Protein AF-0000000076994693 (afdb_homodimer)

Solvent-accessible surface area (backbone atoms only — not comparable to full-atom values): 66244 Å² total; per-residue (Å²): 130,82,76,70,82,68,66,80,46,64,36,63,58,73,60,20,46,41,48,53,51,38,57,53,40,54,62,46,58,43,78,46,86,85,58,55,73,66,54,47,31,55,47,48,44,49,48,51,53,45,39,46,48,51,46,48,34,46,74,50,15,28,47,76,45,30,27,63,57,38,51,65,29,58,73,37,26,69,62,52,54,52,50,48,46,52,52,41,52,53,49,33,48,56,67,62,33,58,67,52,31,35,74,63,22,26,44,37,67,54,76,78,79,82,76,76,84,76,74,81,74,81,73,81,73,88,86,79,80,69,71,68,66,64,66,58,48,55,55,53,66,75,48,53,46,38,38,82,66,29,67,68,30,36,49,51,46,52,52,50,52,48,50,50,49,51,56,55,55,41,71,42,39,58,75,49,44,65,58,51,52,50,46,31,46,38,51,53,42,55,73,37,61,90,41,61,68,52,33,52,43,48,26,68,45,21,52,86,82,35,54,66,52,18,42,49,30,49,53,28,47,50,49,52,54,60,67,64,52,51,75,88,72,60,67,87,76,61,81,43,57,40,61,55,87,48,45,48,48,54,83,54,58,73,66,62,52,73,79,68,82,70,76,75,73,79,73,69,84,70,84,77,83,84,76,78,69,73,80,66,77,68,73,70,71,70,68,70,67,72,72,76,53,72,58,58,46,55,29,35,32,82,85,75,38,38,21,37,31,41,57,45,75,51,58,82,90,35,67,66,58,44,51,52,50,51,52,50,47,53,52,45,25,62,62,29,42,55,31,28,80,59,39,59,59,46,30,42,54,31,26,72,16,33,31,67,40,70,94,76,32,28,36,26,42,32,25,45,46,65,74,49,82,61,87,53,91,40,72,69,55,40,52,52,41,34,55,34,15,37,66,34,60,31,31,48,40,54,58,43,63,36,87,78,40,49,77,51,36,34,42,56,44,45,50,37,47,31,51,52,44,43,16,52,47,47,31,50,52,43,54,40,46,48,78,45,54,38,42,76,26,26,35,28,63,35,13,55,69,59,47,31,71,70,44,93,43,75,77,57,32,30,38,59,81,62,87,64,62,28,50,52,53,56,85,59,38,47,58,65,78,57,79,63,76,75,69,72,67,85,74,46,70,78,56,51,72,32,45,37,54,70,65,64,44,69,77,93,65,44,54,79,66,52,69,38,43,44,38,24,10,47,16,50,40,44,46,24,56,59,70,53,42,56,65,73,80,75,59,57,89,87,49,51,65,57,53,39,41,68,62,40,42,58,68,48,52,45,62,56,31,17,39,42,52,2,53,54,56,30,50,44,32,50,51,25,62,63,48,57,85,83,56,49,72,65,54,50,49,51,50,44,49,51,44,34,52,53,44,67,60,49,35,61,129,83,74,68,83,68,69,81,47,64,36,63,57,72,59,21,47,42,46,51,51,39,56,54,44,56,59,46,56,60,72,50,83,86,60,53,74,66,54,48,32,53,46,47,43,49,49,52,52,45,40,46,47,52,46,51,34,46,75,50,18,28,48,75,44,31,26,63,56,37,51,63,29,59,73,37,27,68,62,54,52,51,50,48,46,52,51,42,50,52,49,33,47,56,67,61,32,57,68,52,32,35,73,61,22,25,43,38,67,58,75,78,79,84,79,74,81,76,73,81,72,81,75,82,74,88,81,81,82,71,70,69,66,64,65,56,47,55,56,55,67,75,48,58,44,39,40,80,66,28,68,68,29,35,49,51,47,53,50,49,52,49,50,50,50,52,54,55,55,41,72,40,39,58,75,50,45,64,57,52,52,50,47,30,45,37,51,53,43,56,73,36,60,90,40,60,67,53,31,51,43,48,25,69,45,21,52,85,83,36,54,64,51,18,41,48,30,48,53,27,46,50,49,51,54,61,65,66,52,51,74,88,72,61,67,86,77,62,81,42,56,40,60,57,86,47,43,47,50,51,82,54,62,72,68,61,52,74,79,70,83,71,75,75,73,81,62,73,80,71,86,78,82,86,77,81,71,75,78,67,78,68,76,70,70,69,67,69,68,71,72,75,54,73,59,59,46,56,29,35,32,82,84,75,37,38,21,37,31,41,56,46,75,51,59,82,89,35,64,67,57,44,50,52,50,51,52,50,46,53,54,47,25,62,62,30,40,56,31,28,82,59,39,60,58,46,29,42,54,32,25,72,15,31,32,68,41,68,94,76,32,26,36,27,42,32,25,44,47,64,74,48,82,58,89,50,91,40,73,68,56,38,52,53,40,33,56,35,14,38,66,33,60,31,30,47,42,54,59,44,64,35,87,77,40,48,76,51,35,35,42,55,45,46,50,38,48,31,51,52,45,42,17,52,46,47,31,49,52,43,55,41,46,48,79,46,54,39,42,76,25,26,36,28,64,34,13,56,70,59,48,31,72,70,43,92,43,76,78,58,31,30,38,58,81,62,86,63,63,28,50,50,52,55,84,60,37,47,61,65,79,57,80,64,77,76,69,73,68,86,74,44,70,76,56,50,72,32,44,38,53,71,65,65,44,68,76,96,66,44,53,79,67,52,69,38,42,45,39,24,9,47,18,52,41,43,47,24,55,59,70,52,43,55,65,72,81,76,60,56,88,87,48,50,63,58,53,38,42,68,62,41,41,60,68,48,52,46,62,55,31,16,39,41,52,1,52,53,56,31,48,45,32,50,53,25,62,63,47,56,86,82,57,50,73,67,54,50,49,51,50,45,49,50,45,34,52,54,45,66,61,48,34,60

Secondary structure (DSSP, 8-state):
------------SHHHHHHHHHHHHHHHT---TT--HHHHHHHHHHHHHHHHHHHHHHHTTTTTT-HHHHHHSTT--HHHHHHHHHHHHHHHHHHH-HHHHHHHH-EEE-SS-------------SS-----HHHHHHHHHS---EEE--HHHHHHHHHHHHHHHHHHHTTS-GGGHHHHHHHHHHHHHHHHTT-HHHHHHHHHHHTTT-HHHHHHHHHHHHHHHHHHS-GGG-----TTB--GGGEE-HHHHHTT--------------------------------------SEEEEEETTTEEEEEEEEE--TT-HHHHHHHHHHHHHHHHHHTTHHHH-GGG-BPPEEEEEEEGGGTEEEEEEEPPPP-S--SSHHHHHHHHHHHHH--EEHHHHHH-TTSPPPPHHHHHHHHHHHHHHHHHHHHTTB--S--SGGGEEESS-HHHHHHH-SSHHHHTS---SS-EE--GGG--BTT--S-----S-HHHHHHTS-GGGS--GGG-PPP-HHHHHHHHHHHHHHHHHTS-GGGT--TTS-HHHHIIIIIIIIIHHHHHHHH-HHHHHHHHHHHT--TT--HHHHHHHHHHHHHHHHH-B-/------------SHHHHHHHHHHHHHHHHS--SS--HHHHHHHHHHHHHHHHHHHHHHHTTTTTT-HHHHHHSTT--HHHHHHHHHHHHHHHHHHH-HHHHHHHH-EEE-SS-------------SS-----HHHHHHHHHS---EEE--HHHHHHHHHHHHHHHHHHHTTS-GGGHHHHHHHHHHHHHHHHTT-HHHHHHHHHHHTTT-HHHHHHHHHHHHHHHHHHS-GGG-----TTB--GGGEEE-HHHHTT--------------------------------------SEEEEEETTTEEEEEEEEE--TT-HHHHHHHHHHHHHHHHHHTTHHHH-GGG-BPPEEEEEEEGGGTEEEEEEEPPPP----SSHHHHHHHHHHHHH--EEHHHHHH-TTSPPPPHHHHHHHHHHHHHHHHHHHHTTB--S--SGGGEEESS-HHHHHHH-SSHHHHTS---SS-EE--GGG--BTT--S-----S-HHHHHHTS-GGGS--GGG-PPP-HHHHHHHHHHHHHHHHHTS-GGGT--TTS-HHHHIIIIIIIIIHHHHHHHH-HHHHHHHHHHHT--TT--HHHHHHHHHHHHHHHHH-B-

Structure (mmCIF, N/CA/C/O backbone):
data_AF-0000000076994693-model_v1
#
loop_
_entity.id
_entity.type
_entity.pdbx_description
1 polymer 'Uncharacterized protein'
#
loop_
_atom_site.group_PDB
_atom_site.id
_atom_site.type_symbol
_atom_site.label_atom_id
_atom_site.label_alt_id
_atom_site.label_comp_id
_atom_site.label_asym_id
_atom_site.label_entity_id
_atom_site.label_seq_id
_atom_site.pdbx_PDB_ins_code
_atom_site.Cartn_x
_atom_site.Cartn_y
_atom_site.Cartn_z
_atom_site.occupancy
_atom_site.B_iso_or_equiv
_atom_site.auth_seq_id
_atom_site.auth_comp_id
_atom_site.auth_asym_id
_atom_site.auth_atom_id
_atom_site.pdbx_PDB_model_num
ATOM 1 N N . MET A 1 1 ? 24.25 24.531 28.203 1 19.19 1 MET A N 1
ATOM 2 C CA . MET A 1 1 ? 25.156 23.547 27.609 1 19.19 1 MET A CA 1
ATOM 3 C C . MET A 1 1 ? 24.391 22.344 27.062 1 19.19 1 MET A C 1
ATOM 5 O O . MET A 1 1 ? 23.734 21.625 27.828 1 19.19 1 MET A O 1
ATOM 9 N N . ALA A 1 2 ? 23.812 22.516 25.984 1 26.78 2 ALA A N 1
ATOM 10 C CA . ALA A 1 2 ? 22.797 21.672 25.375 1 26.78 2 ALA A CA 1
ATOM 11 C C . ALA A 1 2 ? 23.281 20.234 25.234 1 26.78 2 ALA A C 1
ATOM 13 O O . ALA A 1 2 ? 24.375 20 24.688 1 26.78 2 ALA A O 1
ATOM 14 N N . GLU A 1 3 ? 23.047 19.375 26.266 1 27.83 3 GLU A N 1
ATOM 15 C CA . GLU A 1 3 ? 23.312 17.938 26.359 1 27.83 3 GLU A CA 1
ATOM 16 C C . GLU A 1 3 ? 23.062 17.234 25.031 1 27.83 3 GLU A C 1
ATOM 18 O O . GLU A 1 3 ? 21.984 17.375 24.438 1 27.83 3 GLU A O 1
ATOM 23 N N . VAL A 1 4 ? 24.094 17.203 24.281 1 32.19 4 VAL A N 1
ATOM 24 C CA . VAL A 1 4 ? 24.25 16.312 23.141 1 32.19 4 VAL A CA 1
ATOM 25 C C . VAL A 1 4 ? 23.578 14.977 23.422 1 32.19 4 VAL A C 1
ATOM 27 O O . VAL A 1 4 ? 23.891 14.32 24.422 1 32.19 4 VAL A O 1
ATOM 30 N N . VAL A 1 5 ? 22.344 14.914 23.406 1 33.12 5 VAL A N 1
ATOM 31 C CA . VAL A 1 5 ? 21.641 13.633 23.469 1 33.12 5 VAL A CA 1
ATOM 32 C C . VAL A 1 5 ? 22.5 12.539 22.828 1 33.12 5 VAL A C 1
ATOM 34 O O . VAL A 1 5 ? 22.578 12.445 21.609 1 33.12 5 VAL A O 1
ATOM 37 N N . GLY A 1 6 ? 23.797 12.391 23.25 1 33.31 6 GLY A N 1
ATOM 38 C CA . GLY A 1 6 ? 24.672 11.258 23 1 33.31 6 GLY A CA 1
ATOM 39 C C . GLY A 1 6 ? 23.984 9.922 23.188 1 33.31 6 GLY A C 1
ATOM 40 O O . GLY A 1 6 ? 24.047 9.328 24.266 1 33.31 6 GLY A O 1
ATOM 41 N N . THR A 1 7 ? 22.797 9.711 22.906 1 34 7 THR A N 1
ATOM 42 C CA . THR A 1 7 ? 22.344 8.328 23 1 34 7 THR A CA 1
ATOM 43 C C . THR A 1 7 ? 23.359 7.387 22.344 1 34 7 THR A C 1
ATOM 45 O O . THR A 1 7 ? 23.859 7.676 21.25 1 34 7 THR A O 1
ATOM 48 N N . VAL A 1 8 ? 24.141 6.723 23.172 1 36.91 8 VAL A N 1
ATOM 49 C CA . VAL A 1 8 ? 24.922 5.547 22.797 1 36.91 8 VAL A CA 1
ATOM 50 C C . VAL A 1 8 ? 24.156 4.738 21.75 1 36.91 8 VAL A C 1
ATOM 52 O O . VAL A 1 8 ? 23.094 4.184 22.047 1 36.91 8 VAL A O 1
ATOM 55 N N . ILE A 1 9 ? 24.062 5.176 20.609 1 42 9 ILE A N 1
ATOM 56 C CA . ILE A 1 9 ? 23.547 4.422 19.469 1 42 9 ILE A CA 1
ATOM 57 C C . ILE A 1 9 ? 24.219 3.053 19.406 1 42 9 ILE A C 1
ATOM 59 O O . ILE A 1 9 ? 25.438 2.955 19.25 1 42 9 ILE A O 1
ATOM 63 N N . GLY A 1 10 ? 23.859 2.186 20.219 1 42.59 10 GLY A N 1
ATOM 64 C CA . GLY A 1 10 ? 24.281 0.808 20.016 1 42.59 10 GLY A CA 1
ATOM 65 C C . GLY A 1 10 ? 24.375 0.412 18.562 1 42.59 10 GLY A C 1
ATOM 66 O O . GLY A 1 10 ? 23.484 -0.276 18.031 1 42.59 10 GLY A O 1
ATOM 67 N N . VAL A 1 11 ? 25.078 1.252 17.812 1 47.97 11 VAL A N 1
ATOM 68 C CA . VAL A 1 11 ? 25.25 1.061 16.375 1 47.97 11 VAL A CA 1
ATOM 69 C C . VAL A 1 11 ? 25.953 -0.269 16.094 1 47.97 11 VAL A C 1
ATOM 71 O O . VAL A 1 11 ? 27.062 -0.499 16.578 1 47.97 11 VAL A O 1
ATOM 74 N N . VAL A 1 12 ? 25.203 -1.274 15.867 1 50.44 12 VAL A N 1
ATOM 75 C CA . VAL A 1 12 ? 25.734 -2.566 15.438 1 50.44 12 VAL A CA 1
ATOM 76 C C . VAL A 1 12 ? 25.906 -2.58 13.922 1 50.44 12 VAL A C 1
ATOM 78 O O . VAL A 1 12 ? 25.016 -2.129 13.188 1 50.44 12 VAL A O 1
ATOM 8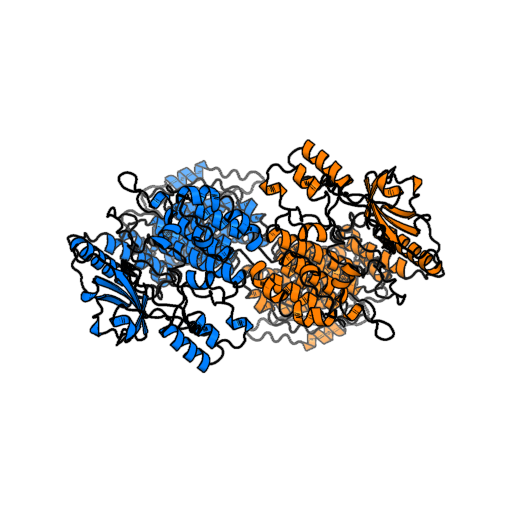1 N N . GLY A 1 13 ? 27.172 -2.891 13.438 1 58.69 13 GLY A N 1
ATOM 82 C CA . GLY A 1 13 ? 27.562 -3.125 12.055 1 58.69 13 GLY A CA 1
ATOM 83 C C . GLY A 1 13 ? 28.438 -2.018 11.484 1 58.69 13 GLY A C 1
ATOM 84 O O . GLY A 1 13 ? 28.578 -0.958 12.102 1 58.69 13 GLY A O 1
ATOM 85 N N . PHE A 1 14 ? 29.109 -2.268 10.484 1 60.31 14 PHE A N 1
ATOM 86 C CA . PHE A 1 14 ? 30.078 -1.367 9.867 1 60.31 14 PHE A CA 1
ATOM 87 C C . PHE A 1 14 ? 29.422 -0.035 9.516 1 60.31 14 PHE A C 1
ATOM 89 O O . PHE A 1 14 ? 29.984 1.027 9.789 1 60.31 14 PHE A O 1
ATOM 96 N N . LEU A 1 15 ? 28.266 -0.031 9.07 1 62.44 15 LEU A N 1
ATOM 97 C CA . LEU A 1 15 ? 27.578 1.189 8.68 1 62.44 15 LEU A CA 1
ATOM 98 C C . LEU A 1 15 ? 27.188 2.008 9.906 1 62.44 15 LEU A C 1
ATOM 100 O O . LEU A 1 15 ? 27.234 3.24 9.875 1 62.44 15 LEU A O 1
ATOM 104 N N . GLY A 1 16 ? 26.797 1.325 10.859 1 64.88 16 GLY A N 1
ATOM 105 C CA . GLY A 1 16 ? 26.484 2.01 12.102 1 64.88 16 GLY A CA 1
ATOM 106 C C . GLY A 1 16 ? 27.672 2.729 12.711 1 64.88 16 GLY A C 1
ATOM 107 O O . GLY A 1 16 ? 27.547 3.852 13.203 1 64.88 16 GLY A O 1
ATOM 108 N N . GLN A 1 17 ? 28.797 2.107 12.641 1 65.94 17 GLN A N 1
ATOM 109 C CA . GLN A 1 17 ? 30.016 2.713 13.164 1 65.94 17 GLN A CA 1
ATOM 110 C C . GLN A 1 17 ? 30.422 3.945 12.359 1 65.94 17 GLN A C 1
ATOM 112 O O . GLN A 1 17 ? 30.844 4.957 12.922 1 65.94 17 GLN A O 1
ATOM 117 N N . LEU A 1 18 ? 30.297 3.742 11.102 1 67.38 18 LEU A N 1
ATOM 118 C CA . LEU A 1 18 ? 30.594 4.879 10.234 1 67.38 18 LEU A CA 1
ATOM 119 C C . LEU A 1 18 ? 29.656 6.047 10.539 1 67.38 18 LEU A C 1
ATOM 121 O O . LEU A 1 18 ? 30.094 7.195 10.602 1 67.38 18 LEU A O 1
ATOM 125 N N . PHE A 1 19 ? 28.5 5.707 10.711 1 70.44 19 PHE A N 1
ATOM 126 C CA . PHE A 1 19 ? 27.5 6.719 11.016 1 70.44 19 PHE A CA 1
ATOM 127 C C . PHE A 1 19 ? 27.797 7.406 12.344 1 70.44 19 PHE A C 1
ATOM 129 O O . PHE A 1 19 ? 27.812 8.633 12.422 1 70.44 19 PHE A O 1
ATOM 136 N N . ASP A 1 20 ? 28.031 6.629 13.336 1 68.69 20 ASP A N 1
ATOM 137 C CA . ASP A 1 20 ? 28.359 7.18 14.648 1 68.69 20 ASP A CA 1
ATOM 138 C C . ASP A 1 20 ? 29.594 8.078 14.57 1 68.69 20 ASP A C 1
ATOM 140 O O . ASP A 1 20 ? 29.625 9.141 15.188 1 68.69 20 ASP A O 1
ATOM 144 N N . GLY A 1 21 ? 30.516 7.633 13.836 1 67.44 21 GLY A N 1
ATOM 145 C CA . GLY A 1 21 ? 31.719 8.422 13.641 1 67.44 21 GLY A CA 1
ATOM 146 C C . GLY A 1 21 ? 31.453 9.758 12.969 1 67.44 21 GLY A C 1
ATOM 147 O O . GLY A 1 21 ? 32.031 10.781 13.352 1 67.44 21 GLY A O 1
ATOM 148 N N . CYS A 1 22 ? 30.594 9.75 12.031 1 68.56 22 CYS A N 1
ATOM 149 C CA . CYS A 1 22 ? 30.266 10.984 11.32 1 68.56 22 CYS A CA 1
ATOM 150 C C . CYS A 1 22 ? 29.547 11.961 12.242 1 68.56 22 CYS A C 1
ATOM 152 O O . CYS A 1 22 ? 29.859 13.148 12.266 1 68.56 22 CYS A O 1
ATOM 154 N N . VAL A 1 23 ? 28.625 11.461 12.969 1 69.44 23 VAL A N 1
ATOM 155 C CA . VAL A 1 23 ? 27.828 12.312 13.852 1 69.44 23 VAL A CA 1
ATOM 156 C C . VAL A 1 23 ? 28.719 12.914 14.93 1 69.44 23 VAL A C 1
ATOM 158 O O . VAL A 1 23 ? 28.609 14.102 15.25 1 69.44 23 VAL A O 1
ATOM 161 N N . LYS A 1 24 ? 29.578 12.125 15.406 1 68.62 24 LYS A N 1
ATOM 162 C CA . LYS A 1 24 ? 30.516 12.617 16.406 1 68.62 24 LYS A CA 1
ATOM 163 C C . LYS A 1 24 ? 31.438 13.672 15.828 1 68.62 24 LYS A C 1
ATOM 165 O O . LYS A 1 24 ? 31.75 14.672 16.484 1 68.62 24 LYS A O 1
ATOM 170 N N . ALA A 1 25 ? 31.844 13.477 14.617 1 66.12 25 ALA A N 1
ATOM 171 C CA . ALA A 1 25 ? 32.75 14.422 13.961 1 66.12 25 ALA A CA 1
ATOM 172 C C . ALA A 1 25 ? 32.062 15.781 13.773 1 66.12 25 ALA A C 1
ATOM 174 O O . ALA A 1 25 ? 32.719 16.828 13.906 1 66.12 25 ALA A O 1
ATOM 175 N N . TYR A 1 26 ? 30.812 15.734 13.453 1 68.62 26 TYR A N 1
ATOM 176 C CA . TYR A 1 26 ? 30.062 16.984 13.328 1 68.62 26 TYR A CA 1
ATOM 177 C C . TYR A 1 26 ? 30.078 17.766 14.641 1 68.62 26 TYR A C 1
ATOM 179 O O . TYR A 1 26 ? 30.125 19 14.641 1 68.62 26 TYR A O 1
ATOM 187 N N . GLY A 1 27 ? 29.969 17.016 15.711 1 63.19 27 GLY A N 1
ATOM 188 C CA . GLY A 1 27 ? 29.953 17.625 17.031 1 63.19 27 GLY A CA 1
ATOM 189 C C . GLY A 1 27 ? 31.219 18.406 17.344 1 63.19 27 GLY A C 1
ATOM 190 O O . GLY A 1 27 ? 31.219 19.297 18.188 1 63.19 27 GLY A O 1
ATOM 191 N N . TYR A 1 28 ? 32.25 18.078 16.609 1 60.69 28 TYR A N 1
ATOM 192 C CA . TYR A 1 28 ? 33.531 18.719 16.859 1 60.69 28 TYR A CA 1
ATOM 193 C C . TYR A 1 28 ? 33.562 20.109 16.234 1 60.69 28 TYR A C 1
ATOM 195 O O . TYR A 1 28 ? 34.406 20.938 16.609 1 60.69 28 TYR A O 1
ATOM 203 N N . PHE A 1 29 ? 32.781 20.312 15.172 1 58.09 29 PHE A N 1
ATOM 204 C CA . PHE A 1 29 ? 32.781 21.656 14.586 1 58.09 29 PHE A CA 1
ATOM 205 C C . PHE A 1 29 ? 32.156 22.656 15.555 1 58.09 29 PHE A C 1
ATOM 207 O O . PHE A 1 29 ? 32.219 23.859 15.312 1 58.09 29 PHE A O 1
ATOM 214 N N . SER A 1 30 ? 32 22.516 16.797 1 50.5 30 SER A N 1
ATOM 215 C CA . SER A 1 30 ? 31.281 23.375 17.734 1 50.5 30 SER A CA 1
ATOM 216 C C . SER A 1 30 ? 32.031 24.688 17.969 1 50.5 30 SER A C 1
ATOM 218 O O . SER A 1 30 ? 33.156 24.844 17.531 1 50.5 30 SER A O 1
ATOM 220 N N . ALA A 1 31 ? 31.641 25.422 19.219 1 45.06 31 ALA A N 1
ATOM 221 C CA . ALA A 1 31 ? 31.594 26.75 19.797 1 45.06 31 ALA A CA 1
ATOM 222 C C . ALA A 1 31 ? 33 27.344 19.938 1 45.06 31 ALA A C 1
ATOM 224 O O . ALA A 1 31 ? 33.781 26.891 20.781 1 45.06 31 ALA A O 1
ATOM 225 N N . ALA A 1 32 ? 33.656 27.531 18.938 1 42.03 32 ALA A N 1
ATOM 226 C CA . ALA A 1 32 ? 34.656 28.484 19.359 1 42.03 32 ALA A CA 1
ATOM 227 C C . ALA A 1 32 ? 34.062 29.609 20.188 1 42.03 32 ALA A C 1
ATOM 229 O O . ALA A 1 32 ? 32.969 30.078 19.906 1 42.03 32 ALA A O 1
ATOM 230 N N . ALA A 1 33 ? 34.344 29.719 21.312 1 45.25 33 ALA A N 1
ATOM 231 C CA . ALA A 1 33 ? 33.875 30.641 22.359 1 45.25 33 ALA A CA 1
ATOM 232 C C . ALA A 1 33 ? 33.406 31.969 21.75 1 45.25 33 ALA A C 1
ATOM 234 O O . ALA A 1 33 ? 32.406 32.531 22.188 1 45.25 33 ALA A O 1
ATOM 235 N N . ASN A 1 34 ? 34.281 32.688 21.094 1 49.59 34 ASN A N 1
ATOM 236 C CA . ASN A 1 34 ? 34.031 34.062 20.688 1 49.59 34 ASN A CA 1
ATOM 237 C C . ASN A 1 34 ? 33.656 34.156 19.203 1 49.59 34 ASN A C 1
ATOM 239 O O . ASN A 1 34 ? 34.469 34.656 18.391 1 49.59 34 ASN A O 1
ATOM 243 N N . LEU A 1 35 ? 32.562 33.438 18.828 1 57.44 35 LEU A N 1
ATOM 244 C CA . LEU A 1 35 ? 32.312 33.344 17.406 1 57.44 35 LEU A CA 1
ATOM 245 C C . LEU A 1 35 ? 31.609 34.594 16.906 1 57.44 35 LEU A C 1
ATOM 247 O O . LEU A 1 35 ? 30.656 35.094 17.531 1 57.44 35 LEU A O 1
ATOM 251 N N . ASP A 1 36 ? 32.188 35.344 15.945 1 69.25 36 ASP A N 1
ATOM 252 C CA . ASP A 1 36 ? 31.5 36.406 15.227 1 69.25 36 ASP A CA 1
ATOM 253 C C . ASP A 1 36 ? 30.219 35.875 14.578 1 69.25 36 ASP A C 1
ATOM 255 O O . ASP A 1 36 ? 29.969 34.656 14.562 1 69.25 36 ASP A O 1
ATOM 259 N N . ALA A 1 37 ? 29.297 36.625 14.32 1 77.31 37 ALA A N 1
ATOM 260 C CA . ALA A 1 37 ? 27.969 36.344 13.773 1 77.31 37 ALA A CA 1
ATOM 261 C C . ALA A 1 37 ? 28.078 35.438 12.547 1 77.31 37 ALA A C 1
ATOM 263 O O . ALA A 1 37 ? 27.281 34.531 12.359 1 77.31 37 ALA A O 1
ATOM 264 N N . ASP A 1 38 ? 29.109 35.625 11.781 1 79.06 38 ASP A N 1
ATOM 265 C CA . ASP A 1 38 ? 29.281 34.875 10.547 1 79.06 38 ASP A CA 1
ATOM 266 C C . ASP A 1 38 ? 29.703 33.438 10.852 1 79.06 38 ASP A C 1
ATOM 268 O O . ASP A 1 38 ? 29.25 32.5 10.195 1 79.06 38 ASP A O 1
ATOM 272 N N . SER A 1 39 ? 30.531 33.312 11.805 1 77.5 39 SER A N 1
ATOM 273 C CA . SER A 1 39 ? 30.969 31.984 12.195 1 77.5 39 SER A CA 1
ATOM 274 C C . SER A 1 39 ? 29.828 31.172 12.805 1 77.5 39 SER A C 1
ATOM 276 O O . SER A 1 39 ? 29.75 29.969 12.617 1 77.5 39 SER A O 1
ATOM 278 N N . ALA A 1 40 ? 28.984 31.906 13.492 1 82.25 40 ALA A N 1
ATOM 279 C CA . ALA A 1 40 ? 27.828 31.234 14.086 1 82.25 40 ALA A CA 1
ATOM 280 C C . ALA A 1 40 ? 26.891 30.703 13.016 1 82.25 40 ALA A C 1
ATOM 282 O O . ALA A 1 40 ? 26.328 29.609 13.156 1 82.25 40 ALA A O 1
ATOM 283 N N . ARG A 1 41 ? 26.75 31.453 11.992 1 85.88 41 ARG A N 1
ATOM 284 C CA . ARG A 1 41 ? 25.906 31.047 10.883 1 85.88 41 ARG A CA 1
ATOM 285 C C . ARG A 1 41 ? 26.469 29.812 10.195 1 85.88 41 ARG A C 1
ATOM 287 O O . ARG A 1 41 ? 25.719 28.906 9.812 1 85.88 41 ARG A O 1
ATOM 294 N N . LEU A 1 42 ? 27.766 29.828 10.008 1 82.19 42 LEU A N 1
ATOM 295 C CA . LEU A 1 42 ? 28.422 28.688 9.352 1 82.19 42 LEU A CA 1
ATOM 296 C C . LEU A 1 42 ? 28.297 27.422 10.203 1 82.19 42 LEU A C 1
ATOM 298 O O . LEU A 1 42 ? 28.047 26.344 9.672 1 82.19 42 LEU A O 1
ATOM 302 N N . LEU A 1 43 ? 28.422 27.578 11.445 1 82.44 43 LEU A N 1
ATOM 303 C CA . LEU A 1 43 ? 28.266 26.422 12.336 1 82.44 43 LEU A CA 1
ATOM 304 C C . LEU A 1 43 ? 26.828 25.922 12.344 1 82.44 43 LEU A C 1
ATOM 306 O O . LEU A 1 43 ? 26.594 24.719 12.469 1 82.44 43 LEU A O 1
ATOM 310 N N . CYS A 1 44 ? 25.922 26.844 12.219 1 87.31 44 CYS A N 1
ATOM 311 C CA . CYS A 1 44 ? 24.516 26.453 12.164 1 87.31 44 CYS A CA 1
ATOM 312 C C . CYS A 1 44 ? 24.234 25.625 10.906 1 87.31 44 CYS A C 1
ATOM 314 O O . CYS A 1 44 ? 23.453 24.672 10.945 1 87.31 44 CYS A O 1
ATOM 316 N N . LYS A 1 45 ? 24.875 26.031 9.867 1 89 45 LYS A N 1
ATOM 317 C CA . LYS A 1 45 ? 24.734 25.281 8.625 1 89 45 LYS A CA 1
ATOM 318 C C . LYS A 1 45 ? 25.25 23.859 8.789 1 89 45 LYS A C 1
ATOM 320 O O . LYS A 1 45 ? 24.688 22.906 8.227 1 89 45 LYS A O 1
ATOM 325 N N . VAL A 1 46 ? 26.281 23.703 9.508 1 84.5 46 VAL A N 1
ATOM 326 C CA . VAL A 1 46 ? 26.828 22.375 9.789 1 84.5 46 VAL A CA 1
ATOM 327 C C . VAL A 1 46 ? 25.828 21.578 10.625 1 84.5 46 VAL A C 1
ATOM 329 O O . VAL A 1 46 ? 25.641 20.375 10.406 1 84.5 46 VAL A O 1
ATOM 332 N N . ARG A 1 47 ? 25.219 22.266 11.555 1 86.94 47 ARG A N 1
ATOM 333 C CA . ARG A 1 47 ? 24.234 21.609 12.406 1 86.94 47 ARG A CA 1
ATOM 334 C C . ARG A 1 47 ? 23.047 21.125 11.594 1 86.94 47 ARG A C 1
ATOM 336 O O . ARG A 1 47 ? 22.484 20.062 11.883 1 86.94 47 ARG A O 1
ATOM 343 N N . ILE A 1 48 ? 22.672 21.906 10.664 1 91.5 48 ILE A N 1
ATOM 344 C CA . ILE A 1 48 ? 21.594 21.5 9.789 1 91.5 48 ILE A CA 1
ATOM 345 C C . ILE A 1 48 ? 21.953 20.203 9.062 1 91.5 48 ILE A C 1
ATOM 347 O O . ILE A 1 48 ? 21.172 19.25 9.023 1 91.5 48 ILE A O 1
ATOM 351 N N . GLU A 1 49 ? 23.203 20.172 8.539 1 90.06 49 GLU A N 1
ATOM 352 C CA . GLU A 1 49 ? 23.656 18.969 7.828 1 90.06 49 GLU A CA 1
ATOM 353 C C . GLU A 1 49 ? 23.797 17.781 8.773 1 90.06 49 GLU A C 1
ATOM 355 O O . GLU A 1 49 ? 23.531 16.641 8.398 1 90.06 49 GLU A O 1
ATOM 360 N N . GLU A 1 50 ? 24.219 18.078 9.914 1 86.19 50 GLU A N 1
ATOM 361 C CA . GLU A 1 50 ? 24.297 17.031 10.93 1 86.19 50 GLU A CA 1
ATOM 362 C C . GLU A 1 50 ? 22.938 16.422 11.203 1 86.19 50 GLU A C 1
ATOM 364 O O . GLU A 1 50 ? 22.797 15.195 11.258 1 86.19 50 GLU A O 1
ATOM 369 N N . MET A 1 51 ? 21.953 17.281 11.406 1 89.75 51 MET A N 1
ATOM 370 C CA . MET A 1 51 ? 20.609 16.797 11.719 1 89.75 51 MET A CA 1
ATOM 371 C C . MET A 1 51 ? 20.031 15.992 10.555 1 89.75 51 MET A C 1
ATOM 373 O O . MET A 1 51 ? 19.344 14.992 10.766 1 89.75 51 MET A O 1
ATOM 377 N N . ARG A 1 52 ? 20.312 16.406 9.359 1 91.94 52 ARG A N 1
ATOM 378 C CA . ARG A 1 52 ? 19.906 15.656 8.18 1 91.94 52 ARG A CA 1
ATOM 379 C C . ARG A 1 52 ? 20.469 14.234 8.211 1 91.94 52 ARG A C 1
ATOM 381 O O . ARG A 1 52 ? 19.75 13.273 7.918 1 91.94 52 ARG A O 1
ATOM 388 N N . LEU A 1 53 ? 21.688 14.148 8.555 1 87.62 53 LEU A N 1
ATOM 389 C CA . LEU A 1 53 ? 22.344 12.844 8.633 1 87.62 53 LEU A CA 1
ATOM 390 C C . LEU A 1 53 ? 21.75 12 9.75 1 87.62 53 LEU A C 1
ATOM 392 O O . LEU A 1 53 ? 21.516 10.805 9.578 1 87.62 53 LEU A O 1
ATOM 396 N N . VAL A 1 54 ? 21.484 12.617 10.859 1 85.56 54 VAL A N 1
ATOM 397 C CA . VAL A 1 54 ? 20.938 11.914 12.016 1 85.56 54 VAL A CA 1
ATOM 398 C C . VAL A 1 54 ? 19.578 11.336 11.68 1 85.56 54 VAL A C 1
ATOM 400 O O . VAL A 1 54 ? 19.281 10.172 11.977 1 85.56 54 VAL A O 1
ATOM 403 N N . VAL A 1 55 ? 18.797 12.156 11.07 1 87.88 55 VAL A N 1
ATOM 404 C CA . VAL A 1 55 ? 17.453 11.703 10.727 1 87.88 55 VAL A CA 1
ATOM 405 C C . VAL A 1 55 ? 17.531 10.602 9.672 1 87.88 55 VAL A C 1
ATOM 407 O O . VAL A 1 55 ? 16.766 9.633 9.727 1 87.88 55 VAL A O 1
ATOM 410 N N . TRP A 1 56 ? 18.422 10.75 8.734 1 86.94 56 TRP A N 1
ATOM 411 C CA . TRP A 1 56 ? 18.641 9.688 7.762 1 86.94 56 TRP A CA 1
ATOM 412 C C . TRP A 1 56 ? 18.984 8.375 8.453 1 86.94 56 TRP A C 1
ATOM 414 O O . TRP A 1 56 ? 18.438 7.32 8.117 1 86.94 56 TRP A O 1
ATOM 424 N N . GLY A 1 57 ? 19.906 8.43 9.383 1 83.12 57 GLY A N 1
ATOM 425 C CA . GLY A 1 57 ? 20.328 7.246 10.117 1 83.12 57 GLY A CA 1
ATOM 426 C C . GLY A 1 57 ? 19.188 6.598 10.898 1 83.12 57 GLY A C 1
ATOM 427 O O . GLY A 1 57 ? 19.109 5.367 10.961 1 83.12 57 GLY A O 1
ATOM 428 N N . ARG A 1 58 ? 18.359 7.406 11.445 1 80.81 58 ARG A N 1
ATOM 429 C CA . ARG A 1 58 ? 17.203 6.895 12.188 1 80.81 58 ARG A CA 1
ATOM 430 C C . ARG A 1 58 ? 16.25 6.16 11.266 1 80.81 58 ARG A C 1
ATOM 432 O O . ARG A 1 58 ? 15.766 5.074 11.594 1 80.81 58 ARG A O 1
ATOM 439 N N . GLU A 1 59 ? 16.031 6.715 10.125 1 80.81 59 GLU A N 1
ATOM 440 C CA . GLU A 1 59 ? 15.062 6.137 9.195 1 80.81 59 GLU A CA 1
ATOM 441 C C . GLU A 1 59 ? 15.609 4.875 8.539 1 80.81 59 GLU A C 1
ATOM 443 O O . GLU A 1 59 ? 14.844 3.984 8.164 1 80.81 59 GLU A O 1
ATOM 448 N N . TRP A 1 60 ? 16.875 4.875 8.445 1 76.62 60 TRP A N 1
ATOM 449 C CA . TRP A 1 60 ? 17.516 3.68 7.898 1 76.62 60 TRP A CA 1
ATOM 450 C C . TRP A 1 60 ? 17.75 2.645 8.992 1 76.62 60 TRP A C 1
ATOM 452 O O . TRP A 1 60 ? 18.219 1.535 8.711 1 76.62 60 TRP A O 1
ATOM 462 N N . GLY A 1 61 ? 17.344 2.963 10.273 1 70.56 61 GLY A N 1
ATOM 463 C CA . GLY A 1 61 ? 17.422 2.033 11.391 1 70.56 61 GLY A CA 1
ATOM 464 C C . GLY A 1 61 ? 18.797 1.947 12.008 1 70.56 61 GLY A C 1
ATOM 465 O O . GLY A 1 61 ? 19.109 0.994 12.727 1 70.56 61 GLY A O 1
ATOM 466 N N . VAL A 1 62 ? 19.688 2.795 11.719 1 62.81 62 VAL A N 1
ATOM 467 C CA . VAL A 1 62 ? 21.047 2.775 12.211 1 62.81 62 VAL A CA 1
ATOM 468 C C . VAL A 1 62 ? 21.078 3.129 13.695 1 62.81 62 VAL A C 1
ATOM 470 O O . VAL A 1 62 ? 21.828 2.527 14.469 1 62.81 62 VAL A O 1
ATOM 473 N N . VAL A 1 63 ? 20.203 4.066 14.055 1 58.81 63 VAL A N 1
ATOM 474 C CA . VAL A 1 63 ? 20.25 4.59 15.414 1 58.81 63 VAL A CA 1
ATOM 475 C C . VAL A 1 63 ? 19.625 3.58 16.375 1 58.81 63 VAL A C 1
ATOM 477 O O . VAL A 1 63 ? 20.125 3.377 17.484 1 58.81 63 VAL A O 1
ATOM 480 N N . GLU A 1 64 ? 18.594 2.891 15.891 1 58.53 64 GLU A N 1
ATOM 481 C CA . GLU A 1 64 ? 17.906 1.973 16.781 1 58.53 64 GLU A CA 1
ATOM 482 C C . GLU A 1 64 ? 18.5 0.566 16.703 1 58.53 64 GLU A C 1
ATOM 484 O O . GLU A 1 64 ? 17.984 -0.364 17.328 1 58.53 64 GLU A O 1
ATOM 489 N N . GLY A 1 65 ? 19.656 0.556 16.094 1 54.41 65 GLY A N 1
ATOM 490 C CA . GLY A 1 65 ? 20.281 -0.754 15.961 1 54.41 65 GLY A CA 1
ATOM 491 C C . GLY A 1 65 ? 19.484 -1.708 15.094 1 54.41 65 GLY A C 1
ATOM 492 O O . GLY A 1 65 ? 19.531 -2.926 15.281 1 54.41 65 GLY A O 1
ATOM 493 N N . ARG A 1 66 ? 18.609 -1.089 14.406 1 59.5 66 ARG A N 1
ATOM 494 C CA . ARG A 1 66 ? 17.75 -1.951 13.594 1 59.5 66 ARG A CA 1
ATOM 495 C C . ARG A 1 66 ? 18.172 -1.919 12.133 1 59.5 66 ARG A C 1
ATOM 497 O O . ARG A 1 66 ? 17.344 -2.125 11.234 1 59.5 66 ARG A O 1
ATOM 504 N N . LEU A 1 67 ? 19.375 -1.498 11.984 1 61.56 67 LEU A N 1
ATOM 505 C CA . LEU A 1 67 ? 19.844 -1.353 10.609 1 61.56 67 LEU A CA 1
ATOM 506 C C . LEU A 1 67 ? 19.688 -2.664 9.844 1 61.56 67 LEU A C 1
ATOM 508 O O . LEU A 1 67 ? 19.219 -2.672 8.703 1 61.56 67 LEU A O 1
ATOM 512 N N . GLU A 1 68 ? 20.047 -3.656 10.539 1 58.16 68 GLU A N 1
ATOM 513 C CA . GLU A 1 68 ? 19.969 -4.961 9.883 1 58.16 68 GLU A CA 1
ATOM 514 C C . GLU A 1 68 ? 18.516 -5.316 9.539 1 58.16 68 GLU A C 1
ATOM 516 O O . GLU A 1 68 ? 18.25 -5.863 8.469 1 58.16 68 GLU A O 1
ATOM 521 N N . ALA A 1 69 ? 17.781 -4.953 10.523 1 59.22 69 ALA A N 1
ATOM 522 C CA . ALA A 1 69 ? 16.375 -5.238 10.289 1 59.22 69 ALA A CA 1
ATOM 523 C C . ALA A 1 69 ? 15.836 -4.426 9.117 1 59.22 69 ALA A C 1
ATOM 525 O O . ALA A 1 69 ? 15.039 -4.922 8.32 1 59.22 69 ALA A O 1
ATOM 526 N N . HIS A 1 70 ? 16.375 -3.246 9.078 1 63.16 70 HIS A N 1
ATOM 527 C CA . HIS A 1 70 ? 15.977 -2.393 7.961 1 63.16 70 HIS A CA 1
ATOM 528 C C . HIS A 1 70 ? 16.469 -2.959 6.633 1 63.16 70 HIS A C 1
ATOM 530 O O . HIS A 1 70 ? 15.711 -2.994 5.656 1 63.16 70 HIS A O 1
ATOM 536 N N . LEU A 1 71 ? 17.656 -3.348 6.746 1 60.22 71 LEU A N 1
ATOM 537 C CA . LEU A 1 71 ? 18.25 -3.867 5.527 1 60.22 71 LEU A CA 1
ATOM 538 C C . LEU A 1 71 ? 17.562 -5.152 5.082 1 60.22 71 LEU A C 1
ATOM 540 O O . LEU A 1 71 ? 17.531 -5.461 3.889 1 60.22 71 LEU A O 1
ATOM 544 N N . ARG A 1 72 ? 17.094 -5.75 6.105 1 57.22 72 ARG A N 1
ATOM 545 C CA . ARG A 1 72 ? 16.406 -6.992 5.781 1 57.22 72 ARG A CA 1
ATOM 546 C C . ARG A 1 72 ? 14.945 -6.727 5.406 1 57.22 72 ARG A C 1
ATOM 548 O O . ARG A 1 72 ? 14.266 -7.609 4.879 1 57.22 72 ARG A O 1
ATOM 555 N N . SER A 1 73 ? 14.664 -5.52 5.723 1 58.28 73 SER A N 1
ATOM 556 C CA . SER A 1 73 ? 13.258 -5.238 5.457 1 58.28 73 SER A CA 1
ATOM 557 C C . SER A 1 73 ? 12.961 -5.258 3.961 1 58.28 73 SER A C 1
ATOM 559 O O . SER A 1 73 ? 13.875 -5.133 3.141 1 58.28 73 SER A O 1
ATOM 561 N N . ARG A 1 74 ? 11.773 -5.656 3.691 1 55.59 74 ARG A N 1
ATOM 562 C CA . ARG A 1 74 ? 11.211 -5.906 2.369 1 55.59 74 ARG A CA 1
ATOM 563 C C . ARG A 1 74 ? 11.539 -4.766 1.411 1 55.59 74 ARG A C 1
ATOM 565 O O . ARG A 1 74 ? 11.547 -4.953 0.193 1 55.59 74 ARG A O 1
ATOM 572 N N . GLU A 1 75 ? 12.023 -3.602 2.053 1 59.53 75 GLU A N 1
ATOM 573 C CA . GLU A 1 75 ? 12.094 -2.463 1.141 1 59.53 75 GLU A CA 1
ATOM 574 C C . GLU A 1 75 ? 13.539 -2.111 0.809 1 59.53 75 GLU A C 1
ATOM 576 O O . GLU A 1 75 ? 13.797 -1.311 -0.091 1 59.53 75 GLU A O 1
ATOM 581 N N . CYS A 1 76 ? 14.57 -2.877 1.508 1 62.09 76 CYS A N 1
ATOM 582 C CA . CYS A 1 76 ? 15.93 -2.4 1.265 1 62.09 76 CYS A CA 1
ATOM 583 C C . CYS A 1 76 ? 16.672 -3.334 0.319 1 62.09 76 CYS A C 1
ATOM 585 O O . CYS A 1 76 ? 16.656 -4.555 0.497 1 62.09 76 CYS A O 1
ATOM 587 N N . ASN A 1 77 ? 17.203 -2.793 -0.779 1 70.94 77 ASN A N 1
ATOM 588 C CA . ASN A 1 77 ? 18.016 -3.449 -1.797 1 70.94 77 ASN A CA 1
ATOM 589 C C . ASN A 1 77 ? 19.469 -3.541 -1.373 1 70.94 77 ASN A C 1
ATOM 591 O O . ASN A 1 77 ? 20.031 -2.588 -0.817 1 70.94 77 ASN A O 1
ATOM 595 N N . PRO A 1 78 ? 20.016 -4.75 -1.344 1 72.06 78 PRO A N 1
ATOM 596 C CA . PRO A 1 78 ? 21.438 -4.895 -0.977 1 72.06 78 PRO A CA 1
ATOM 597 C C . PRO A 1 78 ? 22.344 -3.916 -1.721 1 72.06 78 PRO A C 1
ATOM 599 O O . PRO A 1 78 ? 23.328 -3.443 -1.163 1 72.06 78 PRO A O 1
ATOM 602 N N . GLN A 1 79 ? 22.047 -3.604 -2.873 1 74.62 79 GLN A N 1
ATOM 603 C CA . GLN A 1 79 ? 22.859 -2.66 -3.635 1 74.62 79 GLN A CA 1
ATOM 604 C C . GLN A 1 79 ? 22.766 -1.254 -3.049 1 74.62 79 GLN A C 1
ATOM 606 O O . GLN A 1 79 ? 23.734 -0.505 -3.061 1 74.62 79 GLN A O 1
ATOM 611 N N . LEU A 1 80 ? 21.625 -0.966 -2.535 1 78.25 80 LEU A N 1
ATOM 612 C CA . LEU A 1 80 ? 21.453 0.335 -1.9 1 78.25 80 LEU A CA 1
ATOM 613 C C . LEU A 1 80 ? 22.25 0.423 -0.607 1 78.25 80 LEU A C 1
ATOM 615 O O . LEU A 1 80 ? 22.812 1.475 -0.29 1 78.25 80 LEU A O 1
ATOM 619 N N . ALA A 1 81 ? 22.25 -0.674 0.048 1 77.75 81 ALA A N 1
ATOM 620 C CA . ALA A 1 81 ? 23.047 -0.719 1.272 1 77.75 81 ALA A CA 1
ATOM 621 C C . ALA A 1 81 ? 24.531 -0.504 0.973 1 77.75 81 ALA A C 1
ATOM 623 O O . ALA A 1 81 ? 25.219 0.189 1.719 1 77.75 81 ALA A O 1
ATOM 624 N N . ALA A 1 82 ? 24.953 -1.096 -0.11 1 79.81 82 ALA A N 1
ATOM 625 C CA . ALA A 1 82 ? 26.359 -0.937 -0.503 1 79.81 82 ALA A CA 1
ATOM 626 C C . ALA A 1 82 ? 26.656 0.506 -0.902 1 79.81 82 ALA A C 1
ATOM 628 O O . ALA A 1 82 ? 27.719 1.037 -0.583 1 79.81 82 ALA A O 1
ATOM 629 N N . LEU A 1 83 ? 25.766 1.11 -1.579 1 80.75 83 LEU A N 1
ATOM 630 C CA . LEU A 1 83 ? 25.922 2.506 -1.971 1 80.75 83 LEU A CA 1
ATOM 631 C C . LEU A 1 83 ? 25.969 3.414 -0.746 1 80.75 83 LEU A C 1
ATOM 633 O O . LEU A 1 83 ? 26.766 4.348 -0.683 1 80.75 83 LEU A O 1
ATOM 637 N N . ALA A 1 84 ? 25.031 3.135 0.158 1 84 84 ALA A N 1
ATOM 638 C CA . ALA A 1 84 ? 25 3.912 1.394 1 84 84 ALA A CA 1
ATOM 639 C C . ALA A 1 84 ? 26.328 3.799 2.141 1 84 84 ALA A C 1
ATOM 641 O O . ALA A 1 84 ? 26.844 4.793 2.654 1 84 84 ALA A O 1
ATOM 642 N N . GLU A 1 85 ? 26.844 2.604 2.168 1 82.5 85 GLU A N 1
ATOM 643 C CA . GLU A 1 85 ? 28.125 2.371 2.824 1 82.5 85 GLU A CA 1
ATOM 644 C C . GLU A 1 85 ? 29.25 3.146 2.137 1 82.5 85 GLU A C 1
ATOM 646 O O . GLU A 1 85 ? 30.125 3.707 2.803 1 82.5 85 GLU A O 1
ATOM 651 N N . GLY A 1 86 ? 29.219 3.152 0.821 1 83.31 86 GLY A N 1
ATOM 652 C CA . GLY A 1 86 ? 30.219 3.898 0.073 1 83.31 86 GLY A CA 1
ATOM 653 C C . GLY A 1 86 ? 30.172 5.391 0.344 1 83.31 86 GLY A C 1
ATOM 654 O O . GLY A 1 86 ? 31.219 6.02 0.561 1 83.31 86 GLY A O 1
ATOM 655 N N . ILE A 1 87 ? 29 5.953 0.351 1 85.38 87 ILE A N 1
ATOM 656 C CA . ILE A 1 87 ? 28.828 7.379 0.595 1 85.38 87 ILE A CA 1
ATOM 657 C C . ILE A 1 87 ? 29.25 7.715 2.021 1 85.38 87 ILE A C 1
ATOM 659 O O . ILE A 1 87 ? 29.938 8.719 2.254 1 85.38 87 ILE A O 1
ATOM 663 N N . MET A 1 88 ? 28.891 6.879 2.959 1 83.81 88 MET A N 1
ATOM 664 C CA . MET A 1 88 ? 29.203 7.113 4.367 1 83.81 88 MET A CA 1
ATOM 665 C C . MET A 1 88 ? 30.703 7.039 4.605 1 83.81 88 MET A C 1
ATOM 667 O O . MET A 1 88 ? 31.234 7.766 5.445 1 83.81 88 MET A O 1
ATOM 671 N N . LYS A 1 89 ? 31.344 6.156 3.889 1 82.38 89 LYS A N 1
ATOM 672 C CA . LYS A 1 89 ? 32.812 6.066 3.988 1 82.38 89 LYS A CA 1
ATOM 673 C C . LYS A 1 89 ? 33.469 7.355 3.51 1 82.38 89 LYS A C 1
ATOM 675 O O . LYS A 1 89 ? 34.406 7.848 4.145 1 82.38 89 LYS A O 1
ATOM 680 N N . GLU A 1 90 ? 33 7.836 2.418 1 83.31 90 GLU A N 1
ATOM 681 C CA . GLU A 1 90 ? 33.531 9.086 1.886 1 83.31 90 GLU A CA 1
ATOM 682 C C . GLU A 1 90 ? 33.25 10.258 2.82 1 83.31 90 GLU A C 1
ATOM 684 O O . GLU A 1 90 ? 34.094 11.125 3.02 1 83.31 90 GLU A O 1
ATOM 689 N N . LEU A 1 91 ? 32.062 10.297 3.354 1 84.44 91 LEU A N 1
ATOM 690 C CA . LEU A 1 91 ? 31.688 11.328 4.312 1 84.44 91 LEU A CA 1
ATOM 691 C C . LEU A 1 91 ? 32.562 11.258 5.559 1 84.44 91 LEU A C 1
ATOM 693 O O . LEU A 1 91 ? 33.062 12.273 6.027 1 84.44 91 LEU A O 1
ATOM 697 N N . HIS A 1 92 ? 32.719 10.07 6.047 1 80.88 92 HIS A N 1
ATOM 698 C CA . HIS A 1 92 ? 33.531 9.859 7.234 1 80.88 92 HIS A CA 1
ATOM 699 C C . HIS A 1 92 ? 34.969 10.32 7 1 80.88 92 HIS A C 1
ATOM 701 O O . HIS A 1 92 ? 35.562 10.984 7.855 1 80.88 92 HIS A O 1
ATOM 707 N N . ALA A 1 93 ? 35.438 10 5.844 1 78.81 93 ALA A N 1
ATOM 708 C CA . ALA A 1 93 ? 36.781 10.391 5.492 1 78.81 93 ALA A CA 1
ATOM 709 C C . ALA A 1 93 ? 36.906 11.914 5.391 1 78.81 93 ALA A C 1
ATOM 711 O O . ALA A 1 93 ? 37.938 12.484 5.781 1 78.81 93 ALA A O 1
ATOM 712 N N . THR A 1 94 ? 35.906 12.531 4.895 1 79 94 THR A N 1
ATOM 713 C CA . THR A 1 94 ? 35.906 13.977 4.703 1 79 94 THR A CA 1
ATOM 714 C C . THR A 1 94 ? 35.844 14.703 6.043 1 79 94 THR A C 1
ATOM 716 O O . THR A 1 94 ? 36.531 15.711 6.238 1 79 94 THR A O 1
ATOM 719 N N . VAL A 1 95 ? 35.094 14.188 6.961 1 76.5 95 VAL A N 1
ATOM 720 C CA . VAL A 1 95 ? 34.875 14.906 8.211 1 76.5 95 VAL A CA 1
ATOM 721 C C . VAL A 1 95 ? 35.969 14.555 9.219 1 76.5 95 VAL A C 1
ATOM 723 O O . VAL A 1 95 ? 36.219 15.312 10.156 1 76.5 95 VAL A O 1
ATOM 726 N N . THR A 1 96 ? 36.594 13.445 9.016 1 71.56 96 THR A N 1
ATOM 727 C CA . THR A 1 96 ? 37.562 13.023 10.016 1 71.56 96 THR A CA 1
ATOM 728 C C . THR A 1 96 ? 39 13.25 9.523 1 71.56 96 THR A C 1
ATOM 730 O O . THR A 1 96 ? 39.938 13.273 10.32 1 71.56 96 THR A O 1
ATOM 733 N N . ASP A 1 97 ? 39.156 13.328 8.227 1 65.25 97 ASP A N 1
ATOM 734 C CA . ASP A 1 97 ? 40.5 13.523 7.695 1 65.25 97 ASP A CA 1
ATOM 735 C C . ASP A 1 97 ? 40.969 14.961 7.93 1 65.25 97 ASP A C 1
ATOM 737 O O . ASP A 1 97 ? 40.625 15.867 7.172 1 65.25 97 ASP A O 1
ATOM 741 N N . PHE A 1 98 ? 41.781 15.117 8.953 1 64.06 98 PHE A N 1
ATOM 742 C CA . PHE A 1 98 ? 42.219 16.422 9.414 1 64.06 98 PHE A CA 1
ATOM 743 C C . PHE A 1 98 ? 43.094 17.109 8.359 1 64.06 98 PHE A C 1
ATOM 745 O O . PHE A 1 98 ? 43.031 18.328 8.188 1 64.06 98 PHE A O 1
ATOM 752 N N . ALA A 1 99 ? 43.844 16.281 7.777 1 62.38 99 ALA A N 1
ATOM 753 C CA . ALA A 1 99 ? 44.688 16.844 6.723 1 62.38 99 ALA A CA 1
AT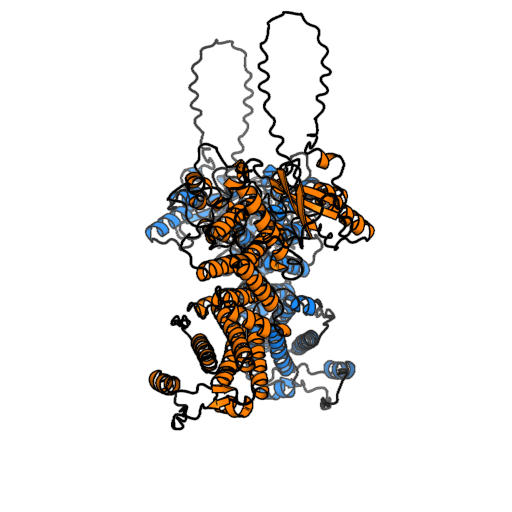OM 754 C C . ALA A 1 99 ? 43.844 17.438 5.609 1 62.38 99 ALA A C 1
ATOM 756 O O . ALA A 1 99 ? 44.125 18.547 5.137 1 62.38 99 ALA A O 1
ATOM 757 N N . ARG A 1 100 ? 42.844 16.812 5.34 1 67.88 100 ARG A N 1
ATOM 758 C CA . ARG A 1 100 ? 41.906 17.297 4.305 1 67.88 100 ARG A CA 1
ATOM 759 C C . ARG A 1 100 ? 41.156 18.531 4.781 1 67.88 100 ARG A C 1
ATOM 761 O O . ARG A 1 100 ? 40.906 19.453 4.008 1 67.88 100 ARG A O 1
ATOM 768 N N . LEU A 1 101 ? 40.812 18.469 6.027 1 66.44 101 LEU A N 1
ATOM 769 C CA . LEU A 1 101 ? 40.062 19.562 6.602 1 66.44 101 LEU A CA 1
ATOM 770 C C . LEU A 1 101 ? 40.906 20.844 6.645 1 66.44 101 LEU A C 1
ATOM 772 O O . LEU A 1 101 ? 40.406 21.938 6.383 1 66.44 101 LEU A O 1
ATOM 776 N N . ARG A 1 102 ? 42.156 20.656 6.922 1 65.69 102 ARG A N 1
ATOM 777 C CA . ARG A 1 102 ? 43.062 21.812 6.996 1 65.69 102 ARG A CA 1
ATOM 778 C C . ARG A 1 102 ? 43.406 22.328 5.602 1 65.69 102 ARG A C 1
ATOM 780 O O . ARG A 1 102 ? 43.312 23.516 5.336 1 65.69 102 ARG A O 1
ATOM 787 N N . GLU A 1 103 ? 43.781 21.438 4.809 1 65 103 GLU A N 1
ATOM 788 C CA . GLU A 1 103 ? 44.281 21.812 3.496 1 65 103 GLU A CA 1
ATOM 789 C C . GLU A 1 103 ? 43.156 22.266 2.57 1 65 103 GLU A C 1
ATOM 791 O O . GLU A 1 103 ? 43.25 23.297 1.912 1 65 103 GLU A O 1
ATOM 796 N N . ARG A 1 104 ? 42.094 21.578 2.723 1 64.44 104 ARG A N 1
ATOM 797 C CA . ARG A 1 104 ? 41.062 21.812 1.716 1 64.44 104 ARG A CA 1
ATOM 798 C C . ARG A 1 104 ? 39.969 22.734 2.252 1 64.44 104 ARG A C 1
ATOM 800 O O . ARG A 1 104 ? 39.375 23.5 1.492 1 64.44 104 ARG A O 1
ATOM 807 N N . TYR A 1 105 ? 39.875 22.719 3.625 1 60.59 105 TYR A N 1
ATOM 808 C CA . TYR A 1 105 ? 38.688 23.391 4.113 1 60.59 105 TYR A CA 1
ATOM 809 C C . TYR A 1 105 ? 39.031 24.484 5.105 1 60.59 105 TYR A C 1
ATOM 811 O O . TYR A 1 105 ? 38.125 25.141 5.66 1 60.59 105 TYR A O 1
ATOM 819 N N . GLY A 1 106 ? 40.25 24.781 5.254 1 56.91 106 GLY A N 1
ATOM 820 C CA . GLY A 1 106 ? 40.75 25.969 5.949 1 56.91 106 GLY A CA 1
ATOM 821 C C . GLY A 1 106 ? 40.562 25.891 7.453 1 56.91 106 GLY A C 1
ATOM 822 O O . GLY A 1 106 ? 40.281 26.906 8.102 1 56.91 106 GLY A O 1
ATOM 823 N N . PHE A 1 107 ? 40.562 24.672 8.062 1 60.84 107 PHE A N 1
ATOM 824 C CA . PHE A 1 107 ? 40.469 24.562 9.516 1 60.84 107 PHE A CA 1
ATOM 825 C C . PHE A 1 107 ? 41.844 24.797 10.156 1 60.84 107 PHE A C 1
ATOM 827 O O . PHE A 1 107 ? 42.875 24.5 9.555 1 60.84 107 PHE A O 1
ATOM 834 N N . ALA A 1 108 ? 41.906 25.797 11.078 1 58.38 108 ALA A N 1
ATOM 835 C CA . ALA A 1 108 ? 43.125 26.016 11.852 1 58.38 108 ALA A CA 1
ATOM 836 C C . ALA A 1 108 ? 42.969 25.531 13.289 1 58.38 108 ALA A C 1
ATOM 838 O O . ALA A 1 108 ? 41.844 25.5 13.812 1 58.38 108 ALA A O 1
ATOM 839 N N . GLU A 1 109 ? 43.844 24.656 13.781 1 54.72 109 GLU A N 1
ATOM 840 C CA . GLU A 1 109 ? 43.844 24.203 15.172 1 54.72 109 GLU A CA 1
ATOM 841 C C . GLU A 1 109 ? 43.906 25.391 16.125 1 54.72 109 GLU A C 1
ATOM 843 O O . GLU A 1 109 ? 44.562 26.391 15.859 1 54.72 109 GLU A O 1
ATOM 848 N N . ASP A 1 110 ? 42.969 25.656 16.953 1 53.25 110 ASP A N 1
ATOM 849 C CA . ASP A 1 110 ? 43.156 26.641 18 1 53.25 110 ASP A CA 1
ATOM 850 C C . ASP A 1 110 ? 44.469 26.438 18.719 1 53.25 110 ASP A C 1
ATOM 852 O O . ASP A 1 110 ? 44.906 25.312 18.953 1 53.25 110 ASP A O 1
ATOM 856 N N . GLY A 1 111 ? 45.562 27.25 18.5 1 42.16 111 GLY A N 1
ATOM 857 C CA . GLY A 1 111 ? 46.938 27.266 19 1 42.16 111 GLY A CA 1
ATOM 858 C C . GLY A 1 111 ? 47.062 26.734 20.422 1 42.16 111 GLY A C 1
ATOM 859 O O . GLY A 1 111 ? 48.125 26.859 21.047 1 42.16 111 GLY A O 1
ATOM 860 N N . ALA A 1 112 ? 46.219 26.672 21.406 1 37.62 112 ALA A N 1
ATOM 861 C CA . ALA A 1 112 ? 46.906 26.438 22.672 1 37.62 112 ALA A CA 1
ATOM 862 C C . ALA A 1 112 ? 47.688 25.109 22.625 1 37.62 112 ALA A C 1
ATOM 864 O O . ALA A 1 112 ? 48.812 25.031 23.094 1 37.62 112 ALA A O 1
ATOM 865 N N . GLY A 1 113 ? 47.188 23.797 22.812 1 35.72 113 GLY A N 1
ATOM 866 C CA . GLY A 1 113 ? 48.031 22.703 23.219 1 35.72 113 GLY A CA 1
ATOM 867 C C . GLY A 1 113 ? 48.781 22.062 22.062 1 35.72 113 GLY A C 1
ATOM 868 O O . GLY A 1 113 ? 48.344 22.172 20.906 1 35.72 113 GLY A O 1
ATOM 869 N N . GLY A 1 114 ? 50.156 21.859 22.062 1 34.97 114 GLY A N 1
ATOM 870 C CA . GLY A 1 114 ? 51.25 21.141 21.391 1 34.97 114 GLY A CA 1
ATOM 871 C C . GLY A 1 114 ? 50.844 19.75 20.953 1 34.97 114 GLY A C 1
ATOM 872 O O . GLY A 1 114 ? 51.531 18.766 21.266 1 34.97 114 GLY A O 1
ATOM 873 N N . GLY A 1 115 ? 49.625 19.359 20.891 1 32.5 115 GLY A N 1
ATOM 874 C CA . GLY A 1 115 ? 49.531 17.906 20.781 1 32.5 115 GLY A CA 1
ATOM 875 C C . GLY A 1 115 ? 50.125 17.359 19.5 1 32.5 115 GLY A C 1
ATOM 876 O O . GLY A 1 115 ? 50.25 18.078 18.516 1 32.5 115 GLY A O 1
ATOM 877 N N . GLU A 1 116 ? 51.062 16.359 19.578 1 30.41 116 GLU A N 1
ATOM 878 C CA . GLU A 1 116 ? 51.781 15.398 18.734 1 30.41 116 GLU A CA 1
ATOM 879 C C . GLU A 1 116 ? 50.875 14.773 17.703 1 30.41 116 GLU A C 1
ATOM 881 O O . GLU A 1 116 ? 49.656 14.578 17.953 1 30.41 116 GLU A O 1
ATOM 886 N N . LYS A 1 117 ? 51.406 14.695 16.5 1 34.31 117 LYS A N 1
ATOM 887 C CA . LYS A 1 117 ? 50.969 14 15.289 1 34.31 117 LYS A CA 1
ATOM 888 C C . LYS A 1 117 ? 50.5 12.578 15.602 1 34.31 117 LYS A C 1
ATOM 890 O O . LYS A 1 117 ? 51.312 11.742 16.031 1 34.31 117 LYS A O 1
ATOM 895 N N . VAL A 1 118 ? 49.531 12.203 16.281 1 29.73 118 VAL A N 1
ATOM 896 C CA . VAL A 1 118 ? 49.219 10.781 16.281 1 29.73 118 VAL A CA 1
ATOM 897 C C . VAL A 1 118 ? 48.938 10.32 14.859 1 29.73 118 VAL A C 1
ATOM 899 O O . VAL A 1 118 ? 47.969 10.797 14.227 1 29.73 118 VAL A O 1
ATOM 902 N N . GLY A 1 119 ? 49.906 10 14.008 1 27.69 119 GLY A N 1
ATOM 903 C CA . GLY A 1 119 ? 49.812 9.242 12.773 1 27.69 119 GLY A CA 1
ATOM 904 C C . GLY A 1 119 ? 49 7.965 12.922 1 27.69 119 GLY A C 1
ATOM 905 O O . GLY A 1 119 ? 49.312 7.113 13.75 1 27.69 119 GLY A O 1
ATOM 906 N N . LEU A 1 120 ? 47.719 7.992 12.742 1 28.89 120 LEU A N 1
ATOM 907 C CA . LEU A 1 120 ? 46.969 6.762 12.57 1 28.89 120 LEU A CA 1
ATOM 908 C C . LEU A 1 120 ? 47.594 5.887 11.492 1 28.89 120 LEU A C 1
ATOM 910 O O . LEU A 1 120 ? 47.562 6.25 10.312 1 28.89 120 LEU A O 1
ATOM 914 N N . ARG A 1 121 ? 48.656 5.191 11.703 1 27.55 121 ARG A N 1
ATOM 915 C CA . ARG A 1 121 ? 49.094 4.098 10.836 1 27.55 121 ARG A CA 1
ATOM 916 C C . ARG A 1 121 ? 48.062 2.959 10.852 1 27.55 121 ARG A C 1
ATOM 918 O O . ARG A 1 121 ? 47.844 2.355 11.898 1 27.55 121 ARG A O 1
ATOM 925 N N . LEU A 1 122 ? 47.094 3.012 9.992 1 27.95 122 LEU A N 1
ATOM 926 C CA . LEU A 1 122 ? 46.312 1.836 9.648 1 27.95 122 LEU A CA 1
ATOM 927 C C . LEU A 1 122 ? 47.219 0.686 9.203 1 27.95 122 LEU A C 1
ATOM 929 O O . LEU A 1 122 ? 47.875 0.77 8.164 1 27.95 122 LEU A O 1
ATOM 933 N N . ARG A 1 123 ? 47.875 -0.014 10.141 1 28.73 123 ARG A N 1
ATOM 934 C CA . ARG A 1 123 ? 48.469 -1.279 9.75 1 28.73 123 ARG A CA 1
ATOM 935 C C . ARG A 1 123 ? 47.438 -2.258 9.227 1 28.73 123 ARG A C 1
ATOM 937 O O . ARG A 1 123 ? 46.375 -2.436 9.844 1 28.73 123 ARG A O 1
ATOM 944 N N . GLY A 1 124 ? 47.5 -2.689 7.934 1 28.7 124 GLY A N 1
ATOM 945 C CA . GLY A 1 124 ? 46.812 -3.602 7.055 1 28.7 124 GLY A CA 1
ATOM 946 C C . GLY A 1 124 ? 46.719 -5.02 7.59 1 28.7 124 GLY A C 1
ATOM 947 O O . GLY A 1 124 ? 46.531 -5.969 6.828 1 28.7 124 GLY A O 1
ATOM 948 N N . ASP A 1 125 ? 47.281 -5.332 8.781 1 29.45 125 ASP A N 1
ATOM 949 C CA . ASP A 1 125 ? 47.188 -6.781 8.922 1 29.45 125 ASP A CA 1
ATOM 950 C C . ASP A 1 125 ? 45.719 -7.215 8.93 1 29.45 125 ASP A C 1
ATOM 952 O O . ASP A 1 125 ? 44.812 -6.406 9.203 1 29.45 125 ASP A O 1
ATOM 956 N N . GLU A 1 126 ? 45.469 -8.641 9.086 1 29.78 126 GLU A N 1
ATOM 957 C CA . GLU A 1 126 ? 44.312 -9.453 8.812 1 29.78 126 GLU A CA 1
ATOM 958 C C . GLU A 1 126 ? 43.062 -8.883 9.5 1 29.78 126 GLU A C 1
ATOM 960 O O . GLU A 1 126 ? 42.031 -8.641 8.844 1 29.78 126 GLU A O 1
ATOM 965 N N . GLY A 1 127 ? 42.625 -9.68 10.664 1 30.06 127 GLY A N 1
ATOM 966 C CA . GLY A 1 127 ? 41.281 -9.984 11.164 1 30.06 127 GLY A CA 1
ATOM 967 C C . GLY A 1 127 ? 40.594 -8.789 11.805 1 30.06 127 GLY A C 1
ATOM 968 O O . GLY A 1 127 ? 39.469 -8.43 11.43 1 30.06 127 GLY A O 1
ATOM 969 N N . ARG A 1 128 ? 40.719 -8.742 13.211 1 30.98 128 ARG A N 1
ATOM 970 C CA . ARG A 1 128 ? 39.938 -8.031 14.211 1 30.98 128 ARG A CA 1
ATOM 971 C C . ARG A 1 128 ? 40.281 -6.551 14.25 1 30.98 128 ARG A C 1
ATOM 973 O O . ARG A 1 128 ? 41.406 -6.188 14.586 1 30.98 128 ARG A O 1
ATOM 980 N N . VAL A 1 129 ? 39.844 -5.789 13.406 1 29.77 129 VAL A N 1
ATOM 981 C CA . VAL A 1 129 ? 39.938 -4.332 13.398 1 29.77 129 VAL A CA 1
ATOM 982 C C . VAL A 1 129 ? 39.469 -3.777 14.742 1 29.77 129 VAL A C 1
ATOM 984 O O . VAL A 1 129 ? 38.281 -3.689 15.016 1 29.77 129 VAL A O 1
ATOM 987 N N . ALA A 1 130 ? 40.031 -4.332 15.93 1 29.56 130 ALA A N 1
ATOM 988 C CA . ALA A 1 130 ? 39.75 -3.664 17.203 1 29.56 130 ALA A CA 1
ATOM 989 C C . ALA A 1 130 ? 40.156 -2.195 17.156 1 29.56 130 ALA A C 1
ATOM 991 O O . ALA A 1 130 ? 41.375 -1.882 17.109 1 29.56 130 ALA A O 1
ATOM 992 N N . LEU A 1 131 ? 39.469 -1.403 16.484 1 31.45 131 LEU A N 1
ATOM 993 C CA . LEU A 1 131 ? 39.625 0.041 16.625 1 31.45 131 LEU A CA 1
ATOM 994 C C . LEU A 1 131 ? 39.875 0.425 18.078 1 31.45 131 LEU A C 1
ATOM 996 O O . LEU A 1 131 ? 39.094 0.077 18.969 1 31.45 131 LEU A O 1
ATOM 1000 N N . GLU A 1 132 ? 41.094 0.33 18.547 1 33 132 GLU A N 1
ATOM 1001 C CA . GLU A 1 132 ? 41.438 0.859 19.859 1 33 132 GLU A CA 1
ATOM 1002 C C . GLU A 1 132 ? 40.688 2.16 20.156 1 33 132 GLU A C 1
ATOM 1004 O O . GLU A 1 132 ? 40.938 3.172 19.484 1 33 132 GLU A O 1
ATOM 1009 N N . GLU A 1 133 ? 39.531 2.109 20.688 1 37.12 133 GLU A N 1
ATOM 1010 C CA . GLU A 1 133 ? 38.562 3.068 21.219 1 37.12 133 GLU A CA 1
ATOM 1011 C C . GLU A 1 133 ? 39.25 4.184 22 1 37.12 133 GLU A C 1
ATOM 1013 O O . GLU A 1 133 ? 38.844 5.348 21.906 1 37.12 133 GLU A O 1
ATOM 1018 N N . LYS A 1 134 ? 40.406 3.85 22.859 1 38.59 134 LYS A N 1
ATOM 1019 C CA . LYS A 1 134 ? 40.969 4.723 23.891 1 38.59 134 LYS A CA 1
ATOM 1020 C C . LYS A 1 134 ? 41.75 5.863 23.25 1 38.59 134 LYS A C 1
ATOM 1022 O O . LYS A 1 134 ? 41.719 6.996 23.75 1 38.59 134 LYS A O 1
ATOM 1027 N N . SER A 1 135 ? 42.625 5.504 22.328 1 38.31 135 SER A N 1
ATOM 1028 C CA . SER A 1 135 ? 43.562 6.512 21.828 1 38.31 135 SER A CA 1
ATOM 1029 C C . SER A 1 135 ? 42.844 7.574 21.016 1 38.31 135 SER A C 1
ATOM 1031 O O . SER A 1 135 ? 43.188 8.766 21.109 1 38.31 135 SER A O 1
ATOM 1033 N N . TRP A 1 136 ? 41.75 7.133 20.406 1 35.59 136 TRP A N 1
ATOM 1034 C CA . TRP A 1 136 ? 41 8.086 19.594 1 35.59 136 TRP A CA 1
ATOM 1035 C C . TRP A 1 136 ? 40.188 9.039 20.469 1 35.59 136 TRP A C 1
ATOM 1037 O O . TRP A 1 136 ? 40.062 10.227 20.156 1 35.59 136 TRP A O 1
ATOM 1047 N N . ARG A 1 137 ? 39.719 8.602 21.719 1 37.47 137 ARG A N 1
ATOM 1048 C CA . ARG A 1 137 ? 39 9.445 22.672 1 37.47 137 ARG A CA 1
ATOM 1049 C C . ARG A 1 137 ? 39.938 10.523 23.234 1 37.47 137 ARG A C 1
ATOM 1051 O O . ARG A 1 137 ? 39.5 11.664 23.422 1 37.47 137 ARG A O 1
ATOM 1058 N N . ARG A 1 138 ? 41.125 10.141 23.766 1 40.47 138 ARG A N 1
ATOM 1059 C CA . ARG A 1 138 ? 42.094 11.055 24.391 1 40.47 138 ARG A CA 1
ATOM 1060 C C . ARG A 1 138 ? 42.531 12.133 23.406 1 40.47 138 ARG A C 1
ATOM 1062 O O . ARG A 1 138 ? 42.688 13.297 23.781 1 40.47 138 ARG A O 1
ATOM 1069 N N . GLU A 1 139 ? 42.906 11.688 22.219 1 36.09 139 GLU A N 1
ATOM 1070 C CA . GLU A 1 139 ? 43.312 12.703 21.25 1 36.09 139 GLU A CA 1
ATOM 1071 C C . GLU A 1 139 ? 42.156 13.57 20.812 1 36.09 139 GLU A C 1
ATOM 1073 O O . GLU A 1 139 ? 42.312 14.773 20.625 1 36.09 139 GLU A O 1
ATOM 1078 N N . LEU A 1 140 ? 40.969 12.992 20.734 1 38.69 140 LEU A N 1
ATOM 1079 C CA . LEU A 1 140 ? 39.781 13.766 20.391 1 38.69 140 LEU A CA 1
ATOM 1080 C C . LEU A 1 140 ? 39.375 14.656 21.562 1 38.69 140 LEU A C 1
ATOM 1082 O O . LEU A 1 140 ? 38.844 15.75 21.359 1 38.69 140 LEU A O 1
ATOM 1086 N N . SER A 1 141 ? 39.438 14.211 22.859 1 37.44 141 SER A N 1
ATOM 1087 C CA . SER A 1 141 ? 39.188 15.047 24.047 1 37.44 141 SER A CA 1
ATOM 1088 C C . SER A 1 141 ? 40.156 16.234 24.078 1 37.44 141 SER A C 1
ATOM 1090 O O . SER A 1 141 ? 39.844 17.25 24.703 1 37.44 141 SER A O 1
ATOM 1092 N N . ARG A 1 142 ? 41.438 15.984 24.016 1 38.97 142 ARG A N 1
ATOM 1093 C CA . ARG A 1 142 ? 42.312 17.156 23.969 1 38.97 142 ARG A CA 1
ATOM 1094 C C . ARG A 1 142 ? 42 18.031 22.781 1 38.97 142 ARG A C 1
ATOM 1096 O O . ARG A 1 142 ? 42.75 18.969 22.469 1 38.97 142 ARG A O 1
ATOM 1103 N N . ARG A 1 143 ? 41.344 17.562 21.766 1 41.41 143 ARG A N 1
ATOM 1104 C CA . ARG A 1 143 ? 41.094 18 20.406 1 41.41 143 ARG A CA 1
ATOM 1105 C C . ARG A 1 143 ? 40.438 19.391 20.391 1 41.41 143 ARG A C 1
ATOM 1107 O O . ARG A 1 143 ? 39.688 19.734 21.312 1 41.41 143 ARG A O 1
ATOM 1114 N N . ALA A 1 144 ? 40.812 20.234 19.188 1 40.34 144 ALA A N 1
ATOM 1115 C CA . ALA A 1 144 ? 40.906 21.531 18.531 1 40.34 144 ALA A CA 1
ATOM 1116 C C . ALA A 1 144 ? 39.531 22.078 18.188 1 40.34 144 ALA A C 1
ATOM 1118 O O . ALA A 1 144 ? 38.688 21.375 17.578 1 40.34 144 ALA A O 1
ATOM 1119 N N . LYS A 1 145 ? 38.844 22.641 19.062 1 48.56 145 LYS A N 1
ATOM 1120 C CA . LYS A 1 145 ? 37.906 23.688 18.641 1 48.56 145 LYS A CA 1
ATOM 1121 C C . LYS A 1 145 ? 38.312 24.281 17.297 1 48.56 145 LYS A C 1
ATOM 1123 O O . LYS A 1 145 ? 39.375 24.906 17.188 1 48.56 145 LYS A O 1
ATOM 1128 N N . TRP A 1 146 ? 38.125 23.547 16.266 1 53.09 146 TRP A N 1
ATOM 1129 C CA . TRP A 1 146 ? 38.438 24.031 14.922 1 53.09 146 TRP A CA 1
ATOM 1130 C C . TRP A 1 146 ? 37.75 25.375 14.656 1 53.09 146 TRP A C 1
ATOM 1132 O O . TRP A 1 146 ? 36.562 25.531 14.922 1 53.09 146 TRP A O 1
ATOM 1142 N N . VAL A 1 147 ? 38.531 26.281 14.75 1 59.78 147 VAL A N 1
ATOM 1143 C CA . VAL A 1 147 ? 38.062 27.609 14.391 1 59.78 147 VAL A CA 1
ATOM 1144 C C . VAL A 1 147 ? 38.094 27.766 12.867 1 59.78 147 VAL A C 1
ATOM 1146 O O . VAL A 1 147 ? 39 27.266 12.211 1 59.78 147 VAL A O 1
ATOM 1149 N N . ILE A 1 148 ? 37.031 28.188 12.281 1 62.31 148 ILE A N 1
ATOM 1150 C CA . ILE A 1 148 ? 36.906 28.484 10.859 1 62.31 148 ILE A CA 1
ATOM 1151 C C . ILE A 1 148 ? 37.906 29.578 10.492 1 62.31 148 ILE A C 1
ATOM 1153 O O . ILE A 1 148 ? 37.781 30.719 10.922 1 62.31 148 ILE A O 1
ATOM 1157 N N . ALA A 1 149 ? 39.062 29.172 9.953 1 63.91 149 ALA A N 1
ATOM 1158 C CA . ALA A 1 149 ? 40.062 30.141 9.562 1 63.91 149 ALA A CA 1
ATOM 1159 C C . ALA A 1 149 ? 39.75 30.766 8.203 1 63.91 149 ALA A C 1
ATOM 1161 O O . ALA A 1 149 ? 39.906 31.969 8.008 1 63.91 149 ALA A O 1
ATOM 1162 N N . ASP A 1 150 ? 39.312 30.031 7.344 1 69.81 150 ASP A N 1
ATOM 1163 C CA . ASP A 1 150 ? 38.938 30.453 5.992 1 69.81 150 ASP A CA 1
ATOM 1164 C C . ASP A 1 150 ? 37.5 30.141 5.68 1 69.81 150 ASP A C 1
ATOM 1166 O O . ASP A 1 150 ? 37.156 28.984 5.434 1 69.81 150 ASP A O 1
ATOM 1170 N N . LYS A 1 151 ? 36.812 31.188 5.637 1 73.06 151 LYS A N 1
ATOM 1171 C CA . LYS A 1 151 ? 35.344 31.031 5.469 1 73.06 151 LYS A CA 1
ATOM 1172 C C . LYS A 1 151 ? 35.031 30.5 4.078 1 73.06 151 LYS A C 1
ATOM 1174 O O . LYS A 1 151 ? 34.062 29.75 3.906 1 73.06 151 LYS A O 1
ATOM 1179 N N . GLU A 1 152 ? 35.812 30.828 3.148 1 74.69 152 GLU A N 1
ATOM 1180 C CA . GLU A 1 152 ? 35.562 30.375 1.783 1 74.69 152 GLU A CA 1
ATOM 1181 C C . GLU A 1 152 ? 35.781 28.875 1.645 1 74.69 152 GLU A C 1
ATOM 1183 O O . GLU A 1 152 ? 34.969 28.172 1.037 1 74.69 152 GLU A O 1
ATOM 1188 N N . LYS A 1 153 ? 36.844 28.5 2.195 1 76.5 153 LYS A N 1
ATOM 1189 C CA . LYS A 1 153 ? 37.125 27.062 2.148 1 76.5 153 LYS A CA 1
ATOM 1190 C C . LYS A 1 153 ? 36.125 26.266 2.943 1 76.5 153 LYS A C 1
ATOM 1192 O O . LYS A 1 153 ? 35.75 25.141 2.566 1 76.5 153 LYS A O 1
ATOM 1197 N N . PHE A 1 154 ? 35.688 26.953 3.92 1 78.88 154 PHE A N 1
ATOM 1198 C CA . PHE A 1 154 ? 34.688 26.266 4.754 1 78.88 154 PHE A CA 1
ATOM 1199 C C . PHE A 1 154 ? 33.375 26.078 3.996 1 78.88 154 PHE A C 1
ATOM 1201 O O . PHE A 1 154 ? 32.688 25.094 4.203 1 78.88 154 PHE A O 1
ATOM 1208 N N . THR A 1 155 ? 33.125 27.016 3.154 1 81.62 155 THR A N 1
ATOM 1209 C CA . THR A 1 155 ? 31.906 26.906 2.342 1 81.62 155 THR A CA 1
ATOM 1210 C C . THR A 1 155 ? 31.984 25.719 1.4 1 81.62 155 THR A C 1
ATOM 1212 O O . THR A 1 155 ? 30.969 25.094 1.093 1 81.62 155 THR A O 1
ATOM 1215 N N . ALA A 1 156 ? 33.219 25.406 1.065 1 82.19 156 ALA A N 1
ATOM 1216 C CA . ALA A 1 156 ? 33.406 24.219 0.232 1 82.19 156 ALA A CA 1
ATOM 1217 C C . ALA A 1 156 ? 33.062 22.953 1.007 1 82.19 156 ALA A C 1
ATOM 1219 O O . ALA A 1 156 ? 32.531 22 0.448 1 82.19 156 ALA A O 1
ATOM 1220 N N . LEU A 1 157 ? 33.469 22.969 2.24 1 82.25 157 LEU A N 1
ATOM 1221 C CA . LEU A 1 157 ? 33.125 21.828 3.088 1 82.25 157 LEU A CA 1
ATOM 1222 C C . LEU A 1 157 ? 31.625 21.672 3.225 1 82.25 157 LEU A C 1
ATOM 1224 O O . LEU A 1 157 ? 31.094 20.562 3.129 1 82.25 157 LEU A O 1
ATOM 1228 N N . LEU A 1 158 ? 31 22.766 3.406 1 85.5 158 LEU A N 1
ATOM 1229 C CA . LEU A 1 158 ? 29.547 22.75 3.537 1 85.5 158 LEU A CA 1
ATOM 1230 C C . LEU A 1 158 ? 28.891 22.203 2.27 1 85.5 158 LEU A C 1
ATOM 1232 O O . LEU A 1 158 ? 27.906 21.453 2.338 1 85.5 158 LEU A O 1
ATOM 1236 N N . GLY A 1 159 ? 29.469 22.578 1.214 1 87.44 159 GLY A N 1
ATOM 1237 C CA . GLY A 1 159 ? 28.984 22.062 -0.052 1 87.44 159 GLY A CA 1
ATOM 1238 C C . GLY A 1 159 ? 29.141 20.547 -0.177 1 87.44 159 GLY A C 1
ATOM 1239 O O . GLY A 1 159 ? 28.25 19.859 -0.672 1 87.44 159 GLY A O 1
ATOM 1240 N N . ASP A 1 160 ? 30.25 20.062 0.265 1 86.81 160 ASP A N 1
ATOM 1241 C CA . ASP A 1 160 ? 30.5 18.625 0.228 1 86.81 160 ASP A CA 1
ATOM 1242 C C . ASP A 1 160 ? 29.562 17.891 1.174 1 86.81 160 ASP A C 1
ATOM 1244 O O . ASP A 1 160 ? 29.031 16.828 0.825 1 86.81 160 ASP A O 1
ATOM 1248 N N . LEU A 1 161 ? 29.406 18.453 2.379 1 86.31 161 LEU A N 1
ATOM 1249 C CA . LEU A 1 161 ? 28.5 17.812 3.336 1 86.31 161 LEU A CA 1
ATOM 1250 C C . LEU A 1 161 ? 27.094 17.734 2.779 1 86.31 161 LEU A C 1
ATOM 1252 O O . LEU A 1 161 ? 26.422 16.703 2.914 1 86.31 161 LEU A O 1
ATOM 1256 N N . LYS A 1 162 ? 26.672 18.797 2.176 1 91.12 162 LYS A N 1
ATOM 1257 C CA . LYS A 1 162 ? 25.344 18.812 1.555 1 91.12 162 LYS A CA 1
ATOM 1258 C C . LYS A 1 162 ? 25.25 17.781 0.434 1 91.12 162 LYS A C 1
ATOM 1260 O O . LYS A 1 162 ? 24.219 17.125 0.286 1 91.12 162 LYS A O 1
ATOM 1265 N N . TYR A 1 163 ? 26.344 17.734 -0.314 1 90.62 163 TYR A N 1
ATOM 1266 C CA . TYR A 1 163 ? 26.375 16.781 -1.412 1 90.62 163 TYR A CA 1
ATOM 1267 C C . TYR A 1 163 ? 26.219 15.352 -0.898 1 90.62 163 TYR A C 1
ATOM 1269 O O . TYR A 1 163 ? 25.438 14.57 -1.457 1 90.62 163 TYR A O 1
ATOM 1277 N N . PHE A 1 164 ? 26.906 14.969 0.115 1 87.38 164 PHE A N 1
ATOM 1278 C CA . PHE A 1 164 ? 26.812 13.625 0.672 1 87.38 164 PHE A CA 1
ATOM 1279 C C . PHE A 1 164 ? 25.438 13.359 1.242 1 87.38 164 PHE A C 1
ATOM 1281 O O . PHE A 1 164 ? 24.844 12.305 0.994 1 87.38 164 PHE A O 1
ATOM 1288 N N . ASN A 1 165 ? 24.891 14.305 1.991 1 90.75 165 ASN A N 1
ATOM 1289 C CA . ASN A 1 165 ? 23.562 14.133 2.576 1 90.75 165 ASN A CA 1
ATOM 1290 C C . ASN A 1 165 ? 22.484 14.023 1.5 1 90.75 165 ASN A C 1
ATOM 1292 O O . ASN A 1 165 ? 21.562 13.227 1.626 1 90.75 165 ASN A O 1
ATOM 1296 N N . ASP A 1 166 ? 22.641 14.828 0.466 1 92.12 166 ASP A N 1
ATOM 1297 C CA . ASP A 1 166 ? 21.719 14.727 -0.659 1 92.12 166 ASP A CA 1
ATOM 1298 C C . ASP A 1 166 ? 21.781 13.336 -1.29 1 92.12 166 ASP A C 1
ATOM 1300 O O . ASP A 1 166 ? 20.75 12.758 -1.626 1 92.12 166 ASP A O 1
ATOM 1304 N N . SER A 1 167 ? 22.953 12.859 -1.442 1 87.88 167 SER A N 1
ATOM 1305 C CA . SER A 1 167 ? 23.141 11.539 -2.041 1 87.88 167 SER A CA 1
ATOM 1306 C C . SER A 1 167 ? 22.547 10.445 -1.166 1 87.88 167 SER A C 1
ATOM 1308 O O . SER A 1 167 ? 21.953 9.484 -1.675 1 87.88 167 SER A O 1
ATOM 1310 N N . LEU A 1 168 ? 22.688 10.531 0.082 1 86.56 168 LEU A N 1
ATOM 1311 C CA . LEU A 1 168 ? 22.125 9.555 1.002 1 86.56 168 LEU A CA 1
ATOM 1312 C C . LEU A 1 168 ? 20.609 9.602 0.979 1 86.56 168 LEU A C 1
ATOM 1314 O O . LEU A 1 168 ? 19.938 8.562 0.961 1 86.56 168 LEU A O 1
ATOM 1318 N N . GLU A 1 169 ? 20.031 10.82 0.962 1 89.44 169 GLU A N 1
ATOM 1319 C CA . GLU A 1 169 ? 18.578 10.984 0.954 1 89.44 169 GLU A CA 1
ATOM 1320 C C . GLU A 1 169 ? 17.969 10.43 -0.329 1 89.44 169 GLU A C 1
ATOM 1322 O O . GLU A 1 169 ? 16.844 9.922 -0.317 1 89.44 169 GLU A O 1
ATOM 1327 N N . GLN A 1 170 ? 18.734 10.445 -1.364 1 85.81 170 GLN A N 1
ATOM 1328 C CA . GLN A 1 170 ? 18.234 9.992 -2.66 1 85.81 170 GLN A CA 1
ATOM 1329 C C . GLN A 1 170 ? 18.156 8.469 -2.715 1 85.81 170 GLN A C 1
ATOM 1331 O O . GLN A 1 170 ? 17.594 7.91 -3.66 1 85.81 170 GLN A O 1
ATOM 1336 N N . LEU A 1 171 ? 18.719 7.848 -1.703 1 82.19 171 LEU A N 1
ATOM 1337 C CA . LEU A 1 171 ? 18.609 6.395 -1.639 1 82.19 171 LEU A CA 1
ATOM 1338 C C . LEU A 1 171 ? 17.219 5.965 -1.199 1 82.19 171 LEU A C 1
ATOM 1340 O O . LEU A 1 171 ? 16.859 4.793 -1.338 1 82.19 171 LEU A O 1
ATOM 1344 N N . PHE A 1 172 ? 16.406 6.91 -0.702 1 81.69 172 PHE A N 1
ATOM 1345 C CA . PHE A 1 172 ? 15.016 6.633 -0.391 1 81.69 172 PHE A CA 1
ATOM 1346 C C . PHE A 1 172 ? 14.148 6.77 -1.635 1 81.69 172 PHE A C 1
ATOM 1348 O O . PHE A 1 172 ? 14.508 7.484 -2.574 1 81.69 172 PHE A O 1
ATOM 1355 N N . PRO A 1 173 ? 13.039 6.043 -1.626 1 77.44 173 PRO A N 1
ATOM 1356 C CA . PRO A 1 173 ? 12.086 6.32 -2.703 1 77.44 173 PRO A CA 1
ATOM 1357 C C . PRO A 1 173 ? 11.602 7.77 -2.701 1 77.44 173 PRO A C 1
ATOM 1359 O O . PRO A 1 173 ? 11.438 8.367 -1.634 1 77.44 173 PRO A O 1
ATOM 1362 N N . PRO A 1 174 ? 11.422 8.344 -3.836 1 79.31 174 PRO A N 1
ATOM 1363 C CA . PRO A 1 174 ? 11.031 9.75 -3.932 1 79.31 174 PRO A CA 1
ATOM 1364 C C . PRO A 1 174 ? 9.773 10.062 -3.117 1 79.31 174 PRO A C 1
ATOM 1366 O O . PRO A 1 174 ? 9.633 11.18 -2.607 1 79.31 174 PRO A O 1
ATOM 1369 N N . SER A 1 175 ? 8.938 9.148 -2.922 1 78.56 175 SER A N 1
ATOM 1370 C CA . SER A 1 175 ? 7.695 9.375 -2.191 1 78.56 175 SER A CA 1
ATOM 1371 C C . SER A 1 175 ? 7.957 9.586 -0.704 1 78.56 175 SER A C 1
ATOM 1373 O O . SER A 1 175 ? 7.121 10.148 0.008 1 78.56 175 SER A O 1
ATOM 1375 N N . ARG A 1 176 ? 9.141 9.266 -0.239 1 85 176 ARG A N 1
ATOM 1376 C CA . ARG A 1 176 ? 9.453 9.344 1.186 1 85 176 ARG A CA 1
ATOM 1377 C C . ARG A 1 176 ? 10.266 10.594 1.503 1 85 176 ARG A C 1
ATOM 1379 O O . ARG A 1 176 ? 10.438 10.945 2.67 1 85 176 ARG A O 1
ATOM 1386 N N . LEU A 1 177 ? 10.711 11.258 0.506 1 88.75 177 LEU A N 1
ATOM 1387 C CA . LEU A 1 177 ? 11.641 12.367 0.691 1 88.75 177 LEU A CA 1
ATOM 1388 C C . LEU A 1 177 ? 10.977 13.523 1.418 1 88.75 177 LEU A C 1
ATOM 1390 O O . LEU A 1 177 ? 11.555 14.102 2.342 1 88.75 177 LEU A O 1
ATOM 1394 N N . PRO A 1 178 ? 9.727 13.828 1.089 1 89.88 178 PRO A N 1
ATOM 1395 C CA . PRO A 1 178 ? 9.102 14.938 1.807 1 89.88 178 PRO A CA 1
ATOM 1396 C C . PRO A 1 178 ? 9 14.695 3.311 1 89.88 178 PRO A C 1
ATOM 1398 O O . PRO A 1 178 ? 9.25 15.602 4.105 1 89.88 178 PRO A O 1
ATOM 1401 N N . SER A 1 179 ? 8.688 13.492 3.67 1 91.56 179 SER A N 1
ATOM 1402 C CA . SER A 1 179 ? 8.578 13.172 5.086 1 91.56 179 SER A CA 1
ATOM 1403 C C . SER A 1 179 ? 9.938 13.227 5.777 1 91.56 179 SER A C 1
ATOM 1405 O O . SER A 1 179 ? 10.031 13.617 6.941 1 91.56 179 SER A O 1
ATOM 1407 N N . LEU A 1 180 ? 10.938 12.852 5.062 1 91.75 180 LEU A N 1
ATOM 1408 C CA . LEU A 1 180 ? 12.297 12.945 5.602 1 91.75 180 LEU A CA 1
ATOM 1409 C C . LEU A 1 180 ? 12.68 14.391 5.863 1 91.75 180 LEU A C 1
ATOM 1411 O O . LEU A 1 180 ? 13.25 14.711 6.906 1 91.75 180 LEU A O 1
ATOM 1415 N N . HIS A 1 181 ? 12.344 15.195 4.941 1 94 181 HIS A N 1
ATOM 1416 C CA . HIS A 1 181 ? 12.641 16.625 5.082 1 94 181 HIS A CA 1
ATOM 1417 C C . HIS A 1 181 ? 11.867 17.234 6.246 1 94 181 HIS A C 1
ATOM 1419 O O . HIS A 1 181 ? 12.422 18 7.027 1 94 181 HIS A O 1
ATOM 1425 N N . ARG A 1 182 ? 10.664 16.844 6.363 1 94.25 182 ARG A N 1
ATOM 1426 C CA . ARG A 1 182 ? 9.867 17.312 7.484 1 94.25 182 ARG A CA 1
ATOM 1427 C C . ARG A 1 182 ? 10.461 16.875 8.812 1 94.25 182 ARG A C 1
ATOM 1429 O O . ARG A 1 182 ? 10.453 17.625 9.789 1 94.25 182 ARG A O 1
ATOM 1436 N N . ALA A 1 183 ? 10.984 15.695 8.812 1 93.75 183 ALA A N 1
ATOM 1437 C CA . ALA A 1 183 ? 11.516 15.109 10.039 1 93.75 183 ALA A CA 1
ATOM 1438 C C . ALA A 1 183 ? 12.727 15.883 10.539 1 93.75 183 ALA A C 1
ATOM 1440 O O . ALA A 1 183 ? 12.805 16.234 11.719 1 93.75 183 ALA A O 1
ATOM 1441 N N . TRP A 1 184 ? 13.664 16.141 9.688 1 93.81 184 TRP A N 1
ATOM 1442 C CA . TRP A 1 184 ? 14.844 16.828 10.195 1 93.81 184 TRP A CA 1
ATOM 1443 C C . TRP A 1 184 ? 14.539 18.312 10.445 1 93.81 184 TRP A C 1
ATOM 1445 O O . TRP A 1 184 ? 15.125 18.922 11.336 1 93.81 184 TRP A O 1
ATOM 1455 N N . ARG A 1 185 ? 13.586 18.938 9.695 1 94.81 185 ARG A N 1
ATOM 1456 C CA . ARG A 1 185 ? 13.164 20.297 10.016 1 94.81 185 ARG A CA 1
ATOM 1457 C C . ARG A 1 185 ? 12.531 20.359 11.406 1 94.81 185 ARG A C 1
ATOM 1459 O O . ARG A 1 185 ? 12.844 21.25 12.195 1 94.81 185 ARG A O 1
ATOM 1466 N N . HIS A 1 186 ? 11.695 19.422 11.641 1 94.12 186 HIS A N 1
ATOM 1467 C CA . HIS A 1 186 ? 11.055 19.359 12.953 1 94.12 186 HIS A CA 1
ATOM 1468 C C . HIS A 1 186 ? 12.086 19.188 14.062 1 94.12 186 HIS A C 1
ATOM 1470 O O . HIS A 1 186 ? 11.992 19.844 15.102 1 94.12 186 HIS A O 1
ATOM 1476 N N . SER A 1 187 ? 13.047 18.328 13.836 1 92.62 187 SER A N 1
ATOM 1477 C CA . SER A 1 187 ? 14.062 18.047 14.844 1 92.62 187 SER A CA 1
ATOM 1478 C C . SER A 1 187 ? 14.906 19.297 15.125 1 92.62 187 SER A C 1
ATOM 1480 O O . SER A 1 187 ? 15.266 19.562 16.281 1 92.62 187 SER A O 1
ATOM 1482 N N . LEU A 1 188 ? 15.203 20.031 14.141 1 93.94 188 LEU A N 1
ATOM 1483 C CA . LEU A 1 188 ? 15.977 21.25 14.297 1 93.94 188 LEU A CA 1
ATOM 1484 C C . LEU A 1 188 ? 15.18 22.297 15.078 1 93.94 188 LEU A C 1
ATOM 1486 O O . LEU A 1 188 ? 15.719 22.938 15.984 1 93.94 188 LEU A O 1
ATOM 1490 N N . LEU A 1 189 ? 13.945 22.391 14.734 1 94.62 189 LEU A N 1
ATOM 1491 C CA . LEU A 1 189 ? 13.102 23.359 15.422 1 94.62 189 LEU A CA 1
ATOM 1492 C C . LEU A 1 189 ? 12.867 22.969 16.875 1 94.62 189 LEU A C 1
ATOM 1494 O O . LEU A 1 189 ? 12.82 23.812 17.75 1 94.62 189 LEU A O 1
ATOM 1498 N N . ASP A 1 190 ? 12.695 21.719 17.062 1 92 190 ASP A N 1
ATOM 1499 C CA . ASP A 1 190 ? 12.508 21.219 18.406 1 92 190 ASP A CA 1
ATOM 1500 C C . ASP A 1 190 ? 13.758 21.438 19.266 1 92 190 ASP A C 1
ATOM 1502 O O . ASP A 1 190 ? 13.664 21.75 20.438 1 92 190 ASP A O 1
ATOM 1506 N N . SER A 1 191 ? 14.914 21.266 18.672 1 89.5 191 SER A N 1
ATOM 1507 C CA . SER A 1 191 ? 16.172 21.438 19.391 1 89.5 191 SER A CA 1
ATOM 1508 C C . SER A 1 191 ? 16.375 22.891 19.797 1 89.5 191 SER A C 1
ATOM 1510 O O . SER A 1 191 ? 17.031 23.172 20.812 1 89.5 191 SER A O 1
ATOM 1512 N N . ALA A 1 192 ? 15.805 23.75 19 1 91.5 192 ALA A N 1
ATOM 1513 C CA . ALA A 1 192 ? 15.906 25.172 19.328 1 91.5 192 ALA A CA 1
ATOM 1514 C C . ALA A 1 192 ? 14.984 25.547 20.484 1 91.5 192 ALA A C 1
ATOM 1516 O O . ALA A 1 192 ? 15.125 26.609 21.078 1 91.5 192 ALA A O 1
ATOM 1517 N N . GLN A 1 193 ? 14.039 24.688 20.766 1 87.81 193 GLN A N 1
ATOM 1518 C CA . GLN A 1 193 ? 13.078 24.938 21.844 1 87.81 193 GLN A CA 1
ATOM 1519 C C . GLN A 1 193 ? 12.461 26.328 21.719 1 87.81 193 GLN A C 1
ATOM 1521 O O . GLN A 1 193 ? 11.969 26.703 20.656 1 87.81 193 GLN A O 1
ATOM 1526 N N . ARG A 1 194 ? 12.453 27.141 22.75 1 88.44 194 ARG A N 1
ATOM 1527 C CA . ARG A 1 194 ? 11.844 28.469 22.734 1 88.44 194 ARG A CA 1
ATOM 1528 C C . ARG A 1 194 ? 12.906 29.562 22.766 1 88.44 194 ARG A C 1
ATOM 1530 O O . ARG A 1 194 ? 12.648 30.672 23.234 1 88.44 194 ARG A O 1
ATOM 1537 N N . ASP A 1 195 ? 14.117 29.203 22.188 1 92 195 ASP A N 1
ATOM 1538 C CA . ASP A 1 195 ? 15.211 30.172 22.141 1 92 195 ASP A CA 1
ATOM 1539 C C . ASP A 1 195 ? 15.148 31 20.859 1 92 195 ASP A C 1
ATOM 1541 O O . ASP A 1 195 ? 15.508 30.531 19.781 1 92 195 ASP A O 1
ATOM 1545 N N . ILE A 1 196 ? 14.836 32.25 21 1 92.75 196 ILE A N 1
ATOM 1546 C CA . ILE A 1 196 ? 14.641 33.156 19.859 1 92.75 196 ILE A CA 1
ATOM 1547 C C . ILE A 1 196 ? 15.969 33.344 19.125 1 92.75 196 ILE A C 1
ATOM 1549 O O . ILE A 1 196 ? 16 33.469 17.906 1 92.75 196 ILE A O 1
ATOM 1553 N N . SER A 1 197 ? 17.031 33.375 19.859 1 91.44 197 SER A N 1
ATOM 1554 C CA . SER A 1 197 ? 18.344 33.562 19.25 1 91.44 197 SER A CA 1
ATOM 1555 C C . SER A 1 197 ? 18.703 32.406 18.328 1 91.44 197 SER A C 1
ATOM 1557 O O . SER A 1 197 ? 19.203 32.594 17.234 1 91.44 197 SER A O 1
ATOM 1559 N N . GLN A 1 198 ? 18.438 31.25 18.812 1 92.81 198 GLN A N 1
ATOM 1560 C CA . GLN A 1 198 ? 18.719 30.062 18 1 92.81 198 GLN A CA 1
ATOM 1561 C C . GLN A 1 198 ? 17.828 30.016 16.766 1 92.81 198 GLN A C 1
ATOM 1563 O O . GLN A 1 198 ? 18.266 29.625 15.688 1 92.81 198 GLN A O 1
ATOM 1568 N N . LEU A 1 199 ? 16.609 30.406 16.922 1 94.62 199 LEU A N 1
ATOM 1569 C CA . LEU A 1 199 ? 15.672 30.422 15.797 1 94.62 199 LEU A CA 1
ATOM 1570 C C . LEU A 1 199 ? 16.062 31.469 14.766 1 94.62 199 LEU A C 1
ATOM 1572 O O . LEU A 1 199 ? 15.93 31.234 13.562 1 94.62 199 LEU A O 1
ATOM 1576 N N . THR A 1 200 ? 16.562 32.594 15.281 1 94.06 200 THR A N 1
ATOM 1577 C CA . THR A 1 200 ? 17.031 33.625 14.375 1 94.06 200 THR A CA 1
ATOM 1578 C C . THR A 1 200 ? 18.25 33.125 13.578 1 94.06 200 THR A C 1
ATOM 1580 O O . THR A 1 200 ? 18.375 33.438 12.391 1 94.06 200 THR A O 1
ATOM 1583 N N . LEU A 1 201 ? 19.047 32.438 14.266 1 92.06 201 LEU A N 1
ATOM 1584 C CA . LEU A 1 201 ? 20.219 31.859 13.609 1 92.06 201 LEU A CA 1
ATOM 1585 C C . LEU A 1 201 ? 19.812 30.828 12.562 1 92.06 201 LEU A C 1
ATOM 1587 O O . LEU A 1 201 ? 20.375 30.797 11.469 1 92.06 201 LEU A O 1
ATOM 1591 N N . LEU A 1 202 ? 18.891 29.984 12.875 1 93.62 202 LEU A N 1
ATOM 1592 C CA . LEU A 1 202 ? 18.375 28.984 11.938 1 93.62 202 LEU A CA 1
ATOM 1593 C C . LEU A 1 202 ? 17.766 29.641 10.719 1 93.62 202 LEU A C 1
ATOM 1595 O O . LEU A 1 202 ? 17.969 29.203 9.586 1 93.62 202 LEU A O 1
ATOM 1599 N N . GLU A 1 203 ? 17 30.672 10.906 1 93.81 203 GLU A N 1
ATOM 1600 C CA . GLU A 1 203 ? 16.344 31.406 9.844 1 93.81 203 GLU A CA 1
ATOM 1601 C C . GLU A 1 203 ? 17.359 32 8.875 1 93.81 203 GLU A C 1
ATOM 1603 O O . GLU A 1 203 ? 17.234 31.859 7.66 1 93.81 203 GLU A O 1
ATOM 1608 N N . SER A 1 204 ? 18.406 32.594 9.422 1 92.12 204 SER A N 1
ATOM 1609 C CA . SER A 1 204 ? 19.406 33.281 8.602 1 92.12 204 SER A CA 1
ATOM 1610 C C . SER A 1 204 ? 20.297 32.281 7.887 1 92.12 204 SER A C 1
ATOM 1612 O O . SER A 1 204 ? 20.75 32.531 6.762 1 92.12 204 SER A O 1
ATOM 1614 N N . SER A 1 205 ? 20.531 31.156 8.516 1 91.31 205 SER A N 1
ATOM 1615 C CA . SER A 1 205 ? 21.453 30.172 7.973 1 91.31 205 SER A CA 1
ATOM 1616 C C . SER A 1 205 ? 20.781 29.328 6.895 1 91.31 205 SER A C 1
ATOM 1618 O O . SER A 1 205 ? 21.469 28.75 6.031 1 91.31 205 SER A O 1
ATOM 1620 N N . SER A 1 206 ? 19.453 29.25 6.922 1 92.69 206 SER A N 1
ATOM 1621 C CA . SER A 1 206 ? 18.75 28.359 6.004 1 92.69 206 SER A CA 1
ATOM 1622 C C . SER A 1 206 ? 18.172 29.125 4.82 1 92.69 206 SER A C 1
ATOM 1624 O O . SER A 1 206 ? 17.703 28.531 3.855 1 92.69 206 SER A O 1
ATOM 1626 N N . ALA A 1 207 ? 18.172 30.344 4.707 1 87.88 207 ALA A N 1
ATOM 1627 C CA . ALA A 1 207 ? 17.453 31.203 3.779 1 87.88 207 ALA A CA 1
ATOM 1628 C C . ALA A 1 207 ? 17.766 30.844 2.332 1 87.88 207 ALA A C 1
ATOM 1630 O O . ALA A 1 207 ? 16.875 30.766 1.492 1 87.88 207 ALA A O 1
ATOM 1631 N N . GLU A 1 208 ? 18.906 30.469 2.006 1 85.25 208 GLU A N 1
ATOM 1632 C CA . GLU A 1 208 ? 19.281 30.234 0.617 1 85.25 208 GLU A CA 1
ATOM 1633 C C . GLU A 1 208 ? 19.172 28.75 0.252 1 85.25 208 GLU A C 1
ATOM 1635 O O . GLU A 1 208 ? 18.719 28.406 -0.844 1 85.25 208 GLU A O 1
ATOM 1640 N N . THR A 1 209 ? 19.391 27.922 1.146 1 90.5 209 THR A N 1
ATOM 1641 C CA . THR A 1 209 ? 19.531 26.5 0.833 1 90.5 209 THR A CA 1
ATOM 1642 C C . THR A 1 209 ? 18.25 25.734 1.165 1 90.5 209 THR A C 1
ATOM 1644 O O . THR A 1 209 ? 17.859 24.828 0.443 1 90.5 209 THR A O 1
ATOM 1647 N N . TYR A 1 210 ? 17.594 26.109 2.266 1 93.31 210 TYR A N 1
ATOM 1648 C CA . TYR A 1 210 ? 16.422 25.375 2.73 1 93.31 210 TYR A CA 1
ATOM 1649 C C . TYR A 1 210 ? 15.273 26.328 3.047 1 93.31 210 TYR A C 1
ATOM 1651 O O . TYR A 1 210 ? 14.945 26.562 4.215 1 93.31 210 TYR A O 1
ATOM 1659 N N . PRO A 1 211 ? 14.555 26.75 2.1 1 91.75 211 PRO A N 1
ATOM 1660 C CA . PRO A 1 211 ? 13.523 27.781 2.271 1 91.75 211 PRO A CA 1
ATOM 1661 C C . PRO A 1 211 ? 12.391 27.344 3.189 1 91.75 211 PRO A C 1
ATOM 1663 O O . PRO A 1 211 ? 11.828 28.156 3.924 1 91.75 211 PRO A O 1
ATOM 1666 N N . GLN A 1 212 ? 12.047 26.125 3.205 1 92.38 212 GLN A N 1
ATOM 1667 C CA . GLN A 1 212 ? 10.961 25.656 4.055 1 92.38 212 GLN A CA 1
ATOM 1668 C C . GLN A 1 212 ? 11.352 25.703 5.527 1 92.38 212 GLN A C 1
ATOM 1670 O O . GLN A 1 212 ? 10.508 25.953 6.391 1 92.38 212 GLN A O 1
ATOM 1675 N N . LEU A 1 213 ? 12.641 25.438 5.801 1 94.25 213 LEU A N 1
ATOM 1676 C CA . LEU A 1 213 ? 13.125 25.578 7.172 1 94.25 213 LEU A CA 1
ATOM 1677 C C . LEU A 1 213 ? 13.094 27.031 7.621 1 94.25 213 LEU A C 1
ATOM 1679 O O . LEU A 1 213 ? 12.75 27.328 8.766 1 94.25 213 LEU A O 1
ATOM 1683 N N . THR A 1 214 ? 13.43 27.922 6.719 1 93.56 214 THR A N 1
ATOM 1684 C CA . THR A 1 214 ? 13.383 29.344 7.008 1 93.56 214 THR A CA 1
ATOM 1685 C C . THR A 1 214 ? 11.961 29.781 7.34 1 93.56 214 THR A C 1
ATOM 1687 O O . THR A 1 214 ? 11.742 30.5 8.312 1 93.56 214 THR A O 1
ATOM 1690 N N . ALA A 1 215 ? 11.062 29.281 6.527 1 91.75 215 ALA A N 1
ATOM 1691 C CA . ALA A 1 215 ? 9.664 29.625 6.742 1 91.75 215 ALA A CA 1
ATOM 1692 C C . ALA A 1 215 ? 9.172 29.125 8.094 1 91.75 215 ALA A C 1
ATOM 1694 O O . ALA A 1 215 ? 8.484 29.844 8.82 1 91.75 215 ALA A O 1
ATOM 1695 N N . SER A 1 216 ? 9.555 28 8.484 1 93.88 216 SER A N 1
ATOM 1696 C CA . SER A 1 216 ? 9.133 27.422 9.758 1 93.88 216 SER A CA 1
ATOM 1697 C C . SER A 1 216 ? 9.766 28.141 10.938 1 93.88 216 SER A C 1
ATOM 1699 O O . SER A 1 216 ? 9.102 28.406 11.945 1 93.88 216 SER A O 1
ATOM 1701 N N . ALA A 1 217 ? 11.023 28.438 10.805 1 94 217 ALA A N 1
ATOM 1702 C CA . ALA A 1 217 ? 11.719 29.172 11.867 1 94 217 ALA A CA 1
ATOM 1703 C C . ALA A 1 217 ? 11.125 30.562 12.062 1 94 217 ALA A C 1
ATOM 1705 O O . ALA A 1 217 ? 10.977 31.031 13.195 1 94 217 ALA A O 1
ATOM 1706 N N . THR A 1 218 ? 10.789 31.188 10.961 1 92.69 218 THR A N 1
ATOM 1707 C CA . THR A 1 218 ? 10.188 32.5 11.008 1 92.69 218 THR A CA 1
ATOM 1708 C C . THR A 1 218 ? 8.836 32.469 11.719 1 92.69 218 THR A C 1
ATOM 1710 O O . THR A 1 218 ? 8.547 33.312 12.578 1 92.69 218 THR A O 1
ATOM 1713 N N . LEU A 1 219 ? 8.039 31.531 11.359 1 91.88 219 LEU A N 1
ATOM 1714 C CA . LEU A 1 219 ? 6.703 31.422 11.945 1 91.88 219 LEU A CA 1
ATOM 1715 C C . LEU A 1 219 ? 6.789 31.031 13.422 1 91.88 219 LEU A C 1
ATOM 1717 O O . LEU A 1 219 ? 6.012 31.531 14.242 1 91.88 219 LEU A O 1
ATOM 1721 N N . LYS A 1 220 ? 7.711 30.203 13.734 1 92.62 220 LYS A N 1
ATOM 1722 C CA . LYS A 1 220 ? 7.883 29.828 15.133 1 92.62 220 LYS A CA 1
ATOM 1723 C C . LYS A 1 220 ? 8.344 31.016 15.977 1 92.62 220 LYS A C 1
ATOM 1725 O O . LYS A 1 220 ? 7.871 31.203 17.094 1 92.62 220 LYS A O 1
ATOM 1730 N N . LYS A 1 221 ? 9.266 31.766 15.453 1 91.56 221 LYS A N 1
ATOM 1731 C CA . LYS A 1 221 ? 9.719 32.969 16.125 1 91.56 221 LYS A CA 1
ATOM 1732 C C . LYS A 1 221 ? 8.562 33.938 16.344 1 91.56 221 LYS A C 1
ATOM 1734 O O . LYS A 1 221 ? 8.43 34.531 17.438 1 91.56 221 LYS A O 1
ATOM 1739 N N . LEU A 1 222 ? 7.781 34.094 15.328 1 89.12 222 LEU A N 1
ATOM 1740 C CA . LEU A 1 222 ? 6.621 34.969 15.438 1 89.12 222 LEU A CA 1
ATOM 1741 C C . LEU A 1 222 ? 5.688 34.5 16.547 1 89.12 222 LEU A C 1
ATOM 1743 O O . LEU A 1 222 ? 5.23 35.312 17.359 1 89.12 222 LEU A O 1
ATOM 1747 N N . ARG A 1 223 ? 5.457 33.312 16.609 1 88 223 ARG A N 1
ATOM 1748 C CA . ARG A 1 223 ? 4.566 32.75 17.609 1 88 223 ARG A CA 1
ATOM 1749 C C . ARG A 1 223 ? 5.113 33 19.016 1 88 223 ARG A C 1
ATOM 1751 O O . ARG A 1 223 ? 4.371 33.375 19.922 1 88 223 ARG A O 1
ATOM 1758 N N . LEU A 1 224 ? 6.348 32.781 19.172 1 88.25 224 LEU A N 1
ATOM 1759 C CA . LEU A 1 224 ? 6.977 32.938 20.484 1 88.25 224 LEU A CA 1
ATOM 1760 C C . LEU A 1 224 ? 6.961 34.406 20.906 1 88.25 224 LEU A C 1
ATOM 1762 O O . LEU A 1 224 ? 6.758 34.719 22.078 1 88.25 224 LEU A O 1
ATOM 1766 N N . ASN A 1 225 ? 7.121 35.219 19.953 1 85.88 225 ASN A N 1
ATOM 1767 C CA . ASN A 1 225 ? 7.094 36.656 20.234 1 85.88 225 ASN A CA 1
ATOM 1768 C C . ASN A 1 225 ? 5.699 37.094 20.656 1 85.88 225 ASN A C 1
ATOM 1770 O O . ASN A 1 225 ? 5.555 37.969 21.516 1 85.88 225 ASN A O 1
ATOM 1774 N N . LEU A 1 226 ? 4.75 36.562 20.031 1 82.69 226 LEU A N 1
ATOM 1775 C CA . LEU A 1 226 ? 3.369 36.875 20.359 1 82.69 226 LEU A CA 1
ATOM 1776 C C . LEU A 1 226 ? 2.994 36.344 21.75 1 82.69 226 LEU A C 1
ATOM 1778 O O . LEU A 1 226 ? 2.271 37 22.5 1 82.69 226 LEU A O 1
ATOM 1782 N N . ASP A 1 227 ? 3.553 35.281 22.125 1 78.06 227 ASP A N 1
ATOM 1783 C CA . ASP A 1 227 ? 3.299 34.656 23.438 1 78.06 227 ASP A CA 1
ATOM 1784 C C . ASP A 1 227 ? 3.969 35.469 24.547 1 78.06 227 ASP A C 1
ATOM 1786 O O . ASP A 1 227 ? 3.469 35.5 25.672 1 78.06 227 ASP A O 1
ATOM 1790 N N . ALA A 1 228 ? 5.121 35.938 24.25 1 75 228 ALA A N 1
ATOM 1791 C CA . ALA A 1 228 ? 5.926 36.625 25.266 1 75 228 ALA A CA 1
ATOM 1792 C C . ALA A 1 228 ? 5.336 37.969 25.609 1 75 228 ALA A C 1
ATOM 1794 O O . ALA A 1 228 ? 5.578 38.5 26.688 1 75 228 ALA A O 1
ATOM 1795 N N . ALA A 1 229 ? 4.523 38.5 24.75 1 69.75 229 ALA A N 1
ATOM 1796 C CA . ALA A 1 229 ? 3.945 39.781 25.047 1 69.75 229 ALA A CA 1
ATOM 1797 C C . ALA A 1 229 ? 2.895 39.688 26.156 1 69.75 229 ALA A C 1
ATOM 1799 O O . ALA A 1 229 ? 1.925 38.938 26.031 1 69.75 229 ALA A O 1
ATOM 1800 N N . PRO A 1 230 ? 3.213 40.25 27.312 1 63.62 230 PRO A N 1
ATOM 1801 C CA . PRO A 1 230 ? 2.266 40.188 28.438 1 63.62 230 PRO A CA 1
ATOM 1802 C C . PRO A 1 230 ? 0.903 40.781 28.094 1 63.62 230 PRO A C 1
ATOM 1804 O O . PRO A 1 230 ? 0.817 41.719 27.281 1 63.62 230 PRO A O 1
ATOM 1807 N N . GLN A 1 231 ? -0.147 40.188 28.562 1 61.62 231 GLN A N 1
ATOM 1808 C CA . GLN A 1 231 ? -1.529 40.594 28.344 1 61.62 231 GLN A CA 1
ATOM 1809 C C . GLN A 1 231 ? -1.73 42.062 28.734 1 61.62 231 GLN A C 1
ATOM 1811 O O . GLN A 1 231 ? -2.439 42.812 28.047 1 61.62 231 GLN A O 1
ATOM 1816 N N . ALA A 1 232 ? -1.079 42.375 29.844 1 57.31 232 ALA A N 1
ATOM 1817 C CA . ALA A 1 232 ? -1.282 43.688 30.406 1 57.31 232 ALA A CA 1
ATOM 1818 C C . ALA A 1 232 ? -0.747 44.781 29.469 1 57.31 232 ALA A C 1
ATOM 1820 O O . ALA A 1 232 ? -1.244 45.906 29.453 1 57.31 232 ALA A O 1
ATOM 1821 N N . SER A 1 233 ? 0.212 44.375 28.703 1 61.09 233 SER A N 1
ATOM 1822 C CA . SER A 1 233 ? 0.867 45.375 27.859 1 61.09 233 SER A CA 1
ATOM 1823 C C . SER A 1 233 ? 0.355 45.312 26.422 1 61.09 233 SER A C 1
ATOM 1825 O O . SER A 1 233 ? 0.833 46.031 25.547 1 61.09 233 SER A O 1
ATOM 1827 N N . PHE A 1 234 ? -0.726 44.469 26.359 1 64.31 234 PHE A N 1
ATOM 1828 C CA . PHE A 1 234 ? -1.206 44.281 24.984 1 64.31 234 PHE A CA 1
ATOM 1829 C C . PHE A 1 234 ? -2.01 45.5 24.531 1 64.31 234 PHE A C 1
ATOM 1831 O O . PHE A 1 234 ? -2.971 45.906 25.188 1 64.31 234 PHE A O 1
ATOM 1838 N N . LYS A 1 235 ? -1.416 46.25 23.609 1 65.25 235 LYS A N 1
ATOM 1839 C CA . LYS A 1 235 ? -2.174 47.25 22.875 1 65.25 235 LYS A CA 1
ATOM 1840 C C . LYS A 1 235 ? -2.523 46.781 21.469 1 65.25 235 LYS A C 1
ATOM 1842 O O . LYS A 1 235 ? -1.633 46.469 20.672 1 65.25 235 LYS A O 1
ATOM 1847 N N . PRO A 1 236 ? -3.883 46.531 21.312 1 65.62 236 PRO A N 1
ATOM 1848 C CA . PRO A 1 236 ? -4.238 46.031 19.984 1 65.62 236 PRO A CA 1
ATOM 1849 C C . PRO A 1 236 ? -3.773 46.969 18.875 1 65.62 236 PRO A C 1
ATOM 1851 O O . PRO A 1 236 ? -3.969 48.188 18.953 1 65.62 236 PRO A O 1
ATOM 1854 N N . THR A 1 237 ? -2.828 46.594 18.047 1 67.56 237 THR A N 1
ATOM 1855 C CA . THR A 1 237 ? -2.371 47.406 16.922 1 67.56 237 THR A CA 1
ATOM 1856 C C . THR A 1 237 ? -3.469 47.531 15.867 1 67.56 237 THR A C 1
ATOM 1858 O O . THR A 1 237 ? -3.426 48.438 15.023 1 67.56 237 THR A O 1
ATOM 1861 N N . PHE A 1 238 ? -4.523 46.844 15.945 1 76.19 238 PHE A N 1
ATOM 1862 C CA . PHE A 1 238 ? -5.656 46.812 15.031 1 76.19 238 PHE A CA 1
ATOM 1863 C C . PHE A 1 238 ? -5.188 46.75 13.578 1 76.19 238 PHE A C 1
ATOM 1865 O O . PHE A 1 238 ? -5.906 47.188 12.672 1 76.19 238 PHE A O 1
ATOM 1872 N N . ALA A 1 239 ? -3.943 46.281 13.383 1 81.12 239 ALA A N 1
ATOM 1873 C CA . ALA A 1 239 ? -3.381 46.219 12.039 1 81.12 239 ALA A CA 1
ATOM 1874 C C . ALA A 1 239 ? -4.184 45.312 11.133 1 81.12 239 ALA A C 1
ATOM 1876 O O . ALA A 1 239 ? -4.273 45.531 9.922 1 81.12 239 ALA A O 1
ATOM 1877 N N . PHE A 1 240 ? -4.836 44.344 11.75 1 89.81 240 PHE A N 1
ATOM 1878 C CA . PHE A 1 240 ? -5.547 43.344 10.953 1 89.81 240 PHE A CA 1
ATOM 1879 C C . PHE A 1 240 ? -7.047 43.438 11.211 1 89.81 240 PHE A C 1
ATOM 1881 O O . PHE A 1 240 ? -7.781 42.469 10.93 1 89.81 240 PHE A O 1
ATOM 1888 N N . LYS A 1 241 ? -7.441 44.469 11.758 1 92.44 241 LYS A N 1
ATOM 1889 C CA . LYS A 1 241 ? -8.875 44.688 11.953 1 92.44 241 LYS A CA 1
ATOM 1890 C C . LYS A 1 241 ? -9.57 45 10.633 1 92.44 241 LYS A C 1
ATOM 1892 O O . LYS A 1 241 ? -9.125 45.875 9.898 1 92.44 241 LYS A O 1
ATOM 1897 N N . VAL A 1 242 ? -10.578 44.281 10.352 1 94.62 242 VAL A N 1
ATOM 1898 C CA . VAL A 1 242 ? -11.406 44.5 9.164 1 94.62 242 VAL A CA 1
ATOM 1899 C C . VAL A 1 242 ? -12.742 45.125 9.562 1 94.62 242 VAL A C 1
ATOM 1901 O O . VAL A 1 242 ? -13.555 44.469 10.234 1 94.62 242 VAL A O 1
ATOM 1904 N N . PRO A 1 243 ? -12.945 46.344 9.156 1 93 243 PRO A N 1
ATOM 1905 C CA . PRO A 1 243 ? -14.242 46.938 9.469 1 93 243 PRO A CA 1
ATOM 1906 C C . PRO A 1 243 ? -15.406 46.125 8.875 1 93 243 PRO A C 1
ATOM 1908 O O . PRO A 1 243 ? -15.32 45.656 7.75 1 93 243 PRO A O 1
ATOM 1911 N N . LEU A 1 244 ? -16.391 46.031 9.617 1 91.62 244 LEU A N 1
ATOM 1912 C CA . LEU A 1 244 ? -17.562 45.281 9.18 1 91.62 244 LEU A CA 1
ATOM 1913 C C . LEU A 1 244 ? -18.125 45.875 7.895 1 91.62 244 LEU A C 1
ATOM 1915 O O . LEU A 1 244 ? -18.688 45.156 7.066 1 91.62 244 LEU A O 1
ATOM 1919 N N . ALA A 1 245 ? -17.953 47.188 7.723 1 90.62 245 ALA A N 1
ATOM 1920 C CA . ALA A 1 245 ? -18.453 47.906 6.555 1 90.62 245 ALA A CA 1
ATOM 1921 C C . ALA A 1 245 ? -17.766 47.438 5.277 1 90.62 245 ALA A C 1
ATOM 1923 O O . ALA A 1 245 ? -18.312 47.594 4.18 1 90.62 245 ALA A O 1
ATOM 1924 N N . ASP A 1 246 ? -16.641 46.875 5.445 1 93.5 246 ASP A N 1
ATOM 1925 C CA . ASP A 1 246 ? -15.883 46.375 4.289 1 93.5 246 ASP A CA 1
ATOM 1926 C C . ASP A 1 246 ? -16.312 44.969 3.885 1 93.5 246 ASP A C 1
ATOM 1928 O O . ASP A 1 246 ? -15.852 44.438 2.877 1 93.5 246 ASP A O 1
ATOM 1932 N N . LEU A 1 247 ? -17.203 44.406 4.652 1 94.19 247 LEU A N 1
ATOM 1933 C CA . LEU A 1 247 ? -17.672 43.031 4.395 1 94.19 247 LEU A CA 1
ATOM 1934 C C . LEU A 1 247 ? -19.141 43.062 3.965 1 94.19 247 LEU A C 1
ATOM 1936 O O . LEU A 1 247 ? -19.969 43.688 4.602 1 94.19 247 LEU A O 1
ATOM 1940 N N . ASP A 1 248 ? -19.438 42.438 2.832 1 92.25 248 ASP A N 1
ATOM 1941 C CA . ASP A 1 248 ? -20.812 42.25 2.383 1 92.25 248 ASP A CA 1
ATOM 1942 C C . ASP A 1 248 ? -21.328 40.875 2.771 1 92.25 248 ASP A C 1
ATOM 1944 O O . ASP A 1 248 ? -21.016 39.875 2.107 1 92.25 248 ASP A O 1
ATOM 1948 N N . LEU A 1 249 ? -22.109 40.719 3.898 1 86.88 249 LEU A N 1
ATOM 1949 C CA . LEU A 1 249 ? -22.609 39.469 4.43 1 86.88 249 LEU A CA 1
ATOM 1950 C C . LEU A 1 249 ? -23.922 39.062 3.758 1 86.88 249 LEU A C 1
ATOM 1952 O O . LEU A 1 249 ? -24.234 37.875 3.67 1 86.88 249 LEU A O 1
ATOM 1956 N N . GLY A 1 250 ? -24.156 39.031 2.566 1 68.12 250 GLY A N 1
ATOM 1957 C CA . GLY A 1 250 ? -25.438 38.75 1.931 1 68.12 250 GLY A CA 1
ATOM 1958 C C . GLY A 1 250 ? -26.625 38.906 2.863 1 68.12 250 GLY A C 1
ATOM 1959 O O . GLY A 1 250 ? -26.453 39 4.082 1 68.12 250 GLY A O 1
ATOM 1960 N N . ALA A 1 251 ? -27.781 39.156 2.406 1 54.84 251 ALA A N 1
ATOM 1961 C CA . ALA A 1 251 ? -29 39.531 3.104 1 54.84 251 ALA A CA 1
ATOM 1962 C C . ALA A 1 251 ? -29.281 38.625 4.281 1 54.84 251 ALA A C 1
ATOM 1964 O O . ALA A 1 251 ? -29.734 39.062 5.34 1 54.84 251 ALA A O 1
ATOM 1965 N N . ASP A 1 252 ? -29 37.344 4.133 1 50.94 252 ASP A N 1
ATOM 1966 C CA . ASP A 1 252 ? -29.438 36.375 5.16 1 50.94 252 ASP A CA 1
ATOM 1967 C C . ASP A 1 252 ? -28.5 36.406 6.355 1 50.94 252 ASP A C 1
ATOM 1969 O O . ASP A 1 252 ? -28.891 36.094 7.48 1 50.94 252 ASP A O 1
ATOM 1973 N N . ALA A 1 253 ? -27.266 36.656 6.215 1 53.41 253 ALA A N 1
ATOM 1974 C CA . ALA A 1 253 ? -26.234 36.531 7.246 1 53.41 253 ALA A CA 1
ATOM 1975 C C . ALA A 1 253 ? -26.281 37.719 8.211 1 53.41 253 ALA A C 1
ATOM 1977 O O . ALA A 1 253 ? -25.781 37.625 9.336 1 53.41 253 ALA A O 1
ATOM 1978 N N . ARG A 1 254 ? -26.766 38.938 7.734 1 47.59 254 ARG A N 1
ATOM 1979 C CA . ARG A 1 254 ? -26.828 40.094 8.609 1 47.59 254 ARG A CA 1
ATOM 1980 C C . ARG A 1 254 ? -27.781 39.875 9.766 1 47.59 254 ARG A C 1
ATOM 1982 O O . ARG A 1 254 ? -27.609 40.438 10.852 1 47.59 254 ARG A O 1
ATOM 1989 N N . THR A 1 255 ? -28.906 39.156 9.375 1 45.06 255 THR A N 1
ATOM 1990 C CA . THR A 1 255 ? -29.906 39.062 10.445 1 45.06 255 THR A CA 1
ATOM 1991 C C . THR A 1 255 ? -29.672 37.812 11.289 1 45.06 255 THR A C 1
ATOM 1993 O O . THR A 1 255 ? -30.359 37.594 12.289 1 45.06 255 THR A O 1
ATOM 1996 N N . GLY A 1 256 ? -28.422 37.344 11.477 1 44.19 256 GLY A N 1
ATOM 1997 C CA . GLY A 1 256 ? -28.125 36.188 12.297 1 44.19 256 GLY A CA 1
ATOM 1998 C C . GLY A 1 256 ? -29.062 35.031 12.023 1 44.19 256 GLY A C 1
ATOM 1999 O O . GLY A 1 256 ? -29.047 34.031 12.75 1 44.19 256 GLY A O 1
ATOM 2000 N N . HIS A 1 257 ? -30.328 35.062 11.258 1 35.47 257 HIS A N 1
ATOM 2001 C CA . HIS A 1 257 ? -31.438 34.125 11.125 1 35.47 257 HIS A CA 1
ATOM 2002 C C . HIS A 1 257 ? -31.234 33.188 9.922 1 35.47 257 HIS A C 1
ATOM 2004 O O . HIS A 1 257 ? -31.219 33.656 8.781 1 35.47 257 HIS A O 1
ATOM 2010 N N . THR A 1 258 ? -30.312 32.312 9.844 1 35.94 258 THR A N 1
ATOM 2011 C CA . THR A 1 258 ? -30.422 31.375 8.734 1 35.94 258 THR A CA 1
ATOM 2012 C C . THR A 1 258 ? -31.812 30.75 8.695 1 35.94 258 THR A C 1
ATOM 2014 O O . THR A 1 258 ? -32.312 30.234 9.703 1 35.94 258 THR A O 1
ATOM 2017 N N . SER A 1 259 ? -32.75 31.125 7.809 1 30.25 259 SER A N 1
ATOM 2018 C CA . SER A 1 259 ? -34 30.438 7.531 1 30.25 259 SER A CA 1
ATOM 2019 C C . SER A 1 259 ? -33.781 28.953 7.316 1 30.25 259 SER A C 1
ATOM 2021 O O . SER A 1 259 ? -32.969 28.547 6.488 1 30.25 259 SER A O 1
ATOM 2023 N N . GLY A 1 260 ? -33.781 28.141 8.352 1 29 260 GLY A N 1
ATOM 2024 C CA . GLY A 1 260 ? -33.969 26.703 8.172 1 29 260 GLY A CA 1
ATOM 2025 C C . GLY A 1 260 ? -34.906 26.344 7.059 1 29 260 GLY A C 1
ATOM 2026 O O . GLY A 1 260 ? -35.906 27.062 6.816 1 29 260 GLY A O 1
ATOM 2027 N N . ASN A 1 261 ? -34.406 25.875 5.898 1 27.5 261 ASN A N 1
ATOM 2028 C CA . ASN A 1 261 ? -35.25 25.281 4.891 1 27.5 261 ASN A CA 1
ATOM 2029 C C . ASN A 1 261 ? -36.469 24.578 5.523 1 27.5 261 ASN A C 1
ATOM 2031 O O . ASN A 1 261 ? -36.281 23.594 6.246 1 27.5 261 ASN A O 1
ATOM 2035 N N . SER A 1 262 ? -37.469 25.328 5.902 1 25.08 262 SER A N 1
ATOM 2036 C CA . SER A 1 262 ? -38.812 24.797 6.215 1 25.08 262 SER A CA 1
ATOM 2037 C C . SER A 1 262 ? -39.281 23.812 5.148 1 25.08 262 SER A C 1
ATOM 2039 O O . SER A 1 262 ? -39.344 24.156 3.967 1 25.08 262 SER A O 1
ATOM 2041 N N . CYS A 1 263 ? -38.781 22.594 5.203 1 24.97 263 CYS A N 1
ATOM 2042 C CA . CYS A 1 263 ? -39.562 21.594 4.496 1 24.97 263 CYS A CA 1
ATOM 2043 C C . CYS A 1 263 ? -41.062 21.812 4.727 1 24.97 263 CYS A C 1
ATOM 2045 O O . CYS A 1 263 ? -41.5 21.859 5.871 1 24.97 263 CYS A O 1
ATOM 2047 N N . SER A 1 264 ? -41.656 22.609 3.883 1 23.44 264 SER A N 1
ATOM 2048 C CA . SER A 1 264 ? -43.094 22.734 3.729 1 23.44 264 SER A CA 1
ATOM 2049 C C . SER A 1 264 ? -43.781 21.375 3.797 1 23.44 264 SER A C 1
ATOM 2051 O O . SER A 1 264 ? -43.469 20.484 3.008 1 23.44 264 SER A O 1
ATOM 2053 N N . ARG A 1 265 ? -44.031 20.891 5.039 1 21.28 265 ARG A N 1
ATOM 2054 C CA . ARG A 1 265 ? -45.031 19.812 5.191 1 21.28 265 ARG A CA 1
ATOM 2055 C C . ARG A 1 265 ? -46.312 20.141 4.438 1 21.28 265 ARG A C 1
ATOM 2057 O O . ARG A 1 265 ? -46.938 21.156 4.695 1 21.28 265 ARG A O 1
ATOM 2064 N N . SER A 1 266 ? -46.375 19.828 3.135 1 21.86 266 SER A N 1
ATOM 2065 C CA . SER A 1 266 ? -47.656 19.797 2.467 1 21.86 266 SER A CA 1
ATOM 2066 C C . SER A 1 266 ? -48.688 18.984 3.262 1 21.86 266 SER A C 1
ATOM 2068 O O . SER A 1 266 ? -48.5 17.781 3.43 1 21.86 266 SER A O 1
ATOM 2070 N N . SER A 1 267 ? -49.062 19.531 4.449 1 21.72 267 SER A N 1
ATOM 2071 C CA . SER A 1 267 ? -50.219 18.969 5.168 1 21.72 267 SER A CA 1
ATOM 2072 C C . SER A 1 267 ? -51.469 18.953 4.297 1 21.72 267 SER A C 1
ATOM 2074 O O . SER A 1 267 ? -52.031 20 3.979 1 21.72 267 SER A O 1
ATOM 2076 N N . ARG A 1 268 ? -51.594 18.109 3.285 1 18.69 268 ARG A N 1
ATOM 2077 C CA . ARG A 1 268 ? -52.906 18.094 2.674 1 18.69 268 ARG A CA 1
ATOM 2078 C C . ARG A 1 268 ? -53.969 17.766 3.707 1 18.69 268 ARG A C 1
ATOM 2080 O O . ARG A 1 268 ? -55.188 17.906 3.438 1 18.69 268 ARG A O 1
ATOM 2087 N N . SER A 1 269 ? -53.688 16.844 4.738 1 19.84 269 SER A N 1
ATOM 2088 C CA . SER A 1 269 ? -54.938 16.141 4.977 1 19.84 269 SER A CA 1
ATOM 2089 C C . SER A 1 269 ? -55.969 17.047 5.664 1 19.84 269 SER A C 1
ATOM 2091 O O . SER A 1 269 ? -55.625 17.812 6.562 1 19.84 269 SER A O 1
ATOM 2093 N N . ARG A 1 270 ? -57.219 17.203 5.066 1 18.02 270 ARG A N 1
ATOM 2094 C CA . ARG A 1 270 ? -58.469 17.938 5.301 1 18.02 270 ARG A CA 1
ATOM 2095 C C . ARG A 1 270 ? -59.125 17.453 6.578 1 18.02 270 ARG A C 1
ATOM 2097 O O . ARG A 1 270 ? -60.188 17.984 6.969 1 18.02 270 ARG A O 1
ATOM 2104 N N . SER A 1 271 ? -58.844 16.219 7.098 1 20.38 271 SER A N 1
ATOM 2105 C CA . SER A 1 271 ? -60.156 15.805 7.625 1 20.38 271 SER A CA 1
ATOM 2106 C C . SER A 1 271 ? -60.594 16.734 8.742 1 20.38 271 SER A C 1
ATOM 2108 O O . SER A 1 271 ? -59.812 17.438 9.344 1 20.38 271 SER A O 1
ATOM 2110 N N . SER A 1 272 ? -62 16.641 9.188 1 19.98 272 SER A N 1
ATOM 2111 C CA . SER A 1 272 ? -63.125 17.375 9.734 1 19.98 272 SER A CA 1
ATOM 2112 C C . SER A 1 272 ? -63 17.547 11.25 1 19.98 272 SER A C 1
ATOM 2114 O O . SER A 1 272 ? -63.5 18.516 11.82 1 19.98 272 SER A O 1
ATOM 2116 N N . ARG A 1 273 ? -62.656 16.5 12 1 21.2 273 ARG A N 1
ATOM 2117 C CA . ARG A 1 273 ? -63.562 16.375 13.125 1 21.2 273 ARG A CA 1
ATOM 2118 C C . ARG A 1 273 ? -63.469 17.609 14.031 1 21.2 273 ARG A C 1
ATOM 2120 O O . ARG A 1 273 ? -62.438 18.297 14.055 1 21.2 273 ARG A O 1
ATOM 2127 N N . PRO A 1 274 ? -64.438 17.578 15.133 1 23.38 274 PRO A N 1
ATOM 2128 C CA . PRO A 1 274 ? -65.125 18.547 16 1 23.38 274 PRO A CA 1
ATOM 2129 C C . PRO A 1 274 ? -64.125 19.203 17 1 23.38 274 PRO A C 1
ATOM 2131 O O . PRO A 1 274 ? -63.062 18.672 17.266 1 23.38 274 PRO A O 1
ATOM 2134 N N . SER A 1 275 ? -64.688 20.312 17.625 1 21.02 275 SER A N 1
ATOM 2135 C CA . SER A 1 275 ? -64.312 21.562 18.281 1 21.02 275 SER A CA 1
ATOM 2136 C C . SER A 1 275 ? -63.844 21.312 19.719 1 21.02 275 SER A C 1
ATOM 2138 O O . SER A 1 275 ? -63.562 22.25 20.453 1 21.02 275 SER A O 1
ATOM 2140 N N . SER A 1 276 ? -63.844 20.016 20.281 1 23.14 276 SER A N 1
ATOM 2141 C CA . SER A 1 276 ? -63.938 20.234 21.719 1 23.14 276 SER A CA 1
ATOM 2142 C C . SER A 1 276 ? -62.781 21.062 22.234 1 23.14 276 SER A C 1
ATOM 2144 O O . SER A 1 276 ? -61.688 21.016 21.672 1 23.14 276 SER A O 1
ATOM 2146 N N . SER A 1 277 ? -63.156 22.047 23.078 1 22.48 277 SER A N 1
ATOM 2147 C CA . SER A 1 277 ? -62.5 23.25 23.609 1 22.48 277 SER A CA 1
ATOM 2148 C C . SER A 1 277 ? -61.344 22.891 24.547 1 22.48 277 SER A C 1
ATOM 2150 O O . SER A 1 277 ? -60.781 23.75 25.203 1 22.48 277 SER A O 1
ATOM 2152 N N . THR A 1 278 ? -61 21.562 24.594 1 23.25 278 THR A N 1
ATOM 2153 C CA . THR A 1 278 ? -60.156 21.453 25.781 1 23.25 278 THR A CA 1
ATOM 2154 C C . THR A 1 278 ? -59 22.453 25.734 1 23.25 278 THR A C 1
ATOM 2156 O O . THR A 1 278 ? -58.5 22.766 24.641 1 23.25 278 THR A O 1
ATOM 2159 N N . VAL A 1 279 ? -59 23.312 26.781 1 25 279 VAL A N 1
ATOM 2160 C CA . VAL A 1 279 ? -58.062 24.375 27.141 1 25 279 VAL A CA 1
ATOM 2161 C C . VAL A 1 279 ? -56.625 23.859 27.047 1 25 279 VAL A C 1
ATOM 2163 O O . VAL A 1 279 ? -56.25 22.953 27.781 1 25 279 VAL A O 1
ATOM 2166 N N . ASP A 1 280 ? -56.281 23.5 25.859 1 22.52 280 ASP A N 1
ATOM 2167 C CA . ASP A 1 280 ? -54.906 23.047 25.672 1 22.52 280 ASP A CA 1
ATOM 2168 C C . ASP A 1 280 ? -53.906 24.125 26.109 1 22.52 280 ASP A C 1
ATOM 2170 O O . ASP A 1 280 ? -53.875 25.203 25.531 1 22.52 280 ASP A O 1
ATOM 2174 N N . LEU A 1 281 ? -53.844 24.219 27.484 1 23.34 281 LEU A N 1
ATOM 2175 C CA . LEU A 1 281 ? -52.75 25.062 28 1 23.34 281 LEU A CA 1
ATOM 2176 C C . LEU A 1 281 ? -51.469 24.828 27.203 1 23.34 281 LEU A C 1
ATOM 2178 O O . LEU A 1 281 ? -50.875 23.75 27.297 1 23.34 281 LEU A O 1
ATOM 2182 N N . SER A 1 282 ? -51.5 25.25 26 1 24.34 282 SER A N 1
ATOM 2183 C CA . SER A 1 282 ? -50.312 25.234 25.125 1 24.34 282 SER A CA 1
ATOM 2184 C C . SER A 1 282 ? -49.125 25.953 25.781 1 24.34 282 SER A C 1
ATOM 2186 O O . SER A 1 282 ? -49.188 27.172 25.984 1 24.34 282 SER A O 1
ATOM 2188 N N . SER A 1 283 ? -48.75 25.453 27.016 1 24.58 283 SER A N 1
ATOM 2189 C CA . SER A 1 283 ? -47.469 26.031 27.422 1 24.58 283 SER A CA 1
ATOM 2190 C C . SER A 1 283 ? -46.5 26.078 26.25 1 24.58 283 SER A C 1
ATOM 2192 O O . SER A 1 283 ? -46.25 25.062 25.594 1 24.58 283 SER A O 1
ATOM 2194 N N . THR A 1 284 ? -46.625 27.141 25.516 1 25.44 284 THR A N 1
ATOM 2195 C CA . THR A 1 284 ? -45.625 27.516 24.5 1 25.44 284 THR A CA 1
ATOM 2196 C C . THR A 1 284 ? -44.219 27.453 25.078 1 25.44 284 THR A C 1
ATOM 2198 O O . THR A 1 284 ? -43.844 28.297 25.891 1 25.44 284 THR A O 1
ATOM 2201 N N . SER A 1 285 ? -43.844 26.281 25.656 1 26.69 285 SER A N 1
ATOM 2202 C CA . SER A 1 285 ? -42.406 26.234 25.812 1 26.69 285 SER A CA 1
ATOM 2203 C C . SER A 1 285 ? -41.688 26.781 24.578 1 26.69 285 SER A C 1
ATOM 2205 O O . SER A 1 285 ? -41.875 26.266 23.484 1 26.69 285 SER A O 1
ATOM 2207 N N . SER A 1 286 ? -41.719 28.078 24.516 1 26.83 286 SER A N 1
ATOM 2208 C CA . SER A 1 286 ? -40.781 28.688 23.562 1 26.83 286 SER A CA 1
ATOM 2209 C C . SER A 1 286 ? -39.438 27.969 23.562 1 26.83 286 SER A C 1
ATOM 2211 O O . SER A 1 286 ? -38.719 27.984 24.578 1 26.83 286 SER A O 1
ATOM 2213 N N . SER A 1 287 ? -39.5 26.719 23.203 1 29.16 287 SER A N 1
ATOM 2214 C CA . SER A 1 287 ? -38.156 26.234 22.828 1 29.16 287 SER A CA 1
ATOM 2215 C C . SER A 1 287 ? -37.375 27.312 22.125 1 29.16 287 SER A C 1
ATOM 2217 O O . SER A 1 287 ? -37.719 27.781 21.047 1 29.16 287 SER A O 1
ATOM 2219 N N . SER A 1 288 ? -36.969 28.297 22.906 1 28.91 288 SER A N 1
ATOM 2220 C CA . SER A 1 288 ? -35.938 29.125 22.328 1 28.91 288 SER A CA 1
ATOM 2221 C C . SER A 1 288 ? -35.031 28.312 21.391 1 28.91 288 SER A C 1
ATOM 2223 O O . SER A 1 288 ? -34.375 27.359 21.828 1 28.91 288 SER A O 1
ATOM 2225 N N . SER A 1 289 ? -35.594 27.938 20.328 1 32 289 SER A N 1
ATOM 2226 C CA . SER A 1 289 ? -34.719 27.5 19.266 1 32 289 SER A CA 1
ATOM 2227 C C . SER A 1 289 ? -33.375 28.234 19.328 1 32 289 SER A C 1
ATOM 2229 O O . SER A 1 289 ? -33.312 29.438 19.047 1 32 289 SER A O 1
ATOM 2231 N N . SER A 1 290 ? -32.688 28.188 20.391 1 34.34 290 SER A N 1
ATOM 2232 C CA . SER A 1 290 ? -31.312 28.672 20.297 1 34.34 290 SER A CA 1
ATOM 2233 C C . SER A 1 290 ? -30.781 28.609 18.875 1 34.34 290 SER A C 1
ATOM 2235 O O . SER A 1 290 ? -30.734 27.531 18.281 1 34.34 290 SER A O 1
ATOM 2237 N N . ARG A 1 291 ? -31.109 29.531 18.109 1 35.66 291 ARG A N 1
ATOM 2238 C CA . ARG A 1 291 ? -30.562 29.844 16.797 1 35.66 291 ARG A CA 1
ATOM 2239 C C . ARG A 1 291 ? -29.094 29.5 16.703 1 35.66 291 ARG A C 1
ATOM 2241 O O . ARG A 1 291 ? -28.234 30.234 17.203 1 35.66 291 ARG A O 1
ATOM 2248 N N . VAL A 1 292 ? -28.766 28.312 16.875 1 42.91 292 VAL A N 1
ATOM 2249 C CA . VAL A 1 292 ? -27.359 28 16.656 1 42.91 292 VAL A CA 1
ATOM 2250 C C . VAL A 1 292 ? -26.906 28.594 15.328 1 42.91 292 VAL A C 1
ATOM 2252 O O . VAL A 1 292 ? -27.391 28.203 14.266 1 42.91 292 VAL A O 1
ATOM 2255 N N . SER A 1 293 ? -26.656 29.891 15.211 1 52.53 293 SER A N 1
ATOM 2256 C CA . SER A 1 293 ? -26.031 30.594 14.086 1 52.53 293 SER A CA 1
ATOM 2257 C C . SER A 1 293 ? -24.906 29.766 13.484 1 52.53 293 SER A C 1
ATOM 2259 O O . SER A 1 293 ? -24.234 29.016 14.195 1 52.53 293 SER A O 1
ATOM 2261 N N . ALA A 1 294 ? -24.922 29.641 12.164 1 69.38 294 ALA A N 1
ATOM 2262 C CA . ALA A 1 294 ? -23.859 28.953 11.445 1 69.38 294 ALA A CA 1
ATOM 2263 C C . ALA A 1 294 ? -22.484 29.469 11.875 1 69.38 294 ALA A C 1
ATOM 2265 O O . ALA A 1 294 ? -22.281 30.672 11.992 1 69.38 294 ALA A O 1
ATOM 2266 N N . PRO A 1 295 ? -21.703 28.531 12.305 1 85.19 295 PRO A N 1
ATOM 2267 C CA . PRO A 1 295 ? -20.391 28.938 12.805 1 85.19 295 PRO A CA 1
ATOM 2268 C C . PRO A 1 295 ? -19.562 29.656 11.742 1 85.19 295 PRO A C 1
ATOM 2270 O O . PRO A 1 295 ? -18.625 30.391 12.078 1 85.19 295 PRO A O 1
ATOM 2273 N N . ARG A 1 296 ? -20 29.547 10.445 1 92.81 296 ARG A N 1
ATOM 2274 C CA . ARG A 1 296 ? -19.234 30.141 9.359 1 92.81 296 ARG A CA 1
ATOM 2275 C C . ARG A 1 296 ? -20.156 30.734 8.297 1 92.81 296 ARG A C 1
ATOM 2277 O O . ARG A 1 296 ? -21.203 30.172 7.988 1 92.81 296 ARG A O 1
ATOM 2284 N N . THR A 1 297 ? -19.734 31.938 7.777 1 93.25 297 THR A N 1
ATOM 2285 C CA . THR A 1 297 ? -20.547 32.656 6.797 1 93.25 297 THR A CA 1
ATOM 2286 C C . THR A 1 297 ? -19.688 33.125 5.637 1 93.25 297 THR A C 1
ATOM 2288 O O . THR A 1 297 ? -18.594 33.688 5.852 1 93.25 297 THR A O 1
ATOM 2291 N N . HIS A 1 298 ? -20.156 32.906 4.445 1 94.06 298 HIS A N 1
ATOM 2292 C CA . HIS A 1 298 ? -19.5 33.438 3.266 1 94.06 298 HIS A CA 1
ATOM 2293 C C . HIS A 1 298 ? -19.812 34.938 3.082 1 94.06 298 HIS A C 1
ATOM 2295 O O . HIS A 1 298 ? -20.938 35.375 3.357 1 94.06 298 HIS A O 1
ATOM 2301 N N . ALA A 1 299 ? -18.844 35.656 2.709 1 94.31 299 ALA A N 1
ATOM 2302 C CA . ALA A 1 299 ? -19 37.094 2.467 1 94.31 299 ALA A CA 1
ATOM 2303 C C . ALA A 1 299 ? -18.047 37.562 1.369 1 94.31 299 ALA A C 1
ATOM 2305 O O . ALA A 1 299 ? -17.344 36.75 0.753 1 94.31 299 ALA A O 1
ATOM 2306 N N . SER A 1 300 ? -18.25 38.812 0.964 1 94.44 300 SER A N 1
ATOM 2307 C CA . SER A 1 300 ? -17.344 39.438 0.009 1 94.44 300 SER A CA 1
ATOM 2308 C C . SER A 1 300 ? -16.625 40.625 0.628 1 94.44 300 SER A C 1
ATOM 2310 O O . SER A 1 300 ? -17.266 41.469 1.276 1 94.44 300 SER A O 1
ATOM 2312 N N . HIS A 1 301 ? -15.367 40.594 0.553 1 94.31 301 HIS A N 1
ATOM 2313 C CA . HIS A 1 301 ? -14.562 41.75 1.005 1 94.31 301 HIS A CA 1
ATOM 2314 C C . HIS A 1 301 ? -14.297 42.719 -0.136 1 94.31 301 HIS A C 1
ATOM 2316 O O . HIS A 1 301 ? -14.039 42.281 -1.269 1 94.31 301 HIS A O 1
ATOM 2322 N N . ASN A 1 302 ? -14.273 43.969 0.123 1 92.75 302 ASN A N 1
ATOM 2323 C CA . ASN A 1 302 ? -14.148 45.031 -0.892 1 92.75 302 ASN A CA 1
ATOM 2324 C C . ASN A 1 302 ? -12.836 44.906 -1.662 1 92.75 302 ASN A C 1
ATOM 2326 O O . ASN A 1 302 ? -12.805 45.094 -2.875 1 92.75 302 ASN A O 1
ATOM 2330 N N . THR A 1 303 ? -11.812 44.469 -1.032 1 91.25 303 THR A N 1
ATOM 2331 C CA . THR A 1 303 ? -10.484 44.438 -1.644 1 91.25 303 THR A CA 1
ATOM 2332 C C . THR A 1 303 ? -10.055 43 -1.937 1 91.25 303 THR A C 1
ATOM 2334 O O . THR A 1 303 ? -9.438 42.75 -2.971 1 91.25 303 THR A O 1
ATOM 2337 N N . HIS A 1 304 ? -10.406 42.062 -1.054 1 91.12 304 HIS A N 1
ATOM 2338 C CA . HIS A 1 304 ? -9.836 40.75 -1.116 1 91.12 304 HIS A CA 1
ATOM 2339 C C . HIS A 1 304 ? -10.797 39.75 -1.789 1 91.12 304 HIS A C 1
ATOM 2341 O O . HIS A 1 304 ? -10.461 38.594 -1.99 1 91.12 304 HIS A O 1
ATOM 2347 N N . GLY A 1 305 ? -11.977 40.25 -2.197 1 91.75 305 GLY A N 1
ATOM 2348 C CA . GLY A 1 305 ? -12.914 39.375 -2.893 1 91.75 305 GLY A CA 1
ATOM 2349 C C . GLY A 1 305 ? -13.68 38.469 -1.96 1 91.75 305 GLY A C 1
ATOM 2350 O O . GLY A 1 305 ? -14.102 38.875 -0.877 1 91.75 305 GLY A O 1
ATOM 2351 N N . PRO A 1 306 ? -13.875 37.156 -2.424 1 93.25 306 PRO A N 1
ATOM 2352 C CA . PRO A 1 306 ? -14.672 36.219 -1.606 1 93.25 306 PRO A CA 1
ATOM 2353 C C . PRO A 1 306 ? -13.945 35.812 -0.331 1 93.25 306 PRO A C 1
ATOM 2355 O O . PRO A 1 306 ? -12.773 35.438 -0.376 1 93.25 306 PRO A O 1
ATOM 2358 N N . VAL A 1 307 ? -14.688 35.844 0.788 1 95.38 307 VAL A N 1
ATOM 2359 C CA . VAL A 1 307 ? -14.094 35.5 2.074 1 95.38 307 VAL A CA 1
ATOM 2360 C C . VAL A 1 307 ? -15.055 34.625 2.867 1 95.38 307 VAL A C 1
ATOM 2362 O O . VAL A 1 307 ? -16.234 34.531 2.549 1 95.38 307 VAL A O 1
ATOM 2365 N N . LEU A 1 308 ? -14.516 33.875 3.77 1 95.44 308 LEU A N 1
ATOM 2366 C CA . LEU A 1 308 ? -15.25 33.094 4.75 1 95.44 308 LEU A CA 1
ATOM 2367 C C . LEU A 1 308 ? -15.008 33.594 6.164 1 95.44 308 LEU A C 1
ATOM 2369 O O . LEU A 1 308 ? -13.859 33.781 6.578 1 95.44 308 LEU A O 1
ATOM 2373 N N . ILE A 1 309 ? -16.078 33.875 6.898 1 95.38 309 ILE A N 1
ATOM 2374 C CA . ILE A 1 309 ? -15.953 34.406 8.25 1 95.38 309 ILE A CA 1
ATOM 2375 C C . ILE A 1 309 ? -16.281 33.344 9.266 1 95.38 309 ILE A C 1
ATOM 2377 O O . ILE A 1 309 ? -17.344 32.688 9.195 1 95.38 309 ILE A O 1
ATOM 2381 N N . GLU A 1 310 ? -15.406 33.062 10.141 1 93.81 310 GLU A N 1
ATOM 2382 C CA . GLU A 1 310 ? -15.641 32.156 11.266 1 93.81 310 GLU A CA 1
ATOM 2383 C C . GLU A 1 310 ? -15.914 32.938 12.547 1 93.81 310 GLU A C 1
ATOM 2385 O O . GLU A 1 310 ? -15.047 33.656 13.047 1 93.81 310 GLU A O 1
ATOM 2390 N N . TRP A 1 311 ? -17.078 32.688 13.094 1 91.12 311 TRP A N 1
ATOM 2391 C CA . TRP A 1 311 ? -17.547 33.531 14.195 1 91.12 311 TRP A CA 1
ATOM 2392 C C . TRP A 1 311 ? -17.188 32.906 15.539 1 91.12 311 TRP A C 1
ATOM 2394 O O . TRP A 1 311 ? -17.234 31.688 15.703 1 91.12 311 TRP A O 1
ATOM 2404 N N . VAL A 1 312 ? -16.828 33.781 16.438 1 88 312 VAL A N 1
ATOM 2405 C CA . VAL A 1 312 ? -16.562 33.438 17.828 1 88 312 VAL A CA 1
ATOM 2406 C C . VAL A 1 312 ? -17.422 34.281 18.75 1 88 312 VAL A C 1
ATOM 2408 O O . VAL A 1 312 ? -17.25 35.5 18.812 1 88 312 VAL A O 1
ATOM 2411 N N . GLU A 1 313 ? -18.25 33.688 19.453 1 85.81 313 GLU A N 1
ATOM 2412 C CA . GLU A 1 313 ? -19.156 34.406 20.328 1 85.81 313 GLU A CA 1
ATOM 2413 C C . GLU A 1 313 ? -18.547 34.688 21.688 1 85.81 313 GLU A C 1
ATOM 2415 O O . GLU A 1 313 ? -17.688 33.906 22.156 1 85.81 313 GLU A O 1
ATOM 2420 N N . TYR A 1 314 ? -18.844 35.781 22.25 1 83.25 314 TYR A N 1
ATOM 2421 C CA . TYR A 1 314 ? -18.422 36.125 23.594 1 83.25 314 TYR A CA 1
ATOM 2422 C C . TYR A 1 314 ? -19.594 36.594 24.438 1 83.25 314 TYR A C 1
ATOM 2424 O O . TYR A 1 314 ? -20.656 36.938 23.906 1 83.25 314 TYR A O 1
ATOM 2432 N N . ASP A 1 315 ? -19.375 36.531 25.734 1 85.5 315 ASP A N 1
ATOM 2433 C CA . ASP A 1 315 ? -20.375 37.062 26.656 1 85.5 315 ASP A CA 1
ATOM 2434 C C . ASP A 1 315 ? -20.297 38.594 26.75 1 85.5 315 ASP A C 1
ATOM 2436 O O . ASP A 1 315 ? -19.297 39.125 27.234 1 85.5 315 ASP A O 1
ATOM 2440 N N . PRO A 1 316 ? -21.312 39.25 26.359 1 87.5 316 PRO A N 1
ATOM 2441 C CA . PRO A 1 316 ? -21.281 40.719 26.375 1 87.5 316 PRO A CA 1
ATOM 2442 C C . PRO A 1 316 ? -21.156 41.281 27.781 1 87.5 316 PRO A C 1
ATOM 2444 O O . PRO A 1 316 ? -20.719 42.438 27.953 1 87.5 316 PRO A O 1
ATOM 2447 N N . SER A 1 317 ? -21.531 40.5 28.75 1 89.25 317 SER A N 1
ATOM 2448 C CA . SER A 1 317 ? -21.5 40.969 30.125 1 89.25 317 SER A CA 1
ATOM 2449 C C . SER A 1 317 ? -20.125 40.75 30.766 1 89.25 317 SER A C 1
ATOM 2451 O O . SER A 1 317 ? -19.875 41.188 31.891 1 89.25 317 SER A O 1
ATOM 2453 N N . ASP A 1 318 ? -19.219 40.188 30 1 88.81 318 ASP A N 1
ATOM 2454 C CA . ASP A 1 318 ? -17.875 39.906 30.5 1 88.81 318 ASP A CA 1
ATOM 2455 C C . ASP A 1 318 ? -16.812 40.625 29.672 1 88.81 318 ASP A C 1
ATOM 2457 O O . ASP A 1 318 ? -16.25 40.031 28.75 1 88.81 318 ASP A O 1
ATOM 2461 N N . PRO A 1 319 ? -16.469 41.812 30.141 1 85.81 319 PRO A N 1
ATOM 2462 C CA . PRO A 1 319 ? -15.5 42.594 29.375 1 85.81 319 PRO A CA 1
ATOM 2463 C C . PRO A 1 319 ? -14.125 41.938 29.312 1 85.81 319 PRO A C 1
ATOM 2465 O O . PRO A 1 319 ? -13.391 42.094 28.344 1 85.81 319 PRO A O 1
ATOM 2468 N N . GLU A 1 320 ? -13.781 41.219 30.359 1 82.56 320 GLU A N 1
ATOM 2469 C CA . GLU A 1 320 ? -12.484 40.531 30.375 1 82.56 320 GLU A CA 1
ATOM 2470 C C . GLU A 1 320 ? -12.422 39.438 29.312 1 82.56 320 GLU A C 1
ATOM 2472 O O . GLU A 1 320 ? -11.406 39.312 28.625 1 82.56 320 GLU A O 1
ATOM 2477 N N . GLU A 1 321 ? -13.461 38.75 29.203 1 81.38 321 GLU A N 1
ATOM 2478 C CA . GLU A 1 321 ? -13.531 37.719 28.172 1 81.38 321 GLU A CA 1
ATOM 2479 C C . GLU A 1 321 ? -13.453 38.312 26.781 1 81.38 321 GLU A C 1
ATOM 2481 O O . GLU A 1 321 ? -12.789 37.781 25.891 1 81.38 321 GLU A O 1
ATOM 2486 N N . ARG A 1 322 ? -14.117 39.344 26.656 1 84.06 322 ARG A N 1
ATOM 2487 C CA . ARG A 1 322 ? -14.125 40.031 25.375 1 84.06 322 ARG A CA 1
ATOM 2488 C C . ARG A 1 322 ? -12.711 40.469 24.984 1 84.06 322 ARG A C 1
ATOM 2490 O O . ARG A 1 322 ? -12.305 40.312 23.828 1 84.06 322 ARG A O 1
ATOM 2497 N N . PHE A 1 323 ? -12.023 41 25.891 1 83.81 323 PHE A N 1
ATOM 2498 C CA . PHE A 1 323 ? -10.672 41.469 25.641 1 83.81 323 PHE A CA 1
ATOM 2499 C C . PHE A 1 323 ? -9.742 40.312 25.328 1 83.81 323 PHE A C 1
ATOM 2501 O O . PHE A 1 323 ? -8.875 40.438 24.453 1 83.81 323 PHE A O 1
ATOM 2508 N N . LEU A 1 324 ? -9.945 39.25 26.031 1 81.25 324 LEU A N 1
ATOM 2509 C CA . LEU A 1 324 ? -9.125 38.062 25.797 1 81.25 324 LEU A CA 1
ATOM 2510 C C . LEU A 1 324 ? -9.352 37.5 24.391 1 81.25 324 LEU A C 1
ATOM 2512 O O . LEU A 1 324 ? -8.406 37.094 23.719 1 81.25 324 LEU A O 1
ATOM 2516 N N . HIS A 1 325 ? -10.547 37.531 23.984 1 83.56 325 HIS A N 1
ATOM 2517 C CA . HIS A 1 325 ? -10.867 37.062 22.625 1 83.56 325 HIS A CA 1
ATOM 2518 C C . HIS A 1 325 ? -10.258 37.969 21.578 1 83.56 325 HIS A C 1
ATOM 2520 O O . HIS A 1 325 ? -9.758 37.5 20.547 1 83.56 325 HIS A O 1
ATOM 2526 N N . LEU A 1 326 ? -10.344 39.188 21.828 1 85.5 326 LEU A N 1
ATOM 2527 C CA . LEU A 1 326 ? -9.797 40.156 20.891 1 85.5 326 LEU A CA 1
ATOM 2528 C C . LEU A 1 326 ? -8.289 39.969 20.719 1 85.5 326 LEU A C 1
ATOM 2530 O O . LEU A 1 326 ? -7.773 39.969 19.594 1 85.5 326 LEU A O 1
ATOM 2534 N N . ARG A 1 327 ? -7.617 39.781 21.766 1 84 327 ARG A N 1
ATOM 2535 C CA . ARG A 1 327 ? -6.176 39.594 21.719 1 84 327 ARG A CA 1
ATOM 2536 C C . ARG A 1 327 ? -5.832 38.312 20.953 1 84 327 ARG A C 1
ATOM 2538 O O . ARG A 1 327 ? -4.93 38.312 20.109 1 84 327 ARG A O 1
ATOM 2545 N N . ARG A 1 328 ? -6.531 37.375 21.297 1 83.75 328 ARG A N 1
ATOM 2546 C CA . ARG A 1 328 ? -6.285 36.062 20.656 1 83.75 328 ARG A CA 1
ATOM 2547 C C . ARG A 1 328 ? -6.508 36.156 19.156 1 83.75 328 ARG A C 1
ATOM 2549 O O . ARG A 1 328 ? -5.727 35.594 18.375 1 83.75 328 ARG A O 1
ATOM 2556 N N . LEU A 1 329 ? -7.539 36.781 18.828 1 87.88 329 LEU A N 1
ATOM 2557 C CA . LEU A 1 329 ? -7.863 36.875 17.422 1 87.88 329 LEU A CA 1
ATOM 2558 C C . LEU A 1 329 ? -6.836 37.75 16.688 1 87.88 329 LEU A C 1
ATOM 2560 O O . LEU A 1 329 ? -6.488 37.469 15.531 1 87.88 329 LEU A O 1
ATOM 2564 N N . ASP A 1 330 ? -6.422 38.75 17.312 1 88.62 330 ASP A N 1
ATOM 2565 C CA . ASP A 1 330 ? -5.379 39.594 16.734 1 88.62 330 ASP A CA 1
ATOM 2566 C C . ASP A 1 330 ? -4.094 38.781 16.516 1 88.62 330 ASP A C 1
ATOM 2568 O O . ASP A 1 330 ? -3.471 38.906 15.453 1 88.62 330 ASP A O 1
ATOM 2572 N N . ASP A 1 331 ? -3.701 38.031 17.484 1 86.25 331 ASP A N 1
ATOM 2573 C CA . ASP A 1 331 ? -2.518 37.188 17.375 1 86.25 331 ASP A CA 1
ATOM 2574 C C . ASP A 1 331 ? -2.688 36.125 16.297 1 86.25 331 ASP A C 1
ATOM 2576 O O . ASP A 1 331 ? -1.759 35.875 15.523 1 86.25 331 ASP A O 1
ATOM 2580 N N . LEU A 1 332 ? -3.852 35.562 16.281 1 89 332 LEU A N 1
ATOM 2581 C CA . LEU A 1 332 ? -4.129 34.531 15.289 1 89 332 LEU A CA 1
ATOM 2582 C C . LEU A 1 332 ? -4.082 35.125 13.883 1 89 332 LEU A C 1
ATOM 2584 O O . LEU A 1 332 ? -3.564 34.469 12.961 1 89 332 LEU A O 1
ATOM 2588 N N . ALA A 1 333 ? -4.703 36.219 13.734 1 90.62 333 ALA A N 1
ATOM 2589 C CA . ALA A 1 333 ? -4.703 36.875 12.422 1 90.62 333 ALA A CA 1
ATOM 2590 C C . ALA A 1 333 ? -3.277 37.125 11.945 1 90.62 333 ALA A C 1
ATOM 2592 O O . ALA A 1 333 ? -2.969 36.969 10.766 1 90.62 333 ALA A O 1
ATOM 2593 N N . ARG A 1 334 ? -2.447 37.531 12.805 1 89.19 334 ARG A N 1
ATOM 2594 C CA . ARG A 1 334 ? -1.05 37.781 12.469 1 89.19 334 ARG A CA 1
ATOM 2595 C C . ARG A 1 334 ? -0.339 36.5 12.062 1 89.19 334 ARG A C 1
ATOM 2597 O O . ARG A 1 334 ? 0.446 36.5 11.109 1 89.19 334 ARG A O 1
ATOM 2604 N N . MET A 1 335 ? -0.614 35.469 12.766 1 87.38 335 MET A N 1
ATOM 2605 C CA . MET A 1 335 ? 0.019 34.188 12.516 1 87.38 335 MET A CA 1
ATOM 2606 C C . MET A 1 335 ? -0.452 33.594 11.188 1 87.38 335 MET A C 1
ATOM 2608 O O . MET A 1 335 ? 0.338 33 10.453 1 87.38 335 MET A O 1
ATOM 2612 N N . MET A 1 336 ? -1.655 33.75 10.953 1 90.81 336 MET A N 1
ATOM 2613 C CA . MET A 1 336 ? -2.27 33.062 9.836 1 90.81 336 MET A CA 1
ATOM 2614 C C . MET A 1 336 ? -2.254 33.906 8.57 1 90.81 336 MET A C 1
ATOM 2616 O O . MET A 1 336 ? -2.592 33.438 7.488 1 90.81 336 MET A O 1
ATOM 2620 N N . HIS A 1 337 ? -1.802 35.156 8.836 1 89.69 337 HIS A N 1
ATOM 2621 C CA . HIS A 1 337 ? -1.742 36 7.66 1 89.69 337 HIS A CA 1
ATOM 2622 C C . HIS A 1 337 ? -0.725 35.5 6.648 1 89.69 337 HIS A C 1
ATOM 2624 O O . HIS A 1 337 ? 0.48 35.5 6.91 1 89.69 337 HIS A O 1
ATOM 2630 N N . SER A 1 338 ? -1.102 34.906 5.523 1 78.94 338 SER A N 1
ATOM 2631 C CA . SER A 1 338 ? -0.329 34.375 4.414 1 78.94 338 SER A CA 1
ATOM 2632 C C . SER A 1 338 ? 0.447 33.125 4.84 1 78.94 338 SER A C 1
ATOM 2634 O O . SER A 1 338 ? 1.539 32.875 4.332 1 78.94 338 SER A O 1
ATOM 2636 N N . ALA A 1 339 ? 0.017 32.531 5.891 1 79.56 339 ALA A N 1
ATOM 2637 C CA . ALA A 1 339 ? 0.686 31.312 6.383 1 79.56 339 ALA A CA 1
ATOM 2638 C C . ALA A 1 339 ? 0.604 30.188 5.363 1 79.56 339 ALA A C 1
ATOM 2640 O O . ALA A 1 339 ? 1.556 29.422 5.203 1 79.56 339 ALA A O 1
ATOM 2641 N N . SER A 1 340 ? -0.472 30.141 4.668 1 75.94 340 SER A N 1
ATOM 2642 C CA . SER A 1 340 ? -0.675 29.047 3.719 1 75.94 340 SER A CA 1
ATOM 2643 C C . SER A 1 340 ? 0.323 29.125 2.568 1 75.94 340 SER A C 1
ATOM 2645 O O . SER A 1 340 ? 0.806 28.094 2.086 1 75.94 340 SER A O 1
ATOM 2647 N N . ALA A 1 341 ? 0.6 30.219 2.137 1 77.19 341 ALA A N 1
ATOM 2648 C CA . ALA A 1 341 ? 1.556 30.422 1.051 1 77.19 341 ALA A CA 1
ATOM 2649 C C . ALA A 1 341 ? 2.98 30.141 1.516 1 77.19 341 ALA A C 1
ATOM 2651 O O . ALA A 1 341 ? 3.783 29.562 0.769 1 77.19 341 ALA A O 1
ATOM 2652 N N . ARG A 1 342 ? 3.191 30.469 2.732 1 80.25 342 ARG A N 1
ATOM 2653 C CA . ARG A 1 342 ? 4.543 30.359 3.27 1 80.25 342 ARG A CA 1
ATOM 2654 C C . ARG A 1 342 ? 4.82 28.938 3.752 1 80.25 342 ARG A C 1
ATOM 2656 O O . ARG A 1 342 ? 5.949 28.453 3.662 1 80.25 342 ARG A O 1
ATOM 2663 N N . HIS A 1 343 ? 3.816 28.375 4.25 1 89.62 343 HIS A N 1
ATOM 2664 C CA . HIS A 1 343 ? 3.955 27.047 4.812 1 89.62 343 HIS A CA 1
ATOM 2665 C C . HIS A 1 343 ? 2.789 26.141 4.402 1 89.62 343 HIS A C 1
ATOM 2667 O O . HIS A 1 343 ? 1.916 25.844 5.215 1 89.62 343 HIS A O 1
ATOM 2673 N N . PRO A 1 344 ? 2.895 25.578 3.227 1 88.88 344 PRO A N 1
ATOM 2674 C CA . PRO A 1 344 ? 1.772 24.828 2.656 1 88.88 344 PRO A CA 1
ATOM 2675 C C . PRO A 1 344 ? 1.435 23.562 3.459 1 88.88 344 PRO A C 1
ATOM 2677 O O . PRO A 1 344 ? 0.297 23.094 3.418 1 88.88 344 PRO A O 1
ATOM 2680 N N . ASP A 1 345 ? 2.322 23.047 4.246 1 93.75 345 ASP A N 1
ATOM 2681 C CA . ASP A 1 345 ? 2.084 21.828 5.016 1 93.75 345 ASP A CA 1
ATOM 2682 C C . ASP A 1 345 ? 1.065 22.078 6.129 1 93.75 345 ASP A C 1
ATOM 2684 O O . ASP A 1 345 ? 0.526 21.125 6.703 1 93.75 345 ASP A O 1
ATOM 2688 N N . LEU A 1 346 ? 0.791 23.312 6.441 1 94.56 346 LEU A N 1
ATOM 2689 C CA . LEU A 1 346 ? -0.153 23.625 7.508 1 94.56 346 LEU A CA 1
ATOM 2690 C C . LEU A 1 346 ? -1.589 23.375 7.055 1 94.56 346 LEU A C 1
ATOM 2692 O O . LEU A 1 346 ? -2.475 23.141 7.879 1 94.56 346 LEU A O 1
ATOM 2696 N N . HIS A 1 347 ? -1.806 23.531 5.746 1 94.81 347 HIS A N 1
ATOM 2697 C CA . HIS A 1 347 ? -3.137 23.375 5.172 1 94.81 347 HIS A CA 1
ATOM 2698 C C . HIS A 1 347 ? -4.145 24.281 5.863 1 94.81 347 HIS A C 1
ATOM 2700 O O . HIS A 1 347 ? -5.254 23.844 6.188 1 94.81 347 HIS A O 1
ATOM 2706 N N . THR A 1 348 ? -3.736 25.469 6.148 1 94.19 348 THR A N 1
ATOM 2707 C CA . THR A 1 348 ? -4.609 26.516 6.664 1 94.19 348 THR A CA 1
ATOM 2708 C C . THR A 1 348 ? -5.113 27.406 5.535 1 94.19 348 THR A C 1
ATOM 2710 O O . THR A 1 348 ? -4.676 27.281 4.391 1 94.19 348 THR A O 1
ATOM 2713 N N . ILE A 1 349 ? -6.066 28.25 5.898 1 93.31 349 ILE A N 1
ATOM 2714 C CA . ILE A 1 349 ? -6.551 29.266 4.961 1 93.31 349 ILE A CA 1
ATOM 2715 C C . ILE A 1 349 ? -5.922 30.625 5.289 1 93.31 349 ILE A C 1
ATOM 2717 O O . ILE A 1 349 ? -5.766 30.969 6.461 1 93.31 349 ILE A O 1
ATOM 2721 N N . ASP A 1 350 ? -5.562 31.312 4.277 1 92.69 350 ASP A N 1
ATOM 2722 C CA . ASP A 1 350 ? -4.992 32.625 4.527 1 92.69 350 ASP A CA 1
ATOM 2723 C C . ASP A 1 350 ? -5.996 33.531 5.23 1 92.69 350 ASP A C 1
ATOM 2725 O O . ASP A 1 350 ? -7.16 33.594 4.828 1 92.69 350 ASP A O 1
ATOM 2729 N N . CYS A 1 351 ? -5.551 34.219 6.246 1 93.5 351 CYS A N 1
ATOM 2730 C CA . CYS A 1 351 ? -6.395 35.094 7.043 1 93.5 351 CYS A CA 1
ATOM 2731 C C . CYS A 1 351 ? -6.18 36.531 6.652 1 93.5 351 CYS A C 1
ATOM 2733 O O . CYS A 1 351 ? -5.043 37.031 6.617 1 93.5 351 CYS A O 1
ATOM 2735 N N . VAL A 1 352 ? -7.25 37.25 6.355 1 93.5 352 VAL A N 1
ATOM 2736 C CA . VAL A 1 352 ? -7.215 38.688 6.02 1 93.5 352 VAL A CA 1
ATOM 2737 C C . VAL A 1 352 ? -7.184 39.531 7.301 1 93.5 352 VAL A C 1
ATOM 2739 O O . VAL A 1 352 ? -6.535 40.562 7.352 1 93.5 352 VAL A O 1
ATOM 2742 N N . GLY A 1 353 ? -7.836 39.031 8.258 1 94.31 353 GLY A N 1
ATOM 2743 C CA . GLY A 1 353 ? -7.934 39.719 9.531 1 94.31 353 GLY A CA 1
ATOM 2744 C C . GLY A 1 353 ? -9.102 39.25 10.375 1 94.31 353 GLY A C 1
ATOM 2745 O O . GLY A 1 353 ? -9.492 38.094 10.312 1 94.31 353 GLY A O 1
ATOM 2746 N N . TYR A 1 354 ? -9.516 40.125 11.32 1 93.81 354 TYR A N 1
ATOM 2747 C CA . TYR A 1 354 ? -10.664 39.812 12.164 1 93.81 354 TYR A CA 1
ATOM 2748 C C . TYR A 1 354 ? -11.633 41 12.203 1 93.81 354 TYR A C 1
ATOM 2750 O O . TYR A 1 354 ? -11.234 42.156 11.969 1 93.81 354 TYR A O 1
ATOM 2758 N N . THR A 1 355 ? -12.859 40.688 12.391 1 94.56 355 THR A N 1
ATOM 2759 C CA . THR A 1 355 ? -13.898 41.719 12.445 1 94.56 355 THR A CA 1
ATOM 2760 C C . THR A 1 355 ? -14.68 41.625 13.75 1 94.56 355 THR A C 1
ATOM 2762 O O . THR A 1 355 ? -14.562 40.656 14.484 1 94.56 355 THR A O 1
ATOM 2765 N N . ALA A 1 356 ? -15.305 42.719 14.086 1 92.19 356 ALA A N 1
ATOM 2766 C CA . ALA A 1 356 ? -16.141 42.781 15.289 1 92.19 356 ALA A CA 1
ATOM 2767 C C . ALA A 1 356 ? -17.594 43.031 14.93 1 92.19 356 ALA A C 1
ATOM 2769 O O . ALA A 1 356 ? -17.906 44 14.219 1 92.19 356 ALA A O 1
ATOM 2770 N N . ASP A 1 357 ? -18.391 42.156 15.359 1 91.19 357 ASP A N 1
ATOM 2771 C CA . ASP A 1 357 ? -19.844 42.281 15.234 1 91.19 357 ASP A CA 1
ATOM 2772 C C . ASP A 1 357 ? -20.484 42.5 16.609 1 91.19 357 ASP A C 1
ATOM 2774 O O . ASP A 1 357 ? -21.141 41.625 17.141 1 91.19 357 ASP A O 1
ATOM 2778 N N . LYS A 1 358 ? -20.438 43.688 17.094 1 89.19 358 LYS A N 1
ATOM 2779 C CA . LYS A 1 358 ? -20.828 44.062 18.453 1 89.19 358 LYS A CA 1
ATOM 2780 C C . LYS A 1 358 ? -22.312 43.781 18.688 1 89.19 358 LYS A C 1
ATOM 2782 O O . LYS A 1 358 ? -22.688 43.25 19.734 1 89.19 358 LYS A O 1
ATOM 2787 N N . PRO A 1 359 ? -23.156 44.156 17.703 1 88.88 359 PRO A N 1
ATOM 2788 C CA . PRO A 1 359 ? -24.578 43.906 17.938 1 88.88 359 PRO A CA 1
ATOM 2789 C C . PRO A 1 359 ? -24.891 42.438 18.234 1 88.88 359 PRO A C 1
ATOM 2791 O O . PRO A 1 359 ? -25.828 42.156 18.984 1 88.88 359 PRO A O 1
ATOM 2794 N N . ASN A 1 360 ? -24.203 41.531 17.688 1 89.06 360 ASN A N 1
ATOM 2795 C CA . ASN A 1 360 ? -24.453 40.094 17.891 1 89.06 360 ASN A CA 1
ATOM 2796 C C . ASN A 1 360 ? -23.453 39.5 18.875 1 89.06 360 ASN A C 1
ATOM 2798 O O . ASN A 1 360 ? -23.391 38.281 19.031 1 89.06 360 ASN A O 1
ATOM 2802 N N . ALA A 1 361 ? -22.641 40.25 19.5 1 90.06 361 ALA A N 1
ATOM 2803 C CA . ALA A 1 361 ? -21.688 39.844 20.516 1 90.06 361 ALA A CA 1
ATOM 2804 C C . ALA A 1 361 ? -20.766 38.75 20 1 90.06 361 ALA A C 1
ATOM 2806 O O . ALA A 1 361 ? -20.625 37.719 20.609 1 90.06 361 ALA A O 1
ATOM 2807 N N . ARG A 1 362 ? -20.188 39.062 18.891 1 90.38 362 ARG A N 1
ATOM 2808 C CA . ARG A 1 362 ? -19.297 38.062 18.312 1 90.38 362 ARG A CA 1
ATOM 2809 C C . ARG A 1 362 ? -18.172 38.75 17.516 1 90.38 362 ARG A C 1
ATOM 2811 O O . ARG A 1 362 ? -18.328 39.875 17.078 1 90.38 362 ARG A O 1
ATOM 2818 N N . TYR A 1 363 ? -17.062 38.062 17.547 1 91.19 363 TYR A N 1
ATOM 2819 C CA . TYR A 1 363 ? -15.953 38.406 16.656 1 91.19 363 TYR A CA 1
ATOM 2820 C C . TYR A 1 363 ? -15.891 37.406 15.492 1 91.19 363 TYR A C 1
ATOM 2822 O O . TYR A 1 363 ? -16.516 36.344 15.523 1 91.19 363 TYR A O 1
ATOM 2830 N N . GLY A 1 364 ? -15.289 37.844 14.422 1 93.06 364 GLY A N 1
ATOM 2831 C CA . GLY A 1 364 ? -15.164 36.969 13.266 1 93.06 364 GLY A CA 1
ATOM 2832 C C . GLY A 1 364 ? -13.766 36.969 12.672 1 93.06 364 GLY A C 1
ATOM 2833 O O . GLY A 1 364 ? -13.164 38.031 12.461 1 93.06 364 GLY A O 1
ATOM 2834 N N . LEU A 1 365 ? -13.188 35.75 12.523 1 93.56 365 LEU A N 1
ATOM 2835 C CA . LEU A 1 365 ? -11.977 35.625 11.727 1 93.56 365 LEU A CA 1
ATOM 2836 C C . LEU A 1 365 ? -12.297 35.594 10.234 1 93.56 365 LEU A C 1
ATOM 2838 O O . LEU A 1 365 ? -13.156 34.844 9.797 1 93.56 365 LEU A O 1
ATOM 2842 N N . VAL A 1 366 ? -11.633 36.438 9.484 1 95.44 366 VAL A N 1
ATOM 2843 C CA . VAL A 1 366 ? -11.93 36.594 8.07 1 95.44 366 VAL A CA 1
ATOM 2844 C C . VAL A 1 366 ? -10.867 35.875 7.23 1 95.44 366 VAL A C 1
ATOM 2846 O O . VAL A 1 366 ? -9.711 36.312 7.184 1 95.44 366 VAL A O 1
ATOM 2849 N N . TYR A 1 367 ? -11.305 34.781 6.547 1 94.5 367 TYR A N 1
ATOM 2850 C CA . TYR A 1 367 ? -10.422 34 5.699 1 94.5 367 TYR A CA 1
ATOM 2851 C C . TYR A 1 367 ? -10.641 34.312 4.227 1 94.5 367 TYR A C 1
ATOM 2853 O O . TYR A 1 367 ? -11.781 34.531 3.795 1 94.5 367 TYR A O 1
ATOM 2861 N N . ARG A 1 368 ? -9.586 34.344 3.455 1 93.62 368 ARG A N 1
ATOM 2862 C CA . ARG A 1 368 ? -9.719 34.406 2.004 1 93.62 368 ARG A CA 1
ATOM 2863 C C . ARG A 1 368 ? -10.102 33.062 1.418 1 93.62 368 ARG A C 1
ATOM 2865 O O . ARG A 1 368 ? -9.398 32.062 1.617 1 93.62 368 ARG A O 1
ATOM 2872 N N . CYS A 1 369 ? -11.18 33.031 0.708 1 92.12 369 CYS A N 1
ATOM 2873 C CA . CYS A 1 369 ? -11.586 31.75 0.123 1 92.12 369 CYS A CA 1
ATOM 2874 C C . CYS A 1 369 ? -10.539 31.25 -0.868 1 92.12 369 CYS A C 1
ATOM 2876 O O . CYS A 1 369 ? -10.109 31.984 -1.754 1 92.12 369 CYS A O 1
ATOM 2878 N N . PRO A 1 370 ? -10.141 29.953 -0.695 1 88.81 370 PRO A N 1
ATOM 2879 C CA . PRO A 1 370 ? -9.109 29.438 -1.599 1 88.81 370 PRO A CA 1
ATOM 2880 C C . PRO A 1 370 ? -9.625 29.234 -3.023 1 88.81 370 PRO A C 1
ATOM 2882 O O . PRO A 1 370 ? -10.805 28.922 -3.221 1 88.81 370 PRO A O 1
ATOM 2885 N N . PRO A 1 371 ? -8.688 29.422 -3.982 1 77.94 371 PRO A N 1
ATOM 2886 C CA . PRO A 1 371 ? -9.078 29.141 -5.367 1 77.94 371 PRO A CA 1
ATOM 2887 C C . PRO A 1 371 ? -9.203 27.656 -5.664 1 77.94 371 PRO A C 1
ATOM 2889 O O . PRO A 1 371 ? -8.617 26.828 -4.961 1 77.94 371 PRO A O 1
ATOM 2892 N N . PRO A 1 372 ? -10.203 27.328 -6.602 1 68.12 372 PRO A N 1
ATOM 2893 C CA . PRO A 1 372 ? -10.312 25.906 -6.93 1 68.12 372 PRO A CA 1
ATOM 2894 C C . PRO A 1 372 ? -9.031 25.344 -7.535 1 68.12 372 PRO A C 1
ATOM 2896 O O . PRO A 1 372 ? -8.281 26.078 -8.188 1 68.12 372 PRO A O 1
ATOM 2899 N N . LEU A 1 373 ? -8.594 24.266 -7 1 62.47 373 LEU A N 1
ATOM 2900 C CA . LEU A 1 373 ? -7.414 23.641 -7.57 1 62.47 373 LEU A CA 1
ATOM 2901 C C . LEU A 1 373 ? -7.672 23.203 -9.008 1 62.47 373 LEU A C 1
ATOM 2903 O O . LEU A 1 373 ? -8.742 22.688 -9.328 1 62.47 373 LEU A O 1
ATOM 2907 N N . SER A 1 374 ? -7.191 23.797 -10.102 1 53.41 374 SER A N 1
ATOM 2908 C CA . SER A 1 374 ? -7.34 23.844 -11.555 1 53.41 374 SER A CA 1
ATOM 2909 C C . SER A 1 374 ? -7.57 22.453 -12.133 1 53.41 374 SER A C 1
ATOM 2911 O O . SER A 1 374 ? -7.617 22.281 -13.352 1 53.41 374 SER A O 1
ATOM 2913 N N . LEU A 1 375 ? -7.418 21.312 -11.805 1 54.38 375 LEU A N 1
ATOM 2914 C CA . LEU A 1 375 ? -7.184 20.422 -12.938 1 54.38 375 LEU A CA 1
ATOM 2915 C C . LEU A 1 375 ? -8.453 20.266 -13.773 1 54.38 375 LEU A C 1
ATOM 2917 O O . LEU A 1 375 ? -8.734 19.172 -14.281 1 54.38 375 LEU A O 1
ATOM 2921 N N . LEU A 1 376 ? -9.297 21.297 -13.648 1 59.28 376 LEU A N 1
ATOM 2922 C CA . LEU A 1 376 ? -10.469 21.031 -14.461 1 59.28 376 LEU A CA 1
ATOM 2923 C C . LEU A 1 376 ? -10.18 21.281 -15.938 1 59.28 376 LEU A C 1
ATOM 2925 O O . LEU A 1 376 ? -9.477 22.234 -16.281 1 59.28 376 LEU A O 1
ATOM 2929 N N . PRO A 1 377 ? -10.5 20.391 -16.734 1 59.72 377 PRO A N 1
ATOM 2930 C CA . PRO A 1 377 ? -10.156 20.344 -18.156 1 59.72 377 PRO A CA 1
ATOM 2931 C C . PRO A 1 377 ? -10.562 21.609 -18.922 1 59.72 377 PRO A C 1
ATOM 2933 O O . PRO A 1 377 ? -9.922 21.969 -19.906 1 59.72 377 PRO A O 1
ATOM 2936 N N . SER A 1 378 ? -11.719 22.234 -18.562 1 67.62 378 SER A N 1
ATOM 2937 C CA . SER A 1 378 ? -12.156 23.375 -19.359 1 67.62 378 SER A CA 1
ATOM 2938 C C . SER A 1 378 ? -12.164 24.656 -18.547 1 67.62 378 SER A C 1
ATOM 2940 O O . SER A 1 378 ? -12.359 24.625 -17.328 1 67.62 378 SER A O 1
ATOM 2942 N N . ALA A 1 379 ? -11.766 25.734 -19.219 1 68.5 379 ALA A N 1
ATOM 2943 C CA . ALA A 1 379 ? -11.766 27.078 -18.625 1 68.5 379 ALA A CA 1
ATOM 2944 C C . ALA A 1 379 ? -13.125 27.406 -18.016 1 68.5 379 ALA A C 1
ATOM 2946 O O . ALA A 1 379 ? -13.203 28.047 -16.969 1 68.5 379 ALA A O 1
ATOM 2947 N N . HIS A 1 380 ? -14.172 27.016 -18.688 1 74.25 380 HIS A N 1
ATOM 2948 C CA . HIS A 1 380 ? -15.516 27.266 -18.203 1 74.25 380 HIS A CA 1
ATOM 2949 C C . HIS A 1 380 ? -15.781 26.531 -16.891 1 74.25 380 HIS A C 1
ATOM 2951 O O . HIS A 1 380 ? -16.344 27.094 -15.953 1 74.25 380 HIS A O 1
ATOM 2957 N N . GLN A 1 381 ? -15.297 25.359 -16.859 1 73.94 381 GLN A N 1
ATOM 2958 C CA . GLN A 1 381 ? -15.484 24.547 -15.656 1 73.94 381 GLN A CA 1
ATOM 2959 C C . GLN A 1 381 ? -14.648 25.094 -14.5 1 73.94 381 GLN A C 1
ATOM 2961 O O . GLN A 1 381 ? -15.094 25.094 -13.352 1 73.94 381 GLN A O 1
ATOM 2966 N N . ALA A 1 382 ? -13.562 25.609 -14.898 1 75.31 382 ALA A N 1
ATOM 2967 C CA . ALA A 1 382 ? -12.695 26.188 -13.883 1 75.31 382 ALA A CA 1
ATOM 2968 C C . ALA A 1 382 ? -13.312 27.453 -13.273 1 75.31 382 ALA A C 1
ATOM 2970 O O . ALA A 1 382 ? -13.258 27.641 -12.055 1 75.31 382 ALA A O 1
ATOM 2971 N N . ALA A 1 383 ? -13.922 28.25 -14.102 1 78.56 383 ALA A N 1
ATOM 2972 C CA . ALA A 1 383 ? -14.57 29.484 -13.641 1 78.56 383 ALA A CA 1
ATOM 2973 C C . ALA A 1 383 ? -15.773 29.172 -12.766 1 78.56 383 ALA A C 1
ATOM 2975 O O . ALA A 1 383 ? -16 29.828 -11.75 1 78.56 383 ALA A O 1
ATOM 2976 N N . THR A 1 384 ? -16.516 28.203 -13.18 1 80.12 384 THR A N 1
ATOM 2977 C CA . THR A 1 384 ? -17.688 27.812 -12.406 1 80.12 384 THR A CA 1
ATOM 2978 C C . THR A 1 384 ? -17.266 27.234 -11.055 1 80.12 384 THR A C 1
ATOM 2980 O O . THR A 1 384 ? -17.906 27.531 -10.039 1 80.12 384 THR A O 1
ATOM 2983 N N . ALA A 1 385 ? -16.203 26.516 -11.086 1 78.69 385 ALA A N 1
ATOM 2984 C CA . ALA A 1 385 ? -15.703 25.938 -9.836 1 78.69 385 ALA A CA 1
ATOM 2985 C C . ALA A 1 385 ? -15.18 27.031 -8.906 1 78.69 385 ALA A C 1
ATOM 2987 O O . ALA A 1 385 ? -15.367 26.953 -7.688 1 78.69 385 ALA A O 1
ATOM 2988 N N . ALA A 1 386 ? -14.57 28 -9.492 1 80.31 386 ALA A N 1
ATOM 2989 C CA . ALA A 1 386 ? -14.055 29.125 -8.703 1 80.31 386 ALA A CA 1
ATOM 2990 C C . ALA A 1 386 ? -15.195 29.906 -8.062 1 80.31 386 ALA A C 1
ATOM 2992 O O . ALA A 1 386 ? -15.109 30.297 -6.895 1 80.31 386 ALA A O 1
ATOM 2993 N N . ALA A 1 387 ? -16.219 30.109 -8.812 1 80.94 387 ALA A N 1
ATOM 2994 C CA . ALA A 1 387 ? -17.375 30.828 -8.297 1 80.94 387 ALA A CA 1
ATOM 2995 C C . ALA A 1 387 ? -18.062 30.031 -7.184 1 80.94 387 ALA A C 1
ATOM 2997 O O . ALA A 1 387 ? -18.5 30.609 -6.188 1 80.94 387 ALA A O 1
ATOM 2998 N N . ALA A 1 388 ? -18.062 28.797 -7.383 1 81.25 388 ALA A N 1
ATOM 2999 C CA . ALA A 1 388 ? -18.656 27.938 -6.363 1 81.25 388 ALA A CA 1
ATOM 3000 C C . ALA A 1 388 ? -17.828 27.922 -5.09 1 81.25 388 ALA A C 1
ATOM 3002 O O . ALA A 1 388 ? -18.359 27.938 -3.982 1 81.25 388 ALA A O 1
ATOM 3003 N N . ALA A 1 389 ? -16.516 27.859 -5.328 1 81.5 389 ALA A N 1
ATOM 3004 C CA . ALA A 1 389 ? -15.625 27.844 -4.176 1 81.5 389 ALA A CA 1
ATOM 3005 C C . ALA A 1 389 ? -15.719 29.156 -3.391 1 81.5 389 ALA A C 1
ATOM 3007 O O . ALA A 1 389 ? -15.492 29.172 -2.18 1 81.5 389 ALA A O 1
ATOM 3008 N N . ALA A 1 390 ? -16.078 30.172 -4.039 1 82.31 390 ALA A N 1
ATOM 3009 C CA . ALA A 1 390 ? -16.203 31.5 -3.439 1 82.31 390 ALA A CA 1
ATOM 3010 C C . ALA A 1 390 ? -17.453 31.578 -2.549 1 82.31 390 ALA A C 1
ATOM 3012 O O . ALA A 1 390 ? -17.516 32.406 -1.646 1 82.31 390 ALA A O 1
ATOM 3013 N N . THR A 1 391 ? -18.359 30.625 -2.756 1 84.38 391 THR A N 1
ATOM 3014 C CA . THR A 1 391 ? -19.641 30.844 -2.1 1 84.38 391 THR A CA 1
ATOM 3015 C C . THR A 1 391 ? -20.047 29.609 -1.283 1 84.38 391 THR A C 1
ATOM 3017 O O . THR A 1 391 ? -21.094 29.609 -0.626 1 84.38 391 THR A O 1
ATOM 3020 N N . SER A 1 392 ? -19.266 28.656 -1.381 1 91.88 392 SER A N 1
ATOM 3021 C CA . SER A 1 392 ? -19.75 27.469 -0.688 1 91.88 392 SER A CA 1
ATOM 3022 C C . SER A 1 392 ? -18.578 26.625 -0.17 1 91.88 392 SER A C 1
ATOM 3024 O O . SER A 1 392 ? -17.484 26.672 -0.715 1 91.88 392 SER A O 1
ATOM 3026 N N . HIS A 1 393 ? -18.844 25.922 0.876 1 94.62 393 HIS A N 1
ATOM 3027 C CA . HIS A 1 393 ? -17.906 24.984 1.458 1 94.62 393 HIS A CA 1
ATOM 3028 C C . HIS A 1 393 ? -18.625 23.797 2.113 1 94.62 393 HIS A C 1
ATOM 3030 O O . HIS A 1 393 ? -19.828 23.859 2.326 1 94.62 393 HIS A O 1
ATOM 3036 N N . SER A 1 394 ? -17.922 22.703 2.307 1 95.31 394 SER A N 1
ATOM 3037 C CA . SER A 1 394 ? -18.375 21.562 3.105 1 95.31 394 SER A CA 1
ATOM 3038 C C . SER A 1 394 ? -17.359 21.219 4.195 1 95.31 394 SER A C 1
ATOM 3040 O O . SER A 1 394 ? -16.156 21.422 4.012 1 95.31 394 SER A O 1
ATOM 3042 N N . THR A 1 395 ? -17.906 20.828 5.336 1 96.44 395 THR A N 1
ATOM 3043 C CA . THR A 1 395 ? -17.016 20.281 6.355 1 96.44 395 THR A CA 1
ATOM 3044 C C . THR A 1 395 ? -16.844 18.766 6.152 1 96.44 395 THR A C 1
ATOM 3046 O O . THR A 1 395 ? -17.656 18.125 5.484 1 96.44 395 THR A O 1
ATOM 3049 N N . LEU A 1 396 ? -15.75 18.234 6.652 1 97.88 396 LEU A N 1
ATOM 3050 C CA . LEU A 1 396 ? -15.562 16.797 6.625 1 97.88 396 LEU A CA 1
ATOM 3051 C C . LEU A 1 396 ? -16.719 16.078 7.32 1 97.88 396 LEU A C 1
ATOM 3053 O O . LEU A 1 396 ? -17.172 15.031 6.863 1 97.88 396 LEU A O 1
ATOM 3057 N N . HIS A 1 397 ? -17.219 16.672 8.398 1 96.38 397 HIS A N 1
ATOM 3058 C CA . HIS A 1 397 ? -18.359 16.125 9.117 1 96.38 397 HIS A CA 1
ATOM 3059 C C . HIS A 1 397 ? -19.562 15.969 8.203 1 96.38 397 HIS A C 1
ATOM 3061 O O . HIS A 1 397 ? -20.203 14.914 8.188 1 96.38 397 HIS A O 1
ATOM 3067 N N . THR A 1 398 ? -19.828 17 7.438 1 95.81 398 THR A N 1
ATOM 3068 C CA . THR A 1 398 ? -20.969 16.984 6.531 1 95.81 398 THR A CA 1
ATOM 3069 C C . THR A 1 398 ? -20.766 15.961 5.422 1 95.81 398 THR A C 1
ATOM 3071 O O . THR A 1 398 ? -21.703 15.266 5.031 1 95.81 398 THR A O 1
ATOM 3074 N N . LEU A 1 399 ? -19.578 15.891 4.918 1 97.25 399 LEU A N 1
ATOM 3075 C CA . LEU A 1 399 ? -19.281 14.93 3.855 1 97.25 399 LEU A CA 1
ATOM 3076 C C . LEU A 1 399 ? -19.5 13.5 4.336 1 97.25 399 LEU A C 1
ATOM 3078 O O . LEU A 1 399 ? -20.062 12.68 3.615 1 97.25 399 LEU A O 1
ATOM 3082 N N . ILE A 1 400 ? -19.062 13.164 5.523 1 97.25 400 ILE A N 1
ATOM 3083 C CA . ILE A 1 400 ? -19.141 11.812 6.07 1 97.25 400 ILE A CA 1
ATOM 3084 C C . ILE A 1 400 ? -20.594 11.5 6.453 1 97.25 400 ILE A C 1
ATOM 3086 O O . ILE A 1 400 ? -21.062 10.383 6.234 1 97.25 400 ILE A O 1
ATOM 3090 N N . SER A 1 401 ? -21.312 12.461 6.988 1 95.31 401 SER A N 1
ATOM 3091 C CA . SER A 1 401 ? -22.641 12.219 7.547 1 95.31 401 SER A CA 1
ATOM 3092 C C . SER A 1 401 ? -23.719 12.242 6.461 1 95.31 401 SER A C 1
ATOM 3094 O O . SER A 1 401 ? -24.844 11.805 6.688 1 95.31 401 SER A O 1
ATOM 3096 N N . SER A 1 402 ? -23.391 12.734 5.309 1 94.19 402 SER A N 1
ATOM 3097 C CA . SER A 1 402 ? -24.375 12.867 4.242 1 94.19 402 SER A CA 1
ATOM 3098 C C . SER A 1 402 ? -24.781 11.5 3.697 1 94.19 402 SER A C 1
ATOM 3100 O O . SER A 1 402 ? -23.938 10.727 3.244 1 94.19 402 SER A O 1
ATOM 3102 N N . PRO A 1 403 ? -26.047 11.172 3.66 1 91.62 403 PRO A N 1
ATOM 3103 C CA . PRO A 1 403 ? -26.516 9.898 3.105 1 91.62 403 PRO A CA 1
ATOM 3104 C C . PRO A 1 403 ? -26.484 9.875 1.579 1 91.62 403 PRO A C 1
ATOM 3106 O O . PRO A 1 403 ? -26.562 8.805 0.972 1 91.62 403 PRO A O 1
ATOM 3109 N N . ASP A 1 404 ? -26.359 11.055 0.996 1 90.69 404 ASP A N 1
ATOM 3110 C CA . ASP A 1 404 ? -26.422 11.156 -0.458 1 90.69 404 ASP A CA 1
ATOM 3111 C C . ASP A 1 404 ? -25.062 10.961 -1.096 1 90.69 404 ASP A C 1
ATOM 3113 O O . ASP A 1 404 ? -24.953 10.781 -2.311 1 90.69 404 ASP A O 1
ATOM 3117 N N . LEU A 1 405 ? -24.078 11.023 -0.294 1 94.19 405 LEU A N 1
ATOM 3118 C CA . LEU A 1 405 ? -22.719 10.906 -0.821 1 94.19 405 LEU A CA 1
ATOM 3119 C C . LEU A 1 405 ? -22.156 9.508 -0.584 1 94.19 405 LEU A C 1
ATOM 3121 O O . LEU A 1 405 ? -22.406 8.914 0.469 1 94.19 405 LEU A O 1
ATOM 3125 N N . LYS A 1 406 ? -21.484 9.031 -1.555 1 94.06 406 LYS A N 1
ATOM 3126 C CA . LYS A 1 406 ? -20.828 7.734 -1.433 1 94.06 406 LYS A CA 1
ATOM 3127 C C . LYS A 1 406 ? -19.484 7.867 -0.723 1 94.06 406 LYS A C 1
ATOM 3129 O O . LYS A 1 406 ? -18.891 8.953 -0.681 1 94.06 406 LYS A O 1
ATOM 3134 N N . THR A 1 407 ? -19.031 6.762 -0.137 1 96.19 407 THR A N 1
ATOM 3135 C CA . THR A 1 407 ? -17.703 6.711 0.479 1 96.19 407 THR A CA 1
ATOM 3136 C C . THR A 1 407 ? -16.609 6.855 -0.575 1 96.19 407 THR A C 1
ATOM 3138 O O . THR A 1 407 ? -16.609 6.145 -1.582 1 96.19 407 THR A O 1
ATOM 3141 N N . PRO A 1 408 ? -15.703 7.832 -0.412 1 96.38 408 PRO A N 1
ATOM 3142 C CA . PRO A 1 408 ? -14.586 7.945 -1.355 1 96.38 408 PRO A CA 1
ATOM 3143 C C . PRO A 1 408 ? -13.719 6.688 -1.395 1 96.38 408 PRO A C 1
ATOM 3145 O O . PRO A 1 408 ? -13.766 5.875 -0.469 1 96.38 408 PRO A O 1
ATOM 3148 N N . ASP A 1 409 ? -12.945 6.5 -2.447 1 96.69 409 ASP A N 1
ATOM 3149 C CA . ASP A 1 409 ? -12.016 5.379 -2.559 1 96.69 409 ASP A CA 1
ATOM 3150 C C . ASP A 1 409 ? -11.016 5.379 -1.404 1 96.69 409 ASP A C 1
ATOM 3152 O O . ASP A 1 409 ? -10.672 6.438 -0.874 1 96.69 409 ASP A O 1
ATOM 3156 N N . LEU A 1 410 ? -10.562 4.23 -1.007 1 97.88 410 LEU A N 1
ATOM 3157 C CA . LEU A 1 410 ? -9.688 4.059 0.147 1 97.88 410 LEU A CA 1
ATOM 3158 C C . LEU A 1 410 ? -8.406 4.871 -0.019 1 97.88 410 LEU A C 1
ATOM 3160 O O . LEU A 1 410 ? -7.93 5.484 0.938 1 97.88 410 LEU A O 1
ATOM 3164 N N . ASP A 1 411 ? -7.828 4.879 -1.213 1 96.31 411 ASP A N 1
ATOM 3165 C CA . ASP A 1 411 ? -6.582 5.605 -1.435 1 96.31 411 ASP A CA 1
ATOM 3166 C C . ASP A 1 411 ? -6.77 7.102 -1.198 1 96.31 411 ASP A C 1
ATOM 3168 O O . ASP A 1 411 ? -5.875 7.77 -0.674 1 96.31 411 ASP A O 1
ATOM 3172 N N . ASP A 1 412 ? -7.914 7.633 -1.591 1 97 412 ASP A N 1
ATOM 3173 C CA . ASP A 1 412 ? -8.219 9.039 -1.356 1 97 412 ASP A CA 1
ATOM 3174 C C . ASP A 1 412 ? -8.375 9.328 0.135 1 97 412 ASP A C 1
ATOM 3176 O O . ASP A 1 412 ? -7.934 10.375 0.622 1 97 412 ASP A O 1
ATOM 3180 N N . ARG A 1 413 ? -9.008 8.43 0.841 1 98.25 413 ARG A N 1
ATOM 3181 C CA . ARG A 1 413 ? -9.188 8.594 2.279 1 98.25 413 ARG A CA 1
ATOM 3182 C C . ARG A 1 413 ? -7.852 8.516 3.012 1 98.25 413 ARG A C 1
ATOM 3184 O O . ARG A 1 413 ? -7.605 9.281 3.947 1 98.25 413 ARG A O 1
ATOM 3191 N N . VAL A 1 414 ? -6.98 7.629 2.549 1 98.12 414 VAL A N 1
ATOM 3192 C CA . VAL A 1 414 ? -5.648 7.512 3.141 1 98.12 414 VAL A CA 1
ATOM 3193 C C . VAL A 1 414 ? -4.848 8.781 2.867 1 98.12 414 VAL A C 1
ATOM 3195 O O . VAL A 1 414 ? -4.133 9.273 3.744 1 98.12 414 VAL A O 1
ATOM 3198 N N . ARG A 1 415 ? -4.973 9.328 1.684 1 97.44 415 ARG A N 1
ATOM 3199 C CA . ARG A 1 415 ? -4.305 10.578 1.347 1 97.44 415 ARG A CA 1
ATOM 3200 C C . ARG A 1 415 ? -4.809 11.719 2.221 1 97.44 415 ARG A C 1
ATOM 3202 O O . ARG A 1 415 ? -4.02 12.547 2.686 1 97.44 415 ARG A O 1
ATOM 3209 N N . LEU A 1 416 ? -6.09 11.734 2.412 1 98.44 416 LEU A N 1
ATOM 3210 C CA . LEU A 1 416 ? -6.676 12.727 3.309 1 98.44 416 LEU A CA 1
ATOM 3211 C C . LEU A 1 416 ? -6.094 12.602 4.711 1 98.44 416 LEU A C 1
ATOM 3213 O O . LEU A 1 416 ? -5.68 13.602 5.305 1 98.44 416 LEU A O 1
ATOM 3217 N N . ALA A 1 417 ? -6.051 11.398 5.219 1 98.75 417 ALA A N 1
ATOM 3218 C CA . ALA A 1 417 ? -5.5 11.125 6.543 1 98.75 417 ALA A CA 1
ATOM 3219 C C . ALA A 1 417 ? -4.051 11.594 6.637 1 98.75 417 ALA A C 1
ATOM 3221 O O . ALA A 1 417 ? -3.658 12.219 7.621 1 98.75 417 ALA A O 1
ATOM 3222 N N . SER A 1 418 ? -3.293 11.273 5.598 1 97.88 418 SER A N 1
ATOM 3223 C CA . SER A 1 418 ? -1.889 11.672 5.562 1 97.88 418 SER A CA 1
ATOM 3224 C C . SER A 1 418 ? -1.741 13.188 5.578 1 97.88 418 SER A C 1
ATOM 3226 O O . SER A 1 418 ? -0.903 13.727 6.301 1 97.88 418 SER A O 1
ATOM 3228 N N . THR A 1 419 ? -2.559 13.828 4.816 1 98 419 THR A N 1
ATOM 3229 C CA . THR A 1 419 ? -2.518 15.289 4.738 1 98 419 THR A CA 1
ATOM 3230 C C . THR A 1 419 ? -2.812 15.914 6.098 1 98 419 THR A C 1
ATOM 3232 O O . THR A 1 419 ? -2.119 16.844 6.523 1 98 419 THR A O 1
ATOM 3235 N N . LEU A 1 420 ? -3.775 15.383 6.758 1 98.69 420 LEU A N 1
ATOM 3236 C CA . LEU A 1 420 ? -4.152 15.922 8.062 1 98.69 420 LEU A CA 1
ATOM 3237 C C . LEU A 1 420 ? -3.064 15.648 9.094 1 98.69 420 LEU A C 1
ATOM 3239 O O . LEU A 1 420 ? -2.797 16.484 9.953 1 98.69 420 LEU A O 1
ATOM 3243 N N . ALA A 1 421 ? -2.469 14.516 9.039 1 98.62 421 ALA A N 1
ATOM 3244 C CA . ALA A 1 421 ? -1.367 14.188 9.945 1 98.62 421 ALA A CA 1
ATOM 3245 C C . ALA A 1 421 ? -0.18 15.125 9.719 1 98.62 421 ALA A C 1
ATOM 3247 O O . ALA A 1 421 ? 0.441 15.586 10.68 1 98.62 421 ALA A O 1
ATOM 3248 N N . VAL A 1 422 ? 0.107 15.383 8.469 1 97.69 422 VAL A N 1
ATOM 3249 C CA . VAL A 1 422 ? 1.18 16.312 8.117 1 97.69 422 VAL A CA 1
ATOM 3250 C C . VAL A 1 422 ? 0.86 17.703 8.664 1 97.69 422 VAL A C 1
ATOM 3252 O O . VAL A 1 422 ? 1.734 18.375 9.219 1 97.69 422 VAL A O 1
ATOM 3255 N N . ALA A 1 423 ? -0.361 18.078 8.539 1 97.69 423 ALA A N 1
ATOM 3256 C CA . ALA A 1 423 ? -0.78 19.391 9.016 1 97.69 423 ALA A CA 1
ATOM 3257 C C . ALA A 1 423 ? -0.587 19.516 10.523 1 97.69 423 ALA A C 1
ATOM 3259 O O . ALA A 1 423 ? -0.025 20.5 11 1 97.69 423 ALA A O 1
ATOM 3260 N N . LEU A 1 424 ? -1.014 18.531 11.258 1 97.88 424 LEU A N 1
ATOM 3261 C CA . LEU A 1 424 ? -0.876 18.578 12.711 1 97.88 424 LEU A CA 1
ATOM 3262 C C . LEU A 1 424 ? 0.594 18.562 13.117 1 97.88 424 LEU A C 1
ATOM 3264 O O . LEU A 1 424 ? 1 19.312 14.008 1 97.88 424 LEU A O 1
ATOM 3268 N N . TRP A 1 425 ? 1.346 17.719 12.461 1 97.12 425 TRP A N 1
ATOM 3269 C CA . TRP A 1 425 ? 2.775 17.641 12.734 1 97.12 425 TRP A CA 1
ATOM 3270 C C . TRP A 1 425 ? 3.443 19 12.5 1 97.12 425 TRP A C 1
ATOM 3272 O O . TRP A 1 425 ? 4.305 19.422 13.281 1 97.12 425 TRP A O 1
ATOM 3282 N N . SER A 1 426 ? 3.053 19.641 11.453 1 95.5 426 SER A N 1
ATOM 3283 C CA . SER A 1 426 ? 3.588 20.953 11.117 1 95.5 426 SER A CA 1
ATOM 3284 C C . SER A 1 426 ? 3.203 21.984 12.164 1 95.5 426 SER A C 1
ATOM 3286 O O . SER A 1 426 ? 4.027 22.812 12.562 1 95.5 426 SER A O 1
ATOM 3288 N N . LEU A 1 427 ? 1.973 21.969 12.633 1 94.56 427 LEU A N 1
ATOM 3289 C CA . LEU A 1 427 ? 1.549 22.859 13.711 1 94.56 427 LEU A CA 1
ATOM 3290 C C . LEU A 1 427 ? 2.389 22.625 14.969 1 94.56 427 LEU A C 1
ATOM 3292 O O . LEU A 1 427 ? 2.869 23.578 15.578 1 94.56 427 LEU A O 1
ATOM 3296 N N . HIS A 1 428 ? 2.58 21.438 15.289 1 94.12 428 HIS A N 1
ATOM 3297 C CA . HIS A 1 428 ? 3.32 21.062 16.5 1 94.12 428 HIS A CA 1
ATOM 3298 C C . HIS A 1 428 ? 4.777 21.516 16.406 1 94.12 428 HIS A C 1
ATOM 3300 O O . HIS A 1 428 ? 5.398 21.844 17.406 1 94.12 428 HIS A O 1
ATOM 3306 N N . SER A 1 429 ? 5.309 21.469 15.148 1 93 429 SER A N 1
ATOM 3307 C CA . SER A 1 429 ? 6.684 21.922 14.953 1 93 429 SER A CA 1
ATOM 3308 C C . SER A 1 429 ? 6.844 23.391 15.289 1 93 429 SER A C 1
ATOM 3310 O O . SER A 1 429 ? 7.949 23.859 15.578 1 93 429 SER A O 1
ATOM 3312 N N . LEU A 1 430 ? 5.75 24.125 15.258 1 90.75 430 LEU A N 1
ATOM 3313 C CA . LEU A 1 430 ? 5.73 25.547 15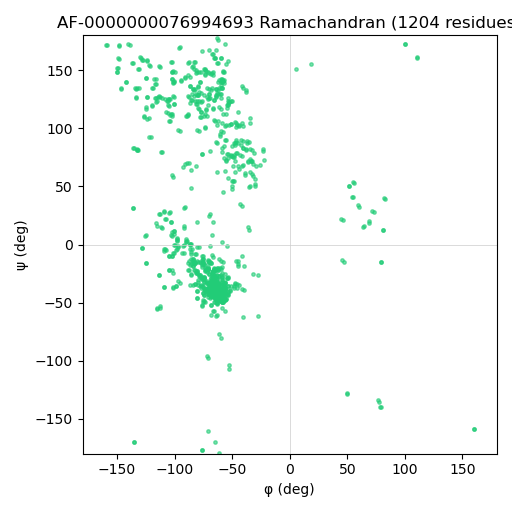.578 1 90.75 430 LEU A CA 1
ATOM 3314 C C . LEU A 1 430 ? 5.281 25.766 17.016 1 90.75 430 LEU A C 1
ATOM 3316 O O . LEU A 1 430 ? 5.031 26.906 17.438 1 90.75 430 LEU A O 1
ATOM 3320 N N . ASP A 1 431 ? 5.078 24.703 17.75 1 89.56 431 ASP A N 1
ATOM 3321 C CA . ASP A 1 431 ? 4.531 24.734 19.109 1 89.56 431 ASP A CA 1
ATOM 3322 C C . ASP A 1 431 ? 3.143 25.375 19.125 1 89.56 431 ASP A C 1
ATOM 3324 O O . ASP A 1 431 ? 2.818 26.141 20.016 1 89.56 431 ASP A O 1
ATOM 3328 N N . TRP A 1 432 ? 2.455 25.141 18.078 1 89.62 432 TRP A N 1
ATOM 3329 C CA . TRP A 1 432 ? 1.087 25.625 17.906 1 89.62 432 TRP A CA 1
ATOM 3330 C C . TRP A 1 432 ? 0.085 24.484 18.078 1 89.62 432 TRP A C 1
ATOM 3332 O O . TRP A 1 432 ? -0.027 23.609 17.219 1 89.62 432 TRP A O 1
ATOM 3342 N N . LEU A 1 433 ? -0.628 24.469 19.219 1 91.25 433 LEU A N 1
ATOM 3343 C CA . LEU A 1 433 ? -1.638 23.453 19.469 1 91.25 433 LEU A CA 1
ATOM 3344 C C . LEU A 1 433 ? -2.969 23.828 18.828 1 91.25 433 LEU A C 1
ATOM 3346 O O . LEU A 1 433 ? -3.383 24.984 18.891 1 91.25 433 LEU A O 1
ATOM 3350 N N . HIS A 1 434 ? -3.598 22.938 18.172 1 91.81 434 HIS A N 1
ATOM 3351 C CA . HIS A 1 434 ? -4.875 23.203 17.531 1 91.81 434 HIS A CA 1
ATOM 3352 C C . HIS A 1 434 ? -6.012 23.25 18.547 1 91.81 434 HIS A C 1
ATOM 3354 O O . HIS A 1 434 ? -6.844 24.156 18.516 1 91.81 434 HIS A O 1
ATOM 3360 N N . LYS A 1 435 ? -6.195 22.203 19.438 1 90.44 435 LYS A N 1
ATOM 3361 C CA . LYS A 1 435 ? -7.062 22.094 20.609 1 90.44 435 LYS A CA 1
ATOM 3362 C C . LYS A 1 435 ? -8.5 21.797 20.203 1 90.44 435 LYS A C 1
ATOM 3364 O O . LYS A 1 435 ? -9.328 21.438 21.047 1 90.44 435 LYS A O 1
ATOM 3369 N N . SER A 1 436 ? -8.859 21.984 18.906 1 91.06 436 SER A N 1
ATOM 3370 C CA . SER A 1 436 ? -10.227 21.75 18.469 1 91.06 436 SER A CA 1
ATOM 3371 C C . SER A 1 436 ? -10.266 20.984 17.156 1 91.06 436 SER A C 1
ATOM 3373 O O . SER A 1 436 ? -11.109 21.234 16.297 1 91.06 436 SER A O 1
ATOM 3375 N N . LEU A 1 437 ? -9.289 20.156 16.984 1 94.12 437 LEU A N 1
ATOM 3376 C CA . LEU A 1 437 ? -9.25 19.344 15.766 1 94.12 437 LEU A CA 1
ATOM 3377 C C . LEU A 1 437 ? -10.398 18.344 15.742 1 94.12 437 LEU A C 1
ATOM 3379 O O . LEU A 1 437 ? -10.523 17.516 16.641 1 94.12 437 LEU A O 1
ATOM 3383 N N . CYS A 1 438 ? -11.258 18.469 14.812 1 95.31 438 CYS A N 1
ATOM 3384 C CA . CYS A 1 438 ? -12.391 17.578 14.594 1 95.31 438 CYS A CA 1
ATOM 3385 C C . CYS A 1 438 ? -12.898 17.672 13.164 1 95.31 438 CYS A C 1
ATOM 3387 O O . CYS A 1 438 ? -12.469 18.547 12.406 1 95.31 438 CYS A O 1
ATOM 3389 N N . SER A 1 439 ? -13.781 16.828 12.773 1 96.5 439 SER A N 1
ATOM 3390 C CA . SER A 1 439 ? -14.258 16.75 11.398 1 96.5 439 SER A CA 1
ATOM 3391 C C . SER A 1 439 ? -15.031 18 11.008 1 96.5 439 SER A C 1
ATOM 3393 O O . SER A 1 439 ? -15.125 18.328 9.82 1 96.5 439 SER A O 1
ATOM 3395 N N . ALA A 1 440 ? -15.594 18.766 11.992 1 94.38 440 ALA A N 1
ATOM 3396 C CA . ALA A 1 440 ? -16.344 19.984 11.719 1 94.38 440 ALA A CA 1
ATOM 3397 C C . ALA A 1 440 ? -15.391 21.156 11.406 1 94.38 440 ALA A C 1
ATOM 3399 O O . ALA A 1 440 ? -15.82 22.172 10.875 1 94.38 440 ALA A O 1
ATOM 3400 N N . ASN A 1 441 ? -14.109 20.984 11.734 1 95.56 441 ASN A N 1
ATOM 3401 C CA . ASN A 1 441 ? -13.125 22.031 11.547 1 95.56 441 ASN A CA 1
ATOM 3402 C C . ASN A 1 441 ? -12.172 21.719 10.398 1 95.56 441 ASN A C 1
ATOM 3404 O O . ASN A 1 441 ? -11.031 22.188 10.383 1 95.56 441 ASN A O 1
ATOM 3408 N N . ILE A 1 442 ? -12.562 20.891 9.508 1 97.31 442 ILE A N 1
ATOM 3409 C CA . ILE A 1 442 ? -11.883 20.578 8.258 1 97.31 442 ILE A CA 1
ATOM 3410 C C . ILE A 1 442 ? -12.789 20.922 7.078 1 97.31 442 ILE A C 1
ATOM 3412 O O . ILE A 1 442 ? -13.867 20.344 6.926 1 97.31 442 ILE A O 1
ATOM 3416 N N . LEU A 1 443 ? -12.312 21.844 6.242 1 96.56 443 LEU A N 1
ATOM 3417 C CA . LEU A 1 443 ? -13.18 22.391 5.207 1 96.56 443 LEU A CA 1
ATOM 3418 C C . LEU A 1 443 ? -12.703 21.969 3.818 1 96.56 443 LEU A C 1
ATOM 3420 O O . LEU A 1 443 ? -11.516 21.703 3.619 1 96.56 443 LEU A O 1
ATOM 3424 N N . PHE A 1 444 ? -13.648 21.906 2.91 1 95.25 444 PHE A N 1
ATOM 3425 C CA . PHE A 1 444 ? -13.422 21.672 1.49 1 95.25 444 PHE A CA 1
ATOM 3426 C C . PHE A 1 444 ? -14.172 22.688 0.645 1 95.25 444 PHE A C 1
ATOM 3428 O O . PHE A 1 444 ? -15.312 23.047 0.953 1 95.25 444 PHE A O 1
ATOM 3435 N N . PHE A 1 445 ? -13.461 23.219 -0.336 1 93.25 445 PHE A N 1
ATOM 3436 C CA . PHE A 1 445 ? -14.055 24.203 -1.239 1 93.25 445 PHE A CA 1
ATOM 3437 C C . PHE A 1 445 ? -14.047 23.688 -2.674 1 93.25 445 PHE A C 1
ATOM 3439 O O . PHE A 1 445 ? -13.047 23.141 -3.139 1 93.25 445 PHE A O 1
ATOM 3446 N N . PRO A 1 446 ? -15.07 23.766 -3.502 1 91.44 446 PRO A N 1
ATOM 3447 C CA . PRO A 1 446 ? -16.406 24.188 -3.076 1 91.44 446 PRO A CA 1
ATOM 3448 C C . PRO A 1 446 ? -17.156 23.094 -2.32 1 91.44 446 PRO A C 1
ATOM 3450 O O . PRO A 1 446 ? -16.594 22.047 -2.008 1 91.44 446 PRO A O 1
ATOM 3453 N N . SER A 1 447 ? -18.422 23.422 -1.976 1 90.25 447 SER A N 1
ATOM 3454 C CA . SER A 1 447 ? -19.219 22.406 -1.296 1 90.25 447 SER A CA 1
ATOM 3455 C C . SER A 1 447 ? -19.438 21.188 -2.188 1 90.25 447 SER A C 1
ATOM 3457 O O . SER A 1 447 ? -19.344 21.281 -3.412 1 90.25 447 SER A O 1
ATOM 3459 N N . ALA A 1 448 ? -19.703 20.062 -1.51 1 88.94 448 ALA A N 1
ATOM 3460 C CA . ALA A 1 448 ? -19.969 18.844 -2.254 1 88.94 448 ALA A CA 1
ATOM 3461 C C . ALA A 1 448 ? -21.156 19.031 -3.209 1 88.94 448 ALA A C 1
ATOM 3463 O O . ALA A 1 448 ? -21.141 18.516 -4.332 1 88.94 448 ALA A O 1
ATOM 3464 N N . ALA A 1 449 ? -22.141 19.75 -2.781 1 85.44 449 ALA A N 1
ATOM 3465 C CA . ALA A 1 449 ? -23.328 20 -3.607 1 85.44 449 ALA A CA 1
ATOM 3466 C C . ALA A 1 449 ? -22.953 20.797 -4.855 1 85.44 449 ALA A C 1
ATOM 3468 O O . ALA A 1 449 ? -23.375 20.469 -5.961 1 85.44 449 ALA A O 1
ATOM 3469 N N . SER A 1 450 ? -22.156 21.797 -4.617 1 86.38 450 SER A N 1
ATOM 3470 C CA . SER A 1 450 ? -21.75 22.656 -5.734 1 86.38 450 SER A CA 1
ATOM 3471 C C . SER A 1 450 ? -20.859 21.891 -6.707 1 86.38 450 SER A C 1
ATOM 3473 O O . SER A 1 450 ? -20.938 22.094 -7.922 1 86.38 450 SER A O 1
ATOM 3475 N N . LEU A 1 451 ? -20.062 21.047 -6.215 1 84.88 451 LEU A N 1
ATOM 3476 C CA . LEU A 1 451 ? -19.172 20.266 -7.059 1 84.88 451 LEU A CA 1
ATOM 3477 C C . LEU A 1 451 ? -19.969 19.234 -7.867 1 84.88 451 LEU A C 1
ATOM 3479 O O . LEU A 1 451 ? -19.656 19 -9.039 1 84.88 451 LEU A O 1
ATOM 3483 N N . ALA A 1 452 ? -20.906 18.609 -7.223 1 83.94 452 ALA A N 1
ATOM 3484 C CA . ALA A 1 452 ? -21.75 17.625 -7.891 1 83.94 452 ALA A CA 1
ATOM 3485 C C . ALA A 1 452 ? -22.438 18.234 -9.117 1 83.94 452 ALA A C 1
ATOM 3487 O O . ALA A 1 452 ? -22.609 17.562 -10.133 1 83.94 452 ALA A O 1
ATOM 3488 N N . ALA A 1 453 ? -22.734 19.469 -9.039 1 82 453 ALA A N 1
ATOM 3489 C CA . ALA A 1 453 ? -23.469 20.172 -10.094 1 82 453 ALA A CA 1
ATOM 3490 C C . ALA A 1 453 ? -22.594 20.359 -11.328 1 82 453 ALA A C 1
ATOM 3492 O O . ALA A 1 453 ? -23.094 20.531 -12.438 1 82 453 ALA A O 1
ATOM 3493 N N . ILE A 1 454 ? -21.328 20.312 -11.133 1 79 454 ILE A N 1
ATOM 3494 C CA . ILE A 1 454 ? -20.438 20.625 -12.25 1 79 454 ILE A CA 1
ATOM 3495 C C . ILE A 1 454 ? -19.766 19.344 -12.75 1 79 454 ILE A C 1
ATOM 3497 O O . ILE A 1 454 ? -19.016 19.375 -13.719 1 79 454 ILE A O 1
ATOM 3501 N N . ARG A 1 455 ? -19.953 18.172 -12.125 1 81.31 455 ARG A N 1
ATOM 3502 C CA . ARG A 1 455 ? -19.344 16.922 -12.539 1 81.31 455 ARG A CA 1
ATOM 3503 C C . ARG A 1 455 ? -20.016 16.359 -13.781 1 81.31 455 ARG A C 1
ATOM 3505 O O . ARG A 1 455 ? -21.219 16.547 -13.977 1 81.31 455 ARG A O 1
ATOM 3512 N N . ALA A 1 456 ? -19.25 15.625 -14.57 1 73.62 456 ALA A N 1
ATOM 3513 C CA . ALA A 1 456 ? -19.672 15.172 -15.891 1 73.62 456 ALA A CA 1
ATOM 3514 C C . ALA A 1 456 ? -20.625 13.977 -15.789 1 73.62 456 ALA A C 1
ATOM 3516 O O . ALA A 1 456 ? -21.531 13.828 -16.594 1 73.62 456 ALA A O 1
ATOM 3517 N N . THR A 1 457 ? -20.359 13.109 -14.781 1 78.69 457 THR A N 1
ATOM 3518 C CA . THR A 1 457 ? -21.156 11.883 -14.711 1 78.69 457 THR A CA 1
ATOM 3519 C C . THR A 1 457 ? -21.875 11.789 -13.367 1 78.69 457 THR A C 1
ATOM 3521 O O . THR A 1 457 ? -21.406 12.344 -12.367 1 78.69 457 THR A O 1
ATOM 3524 N N . ALA A 1 458 ? -22.953 11.062 -13.43 1 76.94 458 ALA A N 1
ATOM 3525 C CA . ALA A 1 458 ? -23.75 10.852 -12.219 1 76.94 458 ALA A CA 1
ATOM 3526 C C . ALA A 1 458 ? -22.969 10.078 -11.172 1 76.94 458 ALA A C 1
ATOM 3528 O O . ALA A 1 458 ? -23.062 10.367 -9.977 1 76.94 458 ALA A O 1
ATOM 3529 N N . SER A 1 459 ? -22.109 9.219 -11.625 1 79.44 459 SER A N 1
ATOM 3530 C CA . SER A 1 459 ? -21.328 8.391 -10.719 1 79.44 459 SER A CA 1
ATOM 3531 C C . SER A 1 459 ? -20.25 9.219 -10.016 1 79.44 459 SER A C 1
ATOM 3533 O O . SER A 1 459 ? -19.953 8.984 -8.844 1 79.44 459 SER A O 1
ATOM 3535 N N . ALA A 1 460 ? -19.797 10.172 -10.719 1 79.88 460 ALA A N 1
ATOM 3536 C CA . ALA A 1 460 ? -18.766 11.031 -10.148 1 79.88 460 ALA A CA 1
ATOM 3537 C C . ALA A 1 460 ? -19.375 12.07 -9.211 1 79.88 460 ALA A C 1
ATOM 3539 O O . ALA A 1 460 ? -18.719 12.539 -8.281 1 79.88 460 ALA A O 1
ATOM 3540 N N . ALA A 1 461 ? -20.594 12.383 -9.422 1 83 461 ALA A N 1
ATOM 3541 C CA . ALA A 1 461 ? -21.281 13.445 -8.68 1 83 461 ALA A CA 1
ATOM 3542 C C . ALA A 1 461 ? -21.578 13 -7.25 1 83 461 ALA A C 1
ATOM 3544 O O . ALA A 1 461 ? -21.703 13.836 -6.348 1 83 461 ALA A O 1
ATOM 3545 N N . VAL A 1 462 ? -21.594 11.766 -7.039 1 88.94 462 VAL A N 1
ATOM 3546 C CA . VAL A 1 462 ? -22.031 11.273 -5.734 1 88.94 462 VAL A CA 1
ATOM 3547 C C . VAL A 1 462 ? -20.812 10.992 -4.863 1 88.94 462 VAL A C 1
ATOM 3549 O O . VAL A 1 462 ? -20.938 10.719 -3.666 1 88.94 462 VAL A O 1
ATOM 3552 N N . VAL A 1 463 ? -19.609 11.172 -5.355 1 90.44 463 VAL A N 1
ATOM 3553 C CA . VAL A 1 463 ? -18.406 10.961 -4.57 1 90.44 463 VAL A CA 1
ATOM 3554 C C . VAL A 1 463 ? -17.797 12.305 -4.184 1 90.44 463 VAL A C 1
ATOM 3556 O O . VAL A 1 463 ? -17.438 13.109 -5.055 1 90.44 463 VAL A O 1
ATOM 3559 N N . PRO A 1 464 ? -17.688 12.578 -2.934 1 93.94 464 PRO A N 1
ATOM 3560 C CA . PRO A 1 464 ? -17.094 13.859 -2.535 1 93.94 464 PRO A CA 1
ATOM 3561 C C . PRO A 1 464 ? -15.609 13.953 -2.863 1 93.94 464 PRO A C 1
ATOM 3563 O O . PRO A 1 464 ? -14.906 12.93 -2.867 1 93.94 464 PRO A O 1
ATOM 3566 N N . ASP A 1 465 ? -15.18 15.125 -3.166 1 91.88 465 ASP A N 1
ATOM 3567 C CA . ASP A 1 465 ? -13.758 15.391 -3.371 1 91.88 465 ASP A CA 1
ATOM 3568 C C . ASP A 1 465 ? -13.07 15.75 -2.057 1 91.88 465 ASP A C 1
ATOM 3570 O O . ASP A 1 465 ? -13.312 16.812 -1.493 1 91.88 465 ASP A O 1
ATOM 3574 N N . VAL A 1 466 ? -12.188 14.875 -1.572 1 96.19 466 VAL A N 1
ATOM 3575 C CA . VAL A 1 466 ? -11.539 15.086 -0.279 1 96.19 466 VAL A CA 1
ATOM 3576 C C . VAL A 1 466 ? -10.047 15.336 -0.477 1 96.19 466 VAL A C 1
ATOM 3578 O O . VAL A 1 466 ? -9.25 15.086 0.423 1 96.19 466 VAL A O 1
ATOM 3581 N N . SER A 1 467 ? -9.602 15.859 -1.647 1 93.62 467 SER A N 1
ATOM 3582 C CA . SER A 1 467 ? -8.188 15.938 -2.021 1 93.62 467 SER A CA 1
ATOM 3583 C C . SER A 1 467 ? -7.516 17.141 -1.384 1 93.62 467 SER A C 1
ATOM 3585 O O . SER A 1 467 ? -6.301 17.141 -1.17 1 93.62 467 SER A O 1
ATOM 3587 N N . CYS A 1 468 ? -8.297 18.219 -1.015 1 93.62 468 CYS A N 1
ATOM 3588 C CA . CYS A 1 468 ? -7.68 19.453 -0.542 1 93.62 468 CYS A CA 1
ATOM 3589 C C . CYS A 1 468 ? -8.352 19.938 0.731 1 93.62 468 CYS A C 1
ATOM 3591 O O . CYS A 1 468 ? -9.125 20.906 0.695 1 93.62 468 CYS A O 1
ATOM 3593 N N . PRO A 1 469 ? -7.977 19.406 1.86 1 96.5 469 PRO A N 1
ATOM 3594 C CA . PRO A 1 469 ? -8.562 19.844 3.127 1 96.5 469 PRO A CA 1
ATOM 3595 C C . PRO A 1 469 ? -7.914 21.125 3.662 1 96.5 469 PRO A C 1
ATOM 3597 O O . PRO A 1 469 ? -6.719 21.344 3.459 1 96.5 469 PRO A O 1
ATOM 3600 N N . TYR A 1 470 ? -8.688 21.953 4.348 1 95.75 470 TYR A N 1
ATOM 3601 C CA . TYR A 1 470 ? -8.211 23.141 5.043 1 95.75 470 TYR A CA 1
ATOM 3602 C C . TYR A 1 470 ? -8.594 23.094 6.52 1 95.75 470 TYR A C 1
ATOM 3604 O O . TYR A 1 470 ? -9.758 22.891 6.863 1 95.75 470 TYR A O 1
ATOM 3612 N N . LEU A 1 471 ? -7.656 23.25 7.352 1 95.62 471 LEU A N 1
ATOM 3613 C CA . LEU A 1 471 ? -7.895 23.25 8.789 1 95.62 471 LEU A CA 1
ATOM 3614 C C . LEU A 1 471 ? -8.375 24.625 9.258 1 95.62 471 LEU A C 1
ATOM 3616 O O . LEU A 1 471 ? -7.836 25.656 8.836 1 95.62 471 LEU A O 1
ATOM 3620 N N . VAL A 1 472 ? -9.414 24.625 10.062 1 94.25 472 VAL A N 1
ATOM 3621 C CA . VAL A 1 472 ? -9.93 25.812 10.719 1 94.25 472 VAL A CA 1
ATOM 3622 C C . VAL A 1 472 ? -10.227 25.516 12.188 1 94.25 472 VAL A C 1
ATOM 3624 O O . VAL A 1 472 ? -9.758 24.516 12.734 1 94.25 472 VAL A O 1
ATOM 3627 N N . GLY A 1 473 ? -10.852 26.391 12.836 1 91.12 473 GLY A N 1
ATOM 3628 C CA . GLY A 1 473 ? -11.195 26.188 14.234 1 91.12 473 GLY A CA 1
ATOM 3629 C C . GLY A 1 473 ? -10.055 26.5 15.18 1 91.12 473 GLY A C 1
ATOM 3630 O O . GLY A 1 473 ? -9.828 25.781 16.156 1 91.12 473 GLY A O 1
ATOM 3631 N N . PHE A 1 474 ? -9.297 27.516 14.961 1 88.19 474 PHE A N 1
ATOM 3632 C CA . PHE A 1 474 ? -8.117 27.875 15.734 1 88.19 474 PHE A CA 1
ATOM 3633 C C . PHE A 1 474 ? -8.477 28.781 16.906 1 88.19 474 PHE A C 1
ATOM 3635 O O . PHE A 1 474 ? -7.594 29.25 17.625 1 88.19 474 PHE A O 1
ATOM 3642 N N . ASP A 1 475 ? -9.742 29.031 17.078 1 76.19 475 ASP A N 1
ATOM 3643 C CA . ASP A 1 475 ? -10.156 29.969 18.109 1 76.19 475 ASP A CA 1
ATOM 3644 C C . ASP A 1 475 ? -9.695 29.531 19.484 1 76.19 475 ASP A C 1
ATOM 3646 O O . ASP A 1 475 ? -9.398 30.359 20.359 1 76.19 475 ASP A O 1
ATOM 3650 N N . ALA A 1 476 ? -9.648 28.219 19.641 1 63 476 ALA A N 1
ATOM 3651 C CA . ALA A 1 476 ? -9.195 27.703 20.938 1 63 476 ALA A CA 1
ATOM 3652 C C . ALA A 1 476 ? -7.684 27.5 20.938 1 63 476 ALA A C 1
ATOM 3654 O O . ALA A 1 476 ? -7.102 27.156 21.969 1 63 476 ALA A O 1
ATOM 3655 N N . SER A 1 477 ? -7.121 27.859 19.844 1 65.12 477 SER A N 1
ATOM 3656 C CA . SER A 1 477 ? -5.699 27.578 19.688 1 65.12 477 SER A CA 1
ATOM 3657 C C . SER A 1 477 ? -4.848 28.5 20.547 1 65.12 477 SER A C 1
ATOM 3659 O O . SER A 1 477 ? -5.148 29.703 20.672 1 65.12 477 SER A O 1
ATOM 3661 N N . ARG A 1 478 ? -4.082 27.906 21.562 1 56.38 478 ARG A N 1
ATOM 3662 C CA . ARG A 1 478 ? -3.205 28.688 22.438 1 56.38 478 ARG A CA 1
ATOM 3663 C C . ARG A 1 478 ? -1.798 28.094 22.469 1 56.38 478 ARG A C 1
ATOM 3665 O O . ARG A 1 478 ? -1.589 26.953 22.047 1 56.38 478 ARG A O 1
ATOM 3672 N N . PRO A 1 479 ? -0.915 29.047 22.875 1 50.81 479 PRO A N 1
ATOM 3673 C CA . PRO A 1 479 ? 0.427 28.5 23.094 1 50.81 479 PRO A CA 1
ATOM 3674 C C . PRO A 1 479 ? 0.463 27.422 24.188 1 50.81 479 PRO A C 1
ATOM 3676 O O . PRO A 1 479 ? -0.37 27.453 25.094 1 50.81 479 PRO A O 1
ATOM 3679 N N . ASP A 1 480 ? 1.203 26.359 24.094 1 50.75 480 ASP A N 1
ATOM 3680 C CA . ASP A 1 480 ? 1.371 25.25 25.031 1 50.75 480 ASP A CA 1
ATOM 3681 C C . ASP A 1 480 ? 1.57 25.766 26.453 1 50.75 480 ASP A C 1
ATOM 3683 O O . ASP A 1 480 ? 1.197 25.094 27.422 1 50.75 480 ASP A O 1
ATOM 3687 N N . PHE A 1 481 ? 2.252 26.969 26.688 1 43.78 481 PHE A N 1
ATOM 3688 C CA . PHE A 1 481 ? 2.719 27.344 28.016 1 43.78 481 PHE A CA 1
ATOM 3689 C C . PHE A 1 481 ? 1.744 28.312 28.672 1 43.78 481 PHE A C 1
ATOM 3691 O O . PHE A 1 481 ? 1.976 28.766 29.797 1 43.78 481 PHE A O 1
ATOM 3698 N N . ASP A 1 482 ? 0.76 28.719 27.969 1 47.25 482 ASP A N 1
ATOM 3699 C CA . ASP A 1 482 ? -0.065 29.75 28.578 1 47.25 482 ASP A CA 1
ATOM 3700 C C . ASP A 1 482 ? -1.034 29.156 29.594 1 47.25 482 ASP A C 1
ATOM 3702 O O . ASP A 1 482 ? -1.856 28.312 29.266 1 47.25 482 ASP A O 1
ATOM 3706 N N . ALA A 1 483 ? -0.634 29.234 30.812 1 42.94 483 ALA A N 1
ATOM 3707 C CA . ALA A 1 483 ? -1.431 28.891 31.984 1 42.94 483 ALA A CA 1
ATOM 3708 C C . ALA A 1 483 ? -2.842 29.453 31.891 1 42.94 483 ALA A C 1
ATOM 3710 O O . ALA A 1 483 ? -3.703 29.156 32.719 1 42.94 483 ALA A O 1
ATOM 3711 N N . GLU A 1 484 ? -2.928 30.391 31.031 1 46.53 484 GLU A N 1
ATOM 3712 C CA . GLU A 1 484 ? -4.227 31.047 31.109 1 46.53 484 GLU A CA 1
ATOM 3713 C C . GLU A 1 484 ? -5.352 30.109 30.672 1 46.53 484 GLU A C 1
ATOM 3715 O O . GLU A 1 484 ? -5.133 29.219 29.859 1 46.53 484 GLU A O 1
ATOM 3720 N N . MET A 1 485 ? -6.402 30.078 31.422 1 45.28 485 MET A N 1
ATOM 3721 C CA . MET A 1 485 ? -7.602 29.25 31.328 1 45.28 485 MET A CA 1
ATOM 3722 C C . MET A 1 485 ? -8.141 29.234 29.906 1 45.28 485 MET A C 1
ATOM 3724 O O . MET A 1 485 ? -8.258 30.281 29.266 1 45.28 485 MET A O 1
ATOM 3728 N N . SER A 1 486 ? -7.934 28.156 29.234 1 50.19 486 SER A N 1
ATOM 3729 C CA . SER A 1 486 ? -8.57 27.891 27.938 1 50.19 486 SER A CA 1
ATOM 3730 C C . SER A 1 486 ? -10.039 28.312 27.953 1 50.19 486 SER A C 1
ATOM 3732 O O . SER A 1 486 ? -10.758 28.047 28.922 1 50.19 486 SER A O 1
ATOM 3734 N N . VAL A 1 487 ? -10.414 29.422 27.328 1 48.16 487 VAL A N 1
ATOM 3735 C CA . VAL A 1 487 ? -11.828 29.688 27.125 1 48.16 487 VAL A CA 1
ATOM 3736 C C . VAL A 1 487 ? -12.477 28.531 26.375 1 48.16 487 VAL A C 1
ATOM 3738 O O . VAL A 1 487 ? -12.023 28.172 25.281 1 48.16 487 VAL A O 1
ATOM 3741 N N . SER A 1 488 ? -13.188 27.703 27.125 1 50.44 488 SER A N 1
ATOM 3742 C CA . SER A 1 488 ? -13.914 26.609 26.5 1 50.44 488 SER A CA 1
ATOM 3743 C C . SER A 1 488 ? -14.812 27.109 25.375 1 50.44 488 SER A C 1
ATOM 3745 O O . SER A 1 488 ? -15.539 28.094 25.531 1 50.44 488 SER A O 1
ATOM 3747 N N . PRO A 1 489 ? -14.602 26.578 24.188 1 51 489 PRO A N 1
ATOM 3748 C CA . PRO A 1 489 ? -15.531 26.984 23.125 1 51 489 PRO A CA 1
ATOM 3749 C C . PRO A 1 489 ? -17 26.766 23.5 1 51 489 PRO A C 1
ATOM 3751 O O . PRO A 1 489 ? -17.312 25.828 24.25 1 51 489 PRO A O 1
ATOM 3754 N N . ARG A 1 490 ? -17.828 27.719 23.469 1 43.94 490 ARG A N 1
ATOM 3755 C CA . ARG A 1 490 ? -19.234 27.641 23.828 1 43.94 490 ARG A CA 1
ATOM 3756 C C . ARG A 1 490 ? -19.969 26.609 22.969 1 43.94 490 ARG A C 1
ATOM 3758 O O . ARG A 1 490 ? -21.125 26.281 23.234 1 43.94 490 ARG A O 1
ATOM 3765 N N . ASN A 1 491 ? -19.594 26.234 21.797 1 45.84 491 ASN A N 1
ATOM 3766 C CA . ASN A 1 491 ? -20.312 25.172 21.094 1 45.84 491 ASN A CA 1
ATOM 3767 C C . ASN A 1 491 ? -19.766 23.797 21.453 1 45.84 491 ASN A C 1
ATOM 3769 O O . ASN A 1 491 ? -19 23.203 20.688 1 45.84 491 ASN A O 1
ATOM 3773 N N . PRO A 1 492 ? -19.984 23.344 22.641 1 46.75 492 PRO A N 1
ATOM 3774 C CA . PRO A 1 492 ? -19.312 22.219 23.297 1 46.75 492 PRO A CA 1
ATOM 3775 C C . PRO A 1 492 ? -19.625 20.875 22.609 1 46.75 492 PRO A C 1
ATOM 3777 O O . PRO A 1 492 ? -18.812 19.953 22.672 1 46.75 492 PRO A O 1
ATOM 3780 N N . SER A 1 493 ? -20.781 20.672 22.172 1 47.31 493 SER A N 1
ATOM 3781 C CA . SER A 1 493 ? -21.234 19.281 22.094 1 47.31 493 SER A CA 1
ATOM 3782 C C . SER A 1 493 ? -20.391 18.484 21.109 1 47.31 493 SER A C 1
ATOM 3784 O O . SER A 1 493 ? -19.891 17.406 21.453 1 47.31 493 SER A O 1
ATOM 3786 N N . ILE A 1 494 ? -20.391 18.859 19.844 1 51.19 494 ILE A N 1
ATOM 3787 C CA . ILE A 1 494 ? -19.75 18.031 18.828 1 51.19 494 ILE A CA 1
ATOM 3788 C C . ILE A 1 494 ? -18.25 18.016 19.062 1 51.19 494 ILE A C 1
ATOM 3790 O O . ILE A 1 494 ? -17.594 16.969 18.922 1 51.19 494 ILE A O 1
ATOM 3794 N N . LEU A 1 495 ? -17.828 19.109 19.734 1 60.16 495 LEU A N 1
ATOM 3795 C CA . LEU A 1 495 ? -16.391 19.328 19.844 1 60.16 495 LEU A CA 1
ATOM 3796 C C . LEU A 1 495 ? -15.797 18.547 21.016 1 60.16 495 LEU A C 1
ATOM 3798 O O . LEU A 1 495 ? -14.68 18.047 20.922 1 60.16 495 LEU A O 1
ATOM 3802 N N . ASP A 1 496 ? -16.766 18.156 21.812 1 74.69 496 ASP A N 1
ATOM 3803 C CA . ASP A 1 496 ? -16.203 17.516 23 1 74.69 496 ASP A CA 1
ATOM 3804 C C . ASP A 1 496 ? -15.961 16.031 22.734 1 74.69 496 ASP A C 1
ATOM 3806 O O . ASP A 1 496 ? -15.117 15.406 23.391 1 74.69 496 ASP A O 1
ATOM 3810 N N . LEU A 1 497 ? -16.609 15.594 21.719 1 85.5 497 LEU A N 1
ATOM 3811 C CA . LEU A 1 497 ? -16.469 14.172 21.422 1 85.5 497 LEU A CA 1
ATOM 3812 C C . LEU A 1 497 ? -15.078 13.875 20.859 1 85.5 497 LEU A C 1
ATOM 3814 O O . LEU A 1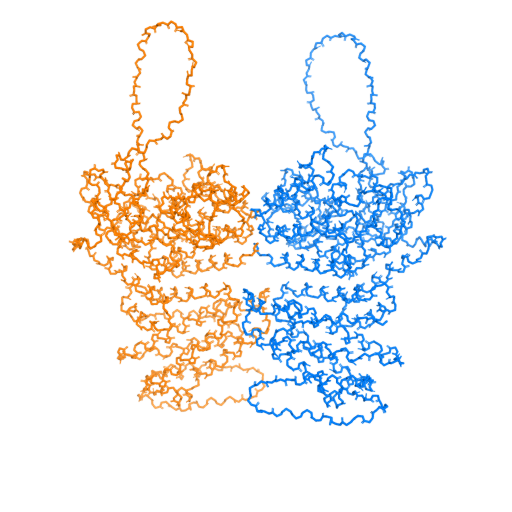 497 ? -14.586 12.75 20.984 1 85.5 497 LEU A O 1
ATOM 3818 N N . HIS A 1 498 ? -14.492 14.891 20.312 1 91 498 HIS A N 1
ATOM 3819 C CA . HIS A 1 498 ? -13.219 14.68 19.641 1 91 498 HIS A CA 1
ATOM 3820 C C . HIS A 1 498 ? -12.055 15.109 20.531 1 91 498 HIS A C 1
ATOM 3822 O O . HIS A 1 498 ? -10.922 15.234 20.047 1 91 498 HIS A O 1
ATOM 3828 N N . ARG A 1 499 ? -12.383 15.344 21.766 1 89.62 499 ARG A N 1
ATOM 3829 C CA . ARG A 1 499 ? -11.328 15.766 22.688 1 89.62 499 ARG A CA 1
ATOM 3830 C C . ARG A 1 499 ? -10.875 14.617 23.578 1 89.62 499 ARG A C 1
ATOM 3832 O O . ARG A 1 499 ? -11.672 13.734 23.922 1 89.62 499 ARG A O 1
ATOM 3839 N N . ASP A 1 500 ? -9.625 14.68 23.922 1 90.31 500 ASP A N 1
ATOM 3840 C CA . ASP A 1 500 ? -9.094 13.695 24.859 1 90.31 500 ASP A CA 1
ATOM 3841 C C . ASP A 1 500 ? -9.766 13.82 26.219 1 90.31 500 ASP A C 1
ATOM 3843 O O . ASP A 1 500 ? -9.859 14.914 26.781 1 90.31 500 ASP A O 1
ATOM 3847 N N . PRO A 1 501 ? -10.266 12.672 26.734 1 88.38 501 PRO A N 1
ATOM 3848 C CA . PRO A 1 501 ? -10.93 12.719 28.031 1 88.38 501 PRO A CA 1
ATOM 3849 C C . PRO A 1 501 ? -10.047 13.344 29.125 1 88.38 501 PRO A C 1
ATOM 3851 O O . PRO A 1 501 ? -10.555 13.977 30.047 1 88.38 501 PRO A O 1
ATOM 3854 N N . ARG A 1 502 ? -8.797 13.273 29.094 1 87.69 502 ARG A N 1
ATOM 3855 C CA . ARG A 1 502 ? -7.879 13.789 30.109 1 87.69 502 ARG A CA 1
ATOM 3856 C C . ARG A 1 502 ? -7.801 15.312 30.047 1 87.69 502 ARG A C 1
ATOM 3858 O O . ARG A 1 502 ? -7.363 15.953 31.016 1 87.69 502 ARG A O 1
ATOM 3865 N N . SER A 1 503 ? -8.172 15.859 28.859 1 83.81 503 SER A N 1
ATOM 3866 C CA . SER A 1 503 ? -8.109 17.297 28.672 1 83.81 503 SER A CA 1
ATOM 3867 C C . SER A 1 503 ? -9.375 17.984 29.203 1 83.81 503 SER A C 1
ATOM 3869 O O . SER A 1 503 ? -9.422 19.203 29.328 1 83.81 503 SER A O 1
ATOM 3871 N N . LEU A 1 504 ? -10.406 17.25 29.5 1 76.69 504 LEU A N 1
ATOM 3872 C CA . LEU A 1 504 ? -11.711 17.797 29.891 1 76.69 504 LEU A CA 1
ATOM 3873 C C . LEU A 1 504 ? -11.82 17.938 31.406 1 76.69 504 LEU A C 1
ATOM 3875 O O . LEU A 1 504 ? -12.82 18.453 31.906 1 76.69 504 LEU A O 1
ATOM 3879 N N . GLY A 1 505 ? -10.844 17.578 32.094 1 70.62 505 GLY A N 1
ATOM 3880 C CA . GLY A 1 505 ? -10.93 17.641 33.562 1 70.62 505 GLY A CA 1
ATOM 3881 C C . GLY A 1 505 ? -11.203 19.047 34.062 1 70.62 505 GLY A C 1
ATOM 3882 O O . GLY A 1 505 ? -10.984 20.031 33.344 1 70.62 505 GLY A O 1
ATOM 3883 N N . THR A 1 506 ? -12.109 19.109 35.125 1 64.31 506 THR A N 1
ATOM 3884 C CA . THR A 1 506 ? -12.469 20.391 35.75 1 64.31 506 THR A CA 1
ATOM 3885 C C . THR A 1 506 ? -11.719 20.578 37.062 1 64.31 506 THR A C 1
ATOM 3887 O O . THR A 1 506 ? -11.266 19.609 37.688 1 64.31 506 THR A O 1
ATOM 3890 N N . GLY A 1 507 ? -11.445 21.859 37.375 1 58.31 507 GLY A N 1
ATOM 3891 C CA . GLY A 1 507 ? -10.906 22.266 38.656 1 58.31 507 GLY A CA 1
ATOM 3892 C C . GLY A 1 507 ? -9.422 21.969 38.812 1 58.31 507 GLY A C 1
ATOM 3893 O O . GLY A 1 507 ? -8.641 22.266 37.906 1 58.31 507 GLY A O 1
ATOM 3894 N N . LEU A 1 508 ? -9 21.391 39.969 1 55.53 508 LEU A N 1
ATOM 3895 C CA . LEU A 1 508 ? -7.633 21.141 40.406 1 55.53 508 LEU A CA 1
ATOM 3896 C C . LEU A 1 508 ? -6.992 20.047 39.562 1 55.53 508 LEU A C 1
ATOM 3898 O O . LEU A 1 508 ? -5.766 19.906 39.531 1 55.53 508 LEU A O 1
ATOM 3902 N N . SER A 1 509 ? -7.809 19.297 38.844 1 59.19 509 SER A N 1
ATOM 3903 C CA . SER A 1 509 ? -7.293 18.141 38.156 1 59.19 509 SER A CA 1
ATOM 3904 C C . SER A 1 509 ? -7.02 18.469 36.688 1 59.19 509 SER A C 1
ATOM 3906 O O . SER A 1 509 ? -6.547 17.609 35.938 1 59.19 509 SER A O 1
ATOM 3908 N N . ARG A 1 510 ? -7.215 19.734 36.344 1 66 510 ARG A N 1
ATOM 3909 C CA . ARG A 1 510 ? -7.074 20.094 34.938 1 66 510 ARG A CA 1
ATOM 3910 C C . ARG A 1 510 ? -5.605 20.188 34.531 1 66 510 ARG A C 1
ATOM 3912 O O . ARG A 1 510 ? -4.84 20.938 35.156 1 66 510 ARG A O 1
ATOM 3919 N N . ARG A 1 511 ? -5.215 19.328 33.688 1 74.44 511 ARG A N 1
ATOM 3920 C CA . ARG A 1 511 ? -3.859 19.328 33.156 1 74.44 511 ARG A CA 1
ATOM 3921 C C . ARG A 1 511 ? -3.73 20.312 32 1 74.44 511 ARG A C 1
ATOM 3923 O O . ARG A 1 511 ? -4.73 20.688 31.375 1 74.44 511 ARG A O 1
ATOM 3930 N N . GLN A 1 512 ? -2.537 20.812 31.875 1 80.69 512 GLN A N 1
ATOM 3931 C CA . GLN A 1 512 ? -2.246 21.703 30.75 1 80.69 512 GLN A CA 1
ATOM 3932 C C . GLN A 1 512 ? -2.367 20.969 29.422 1 80.69 512 GLN A C 1
ATOM 3934 O O . GLN A 1 512 ? -1.96 19.812 29.312 1 80.69 512 GLN A O 1
ATOM 3939 N N . TYR A 1 513 ? -3.041 21.609 28.5 1 87.06 513 TYR A N 1
ATOM 3940 C CA . TYR A 1 513 ? -3.184 21.016 27.172 1 87.06 513 TYR A CA 1
ATOM 3941 C C . TYR A 1 513 ? -1.821 20.75 26.547 1 87.06 513 TYR A C 1
ATOM 3943 O O . TYR A 1 513 ? -0.883 21.531 26.719 1 87.06 513 TYR A O 1
ATOM 3951 N N . CYS A 1 514 ? -1.69 19.641 25.875 1 90.25 514 CYS A N 1
ATOM 3952 C CA . CYS A 1 514 ? -0.411 19.234 25.297 1 90.25 514 CYS A CA 1
ATOM 3953 C C . CYS A 1 514 ? -0.601 18.641 23.906 1 90.25 514 CYS A C 1
ATOM 3955 O O . CYS A 1 514 ? -1.731 18.484 23.453 1 90.25 514 CYS A O 1
ATOM 3957 N N . LYS A 1 515 ? 0.471 18.422 23.281 1 93.56 515 LYS A N 1
ATOM 3958 C CA . LYS A 1 515 ? 0.484 17.906 21.922 1 93.56 515 LYS A CA 1
ATOM 3959 C C . LYS A 1 515 ? -0.24 16.562 21.828 1 93.56 515 LYS A C 1
ATOM 3961 O O . LYS A 1 515 ? -0.918 16.281 20.844 1 93.56 515 LYS A O 1
ATOM 3966 N N . SER A 1 516 ? -0.148 15.742 22.859 1 94.94 516 SER A N 1
ATOM 3967 C CA . SER A 1 516 ? -0.749 14.406 22.859 1 94.94 516 SER A CA 1
ATOM 3968 C C . SER A 1 516 ? -2.266 14.492 22.719 1 94.94 516 SER A C 1
ATOM 3970 O O . SER A 1 516 ? -2.889 13.594 22.141 1 94.94 516 SER A O 1
ATOM 3972 N N . TYR A 1 517 ? -2.848 15.523 23.266 1 93.62 517 TYR A N 1
ATOM 3973 C CA . TYR A 1 517 ? -4.297 15.68 23.172 1 93.62 517 TYR A CA 1
ATOM 3974 C C . TYR A 1 517 ? -4.727 15.961 21.734 1 93.62 517 TYR A C 1
ATOM 3976 O O . TYR A 1 517 ? -5.754 15.461 21.281 1 93.62 517 TYR A O 1
ATOM 3984 N N . ASP A 1 518 ? -3.904 16.781 21.031 1 95.38 518 ASP A N 1
ATOM 3985 C CA . ASP A 1 518 ? -4.141 17 19.609 1 95.38 518 ASP A CA 1
ATOM 3986 C C . ASP A 1 518 ? -4.016 15.688 18.828 1 95.38 518 ASP A C 1
ATOM 3988 O O . ASP A 1 518 ? -4.801 15.43 17.906 1 95.38 518 ASP A O 1
ATOM 3992 N N . VAL A 1 519 ? -3.031 14.93 19.203 1 97.88 519 VAL A N 1
ATOM 3993 C CA . VAL A 1 519 ? -2.787 13.664 18.516 1 97.88 519 VAL A CA 1
ATOM 3994 C C . VAL A 1 519 ? -3.975 12.727 18.734 1 97.88 519 VAL A C 1
ATOM 3996 O O . VAL A 1 519 ? -4.383 12.016 17.812 1 97.88 519 VAL A O 1
ATOM 3999 N N . TYR A 1 520 ? -4.488 12.734 19.953 1 96.81 520 TYR A N 1
ATOM 4000 C CA . TYR A 1 520 ? -5.684 11.953 20.234 1 96.81 520 TYR A CA 1
ATOM 4001 C C . TYR A 1 520 ? -6.844 12.391 19.359 1 96.81 520 TYR A C 1
ATOM 4003 O O . TYR A 1 520 ? -7.535 11.555 18.766 1 96.81 520 TYR A O 1
ATOM 4011 N N . SER A 1 521 ? -7.078 13.664 19.266 1 96.56 521 SER A N 1
ATOM 4012 C CA . SER A 1 521 ? -8.133 14.195 18.406 1 96.56 521 SER A CA 1
ATOM 4013 C C . SER A 1 521 ? -7.93 13.773 16.953 1 96.56 521 SER A C 1
ATOM 4015 O O . SER A 1 521 ? -8.891 13.438 16.266 1 96.56 521 SER A O 1
ATOM 4017 N N . LEU A 1 522 ? -6.668 13.844 16.516 1 98.44 522 LEU A N 1
ATOM 4018 C CA . LEU A 1 522 ? -6.359 13.359 15.18 1 98.44 522 LEU A CA 1
ATOM 4019 C C . LEU A 1 522 ? -6.766 11.898 15.016 1 98.44 522 LEU A C 1
ATOM 4021 O O . LEU A 1 522 ? -7.363 11.523 14.008 1 98.44 522 LEU A O 1
ATOM 4025 N N . GLY A 1 523 ? -6.422 11.07 15.992 1 98.62 523 GLY A N 1
ATOM 4026 C CA . GLY A 1 523 ? -6.809 9.672 15.953 1 98.62 523 GLY A CA 1
ATOM 4027 C C . GLY A 1 523 ? -8.297 9.469 15.75 1 98.62 523 GLY A C 1
ATOM 4028 O O . GLY A 1 523 ? -8.711 8.586 14.992 1 98.62 523 GLY A O 1
ATOM 4029 N N . LEU A 1 524 ? -9.078 10.242 16.438 1 98.06 524 LEU A N 1
ATOM 4030 C CA . LEU A 1 524 ? -10.531 10.141 16.328 1 98.06 524 LEU A CA 1
ATOM 4031 C C . LEU A 1 524 ? -11 10.562 14.93 1 98.06 524 LEU A C 1
ATOM 4033 O O . LEU A 1 524 ? -11.891 9.93 14.359 1 98.06 524 LEU A O 1
ATOM 4037 N N . VAL A 1 525 ? -10.43 11.625 14.391 1 98.44 525 VAL A N 1
ATOM 4038 C CA . VAL A 1 525 ? -10.766 12.062 13.039 1 98.44 525 VAL A CA 1
ATOM 4039 C C . VAL A 1 525 ? -10.383 10.977 12.031 1 98.44 525 VAL A C 1
ATOM 4041 O O . VAL A 1 525 ? -11.148 10.672 11.109 1 98.44 525 VAL A O 1
ATOM 4044 N N . LEU A 1 526 ? -9.18 10.406 12.219 1 98.81 526 LEU A N 1
ATOM 4045 C CA . LEU A 1 526 ? -8.734 9.336 11.344 1 98.81 526 LEU A CA 1
ATOM 4046 C C . LEU A 1 526 ? -9.672 8.133 11.438 1 98.81 526 LEU A C 1
ATOM 4048 O O . LEU A 1 526 ? -9.914 7.445 10.438 1 98.81 526 LEU A O 1
ATOM 4052 N N . LEU A 1 527 ? -10.148 7.859 12.617 1 98.5 527 LEU A N 1
ATOM 4053 C CA . LEU A 1 527 ? -11.117 6.785 12.805 1 98.5 527 LEU A CA 1
ATOM 4054 C C . LEU A 1 527 ? -12.375 7.031 11.977 1 98.5 527 LEU A C 1
ATOM 4056 O O . LEU A 1 527 ? -12.859 6.125 11.297 1 98.5 527 LEU A O 1
ATOM 4060 N N . GLU A 1 528 ? -12.867 8.242 11.945 1 98.31 528 GLU A N 1
ATOM 4061 C CA . GLU A 1 528 ? -14.023 8.617 11.148 1 98.31 528 GLU A CA 1
ATOM 4062 C C . GLU A 1 528 ? -13.75 8.438 9.656 1 98.31 528 GLU A C 1
ATOM 4064 O O . GLU A 1 528 ? -14.586 7.93 8.914 1 98.31 528 GLU A O 1
ATOM 4069 N N . ILE A 1 529 ? -12.57 8.852 9.273 1 98.69 529 ILE A N 1
ATOM 4070 C CA . ILE A 1 529 ? -12.188 8.781 7.867 1 98.69 529 ILE A CA 1
ATOM 4071 C C . ILE A 1 529 ? -12.094 7.32 7.434 1 98.69 529 ILE A C 1
ATOM 4073 O O . ILE A 1 529 ? -12.539 6.961 6.34 1 98.69 529 ILE A O 1
ATOM 4077 N N . GLY A 1 530 ? -11.484 6.484 8.281 1 98.38 530 GLY A N 1
ATOM 4078 C CA . GLY A 1 530 ? -11.344 5.074 7.953 1 98.38 530 GLY A CA 1
ATOM 4079 C C . GLY A 1 530 ? -12.664 4.344 7.852 1 98.38 530 GLY A C 1
ATOM 4080 O O . GLY A 1 530 ? -12.883 3.559 6.926 1 98.38 530 GLY A O 1
ATOM 4081 N N . LEU A 1 531 ? -13.562 4.594 8.781 1 97.56 531 LEU A N 1
ATOM 4082 C CA . LEU A 1 531 ? -14.875 3.949 8.812 1 97.56 531 LEU A CA 1
ATOM 4083 C C . LEU A 1 531 ? -15.852 4.664 7.883 1 97.56 531 LEU A C 1
ATOM 4085 O O . LEU A 1 531 ? -16.844 4.078 7.453 1 97.56 531 LEU A O 1
ATOM 4089 N N . TRP A 1 532 ? -15.547 5.926 7.578 1 97.62 532 TRP A N 1
ATOM 4090 C CA . TRP A 1 532 ? -16.406 6.871 6.887 1 97.62 532 TRP A CA 1
ATOM 4091 C C . TRP A 1 532 ? -17.781 6.945 7.559 1 97.62 532 TRP A C 1
ATOM 4093 O O . TRP A 1 532 ? -18.812 6.816 6.895 1 97.62 532 TRP A O 1
ATOM 4103 N N . LYS A 1 533 ? -17.734 7.129 8.836 1 96.94 533 LYS A N 1
ATOM 4104 C CA . LYS A 1 533 ? -18.875 7.301 9.742 1 96.94 533 LYS A CA 1
ATOM 4105 C C . LYS A 1 533 ? -18.531 8.242 10.891 1 96.94 533 LYS A C 1
ATOM 4107 O O . LYS A 1 533 ? -17.438 8.164 11.453 1 96.94 533 LYS A O 1
ATOM 4112 N N . VAL A 1 534 ? -19.406 9.18 11.188 1 96.12 534 VAL A N 1
ATOM 4113 C CA . VAL A 1 534 ? -19.141 10.148 12.242 1 96.12 534 VAL A CA 1
ATOM 4114 C C . VAL A 1 534 ? -19.25 9.477 13.609 1 96.12 534 VAL A C 1
ATOM 4116 O O . VAL A 1 534 ? -20.016 8.531 13.781 1 96.12 534 VAL A O 1
ATOM 4119 N N . LEU A 1 535 ? -18.547 9.914 14.531 1 93.81 535 LEU A N 1
ATOM 4120 C CA . LEU A 1 535 ? -18.453 9.312 15.859 1 93.81 535 LEU A CA 1
ATOM 4121 C C . LEU A 1 535 ? -19.781 9.43 16.594 1 93.81 535 LEU A C 1
ATOM 4123 O O . LEU A 1 535 ? -20.094 8.594 17.453 1 93.81 535 LEU A O 1
ATOM 4127 N N . GLN A 1 536 ? -20.547 10.438 16.281 1 90.81 536 GLN A N 1
ATOM 4128 C CA . GLN A 1 536 ? -21.828 10.68 16.938 1 90.81 536 GLN A CA 1
ATOM 4129 C C . GLN A 1 536 ? -22.766 9.492 16.766 1 90.81 536 GLN A C 1
ATOM 4131 O O . GLN A 1 536 ? -23.641 9.25 17.594 1 90.81 536 GLN A O 1
ATOM 4136 N N . ALA A 1 537 ? -22.562 8.797 15.688 1 90.88 537 ALA A N 1
ATOM 4137 C CA . ALA A 1 537 ? -23.391 7.637 15.398 1 90.88 537 ALA A CA 1
ATOM 4138 C C . ALA A 1 537 ? -23.156 6.516 16.406 1 90.88 537 ALA A C 1
ATOM 4140 O O . ALA A 1 537 ? -24.016 5.648 16.594 1 90.88 537 ALA A O 1
ATOM 4141 N N . TYR A 1 538 ? -22 6.504 17.078 1 91.31 538 TYR A N 1
ATOM 4142 C CA . TYR A 1 538 ? -21.625 5.426 17.984 1 91.31 538 TYR A CA 1
ATOM 4143 C C . TYR A 1 538 ? -21.766 5.863 19.438 1 91.31 538 TYR A C 1
ATOM 4145 O O . TYR A 1 538 ? -21.609 5.059 20.359 1 91.31 538 TYR A O 1
ATOM 4153 N N . TYR A 1 539 ? -21.984 7.129 19.641 1 88.94 539 TYR A N 1
ATOM 4154 C CA . TYR A 1 539 ? -21.953 7.676 21 1 88.94 539 TYR A CA 1
ATOM 4155 C C . TYR A 1 539 ? -23.312 7.555 21.672 1 88.94 539 TYR A C 1
ATOM 4157 O O . TYR A 1 539 ? -24.344 7.816 21.047 1 88.94 539 TYR A O 1
ATOM 4165 N N . LYS A 1 540 ? -23.281 7.137 22.922 1 85 540 LYS A N 1
ATOM 4166 C CA . LYS A 1 540 ? -24.453 7.133 23.781 1 85 540 LYS A CA 1
ATOM 4167 C C . LYS A 1 540 ? -24.25 8.07 24.969 1 85 540 LYS A C 1
ATOM 4169 O O . LYS A 1 540 ? -23.219 8.031 25.641 1 85 540 LYS A O 1
ATOM 4174 N N . PRO A 1 541 ? -25.219 8.82 25.344 1 82.44 541 PRO A N 1
ATOM 4175 C CA . PRO A 1 541 ? -25.109 9.891 26.344 1 82.44 541 PRO A CA 1
ATOM 4176 C C . PRO A 1 541 ? -24.703 9.359 27.719 1 82.44 541 PRO A C 1
ATOM 4178 O O . PRO A 1 541 ? -24.156 10.109 28.547 1 82.44 541 PRO A O 1
ATOM 4181 N N . HIS A 1 542 ? -24.938 8.117 27.938 1 85.19 542 HIS A N 1
ATOM 4182 C CA . HIS A 1 542 ? -24.656 7.617 29.281 1 85.19 542 HIS A CA 1
ATOM 4183 C C . HIS A 1 542 ? -23.172 7.301 29.453 1 85.19 542 HIS A C 1
ATOM 4185 O O . HIS A 1 542 ? -22.688 7.105 30.562 1 85.19 542 HIS A O 1
ATOM 4191 N N . TYR A 1 543 ? -22.406 7.332 28.453 1 84.19 543 TYR A N 1
ATOM 4192 C CA . TYR A 1 543 ? -20.984 7.062 28.531 1 84.19 543 TYR A CA 1
ATOM 4193 C C . TYR A 1 543 ? -20.203 8.336 28.859 1 84.19 543 TYR A C 1
ATOM 4195 O O . TYR A 1 543 ? -20.422 9.383 28.266 1 84.19 543 TYR A O 1
ATOM 4203 N N . SER A 1 544 ? -19.375 8.203 29.922 1 85.12 544 SER A N 1
ATOM 4204 C CA . SER A 1 544 ? -18.328 9.219 30.016 1 85.12 544 SER A CA 1
ATOM 4205 C C . SER A 1 544 ? -17.344 9.125 28.859 1 85.12 544 SER A C 1
ATOM 4207 O O . SER A 1 544 ? -17.297 8.109 28.172 1 85.12 544 SER A O 1
ATOM 4209 N N . SER A 1 545 ? -16.641 10.172 28.641 1 86.44 545 SER A N 1
ATOM 4210 C CA . SER A 1 545 ? -15.68 10.188 27.547 1 86.44 545 SER A CA 1
ATOM 4211 C C . SER A 1 545 ? -14.633 9.094 27.719 1 86.44 545 SER A C 1
ATOM 4213 O O . SER A 1 545 ? -14.219 8.469 26.75 1 86.44 545 SER A O 1
ATOM 4215 N N . GLU A 1 546 ? -14.188 8.852 28.938 1 89.12 546 GLU A N 1
ATOM 4216 C CA . GLU A 1 546 ? -13.195 7.82 29.219 1 89.12 546 GLU A CA 1
ATOM 4217 C C . GLU A 1 546 ? -13.766 6.426 28.984 1 89.12 546 GLU A C 1
ATOM 4219 O O . GLU A 1 546 ? -13.102 5.57 28.391 1 89.12 546 GLU A O 1
ATOM 4224 N N . ARG A 1 547 ? -14.93 6.23 29.438 1 90.81 547 ARG A N 1
ATOM 4225 C CA . ARG A 1 547 ? -15.586 4.934 29.281 1 90.81 547 ARG A CA 1
ATOM 4226 C C . ARG A 1 547 ? -15.875 4.648 27.812 1 90.81 547 ARG A C 1
ATOM 4228 O O . ARG A 1 547 ? -15.742 3.51 27.359 1 90.81 547 ARG A O 1
ATOM 4235 N N . TRP A 1 548 ? -16.328 5.703 27.141 1 91.56 548 TRP A N 1
ATOM 4236 C CA . TRP A 1 548 ? -16.609 5.562 25.719 1 91.56 548 TRP A CA 1
ATOM 4237 C C . TRP A 1 548 ? -15.352 5.141 24.969 1 91.56 548 TRP A C 1
ATOM 4239 O O . TRP A 1 548 ? -15.406 4.258 24.109 1 91.56 548 TRP A O 1
ATOM 4249 N N . ARG A 1 549 ? -14.203 5.766 25.266 1 92.31 549 ARG A N 1
ATOM 4250 C CA . ARG A 1 549 ? -12.922 5.414 24.656 1 92.31 549 ARG A CA 1
ATOM 4251 C C . ARG A 1 549 ? -12.547 3.973 24.984 1 92.31 549 ARG A C 1
ATOM 4253 O O . ARG A 1 549 ? -12.234 3.191 24.078 1 92.31 549 ARG A O 1
ATOM 4260 N N . ASP A 1 550 ? -12.672 3.518 26.234 1 93.25 550 ASP A N 1
ATOM 4261 C CA . ASP A 1 550 ? -12.109 2.266 26.719 1 93.25 550 ASP A CA 1
ATOM 4262 C C . ASP A 1 550 ? -13.031 1.088 26.406 1 93.25 550 ASP A C 1
ATOM 4264 O O . ASP A 1 550 ? -12.594 -0.063 26.391 1 93.25 550 ASP A O 1
ATOM 4268 N N . LYS A 1 551 ? -14.336 1.392 26.109 1 92.31 551 LYS A N 1
ATOM 4269 C CA . LYS A 1 551 ? -15.258 0.279 25.922 1 92.31 551 LYS A CA 1
ATOM 4270 C C . LYS A 1 551 ? -15.742 0.197 24.484 1 92.31 551 LYS A C 1
ATOM 4272 O O . LYS A 1 551 ? -16.109 -0.879 24 1 92.31 551 LYS A O 1
ATOM 4277 N N . ILE A 1 552 ? -15.742 1.303 23.812 1 93.38 552 ILE A N 1
ATOM 4278 C CA . ILE A 1 552 ? -16.344 1.297 22.484 1 93.38 552 ILE A CA 1
ATOM 4279 C C . ILE A 1 552 ? -15.273 1.572 21.438 1 93.38 552 ILE A C 1
ATOM 4281 O O . ILE A 1 552 ? -15.047 0.757 20.531 1 93.38 552 ILE A O 1
ATOM 4285 N N . ILE A 1 553 ? -14.562 2.666 21.578 1 95.38 553 ILE A N 1
ATOM 4286 C CA . ILE A 1 553 ? -13.641 3.109 20.531 1 95.38 553 ILE A CA 1
ATOM 4287 C C . ILE A 1 553 ? -12.492 2.107 20.391 1 95.38 553 ILE A C 1
ATOM 4289 O O . ILE A 1 553 ? -12.312 1.508 19.328 1 95.38 553 ILE A O 1
ATOM 4293 N N . LEU A 1 554 ? -11.734 1.813 21.453 1 95.5 554 LEU A N 1
ATOM 4294 C CA . LEU A 1 554 ? -10.508 1.035 21.391 1 95.5 554 LEU A CA 1
ATOM 4295 C C . LEU A 1 554 ? -10.805 -0.448 21.203 1 95.5 554 LEU A C 1
ATOM 4297 O O . LEU A 1 554 ? -10.242 -1.095 20.312 1 95.5 554 LEU A O 1
ATOM 4301 N N . PRO A 1 555 ? -11.82 -1.025 21.891 1 92.38 555 PRO A N 1
ATOM 4302 C CA . PRO A 1 555 ? -12.016 -2.471 21.766 1 92.38 555 PRO A CA 1
ATOM 4303 C C . PRO A 1 555 ? -12.883 -2.848 20.562 1 92.38 555 PRO A C 1
ATOM 4305 O O . PRO A 1 555 ? -12.773 -3.961 20.047 1 92.38 555 PRO A O 1
ATOM 4308 N N . ALA A 1 556 ? -13.766 -1.955 20.109 1 91.5 556 ALA A N 1
ATOM 4309 C CA . ALA A 1 556 ? -14.727 -2.348 19.078 1 91.5 556 ALA A CA 1
ATOM 4310 C C . ALA A 1 556 ? -14.453 -1.63 17.766 1 91.5 556 ALA A C 1
ATOM 4312 O O . ALA A 1 556 ? -14.234 -2.271 16.734 1 91.5 556 ALA A O 1
ATOM 4313 N N . LEU A 1 557 ? -14.367 -0.338 17.781 1 95.56 557 LEU A N 1
ATOM 4314 C CA . LEU A 1 557 ? -14.289 0.425 16.531 1 95.56 557 LEU A CA 1
ATOM 4315 C C . LEU A 1 557 ? -12.906 0.299 15.898 1 95.56 557 LEU A C 1
ATOM 4317 O O . LEU A 1 557 ? -12.789 0.118 14.688 1 95.56 557 LEU A O 1
ATOM 4321 N N . VAL A 1 558 ? -11.82 0.394 16.719 1 96.94 558 VAL A N 1
ATOM 4322 C CA . VAL A 1 558 ? -10.461 0.378 16.203 1 96.94 558 VAL A CA 1
ATOM 4323 C C . VAL A 1 558 ? -10.172 -0.98 15.562 1 96.94 558 VAL A C 1
ATOM 4325 O O . VAL A 1 558 ? -9.711 -1.055 14.422 1 96.94 558 VAL A O 1
ATOM 4328 N N . PRO A 1 559 ? -10.5 -2.123 16.203 1 93.44 559 PRO A N 1
ATOM 4329 C CA . PRO A 1 559 ? -10.258 -3.41 15.547 1 93.44 559 PRO A CA 1
ATOM 4330 C C . PRO A 1 559 ? -11.078 -3.576 14.266 1 93.44 559 PRO A C 1
ATOM 4332 O O . PRO A 1 559 ? -10.617 -4.223 13.312 1 93.44 559 PRO A O 1
ATOM 4335 N N . GLY A 1 560 ? -12.203 -2.973 14.227 1 93.62 560 GLY A N 1
ATOM 4336 C CA . GLY A 1 560 ? -13.055 -3.049 13.047 1 93.62 560 GLY A CA 1
ATOM 4337 C C . GLY A 1 560 ? -12.477 -2.336 11.844 1 93.62 560 GLY A C 1
ATOM 4338 O O . GLY A 1 560 ? -12.883 -2.592 10.703 1 93.62 560 GLY A O 1
ATOM 4339 N N . LEU A 1 561 ? -11.453 -1.453 12.039 1 96.06 561 LEU A N 1
ATOM 4340 C CA . LEU A 1 561 ? -10.805 -0.704 10.969 1 96.06 561 LEU A CA 1
ATOM 4341 C C . LEU A 1 561 ? -9.969 -1.628 10.086 1 96.06 561 LEU A C 1
ATOM 4343 O O . LEU A 1 561 ? -9.758 -1.341 8.906 1 96.06 561 LEU A O 1
ATOM 4347 N N . GLY A 1 562 ? -9.531 -2.727 10.656 1 95.88 562 GLY A N 1
ATOM 4348 C CA . GLY A 1 562 ? -8.641 -3.623 9.938 1 95.88 562 GLY A CA 1
ATOM 4349 C C . GLY A 1 562 ? -9.242 -4.145 8.648 1 95.88 562 GLY A C 1
ATOM 4350 O O . GLY A 1 562 ? -8.555 -4.215 7.625 1 95.88 562 GLY A O 1
ATOM 4351 N N . SER A 1 563 ? -10.5 -4.473 8.664 1 96 563 SER A N 1
ATOM 4352 C CA . SER A 1 563 ? -11.164 -5.031 7.492 1 96 563 SER A CA 1
ATOM 4353 C C . SER A 1 563 ? -11.461 -3.951 6.461 1 96 563 SER A C 1
ATOM 4355 O O . SER A 1 563 ? -11.625 -4.246 5.277 1 96 563 SER A O 1
ATOM 4357 N N . LYS A 1 564 ? -11.453 -2.682 6.922 1 96.69 564 LYS A N 1
ATOM 4358 C CA . LYS A 1 564 ? -11.852 -1.601 6.027 1 96.69 564 LYS A CA 1
ATOM 4359 C C . LYS A 1 564 ? -10.633 -0.909 5.422 1 96.69 564 LYS A C 1
ATOM 4361 O O . LYS A 1 564 ? -10.664 -0.488 4.266 1 96.69 564 LYS A O 1
ATOM 4366 N N . THR A 1 565 ? -9.562 -0.808 6.254 1 97.5 565 THR A N 1
ATOM 4367 C CA . THR A 1 565 ? -8.461 0.034 5.809 1 97.5 565 THR A CA 1
ATOM 4368 C C . THR A 1 565 ? -7.148 -0.747 5.816 1 97.5 565 THR A C 1
ATOM 4370 O O . THR A 1 565 ? -6.156 -0.311 5.227 1 97.5 565 THR A O 1
ATOM 4373 N N . GLY A 1 566 ? -7.09 -1.873 6.473 1 97.31 566 GLY A N 1
ATOM 4374 C CA . GLY A 1 566 ? -5.848 -2.611 6.633 1 97.31 566 GLY A CA 1
ATOM 4375 C C . GLY A 1 566 ? -5.195 -2.393 7.984 1 97.31 566 GLY A C 1
ATOM 4376 O O . GLY A 1 566 ? -5.594 -1.503 8.734 1 97.31 566 GLY A O 1
ATOM 4377 N N . LYS A 1 567 ? -4.164 -3.125 8.273 1 97.12 567 LYS A N 1
ATOM 4378 C CA . LYS A 1 567 ? -3.533 -3.145 9.594 1 97.12 567 LYS A CA 1
ATOM 4379 C C . LYS A 1 567 ? -2.684 -1.895 9.812 1 97.12 567 LYS A C 1
ATOM 4381 O O . LYS A 1 567 ? -2.611 -1.376 10.93 1 97.12 567 LYS A O 1
ATOM 4386 N N . LEU A 1 568 ? -2.051 -1.408 8.781 1 97.31 568 LEU A N 1
ATOM 4387 C CA . LEU A 1 568 ? -1.182 -0.247 8.938 1 97.31 568 LEU A CA 1
ATOM 4388 C C . LEU A 1 568 ? -1.98 0.975 9.375 1 97.31 568 LEU A C 1
ATOM 4390 O O . LEU A 1 568 ? -1.619 1.641 10.344 1 97.31 568 LEU A O 1
ATOM 4394 N N . TYR A 1 569 ? -3.066 1.26 8.641 1 98.44 569 TYR A N 1
ATOM 4395 C CA . TYR A 1 569 ? -3.93 2.377 9 1 98.44 569 TYR A CA 1
ATOM 4396 C C . TYR A 1 569 ? -4.5 2.193 10.398 1 98.44 569 TYR A C 1
ATOM 4398 O O . TYR A 1 569 ? -4.512 3.131 11.203 1 98.44 569 TYR A O 1
ATOM 4406 N N . LYS A 1 570 ? -4.973 1.002 10.68 1 98.44 570 LYS A N 1
ATOM 4407 C CA . LYS A 1 570 ? -5.512 0.657 11.992 1 98.44 570 LYS A CA 1
ATOM 4408 C C . LYS A 1 570 ? -4.496 0.944 13.102 1 98.44 570 LYS A C 1
ATOM 4410 O O . LYS A 1 570 ? -4.836 1.543 14.117 1 98.44 570 LYS A O 1
ATOM 4415 N N . ASN A 1 571 ? -3.297 0.53 12.883 1 98 571 ASN A N 1
ATOM 4416 C CA . ASN A 1 571 ? -2.24 0.728 13.875 1 98 571 ASN A CA 1
ATOM 4417 C C . ASN A 1 571 ? -1.967 2.209 14.109 1 98 571 ASN A C 1
ATOM 4419 O O . ASN A 1 571 ? -1.669 2.617 15.234 1 98 571 ASN A O 1
ATOM 4423 N N . VAL A 1 572 ? -1.988 2.977 13.062 1 98.5 572 VAL A N 1
ATOM 4424 C CA . VAL A 1 572 ? -1.802 4.418 13.18 1 98.5 572 VAL A CA 1
ATOM 4425 C C . VAL A 1 572 ? -2.871 5.004 14.102 1 98.5 572 VAL A C 1
ATOM 4427 O O . VAL A 1 572 ? -2.561 5.773 15.008 1 98.5 572 VAL A O 1
ATOM 4430 N N . VAL A 1 573 ? -4.117 4.648 13.852 1 98.75 573 VAL A N 1
ATOM 4431 C CA . VAL A 1 573 ? -5.23 5.164 14.648 1 98.75 573 VAL A CA 1
ATOM 4432 C C . VAL A 1 573 ? -5.062 4.738 16.109 1 98.75 573 VAL A C 1
ATOM 4434 O O . VAL A 1 573 ? -5.215 5.555 17.016 1 98.75 573 VAL A O 1
ATOM 4437 N N . GLU A 1 574 ? -4.723 3.512 16.281 1 98.19 574 GLU A N 1
ATOM 4438 C CA . GLU A 1 574 ? -4.543 2.99 17.625 1 98.19 574 GLU A CA 1
ATOM 4439 C C . GLU A 1 574 ? -3.428 3.73 18.359 1 98.19 574 GLU A C 1
ATOM 4441 O O . GLU A 1 574 ? -3.578 4.09 19.531 1 98.19 574 GLU A O 1
ATOM 4446 N N . LYS A 1 575 ? -2.359 3.986 17.688 1 97.94 575 LYS A N 1
ATOM 4447 C CA . LYS A 1 575 ? -1.221 4.668 18.297 1 97.94 575 LYS A CA 1
ATOM 4448 C C . LYS A 1 575 ? -1.575 6.105 18.672 1 97.94 575 LYS A C 1
ATOM 4450 O O . LYS A 1 575 ? -1.139 6.609 19.703 1 97.94 575 LYS A O 1
ATOM 4455 N N . CYS A 1 576 ? -2.33 6.762 17.859 1 98.38 576 CYS A N 1
ATOM 4456 C CA . CYS A 1 576 ? -2.762 8.125 18.156 1 98.38 576 CYS A CA 1
ATOM 4457 C C . CYS A 1 576 ? -3.662 8.148 19.391 1 98.38 576 CYS A C 1
ATOM 4459 O O . CYS A 1 576 ? -3.52 9.023 20.25 1 98.38 576 CYS A O 1
ATOM 4461 N N . LEU A 1 577 ? -4.531 7.152 19.516 1 97.75 577 LEU A N 1
ATOM 4462 C CA . LEU A 1 577 ? -5.539 7.145 20.562 1 97.75 577 LEU A CA 1
ATOM 4463 C C . LEU A 1 577 ? -4.941 6.68 21.891 1 97.75 577 LEU A C 1
ATOM 4465 O O . LEU A 1 577 ? -5.551 6.859 22.938 1 97.75 577 LEU A O 1
ATOM 4469 N N . THR A 1 578 ? -3.768 6.102 21.812 1 96.19 578 THR A N 1
ATOM 4470 C CA . THR A 1 578 ? -3.137 5.609 23.031 1 96.19 578 THR A CA 1
ATOM 4471 C C . THR A 1 578 ? -1.894 6.43 23.359 1 96.19 578 THR A C 1
ATOM 4473 O O . THR A 1 578 ? -1.057 6.004 24.156 1 96.19 578 THR A O 1
ATOM 4476 N N . ALA A 1 579 ? -1.75 7.582 22.734 1 94.44 579 ALA A N 1
ATOM 4477 C CA . ALA A 1 579 ? -0.618 8.461 23 1 94.44 579 ALA A CA 1
ATOM 4478 C C . ALA A 1 579 ? -0.581 8.875 24.469 1 94.44 579 ALA A C 1
ATOM 4480 O O . ALA A 1 579 ? -1.605 9.258 25.031 1 94.44 579 ALA A O 1
ATOM 4481 N N . LYS A 1 580 ? 0.562 8.82 25.031 1 91 580 LYS A N 1
ATOM 4482 C CA . LYS A 1 580 ? 0.718 9.156 26.453 1 91 580 LYS A CA 1
ATOM 4483 C C . LYS A 1 580 ? 0.73 10.672 26.656 1 91 580 LYS A C 1
ATOM 4485 O O . LYS A 1 580 ? 1.172 11.414 25.781 1 91 580 LYS A O 1
ATOM 4490 N N . ASP A 1 581 ? 0.228 11.102 27.812 1 85.62 581 ASP A N 1
ATOM 4491 C CA . ASP A 1 581 ? 0.14 12.539 28.062 1 85.62 581 ASP A CA 1
ATOM 4492 C C . ASP A 1 581 ? 1.45 13.086 28.625 1 85.62 581 ASP A C 1
ATOM 4494 O O . ASP A 1 581 ? 1.651 14.297 28.688 1 85.62 581 ASP A O 1
ATOM 4498 N N . ASP A 1 582 ? 2.396 12.266 28.969 1 86.81 582 ASP A N 1
ATOM 4499 C CA . ASP A 1 582 ? 3.658 12.727 29.531 1 86.81 582 ASP A CA 1
ATOM 4500 C C . ASP A 1 582 ? 4.785 12.656 28.516 1 86.81 582 ASP A C 1
ATOM 4502 O O . ASP A 1 582 ? 5.961 12.617 28.875 1 86.81 582 ASP A O 1
ATOM 4506 N N . MET A 1 583 ? 4.395 12.773 27.297 1 90.12 583 MET A N 1
ATOM 4507 C CA . MET A 1 583 ? 5.41 12.711 26.25 1 90.12 583 MET A CA 1
ATOM 4508 C C . MET A 1 583 ? 6.133 14.047 26.109 1 90.12 583 MET A C 1
ATOM 4510 O O . MET A 1 583 ? 5.504 15.109 26.188 1 90.12 583 MET A O 1
ATOM 4514 N N . SER A 1 584 ? 7.469 13.914 25.984 1 88.56 584 SER A N 1
ATOM 4515 C CA . SER A 1 584 ? 8.242 15.102 25.641 1 88.56 584 SER A CA 1
ATOM 4516 C C . SER A 1 584 ? 7.934 15.578 24.219 1 88.56 584 SER A C 1
ATOM 4518 O O . SER A 1 584 ? 7.297 14.859 23.453 1 88.56 584 SER A O 1
ATOM 4520 N N . SER A 1 585 ? 8.32 16.781 23.953 1 88.31 585 SER A N 1
ATOM 4521 C CA . SER A 1 585 ? 8.133 17.328 22.625 1 88.31 585 SER A CA 1
ATOM 4522 C C . SER A 1 585 ? 8.828 16.453 21.562 1 88.31 585 SER A C 1
ATOM 4524 O O . SER A 1 585 ? 8.297 16.266 20.469 1 88.31 585 SER A O 1
ATOM 4526 N N . THR A 1 586 ? 9.961 15.945 21.938 1 87.38 586 THR A N 1
ATOM 4527 C CA . THR A 1 586 ? 10.719 15.094 21.031 1 87.38 586 THR A CA 1
ATOM 4528 C C . THR A 1 586 ? 9.977 13.781 20.797 1 87.38 586 THR A C 1
ATOM 4530 O O . THR A 1 586 ? 9.898 13.312 19.656 1 87.38 586 THR A O 1
ATOM 4533 N N . GLU A 1 587 ? 9.453 13.25 21.812 1 90.62 587 GLU A N 1
ATOM 4534 C CA . GLU A 1 587 ? 8.703 12 21.688 1 90.62 587 GLU A CA 1
ATOM 4535 C C . GLU A 1 587 ? 7.449 12.188 20.844 1 90.62 587 GLU A C 1
ATOM 4537 O O . GLU A 1 587 ? 7.102 11.328 20.031 1 90.62 587 GLU A O 1
ATOM 4542 N N . ALA A 1 588 ? 6.785 13.297 21.109 1 93.94 588 ALA A N 1
ATOM 4543 C CA . ALA A 1 588 ? 5.598 13.609 20.312 1 93.94 588 ALA A CA 1
ATOM 4544 C C . ALA A 1 588 ? 5.945 13.766 18.844 1 93.94 588 ALA A C 1
ATOM 4546 O O . ALA A 1 588 ? 5.195 13.32 17.969 1 93.94 588 ALA A O 1
ATOM 4547 N N . GLY A 1 589 ? 7.086 14.422 18.609 1 93 589 GLY A N 1
ATOM 4548 C CA . GLY A 1 589 ? 7.559 14.57 17.25 1 93 589 GLY A CA 1
ATOM 4549 C C . GLY A 1 589 ? 7.859 13.242 16.578 1 93 589 GLY A C 1
ATOM 4550 O O . GLY A 1 589 ? 7.531 13.039 15.406 1 93 589 GLY A O 1
ATOM 4551 N N . GLN A 1 590 ? 8.461 12.359 17.312 1 90.56 590 GLN A N 1
ATOM 4552 C CA . GLN A 1 590 ? 8.781 11.031 16.797 1 90.56 590 GLN A CA 1
ATOM 4553 C C . GLN A 1 590 ? 7.512 10.234 16.5 1 90.56 590 GLN A C 1
ATOM 4555 O O . GLN A 1 590 ? 7.449 9.492 15.523 1 90.56 590 GLN A O 1
ATOM 4560 N N . LEU A 1 591 ? 6.574 10.375 17.375 1 95.38 591 LEU A N 1
ATOM 4561 C CA . LEU A 1 591 ? 5.293 9.719 17.156 1 95.38 591 LEU A CA 1
ATOM 4562 C C . LEU A 1 591 ? 4.652 10.195 15.859 1 95.38 591 LEU A C 1
ATOM 4564 O O . LEU A 1 591 ? 4.223 9.391 15.031 1 95.38 591 LEU A O 1
ATOM 4568 N N . MET A 1 592 ? 4.613 11.484 15.672 1 97 592 MET A N 1
ATOM 4569 C CA . MET A 1 592 ? 3.988 12.047 14.477 1 97 592 MET A CA 1
ATOM 4570 C C . MET A 1 592 ? 4.777 11.672 13.227 1 97 592 MET A C 1
ATOM 4572 O O . MET A 1 592 ? 4.199 11.469 12.164 1 97 592 MET A O 1
ATOM 4576 N N . GLU A 1 593 ? 6.09 11.641 13.383 1 93.94 593 GLU A N 1
ATOM 4577 C CA . GLU A 1 593 ? 6.922 11.164 12.281 1 93.94 593 GLU A CA 1
ATOM 4578 C C . GLU A 1 593 ? 6.523 9.75 11.867 1 93.94 593 GLU A C 1
ATOM 4580 O O . GLU A 1 593 ? 6.367 9.477 10.672 1 93.94 593 GLU A O 1
ATOM 4585 N N . TRP A 1 594 ? 6.367 8.914 12.797 1 93.88 594 TRP A N 1
ATOM 4586 C CA . TRP A 1 594 ? 5.961 7.539 12.523 1 93.88 594 TRP A CA 1
ATOM 4587 C C . TRP A 1 594 ? 4.578 7.5 11.883 1 93.88 594 TRP A C 1
ATOM 4589 O O . TRP A 1 594 ? 4.352 6.754 10.93 1 93.88 594 TRP A O 1
ATOM 4599 N N . VAL A 1 595 ? 3.654 8.297 12.406 1 97.69 595 VAL A N 1
ATOM 4600 C CA . VAL A 1 595 ? 2.285 8.352 11.906 1 97.69 595 VAL A CA 1
ATOM 4601 C C . VAL A 1 595 ? 2.289 8.758 10.43 1 97.69 595 VAL A C 1
ATOM 4603 O O . VAL A 1 595 ? 1.701 8.07 9.594 1 97.69 595 VAL A O 1
ATOM 4606 N N . VAL A 1 596 ? 2.994 9.812 10.078 1 96.62 596 VAL A N 1
ATOM 4607 C CA . VAL A 1 596 ? 3.008 10.359 8.727 1 96.62 596 VAL A CA 1
ATOM 4608 C C . VAL A 1 596 ? 3.707 9.375 7.785 1 96.62 596 VAL A C 1
ATOM 4610 O O . VAL A 1 596 ? 3.199 9.078 6.703 1 96.62 596 VAL A O 1
ATOM 4613 N N . THR A 1 597 ? 4.828 8.844 8.203 1 92.25 597 THR A N 1
ATOM 4614 C CA . THR A 1 597 ? 5.586 7.938 7.348 1 92.25 597 THR A CA 1
ATOM 4615 C C . THR A 1 597 ? 4.809 6.648 7.098 1 92.25 597 THR A C 1
ATOM 4617 O O . THR A 1 597 ? 4.84 6.105 5.996 1 92.25 597 THR A O 1
ATOM 4620 N N . THR A 1 598 ? 4.129 6.133 8.102 1 94.75 598 THR A N 1
ATOM 4621 C CA . THR A 1 598 ? 3.324 4.926 7.945 1 94.75 598 THR A CA 1
ATOM 4622 C C . THR A 1 598 ? 2.166 5.172 6.984 1 94.75 598 THR A C 1
ATOM 4624 O O . THR A 1 598 ? 1.921 4.367 6.082 1 94.75 598 THR A O 1
ATOM 4627 N N . LEU A 1 599 ? 1.457 6.293 7.141 1 96.81 599 LEU A N 1
ATOM 4628 C CA . LEU A 1 599 ? 0.346 6.609 6.246 1 96.81 599 LEU A CA 1
ATOM 4629 C C . LEU A 1 599 ? 0.83 6.758 4.809 1 96.81 599 LEU A C 1
ATOM 4631 O O . LEU A 1 599 ? 0.186 6.266 3.879 1 96.81 599 LEU A O 1
ATOM 4635 N N . GLU A 1 600 ? 1.977 7.371 4.652 1 92.94 600 GLU A N 1
ATOM 4636 C CA . GLU A 1 600 ? 2.523 7.598 3.318 1 92.94 600 GLU A CA 1
ATOM 4637 C C . GLU A 1 600 ? 2.998 6.289 2.689 1 92.94 600 GLU A C 1
ATOM 4639 O O . GLU A 1 600 ? 3.15 6.199 1.47 1 92.94 600 GLU A O 1
ATOM 4644 N N . SER A 1 601 ? 3.258 5.301 3.486 1 89.88 601 SER A N 1
ATOM 4645 C CA . SER A 1 601 ? 3.744 4.02 2.977 1 89.88 601 SER A CA 1
ATOM 4646 C C . SER A 1 601 ? 2.594 3.156 2.471 1 89.88 601 SER A C 1
ATOM 4648 O O . SER A 1 601 ? 2.816 2.164 1.774 1 89.88 601 SER A O 1
ATOM 4650 N N . ILE A 1 602 ? 1.357 3.496 2.842 1 94.56 602 ILE A N 1
ATOM 4651 C CA . ILE A 1 602 ? 0.199 2.719 2.418 1 94.56 602 ILE A CA 1
ATOM 4652 C C . ILE A 1 602 ? -0.031 2.908 0.919 1 94.56 602 ILE A C 1
ATOM 4654 O O . ILE A 1 602 ? 0.03 4.031 0.414 1 94.56 602 ILE A O 1
ATOM 4658 N N . ARG A 1 603 ? -0.174 1.822 0.188 1 91.31 603 ARG A N 1
ATOM 4659 C CA . ARG A 1 603 ? -0.439 1.819 -1.247 1 91.31 603 ARG A CA 1
ATOM 4660 C C . ARG A 1 603 ? -1.666 0.976 -1.575 1 91.31 603 ARG A C 1
ATOM 4662 O O . ARG A 1 603 ? -1.639 -0.25 -1.438 1 91.31 603 ARG A O 1
ATOM 4669 N N . THR A 1 604 ? -2.721 1.581 -1.963 1 91.94 604 THR A N 1
ATOM 4670 C CA . THR A 1 604 ? -3.961 0.875 -2.262 1 91.94 604 THR A CA 1
ATOM 4671 C C . THR A 1 604 ? -4.52 1.312 -3.613 1 91.94 604 THR A C 1
ATOM 4673 O O . THR A 1 604 ? -4.238 2.42 -4.078 1 91.94 604 THR A O 1
ATOM 4676 N N . MET B 1 1 ? 11.406 -21.562 -37.656 1 19.31 1 MET B N 1
ATOM 4677 C CA . MET B 1 1 ? 12.336 -20.438 -37.469 1 19.31 1 MET B CA 1
ATOM 4678 C C . MET B 1 1 ? 11.734 -19.375 -36.562 1 19.31 1 MET B C 1
ATOM 4680 O O . MET B 1 1 ? 10.711 -18.766 -36.906 1 19.31 1 MET B O 1
ATOM 4684 N N . ALA B 1 2 ? 11.82 -19.594 -35.344 1 27.7 2 ALA B N 1
ATOM 4685 C CA . ALA B 1 2 ? 11.102 -18.875 -34.312 1 27.7 2 ALA B CA 1
ATOM 4686 C C . ALA B 1 2 ? 11.359 -17.375 -34.375 1 27.7 2 ALA B C 1
ATOM 4688 O O . ALA B 1 2 ? 12.508 -16.938 -34.469 1 27.7 2 ALA B O 1
ATOM 4689 N N . GLU B 1 3 ? 10.516 -16.625 -35.156 1 27.58 3 GLU B N 1
ATOM 4690 C CA . GLU B 1 3 ? 10.461 -15.172 -35.312 1 27.58 3 GLU B CA 1
ATOM 4691 C C . GLU B 1 3 ? 10.773 -14.477 -34 1 27.58 3 GLU B C 1
ATOM 4693 O O . GLU B 1 3 ? 10.141 -14.75 -32.969 1 27.58 3 GLU B O 1
ATOM 4698 N N . VAL B 1 4 ? 12.023 -14.273 -33.844 1 31.94 4 VAL B N 1
ATOM 4699 C CA . VAL B 1 4 ? 12.578 -13.328 -32.875 1 31.94 4 VAL B CA 1
ATOM 4700 C C . VAL B 1 4 ? 11.656 -12.125 -32.719 1 31.94 4 VAL B C 1
ATOM 4702 O O . VAL B 1 4 ? 11.352 -11.453 -33.719 1 31.94 4 VAL B O 1
ATOM 4705 N N . VAL B 1 5 ? 10.594 -12.266 -32.125 1 32.78 5 VAL B N 1
ATOM 4706 C CA . VAL B 1 5 ? 9.742 -11.125 -31.797 1 32.78 5 VAL B CA 1
ATOM 4707 C C . VAL B 1 5 ? 10.602 -9.883 -31.578 1 32.78 5 VAL B C 1
ATOM 4709 O O . VAL B 1 5 ? 11.242 -9.75 -30.531 1 32.78 5 VAL B O 1
ATOM 4712 N N . GLY B 1 6 ? 11.531 -9.547 -32.531 1 33.16 6 GLY B N 1
ATOM 4713 C CA . GLY B 1 6 ? 12.219 -8.273 -32.688 1 33.16 6 GLY B CA 1
ATOM 4714 C C . GLY B 1 6 ? 11.312 -7.078 -32.469 1 33.16 6 GLY B C 1
ATOM 4715 O O . GLY B 1 6 ? 10.766 -6.535 -33.438 1 33.16 6 GLY B O 1
ATOM 4716 N N . THR B 1 7 ? 10.359 -7.07 -31.656 1 33.81 7 THR B N 1
ATOM 4717 C CA . THR B 1 7 ? 9.695 -5.789 -31.469 1 33.81 7 THR B CA 1
ATOM 4718 C C . THR B 1 7 ? 10.711 -4.664 -31.328 1 33.81 7 THR B C 1
ATOM 4720 O O . THR B 1 7 ? 11.703 -4.805 -30.609 1 33.81 7 THR B O 1
ATOM 4723 N N . VAL B 1 8 ? 10.891 -3.92 -32.406 1 36.84 8 VAL B N 1
ATOM 4724 C CA . VAL B 1 8 ? 11.531 -2.609 -32.406 1 36.84 8 VAL B CA 1
ATOM 4725 C C . VAL B 1 8 ? 11.219 -1.892 -31.078 1 36.84 8 VAL B C 1
ATOM 4727 O O . VAL B 1 8 ? 10.062 -1.547 -30.812 1 36.84 8 VAL B O 1
ATOM 4730 N N . ILE B 1 9 ? 11.758 -2.281 -30.062 1 41.5 9 ILE B N 1
ATOM 4731 C CA . ILE B 1 9 ? 11.711 -1.583 -28.781 1 41.5 9 ILE B CA 1
ATOM 4732 C C . ILE B 1 9 ? 12.094 -0.119 -28.969 1 41.5 9 ILE B C 1
ATOM 4734 O O . ILE B 1 9 ? 13.219 0.182 -29.391 1 41.5 9 ILE B O 1
ATOM 4738 N N . GLY B 1 10 ? 11.266 0.64 -29.469 1 42.09 10 GLY B N 1
ATOM 4739 C CA . GLY B 1 10 ? 11.484 2.076 -29.453 1 42.09 10 GLY B CA 1
ATOM 4740 C C . GLY B 1 10 ? 12.188 2.545 -28.188 1 42.09 10 GLY B C 1
ATOM 4741 O O . GLY B 1 10 ? 11.547 3.08 -27.281 1 42.09 10 GLY B O 1
ATOM 4742 N N . VAL B 1 11 ? 13.289 1.857 -27.875 1 47.41 11 VAL B N 1
ATOM 4743 C CA . VAL B 1 11 ? 14.078 2.137 -26.688 1 47.41 11 VAL B CA 1
ATOM 4744 C C . VAL B 1 11 ? 14.602 3.568 -26.734 1 47.41 11 VAL B C 1
ATOM 4746 O O . VAL B 1 11 ? 15.312 3.941 -27.672 1 47.41 11 VAL B O 1
ATOM 4749 N N . VAL B 1 12 ? 13.922 4.457 -26.141 1 50.25 12 VAL B N 1
ATOM 4750 C CA . VAL B 1 12 ? 14.367 5.836 -25.969 1 50.25 12 VAL B CA 1
ATOM 4751 C C . VAL B 1 12 ? 15.227 5.953 -24.719 1 50.25 12 VAL B C 1
ATOM 4753 O O . VAL B 1 12 ? 14.883 5.402 -23.672 1 50.25 12 VAL B O 1
ATOM 4756 N N . GLY B 1 13 ? 16.5 6.48 -24.875 1 58.38 13 GLY B N 1
ATOM 4757 C CA . GLY B 1 13 ? 17.469 6.848 -23.844 1 58.38 13 GLY B CA 1
ATOM 4758 C C . GLY B 1 13 ? 18.672 5.934 -23.812 1 58.38 13 GLY B C 1
ATOM 4759 O O . GLY B 1 13 ? 18.688 4.879 -24.453 1 58.38 13 GLY B O 1
ATOM 4760 N N . PHE B 1 14 ? 19.688 6.344 -23.25 1 60.12 14 PHE B N 1
ATOM 4761 C CA . PHE B 1 14 ? 20.969 5.652 -23.219 1 60.12 14 PHE B CA 1
ATOM 4762 C C . PHE B 1 14 ? 20.812 4.25 -22.641 1 60.12 14 PHE B C 1
ATOM 4764 O O . PHE B 1 14 ? 21.344 3.283 -23.203 1 60.12 14 PHE B O 1
ATOM 4771 N N . LEU B 1 15 ? 20.031 4.07 -21.688 1 61.59 15 LEU B N 1
ATOM 4772 C CA . LEU B 1 15 ? 19.828 2.771 -21.047 1 61.59 15 LEU B CA 1
ATOM 4773 C C . LEU B 1 15 ? 19.047 1.841 -21.969 1 61.59 15 LEU B C 1
ATOM 4775 O O . LEU B 1 15 ? 19.312 0.639 -22.016 1 61.59 15 LEU B O 1
ATOM 4779 N N . GLY B 1 16 ? 18.141 2.398 -22.594 1 64.62 16 GLY B N 1
ATOM 4780 C CA . GLY B 1 16 ? 17.391 1.61 -23.547 1 64.62 16 GLY B CA 1
ATOM 4781 C C . GLY B 1 16 ? 18.234 1.072 -24.688 1 64.62 16 GLY B C 1
ATOM 4782 O O . GLY B 1 16 ? 18.078 -0.079 -25.094 1 64.62 16 GLY B O 1
ATOM 4783 N N . GLN B 1 17 ? 19.125 1.877 -25.156 1 65.75 17 GLN B N 1
ATOM 4784 C CA . GLN B 1 17 ? 20.031 1.462 -26.219 1 65.75 17 GLN B CA 1
ATOM 4785 C C . GLN B 1 17 ? 20.969 0.353 -25.766 1 65.75 17 GLN B C 1
ATOM 4787 O O . GLN B 1 17 ? 21.219 -0.598 -26.5 1 65.75 17 GLN B O 1
ATOM 4792 N N . LEU B 1 18 ? 21.438 0.59 -24.594 1 66.88 18 LEU B N 1
ATOM 4793 C CA . LEU B 1 18 ? 22.297 -0.439 -24.016 1 66.88 18 LEU B CA 1
ATOM 4794 C C . LEU B 1 18 ? 21.547 -1.76 -23.875 1 66.88 18 LEU B C 1
ATOM 4796 O O . LEU B 1 18 ? 22.094 -2.822 -24.188 1 66.88 18 LEU B O 1
ATOM 4800 N N . PHE B 1 19 ? 20.422 -1.621 -23.453 1 70.44 19 PHE B N 1
ATOM 4801 C CA . PHE B 1 19 ? 19.578 -2.799 -23.281 1 70.44 19 PHE B CA 1
ATOM 4802 C C . PHE B 1 19 ? 19.312 -3.488 -24.609 1 70.44 19 PHE B C 1
ATOM 4804 O O . PHE B 1 19 ? 19.5 -4.703 -24.734 1 70.44 19 PHE B O 1
ATOM 4811 N N . ASP B 1 20 ? 18.891 -2.748 -25.578 1 68.12 20 ASP B N 1
ATOM 4812 C CA . ASP B 1 20 ? 18.641 -3.297 -26.906 1 68.12 20 ASP B CA 1
ATOM 4813 C C . ASP B 1 20 ? 19.891 -3.971 -27.469 1 68.12 20 ASP B C 1
ATOM 4815 O O . ASP B 1 20 ? 19.812 -5.043 -28.062 1 68.12 20 ASP B O 1
ATOM 4819 N N . GLY B 1 21 ? 20.953 -3.328 -27.25 1 67.44 21 GLY B N 1
ATOM 4820 C CA . GLY B 1 21 ? 22.219 -3.895 -27.703 1 67.44 21 GLY B CA 1
ATOM 4821 C C . GLY B 1 21 ? 22.547 -5.219 -27.031 1 67.44 21 GLY B C 1
ATOM 4822 O O . GLY B 1 21 ? 23.031 -6.145 -27.688 1 67.44 21 GLY B O 1
ATOM 4823 N N . CYS B 1 22 ? 22.266 -5.316 -25.797 1 68.38 22 CYS B N 1
ATOM 4824 C CA . CYS B 1 22 ? 22.531 -6.551 -25.062 1 68.38 22 CYS B CA 1
ATOM 4825 C C . CYS B 1 22 ? 21.625 -7.68 -25.547 1 68.38 22 CYS B C 1
ATOM 4827 O O . CYS B 1 22 ? 22.094 -8.797 -25.766 1 68.38 22 CYS B O 1
ATOM 4829 N N . VAL B 1 23 ? 20.391 -7.383 -25.734 1 69.12 23 VAL B N 1
ATOM 4830 C CA . VAL B 1 23 ? 19.438 -8.398 -26.156 1 69.12 23 VAL B CA 1
ATOM 4831 C C . VAL B 1 23 ? 19.797 -8.891 -27.562 1 69.12 23 VAL B C 1
ATOM 4833 O O . VAL B 1 23 ? 19.75 -10.094 -27.828 1 69.12 23 VAL B O 1
ATOM 4836 N N . LYS B 1 24 ? 20.156 -8 -28.359 1 68.5 24 LYS B N 1
ATOM 4837 C CA . LYS B 1 24 ? 20.562 -8.375 -29.719 1 68.5 24 LYS B CA 1
ATOM 4838 C C . LYS B 1 24 ? 21.812 -9.234 -29.688 1 68.5 24 LYS B C 1
ATOM 4840 O O . LYS B 1 24 ? 21.938 -10.195 -30.469 1 68.5 24 LYS B O 1
ATOM 4845 N N . ALA B 1 25 ? 22.703 -8.93 -28.828 1 65.88 25 ALA B N 1
ATOM 4846 C CA . ALA B 1 25 ? 23.953 -9.672 -28.719 1 65.88 25 ALA B CA 1
ATOM 4847 C C . ALA B 1 25 ? 23.703 -11.117 -28.297 1 65.88 25 ALA B C 1
ATOM 4849 O O . ALA B 1 25 ? 24.359 -12.039 -28.766 1 65.88 25 ALA B O 1
ATOM 4850 N N . TYR B 1 26 ? 22.766 -11.289 -27.422 1 68.69 26 TYR B N 1
ATOM 4851 C CA . TYR B 1 26 ? 22.406 -12.633 -27 1 68.69 26 TYR B CA 1
ATOM 4852 C C . TYR B 1 26 ? 21.906 -13.461 -28.188 1 68.69 26 TYR B C 1
ATOM 4854 O O . TYR B 1 26 ? 22.172 -14.664 -28.266 1 68.69 26 TYR B O 1
ATOM 4862 N N . GLY B 1 27 ? 21.141 -12.82 -29.062 1 63.41 27 GLY B N 1
ATOM 4863 C CA . GLY B 1 27 ? 20.594 -13.484 -30.234 1 63.41 27 GLY B CA 1
ATOM 4864 C C . GLY B 1 27 ? 21.656 -14.047 -31.141 1 63.41 27 GLY B C 1
ATOM 4865 O O . GLY B 1 27 ? 21.406 -14.984 -31.906 1 63.41 27 GLY B O 1
ATOM 4866 N N . TYR B 1 28 ? 22.828 -13.547 -31.031 1 60.41 28 TYR B N 1
ATOM 4867 C CA . TYR B 1 28 ? 23.906 -13.977 -31.906 1 60.41 28 TYR B CA 1
ATOM 4868 C C . TYR B 1 28 ? 24.469 -15.32 -31.453 1 60.41 28 TYR B C 1
ATOM 4870 O O . TYR B 1 28 ? 25.094 -16.047 -32.25 1 60.41 28 TYR B O 1
ATOM 4878 N N . PHE B 1 29 ? 24.375 -15.695 -30.172 1 59.97 29 PHE B N 1
ATOM 4879 C CA . PHE B 1 29 ? 24.844 -17 -29.703 1 59.97 29 PHE B CA 1
ATOM 4880 C C . PHE B 1 29 ? 23.969 -18.109 -30.281 1 59.97 29 PHE B C 1
ATOM 4882 O O . PHE B 1 29 ? 24.438 -19.25 -30.438 1 59.97 29 PHE B O 1
ATOM 4889 N N . SER B 1 30 ? 22.766 -18.109 -30.719 1 52.62 30 SER B N 1
ATOM 4890 C CA . SER B 1 30 ? 21.781 -19.141 -31.031 1 52.62 30 SER B CA 1
ATOM 4891 C C . SER B 1 30 ? 22.188 -19.953 -32.25 1 52.62 30 SER B C 1
ATOM 4893 O O . SER B 1 30 ? 21.984 -21.172 -32.281 1 52.62 30 SER B O 1
ATOM 4895 N N . ALA B 1 31 ? 22.359 -19.5 -33.375 1 44.5 31 ALA B N 1
ATOM 4896 C CA . ALA B 1 31 ? 22.078 -20.109 -34.688 1 44.5 31 ALA B CA 1
ATOM 4897 C C . ALA B 1 31 ? 23.203 -21.078 -35.094 1 44.5 31 ALA B C 1
ATOM 4899 O O . ALA B 1 31 ? 23.562 -21.156 -36.25 1 44.5 31 ALA B O 1
ATOM 4900 N N . ALA B 1 32 ? 24 -21.547 -34.219 1 43.12 32 ALA B N 1
ATOM 4901 C CA . ALA B 1 32 ? 24.891 -22.469 -34.906 1 43.12 32 ALA B CA 1
ATOM 4902 C C . ALA B 1 32 ? 24.172 -23.766 -35.25 1 43.12 32 ALA B C 1
ATOM 4904 O O . ALA B 1 32 ? 23.438 -24.328 -34.438 1 43.12 32 ALA B O 1
ATOM 4905 N N . ALA B 1 33 ? 23.891 -24.109 -36.375 1 45.47 33 ALA B N 1
ATOM 4906 C CA . ALA B 1 33 ? 23.156 -25.156 -37.062 1 45.47 33 ALA B CA 1
ATOM 4907 C C . ALA B 1 33 ? 23.391 -26.516 -36.406 1 45.47 33 ALA B C 1
ATOM 4909 O O . ALA B 1 33 ? 22.469 -27.328 -36.25 1 45.47 33 ALA B O 1
ATOM 4910 N N . ASN B 1 34 ? 24.641 -27.062 -36.375 1 49.88 34 ASN B N 1
ATOM 4911 C CA . ASN B 1 34 ? 24.922 -28.469 -36.094 1 49.88 34 ASN B CA 1
ATOM 4912 C C . ASN B 1 34 ? 25.422 -28.656 -34.656 1 49.88 34 ASN B C 1
ATOM 4914 O O . ASN B 1 34 ? 26.609 -28.922 -34.438 1 49.88 34 ASN B O 1
ATOM 4918 N N . LEU B 1 35 ? 24.578 -28.266 -33.688 1 57.78 35 LEU B N 1
ATOM 4919 C CA . LEU B 1 35 ? 25.094 -28.219 -32.312 1 57.78 35 LEU B CA 1
ATOM 4920 C C . LEU B 1 35 ? 24.953 -29.578 -31.641 1 57.78 35 LEU B C 1
ATOM 4922 O O . LEU B 1 35 ? 23.922 -30.234 -31.766 1 57.78 35 LEU B O 1
ATOM 4926 N N . ASP B 1 36 ? 26.062 -30.219 -31.156 1 69.75 36 ASP B N 1
ATOM 4927 C CA . ASP B 1 36 ? 25.984 -31.359 -30.266 1 69.75 36 ASP B CA 1
ATOM 4928 C C . ASP B 1 36 ? 25.125 -31.062 -29.047 1 69.75 36 ASP B C 1
ATOM 4930 O O . ASP B 1 36 ? 24.703 -29.922 -28.844 1 69.75 36 ASP B O 1
ATOM 4934 N N . ALA B 1 37 ? 24.609 -32.031 -28.391 1 77.5 37 ALA B N 1
ATOM 4935 C CA . ALA B 1 37 ? 23.688 -31.938 -27.266 1 77.5 37 ALA B CA 1
ATOM 4936 C C . ALA B 1 37 ? 24.219 -31 -26.188 1 77.5 37 ALA B C 1
ATOM 4938 O O . ALA B 1 37 ? 23.453 -30.219 -25.609 1 77.5 37 ALA B O 1
ATOM 4939 N N . ASP B 1 38 ? 25.484 -31 -26 1 79 38 ASP B N 1
ATOM 4940 C CA . ASP B 1 38 ? 26.094 -30.172 -24.969 1 79 38 ASP B CA 1
ATOM 4941 C C . ASP B 1 38 ? 26.078 -28.688 -25.375 1 79 38 ASP B C 1
ATOM 4943 O O . ASP B 1 38 ? 25.844 -27.828 -24.531 1 79 38 ASP B O 1
ATOM 4947 N N . SER B 1 39 ? 26.328 -28.484 -26.594 1 77.62 39 SER B N 1
ATOM 4948 C CA . SER B 1 39 ? 26.297 -27.109 -27.094 1 77.62 39 SER B CA 1
ATOM 4949 C C . SER B 1 39 ? 24.875 -26.547 -27.047 1 77.62 39 SER B C 1
ATOM 4951 O O . SER B 1 39 ? 24.688 -25.344 -26.766 1 77.62 39 SER B O 1
ATOM 4953 N N . ALA B 1 40 ? 23.938 -27.438 -27.266 1 82.12 40 ALA B N 1
ATOM 4954 C CA . ALA B 1 40 ? 22.547 -27 -27.219 1 82.12 40 ALA B CA 1
ATOM 4955 C C . ALA B 1 40 ? 22.156 -26.594 -25.797 1 82.12 40 ALA B C 1
ATOM 4957 O O . ALA B 1 40 ? 21.422 -25.625 -25.594 1 82.12 40 ALA B O 1
ATOM 4958 N N . ARG B 1 41 ? 22.656 -27.328 -24.859 1 85.81 41 ARG B N 1
ATOM 4959 C CA . ARG B 1 41 ? 22.391 -27.016 -23.469 1 85.81 41 ARG B CA 1
ATOM 4960 C C . ARG B 1 41 ? 23 -25.672 -23.078 1 85.81 41 ARG B C 1
ATOM 4962 O O . ARG B 1 41 ? 22.391 -24.891 -22.344 1 85.81 41 ARG B O 1
ATOM 4969 N N . LEU B 1 42 ? 24.219 -25.453 -23.531 1 81.94 42 LEU B N 1
ATOM 4970 C CA . LEU B 1 42 ? 24.891 -24.203 -23.219 1 81.94 42 LEU B CA 1
ATOM 4971 C C . LEU B 1 42 ? 24.172 -23.016 -23.844 1 81.94 42 LEU B C 1
ATOM 4973 O O . LEU B 1 42 ? 24.016 -21.969 -23.203 1 81.94 42 LEU B O 1
ATOM 4977 N N . LEU B 1 43 ? 23.703 -23.188 -25 1 82.25 43 LEU B N 1
ATOM 4978 C CA . LEU B 1 43 ? 22.953 -22.125 -25.656 1 82.25 43 LEU B CA 1
ATOM 4979 C C . LEU B 1 43 ? 21.625 -21.875 -24.953 1 82.25 43 LEU B C 1
ATOM 4981 O O . LEU B 1 43 ? 21.156 -20.734 -24.891 1 82.25 43 LEU B O 1
ATOM 4985 N N . CYS B 1 44 ? 21.047 -22.938 -24.453 1 87.25 44 CYS B N 1
ATOM 4986 C CA . CYS B 1 44 ? 19.797 -22.781 -23.719 1 87.25 44 CYS B CA 1
ATOM 4987 C C . CYS B 1 44 ? 20.016 -21.969 -22.438 1 87.25 44 CYS B C 1
ATOM 4989 O O . CYS B 1 44 ? 19.172 -21.172 -22.062 1 87.25 44 CYS B O 1
ATOM 4991 N N . LYS B 1 45 ? 21.141 -22.219 -21.844 1 88.81 45 LYS B N 1
ATOM 4992 C CA . LYS B 1 45 ? 21.484 -21.438 -20.656 1 88.81 45 LYS B CA 1
ATOM 4993 C C . LYS B 1 45 ? 21.609 -19.953 -20.984 1 88.81 45 LYS B C 1
ATOM 4995 O O . LYS B 1 45 ? 21.234 -19.109 -20.188 1 88.81 45 LYS B O 1
ATOM 5000 N N . VAL B 1 46 ? 22.141 -19.656 -22.109 1 84.12 46 VAL B N 1
ATOM 5001 C CA . VAL B 1 46 ? 22.234 -18.281 -22.562 1 84.12 46 VAL B CA 1
ATOM 5002 C C . VAL B 1 46 ? 20.844 -17.703 -22.781 1 84.12 46 VAL B C 1
ATOM 5004 O O . VAL B 1 46 ? 20.578 -16.547 -22.453 1 84.12 46 VAL B O 1
ATOM 5007 N N . ARG B 1 47 ? 20 -18.516 -23.328 1 86.75 47 ARG B N 1
ATOM 5008 C CA . ARG B 1 47 ? 18.625 -18.078 -23.578 1 86.75 47 ARG B CA 1
ATOM 5009 C C . ARG B 1 47 ? 17.906 -17.766 -22.281 1 86.75 47 ARG B C 1
ATOM 5011 O O . ARG B 1 47 ? 17.109 -16.828 -22.219 1 86.75 47 ARG B O 1
ATOM 5018 N N . ILE B 1 48 ? 18.172 -18.547 -21.328 1 91.44 48 ILE B N 1
ATOM 5019 C CA . ILE B 1 48 ? 17.578 -18.297 -20.016 1 91.44 48 ILE B CA 1
ATOM 5020 C C . ILE B 1 48 ? 18.031 -16.938 -19.5 1 91.44 48 ILE B C 1
ATOM 5022 O O . ILE B 1 48 ? 17.203 -16.125 -19.062 1 91.44 48 ILE B O 1
ATOM 5026 N N . GLU B 1 49 ? 19.344 -16.656 -19.641 1 90 49 GLU B N 1
ATOM 5027 C CA . GLU B 1 49 ? 19.875 -15.383 -19.188 1 90 49 GLU B CA 1
ATOM 5028 C C . GLU B 1 49 ? 19.344 -14.234 -20.031 1 90 49 GLU B C 1
ATOM 5030 O O . GLU B 1 49 ? 19.094 -13.133 -19.516 1 90 49 GLU B O 1
ATOM 5035 N N . GLU B 1 50 ? 19.203 -14.492 -21.234 1 85.88 50 GLU B N 1
ATOM 5036 C CA . GLU B 1 50 ? 18.609 -13.492 -22.125 1 85.88 50 GLU B CA 1
ATOM 5037 C C . GLU B 1 50 ? 17.188 -13.133 -21.688 1 85.88 50 GLU B C 1
ATOM 5039 O O . GLU B 1 50 ? 16.844 -11.953 -21.609 1 85.88 50 GLU B O 1
ATOM 5044 N N . MET B 1 51 ? 16.406 -14.156 -21.422 1 89.56 51 MET B N 1
ATOM 5045 C CA . MET B 1 51 ? 15.016 -13.93 -21.031 1 89.56 51 MET B CA 1
ATOM 5046 C C . MET B 1 51 ? 14.938 -13.172 -19.703 1 89.56 51 MET B C 1
ATOM 5048 O O . MET B 1 51 ? 14.078 -12.312 -19.531 1 89.56 51 MET B O 1
ATOM 5052 N N . ARG B 1 52 ? 15.828 -13.484 -18.812 1 91.81 52 ARG B N 1
ATOM 5053 C CA . ARG B 1 52 ? 15.906 -12.758 -17.547 1 91.81 52 ARG B CA 1
ATOM 5054 C C . ARG B 1 52 ? 16.141 -11.266 -17.781 1 91.81 52 ARG B C 1
ATOM 5056 O O . ARG B 1 52 ? 15.492 -10.43 -17.141 1 91.81 52 ARG B O 1
ATOM 5063 N N . LEU B 1 53 ? 17.016 -10.984 -18.672 1 87.56 53 LEU B N 1
ATOM 5064 C CA . LEU B 1 53 ? 17.312 -9.594 -19 1 87.56 53 LEU B CA 1
ATOM 5065 C C . LEU B 1 53 ? 16.125 -8.914 -19.656 1 87.56 53 LEU B C 1
ATOM 5067 O O . LEU B 1 53 ? 15.805 -7.766 -19.344 1 87.56 53 LEU B O 1
ATOM 5071 N N . VAL B 1 54 ? 15.469 -9.609 -20.516 1 85.56 54 VAL B N 1
ATOM 5072 C CA . VAL B 1 54 ? 14.328 -9.062 -21.25 1 85.56 54 VAL B CA 1
ATOM 5073 C C . VAL B 1 54 ? 13.211 -8.711 -20.281 1 85.56 54 VAL B C 1
ATOM 5075 O O . VAL B 1 54 ? 12.625 -7.629 -20.359 1 85.56 54 VAL B O 1
ATOM 5078 N N . VAL B 1 55 ? 12.969 -9.633 -19.406 1 87.75 55 VAL B N 1
ATOM 5079 C CA . VAL B 1 55 ? 11.906 -9.406 -18.438 1 87.75 55 VAL B CA 1
ATOM 5080 C C . VAL B 1 55 ? 12.289 -8.258 -17.5 1 87.75 55 VAL B C 1
ATOM 5082 O O . VAL B 1 55 ? 11.445 -7.438 -17.141 1 87.75 55 VAL B O 1
ATOM 5085 N N . TRP B 1 56 ? 13.531 -8.195 -17.109 1 86.75 56 TRP B N 1
ATOM 5086 C CA . TRP B 1 56 ? 14.016 -7.078 -16.312 1 86.75 56 TRP B CA 1
ATOM 5087 C C . TRP B 1 56 ? 13.758 -5.754 -17.031 1 86.75 56 TRP B C 1
ATOM 5089 O O . TRP B 1 56 ? 13.266 -4.797 -16.422 1 86.75 56 TRP B O 1
ATOM 5099 N N . GLY B 1 57 ? 14.102 -5.691 -18.281 1 82.94 57 GLY B N 1
ATOM 5100 C CA . GLY B 1 57 ? 13.914 -4.492 -19.078 1 82.94 57 GLY B CA 1
ATOM 5101 C C . GLY B 1 57 ? 12.453 -4.074 -19.203 1 82.94 57 GLY B C 1
ATOM 5102 O O . GLY B 1 57 ? 12.141 -2.885 -19.156 1 82.94 57 GLY B O 1
ATOM 5103 N N . ARG B 1 58 ? 11.609 -5.047 -19.328 1 80.31 58 ARG B N 1
ATOM 5104 C CA . ARG B 1 58 ? 10.18 -4.773 -19.406 1 80.31 58 ARG B CA 1
ATOM 5105 C C . ARG B 1 58 ? 9.664 -4.176 -18.094 1 80.31 58 ARG B C 1
ATOM 5107 O O . ARG B 1 58 ? 8.906 -3.201 -18.109 1 80.31 58 ARG B O 1
ATOM 5114 N N . GLU B 1 59 ? 10.125 -4.707 -17.016 1 80.69 59 GLU B N 1
ATOM 5115 C CA . GLU B 1 59 ? 9.633 -4.262 -15.711 1 80.69 59 GLU B CA 1
ATOM 5116 C C . GLU B 1 59 ? 10.203 -2.895 -15.344 1 80.69 59 GLU B C 1
ATOM 5118 O O . GLU B 1 59 ? 9.57 -2.129 -14.609 1 80.69 59 GLU B O 1
ATOM 5123 N N . TRP B 1 60 ? 11.336 -2.664 -15.875 1 76.25 60 TRP B N 1
ATOM 5124 C CA . TRP B 1 60 ? 11.945 -1.355 -15.648 1 76.25 60 TRP B CA 1
ATOM 5125 C C . TRP B 1 60 ? 11.461 -0.344 -16.672 1 76.25 60 TRP B C 1
ATOM 5127 O O . TRP B 1 60 ? 11.789 0.841 -16.594 1 76.25 60 TRP B O 1
ATOM 5137 N N . GLY B 1 61 ? 10.539 -0.791 -17.625 1 69.94 61 GLY B N 1
ATOM 5138 C CA . GLY B 1 61 ? 9.906 0.087 -18.594 1 69.94 61 GLY B CA 1
ATOM 5139 C C . GLY B 1 61 ? 10.789 0.374 -19.797 1 69.94 61 GLY B C 1
ATOM 5140 O O . GLY B 1 61 ? 10.547 1.328 -20.531 1 69.94 61 GLY B O 1
ATOM 5141 N N . VAL B 1 62 ? 11.828 -0.306 -20 1 61.94 62 VAL B N 1
ATOM 5142 C CA . VAL B 1 62 ? 12.773 -0.077 -21.094 1 61.94 62 VAL B CA 1
ATOM 5143 C C . VAL B 1 62 ? 12.141 -0.486 -22.422 1 61.94 62 VAL B C 1
ATOM 5145 O O . VAL B 1 62 ? 12.312 0.202 -23.422 1 61.94 62 VAL B O 1
ATOM 5148 N N . VAL B 1 63 ? 11.391 -1.573 -22.359 1 57.62 63 VAL B N 1
ATOM 5149 C CA . VAL B 1 63 ? 10.859 -2.145 -23.594 1 57.62 63 VAL B CA 1
ATOM 5150 C C . VAL B 1 63 ? 9.695 -1.294 -24.094 1 57.62 63 VAL B C 1
ATOM 5152 O O . VAL B 1 63 ? 9.562 -1.059 -25.297 1 57.62 63 VAL B O 1
ATOM 5155 N N . GLU B 1 64 ? 8.938 -0.777 -23.125 1 57.72 64 GLU B N 1
ATOM 5156 C CA . GLU B 1 64 ? 7.766 -0.02 -23.562 1 57.72 64 GLU B CA 1
ATOM 5157 C C . GLU B 1 64 ? 8.086 1.464 -23.703 1 57.72 64 GLU B C 1
ATOM 5159 O O . GLU B 1 64 ? 7.203 2.273 -24 1 57.72 64 GLU B O 1
ATOM 5164 N N . GLY B 1 65 ? 9.391 1.697 -23.734 1 53.69 65 GLY B N 1
ATOM 5165 C CA . GLY B 1 65 ? 9.781 3.092 -23.875 1 53.69 65 GLY B CA 1
ATOM 5166 C C . GLY B 1 65 ? 9.352 3.947 -22.688 1 53.69 65 GLY B C 1
ATOM 5167 O O . GLY B 1 65 ? 9.133 5.148 -22.844 1 53.69 65 GLY B O 1
ATOM 5168 N N . ARG B 1 66 ? 9.016 3.232 -21.688 1 58.62 66 ARG B N 1
ATOM 5169 C CA . ARG B 1 66 ? 8.523 3.986 -20.547 1 58.62 66 ARG B CA 1
ATOM 5170 C C . ARG B 1 66 ? 9.578 4.082 -19.453 1 58.62 66 ARG B C 1
ATOM 5172 O O . ARG B 1 66 ? 9.25 4.188 -18.266 1 58.62 66 ARG B O 1
ATOM 5179 N N . LEU B 1 67 ? 10.758 3.848 -19.906 1 60.94 67 LEU B N 1
ATOM 5180 C CA . LEU B 1 67 ? 11.836 3.84 -18.922 1 60.94 67 LEU B CA 1
ATOM 5181 C C . LEU B 1 67 ? 11.859 5.148 -18.125 1 60.94 67 LEU B C 1
ATOM 5183 O O . LEU B 1 67 ? 11.992 5.137 -16.906 1 60.94 67 LEU B O 1
ATOM 5187 N N . GLU B 1 68 ? 11.695 6.145 -18.875 1 57.66 68 GLU B N 1
ATOM 5188 C CA . GLU B 1 68 ? 11.719 7.445 -18.219 1 57.66 68 GLU B CA 1
ATOM 5189 C C . GLU B 1 68 ? 10.57 7.59 -17.234 1 57.66 68 GLU B C 1
ATOM 5191 O O . GLU B 1 68 ? 10.742 8.141 -16.141 1 57.66 68 GLU B O 1
ATOM 5196 N N . ALA B 1 69 ? 9.523 7.066 -17.766 1 58.84 69 ALA B N 1
ATOM 5197 C CA . ALA B 1 69 ? 8.359 7.145 -16.875 1 58.84 69 ALA B CA 1
ATOM 5198 C C . ALA B 1 69 ? 8.57 6.316 -15.617 1 58.84 69 ALA B C 1
ATOM 5200 O O . ALA B 1 69 ? 8.172 6.723 -14.523 1 58.84 69 ALA B O 1
ATOM 5201 N N . HIS B 1 70 ? 9.258 5.23 -15.891 1 62.94 70 HIS B N 1
ATOM 5202 C CA . HIS B 1 70 ? 9.562 4.383 -14.75 1 62.94 70 HIS B CA 1
ATOM 5203 C C . HIS B 1 70 ? 10.523 5.078 -13.789 1 62.94 70 HIS B C 1
ATOM 5205 O O . HIS B 1 70 ? 10.328 5.047 -12.57 1 62.94 70 HIS B O 1
ATOM 5211 N N . LEU B 1 71 ? 11.453 5.633 -14.445 1 59.84 71 LEU B N 1
ATOM 5212 C CA . LEU B 1 71 ? 12.469 6.297 -13.633 1 59.84 71 LEU B CA 1
ATOM 5213 C C . LEU B 1 71 ? 11.875 7.484 -12.883 1 59.84 71 LEU B C 1
ATOM 5215 O O . LEU B 1 71 ? 12.352 7.844 -11.805 1 59.84 71 LEU B O 1
ATOM 5219 N N . ARG B 1 72 ? 10.891 7.965 -13.562 1 56.66 72 ARG B N 1
ATOM 5220 C CA . ARG B 1 72 ? 10.242 9.102 -12.922 1 56.66 72 ARG B CA 1
ATOM 5221 C C . ARG B 1 72 ? 9.203 8.641 -11.906 1 56.66 72 ARG B C 1
ATOM 5223 O O . ARG B 1 72 ? 8.727 9.438 -11.086 1 56.66 72 ARG B O 1
ATOM 5230 N N . SER B 1 73 ? 8.984 7.391 -12.109 1 57.78 73 SER B N 1
ATOM 5231 C CA . SER B 1 73 ? 7.938 6.922 -11.211 1 57.78 73 SER B CA 1
ATOM 5232 C C . SER B 1 73 ? 8.398 6.957 -9.75 1 57.78 73 SER B C 1
ATOM 5234 O O . SER B 1 73 ? 9.602 6.984 -9.477 1 57.78 73 SER B O 1
ATOM 5236 N N . ARG B 1 74 ? 7.461 7.242 -8.93 1 55.09 74 ARG B N 1
ATOM 5237 C CA . ARG B 1 74 ? 7.57 7.488 -7.496 1 55.09 74 ARG B CA 1
ATOM 5238 C C . ARG B 1 74 ? 8.469 6.453 -6.828 1 55.09 74 ARG B C 1
ATOM 5240 O O . ARG B 1 74 ? 9.031 6.707 -5.762 1 55.09 74 ARG B O 1
ATOM 5247 N N . GLU B 1 75 ? 8.742 5.316 -7.652 1 58.97 75 GLU B N 1
ATOM 5248 C CA . GLU B 1 75 ? 9.406 4.258 -6.898 1 58.97 75 GLU B CA 1
ATOM 5249 C C . GLU B 1 75 ? 10.867 4.129 -7.301 1 58.97 75 GLU B C 1
ATOM 5251 O O . GLU B 1 75 ? 11.641 3.418 -6.652 1 58.97 75 GLU B O 1
ATOM 5256 N N . CYS B 1 76 ? 11.32 5 -8.406 1 61.62 76 CYS B N 1
ATOM 5257 C CA . CYS B 1 76 ? 12.688 4.73 -8.844 1 61.62 76 CYS B CA 1
ATOM 5258 C C . CYS B 1 76 ? 13.648 5.801 -8.328 1 61.62 76 CYS B C 1
ATOM 5260 O O . CYS B 1 76 ? 13.367 6.992 -8.438 1 61.62 76 CYS B O 1
ATOM 5262 N N . ASN B 1 77 ? 14.703 5.387 -7.629 1 70.62 77 ASN B N 1
ATOM 5263 C CA . ASN B 1 77 ? 15.797 6.188 -7.094 1 70.62 77 ASN B CA 1
ATOM 5264 C C . ASN B 1 77 ? 16.844 6.5 -8.164 1 70.62 77 ASN B C 1
ATOM 5266 O O . ASN B 1 77 ? 17.219 5.625 -8.945 1 70.62 77 ASN B O 1
ATOM 5270 N N . PRO B 1 78 ? 17.078 7.777 -8.406 1 72.06 78 PRO B N 1
ATOM 5271 C CA . PRO B 1 78 ? 18.094 8.141 -9.398 1 72.06 78 PRO B CA 1
ATOM 5272 C C . PRO B 1 78 ? 19.406 7.367 -9.219 1 72.06 78 PRO B C 1
ATOM 5274 O O . PRO B 1 78 ? 20.078 7.039 -10.203 1 72.06 78 PRO B O 1
ATOM 5277 N N . GLN B 1 79 ? 19.75 7.059 -8.078 1 74.38 79 GLN B N 1
ATOM 5278 C CA . GLN B 1 79 ? 20.969 6.305 -7.832 1 74.38 79 GLN B CA 1
ATOM 5279 C C . GLN B 1 79 ? 20.859 4.879 -8.359 1 74.38 79 GLN B C 1
ATOM 5281 O O . GLN B 1 79 ? 21.844 4.312 -8.852 1 74.38 79 GLN B O 1
ATOM 5286 N N . LEU B 1 80 ? 19.703 4.375 -8.273 1 77.88 80 LEU B N 1
ATOM 5287 C CA . LEU B 1 80 ? 19.469 3.033 -8.797 1 77.88 80 LEU B CA 1
ATOM 5288 C C . LEU B 1 80 ? 19.547 3.021 -10.32 1 77.88 80 LEU B C 1
ATOM 5290 O O . LEU B 1 80 ? 20.062 2.066 -10.914 1 77.88 80 LEU B O 1
ATOM 5294 N N . ALA B 1 81 ? 19.047 4.082 -10.844 1 77.62 81 ALA B N 1
ATOM 5295 C CA . ALA B 1 81 ? 19.141 4.203 -12.297 1 77.62 81 ALA B CA 1
ATOM 5296 C C . ALA B 1 81 ? 20.594 4.254 -12.75 1 77.62 81 ALA B C 1
ATOM 5298 O O . ALA B 1 81 ? 20.953 3.654 -13.766 1 77.62 81 ALA B O 1
ATOM 5299 N N . ALA B 1 82 ? 21.375 4.961 -11.984 1 79.44 82 ALA B N 1
ATOM 5300 C CA . ALA B 1 82 ? 22.797 5.059 -12.32 1 79.44 82 ALA B CA 1
ATOM 5301 C C . ALA B 1 82 ? 23.484 3.707 -12.172 1 79.44 82 ALA B C 1
ATOM 5303 O O . ALA B 1 82 ? 24.344 3.348 -12.984 1 79.44 82 ALA B O 1
ATOM 5304 N N . LEU B 1 83 ? 23.156 2.984 -11.188 1 80.5 83 LEU B N 1
ATOM 5305 C CA . LEU B 1 83 ? 23.719 1.655 -10.977 1 80.5 83 LEU B CA 1
ATOM 5306 C C . LEU B 1 83 ? 23.312 0.711 -12.102 1 80.5 83 LEU B C 1
ATOM 5308 O O . LEU B 1 83 ? 24.141 -0.076 -12.578 1 80.5 83 LEU B O 1
ATOM 5312 N N . ALA B 1 84 ? 22.031 0.792 -12.438 1 83.75 84 ALA B N 1
ATOM 5313 C CA . ALA B 1 84 ? 21.562 -0.035 -13.547 1 83.75 84 ALA B CA 1
ATOM 5314 C C . ALA B 1 84 ? 22.328 0.267 -14.828 1 83.75 84 ALA B C 1
ATOM 5316 O O . ALA B 1 84 ? 22.703 -0.649 -15.562 1 83.75 84 ALA B O 1
ATOM 5317 N N . GLU B 1 85 ? 22.547 1.528 -15.047 1 82.12 85 GLU B N 1
ATOM 5318 C CA . GLU B 1 85 ? 23.297 1.944 -16.219 1 82.12 85 GLU B CA 1
ATOM 5319 C C . GLU B 1 85 ? 24.719 1.4 -16.188 1 82.12 85 GLU B C 1
ATOM 5321 O O . GLU B 1 85 ? 25.25 0.964 -17.219 1 82.12 85 GLU B O 1
ATOM 5326 N N . GLY B 1 86 ? 25.344 1.454 -15.031 1 83.25 86 GLY B N 1
ATOM 5327 C CA . GLY B 1 86 ? 26.688 0.922 -14.883 1 83.25 86 GLY B CA 1
ATOM 5328 C C . GLY B 1 86 ? 26.766 -0.566 -15.164 1 83.25 86 GLY B C 1
ATOM 5329 O O . GLY B 1 86 ? 27.672 -1.019 -15.875 1 83.25 86 GLY B O 1
ATOM 5330 N N . ILE B 1 87 ? 25.859 -1.318 -14.633 1 85.06 87 ILE B N 1
ATOM 5331 C CA . ILE B 1 87 ? 25.828 -2.766 -14.82 1 85.06 87 ILE B CA 1
ATOM 5332 C C . ILE B 1 87 ? 25.578 -3.088 -16.297 1 85.06 87 ILE B C 1
ATOM 5334 O O . ILE B 1 87 ? 26.219 -3.969 -16.859 1 85.06 87 ILE B O 1
ATOM 5338 N N . MET B 1 88 ? 24.672 -2.375 -16.906 1 83.44 88 MET B N 1
ATOM 5339 C CA . MET B 1 88 ? 24.312 -2.619 -18.297 1 83.44 88 MET B CA 1
ATOM 5340 C C . MET B 1 88 ? 25.469 -2.299 -19.234 1 83.44 88 MET B C 1
ATOM 5342 O O . MET B 1 88 ? 25.656 -2.963 -20.25 1 83.44 88 MET B O 1
ATOM 5346 N N . LYS B 1 89 ? 26.203 -1.286 -18.875 1 81.94 89 LYS B N 1
ATOM 5347 C CA . LYS B 1 89 ? 27.406 -0.955 -19.641 1 81.94 89 LYS B CA 1
ATOM 5348 C C . LYS B 1 89 ? 28.422 -2.088 -19.594 1 81.94 89 LYS B C 1
ATOM 5350 O O . LYS B 1 89 ? 29 -2.447 -20.625 1 81.94 89 LYS B O 1
ATOM 5355 N N . GLU B 1 90 ? 28.625 -2.604 -18.438 1 83.31 90 GLU B N 1
ATOM 5356 C CA . GLU B 1 90 ? 29.547 -3.717 -18.281 1 83.31 90 GLU B CA 1
ATOM 5357 C C . GLU B 1 90 ? 29.047 -4.961 -19.016 1 83.31 90 GLU B C 1
ATOM 5359 O O . GLU B 1 90 ? 29.844 -5.68 -19.641 1 83.31 90 GLU B O 1
ATOM 5364 N N . LEU B 1 91 ? 27.797 -5.219 -18.922 1 84.25 91 LEU B N 1
ATOM 5365 C CA . LEU B 1 91 ? 27.188 -6.344 -19.625 1 84.25 91 LEU B CA 1
ATOM 5366 C C . LEU B 1 91 ? 27.328 -6.18 -21.141 1 84.25 91 LEU B C 1
ATOM 5368 O O . LEU B 1 91 ? 27.719 -7.117 -21.828 1 84.25 91 LEU B O 1
ATOM 5372 N N . HIS B 1 92 ? 27.016 -5.012 -21.578 1 80.75 92 HIS B N 1
ATOM 5373 C CA . HIS B 1 92 ? 27.125 -4.723 -23.016 1 80.75 92 HIS B CA 1
ATOM 5374 C C . HIS B 1 92 ? 28.562 -4.922 -23.5 1 80.75 92 HIS B C 1
ATOM 5376 O O . HIS B 1 92 ? 28.766 -5.512 -24.562 1 80.75 92 HIS B O 1
ATOM 5382 N N . ALA B 1 93 ? 29.453 -4.465 -22.703 1 78.62 93 ALA B N 1
ATOM 5383 C CA . ALA B 1 93 ? 30.859 -4.609 -23.062 1 78.62 93 ALA B CA 1
ATOM 5384 C C . ALA B 1 93 ? 31.266 -6.082 -23.094 1 78.62 93 ALA B C 1
ATOM 5386 O O . ALA B 1 93 ? 32.062 -6.496 -23.938 1 78.62 93 ALA B O 1
ATOM 5387 N N . THR B 1 94 ? 30.766 -6.84 -22.203 1 78.75 94 THR B N 1
ATOM 5388 C CA . THR B 1 94 ? 31.094 -8.258 -22.094 1 78.75 94 THR B CA 1
ATOM 5389 C C . THR B 1 94 ? 30.531 -9.039 -23.281 1 78.75 94 THR B C 1
ATOM 5391 O O . THR B 1 94 ? 31.203 -9.93 -23.812 1 78.75 94 THR B O 1
ATOM 5394 N N . VAL B 1 95 ? 29.344 -8.695 -23.703 1 76.12 95 VAL B N 1
ATOM 5395 C CA . VAL B 1 95 ? 28.672 -9.5 -24.719 1 76.12 95 VAL B CA 1
ATOM 5396 C C . VAL B 1 95 ? 29.078 -9.016 -26.109 1 76.12 95 VAL B C 1
ATOM 5398 O O . VAL B 1 95 ? 29 -9.766 -27.078 1 76.12 95 VAL B O 1
ATOM 5401 N N . THR B 1 96 ? 29.531 -7.805 -26.203 1 71.19 96 THR B N 1
ATOM 5402 C CA . THR B 1 96 ? 29.828 -7.273 -27.531 1 71.19 96 THR B CA 1
ATOM 5403 C C . THR B 1 96 ? 31.328 -7.234 -27.781 1 71.19 96 THR B C 1
ATOM 5405 O O . THR B 1 96 ? 31.766 -7.129 -28.922 1 71.19 96 THR B O 1
ATOM 5408 N N . ASP B 1 97 ? 32.094 -7.227 -26.703 1 65.38 97 ASP B N 1
ATOM 5409 C CA . ASP B 1 97 ? 33.531 -7.172 -26.891 1 65.38 97 ASP B CA 1
ATOM 5410 C C . ASP B 1 97 ? 34.062 -8.516 -27.375 1 65.38 97 ASP B C 1
ATOM 5412 O O . ASP B 1 97 ? 34.281 -9.43 -26.578 1 65.38 97 ASP B O 1
ATOM 5416 N N . PHE B 1 98 ? 34.312 -8.57 -28.672 1 63.97 98 PHE B N 1
ATOM 5417 C CA . PHE B 1 98 ? 34.688 -9.805 -29.344 1 63.97 98 PHE B CA 1
ATOM 5418 C C . PHE B 1 98 ? 36.062 -10.281 -28.859 1 63.97 98 PHE B C 1
ATOM 5420 O O . PHE B 1 98 ? 36.281 -11.484 -28.734 1 63.97 98 PHE B O 1
ATOM 5427 N N . ALA B 1 99 ? 36.875 -9.336 -28.672 1 62.38 99 ALA B N 1
ATOM 5428 C CA . ALA B 1 99 ? 38.188 -9.703 -28.172 1 62.38 99 ALA B CA 1
ATOM 5429 C C . ALA B 1 99 ? 38.094 -10.398 -26.812 1 62.38 99 ALA B C 1
ATOM 5431 O O . ALA B 1 99 ? 38.75 -11.422 -26.578 1 62.38 99 ALA B O 1
ATOM 5432 N N . ARG B 1 100 ? 37.25 -9.938 -26.078 1 67.69 100 ARG B N 1
ATOM 5433 C CA . ARG B 1 100 ? 37.031 -10.516 -24.75 1 67.69 100 ARG B CA 1
ATOM 5434 C C . ARG B 1 100 ? 36.344 -11.875 -24.859 1 67.69 100 ARG B C 1
ATOM 5436 O O . ARG B 1 100 ? 36.656 -12.797 -24.109 1 67.69 100 ARG B O 1
ATOM 5443 N N . LEU B 1 101 ? 35.438 -11.922 -25.797 1 66.56 101 LEU B N 1
ATOM 5444 C CA . LEU B 1 101 ? 34.688 -13.164 -25.984 1 66.56 101 LEU B CA 1
ATOM 5445 C C . LEU B 1 101 ? 35.625 -14.273 -26.469 1 66.56 101 LEU B C 1
ATOM 5447 O O . LEU B 1 101 ? 35.5 -15.422 -26.047 1 66.56 101 LEU B O 1
ATOM 5451 N N . ARG B 1 102 ? 36.562 -13.898 -27.312 1 65.5 102 ARG B N 1
ATOM 5452 C CA . ARG B 1 102 ? 37.5 -14.883 -27.859 1 65.5 102 ARG B CA 1
ATOM 5453 C C . ARG B 1 102 ? 38.531 -15.273 -26.828 1 65.5 102 ARG B C 1
ATOM 5455 O O . ARG B 1 102 ? 38.781 -16.469 -26.594 1 65.5 102 ARG B O 1
ATOM 5462 N N . GLU B 1 103 ? 39.062 -14.32 -26.234 1 65.25 103 GLU B N 1
ATOM 5463 C CA . GLU B 1 103 ? 40.219 -14.555 -25.344 1 65.25 103 GLU B CA 1
ATOM 5464 C C . GLU B 1 103 ? 39.75 -15.141 -24.016 1 65.25 103 GLU B C 1
ATOM 5466 O O . GLU B 1 103 ? 40.312 -16.125 -23.531 1 65.25 103 GLU B O 1
ATOM 5471 N N . ARG B 1 104 ? 38.625 -14.641 -23.609 1 64.44 104 ARG B N 1
ATOM 5472 C CA . ARG B 1 104 ? 38.281 -15 -22.25 1 64.44 104 ARG B CA 1
ATOM 5473 C C . ARG B 1 104 ? 37.219 -16.109 -22.234 1 64.44 104 ARG B C 1
ATOM 5475 O O . ARG B 1 104 ? 37.188 -16.938 -21.312 1 64.44 104 ARG B O 1
ATOM 5482 N N . TYR B 1 105 ? 36.5 -16.172 -23.391 1 61.16 105 TYR B N 1
ATOM 5483 C CA . TYR B 1 105 ? 35.344 -17.047 -23.266 1 61.16 105 TYR B CA 1
ATOM 5484 C C . TYR B 1 105 ? 35.344 -18.125 -24.359 1 61.16 105 TYR B C 1
ATOM 5486 O O . TYR B 1 105 ? 34.438 -18.938 -24.453 1 61.16 105 TYR B O 1
ATOM 5494 N N . GLY B 1 106 ? 36.375 -18.203 -25.109 1 57.19 106 GLY B N 1
ATOM 5495 C CA . GLY B 1 106 ? 36.656 -19.312 -26 1 57.19 106 GLY B CA 1
ATOM 5496 C C . GLY B 1 106 ? 35.781 -19.344 -27.234 1 57.19 106 GLY B C 1
ATOM 5497 O O . GLY B 1 106 ? 35.406 -20.406 -27.719 1 57.19 106 GLY B O 1
ATOM 5498 N N . PHE B 1 107 ? 35.281 -18.156 -27.703 1 60.94 107 PHE B N 1
ATOM 5499 C CA . PHE B 1 107 ? 34.5 -18.109 -28.922 1 60.94 107 PHE B CA 1
ATOM 5500 C C . PHE B 1 107 ? 35.406 -18.156 -30.141 1 60.94 107 PHE B C 1
ATOM 5502 O O . PHE B 1 107 ? 36.562 -17.656 -30.094 1 60.94 107 PHE B O 1
ATOM 5509 N N . ALA B 1 108 ? 35.188 -19.141 -31.047 1 58.56 108 ALA B N 1
ATOM 5510 C CA . ALA B 1 108 ? 35.938 -19.172 -32.312 1 58.56 108 ALA B CA 1
ATOM 5511 C C . ALA B 1 108 ? 35.031 -18.797 -33.5 1 58.56 108 ALA B C 1
ATOM 5513 O O . ALA B 1 108 ? 33.812 -18.984 -33.438 1 58.56 108 ALA B O 1
ATOM 5514 N N . GLU B 1 109 ? 35.406 -17.812 -34.281 1 54.94 109 GLU B N 1
ATOM 551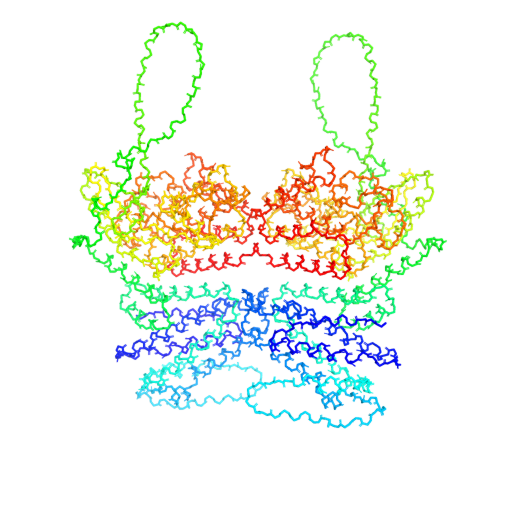5 C CA . GLU B 1 109 ? 34.656 -17.438 -35.5 1 54.94 109 GLU B CA 1
ATOM 5516 C C . GLU B 1 109 ? 34.469 -18.641 -36.406 1 54.94 109 GLU B C 1
ATOM 5518 O O . GLU B 1 109 ? 35.375 -19.484 -36.531 1 54.94 109 GLU B O 1
ATOM 5523 N N . ASP B 1 110 ? 33.312 -19.062 -36.719 1 53.62 110 ASP B N 1
ATOM 5524 C CA . ASP B 1 110 ? 33.125 -20.062 -37.781 1 53.62 110 ASP B CA 1
ATOM 5525 C C . ASP B 1 110 ? 33.938 -19.703 -39.031 1 53.62 110 ASP B C 1
ATOM 5527 O O . ASP B 1 110 ? 34 -18.516 -39.406 1 53.62 110 ASP B O 1
ATOM 5531 N N . GLY B 1 111 ? 35.125 -20.281 -39.344 1 42.38 111 GLY B N 1
ATOM 5532 C CA . GLY B 1 111 ? 36.062 -20.125 -40.438 1 42.38 111 GLY B CA 1
ATOM 5533 C C . GLY B 1 111 ? 35.406 -19.656 -41.75 1 42.38 111 GLY B C 1
ATOM 5534 O O . GLY B 1 111 ? 36.062 -19.625 -42.781 1 42.38 111 GLY B O 1
ATOM 5535 N N . ALA B 1 112 ? 34.219 -19.797 -42.188 1 37.66 112 ALA B N 1
ATOM 5536 C CA . ALA B 1 112 ? 34.188 -19.531 -43.625 1 37.66 112 ALA B CA 1
ATOM 5537 C C . ALA B 1 112 ? 34.625 -18.094 -43.938 1 37.66 112 ALA B C 1
ATOM 5539 O O . ALA B 1 112 ? 35.344 -17.844 -44.906 1 37.66 112 ALA B O 1
ATOM 5540 N N . GLY B 1 113 ? 33.875 -16.891 -43.781 1 35.69 113 GLY B N 1
ATOM 5541 C CA . GLY B 1 113 ? 34.25 -15.688 -44.531 1 35.69 113 GLY B CA 1
ATOM 5542 C C . GLY B 1 113 ? 35.344 -14.883 -43.844 1 35.69 113 GLY B C 1
ATOM 5543 O O . GLY B 1 113 ? 35.562 -15.008 -42.656 1 35.69 113 GLY B O 1
ATOM 5544 N N . GLY B 1 114 ? 36.5 -14.469 -44.531 1 35.09 114 GLY B N 1
ATOM 5545 C CA . GLY B 1 114 ? 37.625 -13.547 -44.469 1 35.09 114 GLY B CA 1
ATOM 5546 C C . GLY B 1 114 ? 37.25 -12.211 -43.844 1 35.09 114 GLY B C 1
ATOM 5547 O O . GLY B 1 114 ? 37.75 -11.164 -44.281 1 35.09 114 GLY B O 1
ATOM 5548 N N . GLY B 1 115 ? 36.156 -12.016 -43.219 1 32.25 115 GLY B N 1
ATOM 5549 C CA . GLY B 1 115 ? 35.875 -10.602 -43 1 32.25 115 GLY B CA 1
ATOM 5550 C C . GLY B 1 115 ? 36.938 -9.891 -42.188 1 32.25 115 GLY B C 1
ATOM 5551 O O . GLY B 1 115 ? 37.656 -10.523 -41.406 1 32.25 115 GLY B O 1
ATOM 5552 N N . GLU B 1 116 ? 37.531 -8.75 -42.688 1 30.2 116 GLU B N 1
ATOM 5553 C CA . GLU B 1 116 ? 38.375 -7.625 -42.281 1 30.2 116 GLU B CA 1
ATOM 5554 C C . GLU B 1 116 ? 37.969 -7.102 -40.906 1 30.2 116 GLU B C 1
ATOM 5556 O O . GLU B 1 116 ? 36.781 -7.129 -40.531 1 30.2 116 GLU B O 1
ATOM 5561 N N . LYS B 1 117 ? 39 -6.871 -40.094 1 34.19 117 LYS B N 1
ATOM 5562 C CA . LYS B 1 117 ? 39.062 -6.18 -38.812 1 34.19 117 LYS B CA 1
ATOM 5563 C C . LYS B 1 117 ? 38.281 -4.879 -38.844 1 34.19 117 LYS B C 1
ATOM 5565 O O . LYS B 1 117 ? 38.594 -3.955 -39.594 1 34.19 117 LYS B O 1
ATOM 5570 N N . VAL B 1 118 ? 37.062 -4.711 -38.938 1 29.44 118 VAL B N 1
ATOM 5571 C CA . VAL B 1 118 ? 36.531 -3.371 -38.719 1 29.44 118 VAL B CA 1
ATOM 5572 C C . VAL B 1 118 ? 36.875 -2.873 -37.344 1 29.44 118 VAL B C 1
ATOM 5574 O O . VAL B 1 118 ? 36.469 -3.465 -36.344 1 29.44 118 VAL B O 1
ATOM 5577 N N . GLY B 1 119 ? 38.094 -2.367 -37.062 1 27.59 119 GLY B N 1
ATOM 5578 C CA . GLY B 1 119 ? 38.469 -1.558 -35.906 1 27.59 119 GLY B CA 1
ATOM 5579 C C . GLY B 1 119 ? 37.5 -0.437 -35.625 1 27.59 119 GLY B C 1
ATOM 5580 O O . GLY B 1 119 ? 37.219 0.401 -36.469 1 27.59 119 GLY B O 1
ATOM 5581 N N . LEU B 1 120 ? 36.5 -0.654 -34.844 1 28.69 120 LEU B N 1
ATOM 5582 C CA . LEU B 1 120 ? 35.719 0.448 -34.281 1 28.69 120 LEU B CA 1
ATOM 5583 C C . LEU B 1 120 ? 36.625 1.478 -33.625 1 28.69 120 LEU B C 1
ATOM 5585 O O . LEU B 1 120 ? 37.281 1.183 -32.625 1 28.69 120 LEU B O 1
ATOM 5589 N N . ARG B 1 121 ? 37.312 2.328 -34.344 1 27.2 121 ARG B N 1
ATOM 5590 C CA . ARG B 1 121 ? 37.906 3.527 -33.781 1 27.2 121 ARG B CA 1
ATOM 5591 C C . ARG B 1 121 ? 36.844 4.469 -33.25 1 27.2 121 ARG B C 1
ATOM 5593 O O . ARG B 1 121 ? 36 4.973 -34 1 27.2 121 ARG B O 1
ATOM 5600 N N . LEU B 1 122 ? 36.438 4.281 -32 1 27.75 122 LEU B N 1
ATOM 5601 C CA . LEU B 1 122 ? 35.719 5.312 -31.266 1 27.75 122 LEU B CA 1
ATOM 5602 C C . LEU B 1 122 ? 36.5 6.625 -31.266 1 27.75 122 LEU B C 1
ATOM 5604 O O . LEU B 1 122 ? 37.594 6.707 -30.703 1 27.75 122 LEU B O 1
ATOM 5608 N N . ARG B 1 123 ? 36.469 7.379 -32.375 1 28.67 123 ARG B N 1
ATOM 5609 C CA . ARG B 1 123 ? 36.969 8.75 -32.281 1 28.67 123 ARG B CA 1
ATOM 5610 C C . ARG B 1 123 ? 36.125 9.547 -31.266 1 28.67 123 ARG B C 1
ATOM 5612 O O . ARG B 1 123 ? 34.906 9.508 -31.281 1 28.67 123 ARG B O 1
ATOM 5619 N N . GLY B 1 124 ? 36.75 10.055 -30.156 1 28.66 124 GLY B N 1
ATOM 5620 C CA . GLY B 1 124 ? 36.406 10.852 -28.984 1 28.66 124 GLY B CA 1
ATOM 5621 C C . GLY B 1 124 ? 35.844 12.211 -29.344 1 28.66 124 GLY B C 1
ATOM 5622 O O . GLY B 1 124 ? 35.844 13.133 -28.516 1 28.66 124 GLY B O 1
ATOM 5623 N N . ASP B 1 125 ? 35.656 12.578 -30.625 1 29.7 125 ASP B N 1
ATOM 5624 C CA . ASP B 1 125 ? 35.25 13.977 -30.625 1 29.7 125 ASP B CA 1
ATOM 5625 C C . ASP B 1 125 ? 33.906 14.141 -29.891 1 29.7 125 ASP B C 1
ATOM 5627 O O . ASP B 1 125 ? 33.156 13.188 -29.75 1 29.7 125 ASP B O 1
ATOM 5631 N N . GLU B 1 126 ? 33.406 15.508 -29.766 1 29.73 126 GLU B N 1
ATOM 5632 C CA . GLU B 1 126 ? 32.406 16.078 -28.875 1 29.73 126 GLU B CA 1
ATOM 5633 C C . GLU B 1 126 ? 31.109 15.312 -28.922 1 29.73 126 GLU B C 1
ATOM 5635 O O . GLU B 1 126 ? 30.578 14.906 -27.891 1 29.73 126 GLU B O 1
ATOM 5640 N N . GLY B 1 127 ? 30.062 16 -29.703 1 30.05 127 GLY B N 1
ATOM 5641 C CA . GLY B 1 127 ? 28.625 16.062 -29.5 1 30.05 127 GLY B CA 1
ATOM 5642 C C . GLY B 1 127 ? 27.922 14.758 -29.797 1 30.05 127 GLY B C 1
ATOM 5643 O O . GLY B 1 127 ? 27.188 14.242 -28.953 1 30.05 127 GLY B O 1
ATOM 5644 N N . ARG B 1 128 ? 27.359 14.688 -31.078 1 30.91 128 ARG B N 1
ATOM 5645 C CA . ARG B 1 128 ? 26.312 13.82 -31.625 1 30.91 128 ARG B CA 1
ATOM 5646 C C . ARG B 1 128 ? 26.844 12.422 -31.891 1 30.91 128 ARG B C 1
ATOM 5648 O O . ARG B 1 128 ? 27.703 12.242 -32.781 1 30.91 128 ARG B O 1
ATOM 5655 N N . VAL B 1 129 ? 27 11.633 -30.969 1 29.42 129 VAL B N 1
ATOM 5656 C CA . VAL B 1 129 ? 27.328 10.219 -31.078 1 29.42 129 VAL B CA 1
ATOM 5657 C C . VAL B 1 129 ? 26.375 9.523 -32.062 1 29.42 129 VAL B C 1
ATOM 5659 O O . VAL B 1 129 ? 25.234 9.195 -31.688 1 29.42 129 VAL B O 1
ATOM 5662 N N . ALA B 1 130 ? 26.141 10.133 -33.312 1 29.41 130 ALA B N 1
ATOM 5663 C CA . ALA B 1 130 ? 25.391 9.367 -34.312 1 29.41 130 ALA B CA 1
ATOM 5664 C C . ALA B 1 130 ? 26.031 7.996 -34.531 1 29.41 130 ALA B C 1
ATOM 5666 O O . ALA B 1 130 ? 27.125 7.898 -35.094 1 29.41 130 ALA B O 1
ATOM 5667 N N . LEU B 1 131 ? 25.875 7.117 -33.656 1 30.92 131 LEU B N 1
ATOM 5668 C CA . LEU B 1 131 ? 26.172 5.711 -33.906 1 30.92 131 LEU B CA 1
ATOM 5669 C C . LEU B 1 131 ? 25.781 5.297 -35.312 1 30.92 131 LEU B C 1
ATOM 5671 O O . LEU B 1 131 ? 24.625 5.48 -35.719 1 30.92 131 LEU B O 1
ATOM 5675 N N . GLU B 1 132 ? 26.578 5.555 -36.312 1 32.59 132 GLU B N 1
ATOM 5676 C CA . GLU B 1 132 ? 26.391 4.984 -37.625 1 32.59 132 GLU B CA 1
ATOM 5677 C C . GLU B 1 132 ? 25.844 3.564 -37.562 1 32.59 132 GLU B C 1
ATOM 5679 O O . GLU B 1 132 ? 26.547 2.639 -37.156 1 32.59 132 GLU B O 1
ATOM 5684 N N . GLU B 1 133 ? 24.578 3.389 -37.406 1 36.78 133 GLU B N 1
ATOM 5685 C CA . GLU B 1 133 ? 23.641 2.264 -37.375 1 36.78 133 GLU B CA 1
ATOM 5686 C C . GLU B 1 133 ? 23.984 1.241 -38.469 1 36.78 133 GLU B C 1
ATOM 5688 O O . GLU B 1 133 ? 23.891 0.034 -38.25 1 36.78 133 GLU B O 1
ATOM 5693 N N . LYS B 1 134 ? 24.438 1.7 -39.781 1 38.03 134 LYS B N 1
ATOM 5694 C CA . LYS B 1 134 ? 24.516 0.876 -40.969 1 38.03 134 LYS B CA 1
ATOM 5695 C C . LYS B 1 134 ? 25.703 -0.084 -40.906 1 38.03 134 LYS B C 1
ATOM 5697 O O . LYS B 1 134 ? 25.609 -1.227 -41.344 1 38.03 134 LYS B O 1
ATOM 5702 N N . SER B 1 135 ? 26.859 0.457 -40.562 1 37.81 135 SER B N 1
ATOM 5703 C CA . SER B 1 135 ? 28.078 -0.35 -40.656 1 37.81 135 SER B CA 1
ATOM 5704 C C . SER B 1 135 ? 28.078 -1.468 -39.625 1 37.81 135 SER B C 1
ATOM 5706 O O . SER B 1 135 ? 28.516 -2.588 -39.906 1 37.81 135 SER B O 1
ATOM 5708 N N . TRP B 1 136 ? 27.391 -1.184 -38.531 1 35.16 136 TRP B N 1
ATOM 5709 C CA . TRP B 1 136 ? 27.344 -2.197 -37.469 1 35.16 136 TRP B CA 1
ATOM 5710 C C . TRP B 1 136 ? 26.375 -3.322 -37.844 1 35.16 136 TRP B C 1
ATOM 5712 O O . TRP B 1 136 ? 26.641 -4.488 -37.562 1 35.16 136 TRP B O 1
ATOM 5722 N N . ARG B 1 137 ? 25.266 -3.08 -38.656 1 37.31 137 ARG B N 1
ATOM 5723 C CA . ARG B 1 137 ? 24.328 -4.086 -39.125 1 37.31 137 ARG B CA 1
ATOM 5724 C C . ARG B 1 137 ? 25 -5.02 -40.125 1 37.31 137 ARG B C 1
ATOM 5726 O O . ARG B 1 137 ? 24.766 -6.23 -40.125 1 37.31 137 ARG B O 1
ATOM 5733 N N . ARG B 1 138 ? 25.656 -4.48 -41.188 1 40.31 138 ARG B N 1
ATOM 5734 C CA . ARG B 1 138 ? 26.312 -5.254 -42.25 1 40.31 138 ARG B CA 1
ATOM 5735 C C . ARG B 1 138 ? 27.375 -6.176 -41.688 1 40.31 138 ARG B C 1
ATOM 5737 O O . ARG B 1 138 ? 27.516 -7.32 -42.125 1 40.31 138 ARG B O 1
ATOM 5744 N N . GLU B 1 139 ? 28.219 -5.598 -40.844 1 35.97 139 GLU B N 1
ATOM 5745 C CA . GLU B 1 139 ? 29.25 -6.461 -40.25 1 35.97 139 GLU B CA 1
ATOM 5746 C C . GLU B 1 139 ? 28.641 -7.484 -39.312 1 35.97 139 GLU B C 1
ATOM 5748 O O . GLU B 1 139 ? 29.078 -8.641 -39.281 1 35.97 139 GLU B O 1
ATOM 5753 N N . LEU B 1 140 ? 27.578 -7.125 -38.625 1 38.41 140 LEU B N 1
ATOM 5754 C CA . LEU B 1 140 ? 26.891 -8.078 -37.781 1 38.41 140 LEU B CA 1
ATOM 5755 C C . LEU B 1 140 ? 26.109 -9.086 -38.594 1 38.41 140 LEU B C 1
ATOM 5757 O O . LEU B 1 140 ? 25.938 -10.242 -38.188 1 38.41 140 LEU B O 1
ATOM 5761 N N . SER B 1 141 ? 25.406 -8.727 -39.719 1 37.25 141 SER B N 1
ATOM 5762 C CA . SER B 1 141 ? 24.766 -9.648 -40.656 1 37.25 141 SER B CA 1
ATOM 5763 C C . SER B 1 141 ? 25.766 -10.641 -41.219 1 37.25 141 SER B C 1
ATOM 5765 O O . SER B 1 141 ? 25.391 -11.727 -41.688 1 37.25 141 SER B O 1
ATOM 5767 N N . ARG B 1 142 ? 26.828 -10.164 -41.844 1 38.5 142 ARG B N 1
ATOM 5768 C CA . ARG B 1 142 ? 27.797 -11.141 -42.312 1 38.5 142 ARG B CA 1
ATOM 5769 C C . ARG B 1 142 ? 28.297 -12.023 -41.188 1 38.5 142 ARG B C 1
ATOM 5771 O O . ARG B 1 142 ? 29.219 -12.82 -41.344 1 38.5 142 ARG B O 1
ATOM 5778 N N . ARG B 1 143 ? 28.266 -11.586 -39.969 1 40.53 143 ARG B N 1
ATOM 5779 C CA . ARG B 1 143 ? 28.891 -11.969 -38.719 1 40.53 143 ARG B CA 1
ATOM 5780 C C . ARG B 1 143 ? 28.594 -13.43 -38.375 1 40.53 143 ARG B C 1
ATOM 5782 O O . ARG B 1 143 ? 27.625 -14 -38.875 1 40.53 143 ARG B O 1
ATOM 5789 N N . ALA B 1 144 ? 29.422 -14.008 -37.062 1 40.47 144 ALA B N 1
ATOM 5790 C CA . ALA B 1 144 ? 30.109 -15.117 -36.406 1 40.47 144 ALA B CA 1
ATOM 5791 C C . ALA B 1 144 ? 29.109 -16.062 -35.75 1 40.47 144 ALA B C 1
ATOM 5793 O O . ALA B 1 144 ? 28.344 -15.664 -34.875 1 40.47 144 ALA B O 1
ATOM 5794 N N . LYS B 1 145 ? 28.375 -16.719 -36.406 1 47.78 145 LYS B N 1
ATOM 5795 C CA . LYS B 1 145 ? 28.016 -18 -35.812 1 47.78 145 LYS B CA 1
ATOM 5796 C C . LYS B 1 145 ? 29.078 -18.484 -34.844 1 47.78 145 LYS B C 1
ATOM 5798 O O . LYS B 1 145 ? 30.188 -18.844 -35.281 1 47.78 145 LYS B O 1
ATOM 5803 N N . TRP B 1 146 ? 29.203 -17.781 -33.75 1 52.66 146 TRP B N 1
ATOM 5804 C CA . TRP B 1 146 ? 30.188 -18.172 -32.75 1 52.66 146 TRP B CA 1
ATOM 5805 C C . TRP B 1 146 ? 29.922 -19.578 -32.25 1 52.66 146 TRP B C 1
ATOM 5807 O O . TRP B 1 146 ? 28.781 -19.938 -31.938 1 52.66 146 TRP B O 1
ATOM 5817 N N . VAL B 1 147 ? 30.688 -20.328 -32.719 1 59.88 147 VAL B N 1
ATOM 5818 C CA . VAL B 1 147 ? 30.656 -21.703 -32.219 1 59.88 147 VAL B CA 1
ATOM 5819 C C . VAL B 1 147 ? 31.438 -21.781 -30.906 1 59.88 147 VAL B C 1
ATOM 5821 O O . VAL B 1 147 ? 32.469 -21.109 -30.734 1 59.88 147 VAL B O 1
ATOM 5824 N N . ILE B 1 148 ? 30.844 -22.344 -29.891 1 62.47 148 ILE B N 1
ATOM 5825 C CA . ILE B 1 148 ? 31.469 -22.609 -28.609 1 62.47 148 ILE B CA 1
ATOM 5826 C C . ILE B 1 148 ? 32.688 -23.5 -28.812 1 62.47 148 ILE B C 1
ATOM 5828 O O . ILE B 1 148 ? 32.562 -24.672 -29.172 1 62.47 148 ILE B O 1
ATOM 5832 N N . ALA B 1 149 ? 33.844 -22.906 -28.875 1 64 149 ALA B N 1
ATOM 5833 C CA . ALA B 1 149 ? 35.094 -23.672 -29.062 1 64 149 ALA B CA 1
ATOM 5834 C C . ALA B 1 149 ? 35.562 -24.281 -27.734 1 64 149 ALA B C 1
ATOM 5836 O O . ALA B 1 149 ? 35.969 -25.438 -27.703 1 64 149 ALA B O 1
ATOM 5837 N N . ASP B 1 150 ? 35.469 -23.625 -26.734 1 69.69 150 ASP B N 1
ATOM 5838 C CA . ASP B 1 150 ? 35.875 -24.047 -25.391 1 69.69 150 ASP B CA 1
ATOM 5839 C C . ASP B 1 150 ? 34.719 -23.953 -24.406 1 69.69 150 ASP B C 1
ATOM 5841 O O . ASP B 1 150 ? 34.344 -22.859 -23.969 1 69.69 150 ASP B O 1
ATOM 5845 N N . LYS B 1 151 ? 34.312 -25.109 -24.094 1 73.12 151 LYS B N 1
ATOM 5846 C CA . LYS B 1 151 ? 33.125 -25.188 -23.25 1 73.12 151 LYS B CA 1
ATOM 5847 C C . LYS B 1 151 ? 33.406 -24.672 -21.844 1 73.12 151 LYS B C 1
ATOM 5849 O O . LYS B 1 151 ? 32.531 -24.094 -21.188 1 73.12 151 LYS B O 1
ATOM 5854 N N . GLU B 1 152 ? 34.594 -24.828 -21.422 1 74.62 152 GLU B N 1
ATOM 5855 C CA . GLU B 1 152 ? 34.938 -24.375 -20.078 1 74.62 152 GLU B CA 1
ATOM 5856 C C . GLU B 1 152 ? 34.969 -22.859 -20 1 74.62 152 GLU B C 1
ATOM 5858 O O . GLU B 1 152 ? 34.438 -22.281 -19.047 1 74.62 152 GLU B O 1
ATOM 5863 N N . LYS B 1 153 ? 35.562 -22.312 -20.953 1 76.12 153 LYS B N 1
ATOM 5864 C CA . LYS B 1 153 ? 35.594 -20.859 -20.984 1 76.12 153 LYS B CA 1
ATOM 5865 C C . LYS B 1 153 ? 34.188 -20.266 -21.156 1 76.12 153 LYS B C 1
ATOM 5867 O O . LYS B 1 153 ? 33.906 -19.219 -20.609 1 76.12 153 LYS B O 1
ATOM 5872 N N . PHE B 1 154 ? 33.469 -21.047 -21.844 1 78.69 154 PHE B N 1
ATOM 5873 C CA . PHE B 1 154 ? 32.094 -20.578 -22.062 1 78.69 154 PHE B CA 1
ATOM 5874 C C . PHE B 1 154 ? 31.297 -20.562 -20.766 1 78.69 154 PHE B C 1
ATOM 5876 O O . PHE B 1 154 ? 30.438 -19.719 -20.578 1 78.69 154 PHE B O 1
ATOM 5883 N N . THR B 1 155 ? 31.625 -21.484 -19.953 1 81.56 155 THR B N 1
ATOM 5884 C CA . THR B 1 155 ? 30.953 -21.562 -18.656 1 81.56 155 THR B CA 1
ATOM 5885 C C . THR B 1 155 ? 31.266 -20.328 -17.828 1 81.56 155 THR B C 1
ATOM 5887 O O . THR B 1 155 ? 30.438 -19.859 -17.047 1 81.56 155 THR B O 1
ATOM 5890 N N . ALA B 1 156 ? 32.438 -19.797 -18.094 1 81.88 156 ALA B N 1
ATOM 5891 C CA . ALA B 1 156 ? 32.781 -18.562 -17.406 1 81.88 156 ALA B CA 1
ATOM 5892 C C . ALA B 1 156 ? 31.922 -17.406 -17.891 1 81.88 156 ALA B C 1
ATOM 5894 O O . ALA B 1 156 ? 31.562 -16.531 -17.094 1 81.88 156 ALA B O 1
ATOM 5895 N N . LEU B 1 157 ? 31.656 -17.422 -19.156 1 82.19 157 LEU B N 1
ATOM 5896 C CA . LEU B 1 157 ? 30.781 -16.391 -19.688 1 82.19 157 LEU B CA 1
ATOM 5897 C C . LEU B 1 157 ? 29.391 -16.5 -19.078 1 82.19 157 LEU B C 1
ATOM 5899 O O . LEU B 1 157 ? 28.797 -15.484 -18.703 1 82.19 157 LEU B O 1
ATOM 5903 N N . LEU B 1 158 ? 28.953 -17.688 -18.984 1 85.25 158 LEU B N 1
ATOM 5904 C CA . LEU B 1 158 ? 27.641 -17.922 -18.391 1 85.25 158 LEU B CA 1
ATOM 5905 C C . LEU B 1 158 ? 27.594 -17.438 -16.953 1 85.25 158 LEU B C 1
ATOM 5907 O O . LEU B 1 158 ? 26.578 -16.875 -16.516 1 85.25 158 LEU B O 1
ATOM 5911 N N . GLY B 1 159 ? 28.656 -17.656 -16.312 1 87.31 159 GLY B N 1
ATOM 5912 C CA . GLY B 1 159 ? 28.75 -17.172 -14.953 1 87.31 159 GLY B CA 1
ATOM 5913 C C . GLY B 1 159 ? 28.703 -15.656 -14.859 1 87.31 159 GLY B C 1
ATOM 5914 O O . GLY B 1 159 ? 28.062 -15.109 -13.969 1 87.31 159 GLY B O 1
ATOM 5915 N N . ASP B 1 160 ? 29.359 -15.016 -15.758 1 86.5 160 ASP B N 1
ATOM 5916 C CA . ASP B 1 160 ? 29.344 -13.555 -15.781 1 86.5 160 ASP B CA 1
ATOM 5917 C C . ASP B 1 160 ? 27.953 -13.023 -16.125 1 86.5 160 ASP B C 1
ATOM 5919 O O . ASP B 1 160 ? 27.5 -12.055 -15.523 1 86.5 160 ASP B O 1
ATOM 5923 N N . LEU B 1 161 ? 27.344 -13.656 -17.141 1 86.19 161 LEU B N 1
ATOM 5924 C CA . LEU B 1 161 ? 26 -13.227 -17.516 1 86.19 161 LEU B CA 1
ATOM 5925 C C . LEU B 1 161 ? 25.031 -13.359 -16.359 1 86.19 161 LEU B C 1
ATOM 5927 O O . LEU B 1 161 ? 24.219 -12.461 -16.109 1 86.19 161 LEU B O 1
ATOM 5931 N N . LYS B 1 162 ? 25.141 -14.438 -15.664 1 91.06 162 LYS B N 1
ATOM 5932 C CA . LYS B 1 162 ? 24.297 -14.656 -14.492 1 91.06 162 LYS B CA 1
ATOM 5933 C C . LYS B 1 162 ? 24.578 -13.609 -13.414 1 91.06 162 LYS B C 1
ATOM 5935 O O . LYS B 1 162 ? 23.656 -13.117 -12.766 1 91.06 162 LYS B O 1
ATOM 5940 N N . TYR B 1 163 ? 25.875 -13.344 -13.273 1 90.56 163 TYR B N 1
ATOM 5941 C CA . TYR B 1 163 ? 26.266 -12.352 -12.289 1 90.56 163 TYR B CA 1
ATOM 5942 C C . TYR B 1 163 ? 25.641 -10.992 -12.602 1 90.56 163 TYR B C 1
ATOM 5944 O O . TYR B 1 163 ? 25.109 -10.328 -11.703 1 90.56 163 TYR B O 1
ATOM 5952 N N . PHE B 1 164 ? 25.672 -10.547 -13.805 1 87.38 164 PHE B N 1
ATOM 5953 C CA . PHE B 1 164 ? 25.109 -9.258 -14.195 1 87.38 164 PHE B CA 1
ATOM 5954 C C . PHE B 1 164 ? 23.594 -9.258 -14.023 1 87.38 164 PHE B C 1
ATOM 5956 O O . PHE B 1 164 ? 23.031 -8.305 -13.477 1 87.38 164 PHE B O 1
ATOM 5963 N N . ASN B 1 165 ? 22.938 -10.305 -14.469 1 90.75 165 ASN B N 1
ATOM 5964 C CA . ASN B 1 165 ? 21.484 -10.383 -14.344 1 90.75 165 ASN B CA 1
ATOM 5965 C C . ASN B 1 165 ? 21.047 -10.414 -12.875 1 90.75 165 ASN B C 1
ATOM 5967 O O . ASN B 1 165 ? 20.047 -9.805 -12.508 1 90.75 165 ASN B O 1
ATOM 5971 N N . ASP B 1 166 ? 21.812 -11.133 -12.078 1 92.06 166 ASP B N 1
ATOM 5972 C CA . ASP B 1 166 ? 21.547 -11.141 -10.641 1 92.06 166 ASP B CA 1
ATOM 5973 C C . ASP B 1 166 ? 21.656 -9.734 -10.055 1 92.06 166 ASP B C 1
ATOM 5975 O O . ASP B 1 166 ? 20.828 -9.336 -9.234 1 92.06 166 ASP B O 1
ATOM 5979 N N . SER B 1 167 ? 22.656 -9.062 -10.461 1 87.88 167 SER B N 1
ATOM 5980 C CA . SER B 1 167 ? 22.891 -7.711 -9.969 1 87.88 167 SER B CA 1
ATOM 5981 C C . SER B 1 167 ? 21.781 -6.77 -10.406 1 87.88 167 SER B C 1
ATOM 5983 O O . SER B 1 167 ? 21.344 -5.906 -9.633 1 87.88 167 SER B O 1
ATOM 5985 N N . LEU B 1 168 ? 21.312 -6.898 -11.57 1 86.44 168 LEU B N 1
ATOM 5986 C CA . LEU B 1 168 ? 20.219 -6.066 -12.062 1 86.44 168 LEU B CA 1
ATOM 5987 C C . LEU B 1 168 ? 18.922 -6.375 -11.312 1 86.44 168 LEU B C 1
ATOM 5989 O O . LEU B 1 168 ? 18.188 -5.461 -10.945 1 86.44 168 LEU B O 1
ATOM 5993 N N . GLU B 1 169 ? 18.641 -7.66 -11.07 1 89.5 169 GLU B N 1
ATOM 5994 C CA . GLU B 1 169 ? 17.422 -8.07 -10.375 1 89.5 169 GLU B CA 1
ATOM 5995 C C . GLU B 1 169 ? 17.422 -7.57 -8.93 1 89.5 169 GLU B C 1
ATOM 5997 O O . GLU B 1 169 ? 16.359 -7.258 -8.383 1 89.5 169 GLU B O 1
ATOM 6002 N N . GLN B 1 170 ? 18.594 -7.406 -8.391 1 85.75 170 GLN B N 1
ATOM 6003 C CA . GLN B 1 170 ? 18.703 -6.988 -6.996 1 85.75 170 GLN B CA 1
ATOM 6004 C C . GLN B 1 170 ? 18.391 -5.5 -6.84 1 85.75 170 GLN B C 1
ATOM 6006 O O . GLN B 1 170 ? 18.281 -5 -5.719 1 85.75 170 GLN B O 1
ATOM 6011 N N . LEU B 1 171 ? 18.281 -4.836 -7.98 1 82.12 171 LEU B N 1
ATOM 6012 C CA . LEU B 1 171 ? 17.922 -3.422 -7.93 1 82.12 171 LEU B CA 1
ATOM 6013 C C . LEU B 1 171 ? 16.438 -3.254 -7.621 1 82.12 171 LEU B C 1
ATOM 6015 O O . LEU B 1 171 ? 15.992 -2.158 -7.273 1 82.12 171 LEU B O 1
ATOM 6019 N N . PHE B 1 172 ? 15.672 -4.352 -7.695 1 81.62 172 PHE B N 1
ATOM 6020 C CA . PHE B 1 172 ? 14.273 -4.328 -7.289 1 81.62 172 PHE B CA 1
ATOM 6021 C C . PHE B 1 172 ? 14.141 -4.559 -5.789 1 81.62 172 PHE B C 1
ATOM 6023 O O . PHE B 1 172 ? 15.016 -5.164 -5.168 1 81.62 172 PHE B O 1
ATOM 6030 N N . PRO B 1 173 ? 13.062 -4.023 -5.238 1 77.44 173 PRO B N 1
ATOM 6031 C CA . PRO B 1 173 ? 12.797 -4.41 -3.85 1 77.44 173 PRO B CA 1
ATOM 6032 C C . PRO B 1 173 ? 12.617 -5.918 -3.684 1 77.44 173 PRO B C 1
ATOM 6034 O O . PRO B 1 173 ? 12.07 -6.582 -4.566 1 77.44 173 PRO B O 1
ATOM 6037 N N . PRO B 1 174 ? 13.102 -6.473 -2.627 1 79.31 174 PRO B N 1
ATOM 6038 C CA . PRO B 1 174 ? 13.039 -7.922 -2.412 1 79.31 174 PRO B CA 1
ATOM 6039 C C . PRO B 1 174 ? 11.625 -8.477 -2.543 1 79.31 174 PRO B C 1
ATOM 6041 O O . PRO B 1 174 ? 11.445 -9.617 -2.971 1 79.31 174 PRO B O 1
ATOM 6044 N N . SER B 1 175 ? 10.664 -7.719 -2.262 1 78.56 175 SER B N 1
ATOM 6045 C CA . SER B 1 175 ? 9.281 -8.188 -2.318 1 78.56 175 SER B CA 1
ATOM 6046 C C . SER B 1 175 ? 8.836 -8.414 -3.758 1 78.56 175 SER B C 1
ATOM 6048 O O . SER B 1 175 ? 7.867 -9.133 -4.008 1 78.56 175 SER B O 1
ATOM 6050 N N . ARG B 1 176 ? 9.57 -7.918 -4.723 1 84.75 176 ARG B N 1
ATOM 6051 C CA . ARG B 1 176 ? 9.164 -8.008 -6.121 1 84.75 176 ARG B CA 1
ATOM 6052 C C . ARG B 1 176 ? 9.93 -9.109 -6.844 1 84.75 176 ARG B C 1
ATOM 6054 O O . ARG B 1 176 ? 9.578 -9.484 -7.965 1 84.75 176 ARG B O 1
ATOM 6061 N N . LEU B 1 177 ? 10.906 -9.641 -6.219 1 88.69 177 LEU B N 1
ATOM 6062 C CA . LEU B 1 177 ? 11.812 -10.578 -6.875 1 88.69 177 LEU B CA 1
ATOM 6063 C C . LEU B 1 177 ? 11.086 -11.867 -7.242 1 88.69 177 LEU B C 1
ATOM 6065 O O . LEU B 1 177 ? 11.234 -12.383 -8.352 1 88.69 177 LEU B O 1
ATOM 6069 N N . PRO B 1 178 ? 10.219 -12.359 -6.363 1 89.88 178 PRO B N 1
ATOM 6070 C CA . PRO B 1 178 ? 9.523 -13.594 -6.742 1 89.88 178 PRO B CA 1
ATOM 6071 C C . PRO B 1 178 ? 8.68 -13.438 -8 1 89.88 178 PRO B C 1
ATOM 6073 O O . PRO B 1 178 ? 8.664 -14.32 -8.859 1 89.88 178 PRO B O 1
ATOM 6076 N N . SER B 1 179 ? 8.031 -12.328 -8.117 1 91.62 179 SER B N 1
ATOM 6077 C CA . SER B 1 179 ? 7.203 -12.094 -9.297 1 91.62 179 SER B CA 1
ATOM 6078 C C . SER B 1 179 ? 8.055 -11.953 -10.555 1 91.62 179 SER B C 1
ATOM 6080 O O . SER B 1 179 ? 7.645 -12.383 -11.633 1 91.62 179 SER B O 1
ATOM 6082 N N . LEU B 1 180 ? 9.188 -11.367 -10.398 1 91.69 180 LEU B N 1
ATOM 6083 C CA . LEU B 1 180 ? 10.109 -11.25 -11.523 1 91.69 180 LEU B CA 1
ATOM 6084 C C . LEU B 1 180 ? 10.57 -12.625 -11.992 1 91.69 180 LEU B C 1
ATOM 6086 O O . LEU B 1 180 ? 10.609 -12.891 -13.203 1 91.69 180 LEU B O 1
ATOM 6090 N N . HIS B 1 181 ? 10.852 -13.438 -11.062 1 93.88 181 HIS B N 1
ATOM 6091 C CA . HIS B 1 181 ? 11.281 -14.797 -11.383 1 93.88 181 HIS B CA 1
ATOM 6092 C C . HIS B 1 181 ? 10.164 -15.578 -12.062 1 93.88 181 HIS B C 1
ATOM 6094 O O . HIS B 1 181 ? 10.406 -16.281 -13.055 1 93.88 181 HIS B O 1
ATOM 6100 N N . ARG B 1 182 ? 9.016 -15.406 -11.57 1 94.25 182 ARG B N 1
ATOM 6101 C CA . ARG B 1 182 ? 7.875 -16.078 -12.188 1 94.25 182 ARG B CA 1
ATOM 6102 C C . ARG B 1 182 ? 7.676 -15.586 -13.625 1 94.25 182 ARG B C 1
ATOM 6104 O O . ARG B 1 182 ? 7.332 -16.375 -14.508 1 94.25 182 ARG B O 1
ATOM 6111 N N . ALA B 1 183 ? 7.918 -14.336 -13.82 1 93.62 183 ALA B N 1
ATOM 6112 C CA . ALA B 1 183 ? 7.688 -13.727 -15.125 1 93.62 183 ALA B CA 1
ATOM 6113 C C . ALA B 1 183 ? 8.625 -14.305 -16.188 1 93.62 183 ALA B C 1
ATOM 6115 O O . ALA B 1 183 ? 8.188 -14.695 -17.266 1 93.62 183 ALA B O 1
ATOM 6116 N N . TRP B 1 184 ? 9.883 -14.352 -15.898 1 93.81 184 TRP B N 1
ATOM 6117 C CA . TRP B 1 184 ? 10.773 -14.859 -16.938 1 93.81 184 TRP B CA 1
ATOM 6118 C C . TRP B 1 184 ? 10.648 -16.375 -17.062 1 93.81 184 TRP B C 1
ATOM 6120 O O . TRP B 1 184 ? 10.828 -16.922 -18.156 1 93.81 184 TRP B O 1
ATOM 6130 N N . ARG B 1 185 ? 10.297 -17.125 -15.984 1 94.75 185 ARG B N 1
ATOM 6131 C CA . ARG B 1 185 ? 10.008 -18.547 -16.109 1 94.75 185 ARG B CA 1
ATOM 6132 C C . ARG B 1 185 ? 8.812 -18.781 -17.031 1 94.75 185 ARG B C 1
ATOM 6134 O O . ARG B 1 185 ? 8.859 -19.625 -17.922 1 94.75 185 ARG B O 1
ATOM 6141 N N . HIS B 1 186 ? 7.809 -18.016 -16.797 1 94.12 186 HIS B N 1
ATOM 6142 C CA . HIS B 1 186 ? 6.621 -18.125 -17.641 1 94.12 186 HIS B CA 1
ATOM 6143 C C . HIS B 1 186 ? 6.953 -17.828 -19.109 1 94.12 186 HIS B C 1
ATOM 6145 O O . HIS B 1 186 ? 6.488 -18.531 -20 1 94.12 186 HIS B O 1
ATOM 6151 N N . SER B 1 187 ? 7.734 -16.797 -19.328 1 92.56 187 SER B N 1
ATOM 6152 C CA . SER B 1 187 ? 8.086 -16.406 -20.688 1 92.56 187 SER B CA 1
ATOM 6153 C C . SER B 1 187 ? 8.883 -17.5 -21.391 1 92.56 187 SER B C 1
ATOM 6155 O O . SER B 1 187 ? 8.68 -17.75 -22.578 1 92.56 187 SER B O 1
ATOM 6157 N N . LEU B 1 188 ? 9.75 -18.125 -20.703 1 93.94 188 LEU B N 1
ATOM 6158 C CA . LEU B 1 188 ? 10.547 -19.203 -21.266 1 93.94 188 LEU B CA 1
ATOM 6159 C C . LEU B 1 188 ? 9.672 -20.391 -21.609 1 93.94 188 LEU B C 1
ATOM 6161 O O . LEU B 1 188 ? 9.805 -20.969 -22.703 1 93.94 188 LEU B O 1
ATOM 6165 N N . LEU B 1 189 ? 8.781 -20.703 -20.719 1 94.69 189 LEU B N 1
ATOM 6166 C CA . LEU B 1 189 ? 7.891 -21.828 -20.953 1 94.69 189 LEU B CA 1
ATOM 6167 C C . LEU B 1 189 ? 6.934 -21.531 -22.109 1 94.69 189 LEU B C 1
ATOM 6169 O O . LEU B 1 189 ? 6.621 -22.422 -22.906 1 94.69 189 LEU B O 1
ATOM 6173 N N . ASP B 1 190 ? 6.477 -20.359 -22.125 1 91.88 190 ASP B N 1
ATOM 6174 C CA . ASP B 1 190 ? 5.578 -19.953 -23.203 1 91.88 190 ASP B CA 1
ATOM 6175 C C . ASP B 1 190 ? 6.285 -19.984 -24.562 1 91.88 190 ASP B C 1
ATOM 6177 O O . ASP B 1 190 ? 5.691 -20.375 -25.562 1 91.88 190 ASP B O 1
ATOM 6181 N N . SER B 1 191 ? 7.539 -19.578 -24.578 1 89.38 191 SER B N 1
ATOM 6182 C CA . SER B 1 191 ? 8.312 -19.562 -25.828 1 89.38 191 SER B CA 1
ATOM 6183 C C . SER B 1 191 ? 8.531 -20.984 -26.344 1 89.38 191 SER B C 1
ATOM 6185 O O . SER B 1 191 ? 8.656 -21.188 -27.562 1 89.38 191 SER B O 1
ATOM 6187 N N . ALA B 1 192 ? 8.57 -21.906 -25.406 1 91.44 192 ALA B N 1
ATOM 6188 C CA . ALA B 1 192 ? 8.75 -23.297 -25.812 1 91.44 192 ALA B CA 1
ATOM 6189 C C . ALA B 1 192 ? 7.461 -23.859 -26.391 1 91.44 192 ALA B C 1
ATOM 6191 O O . ALA B 1 192 ? 7.48 -24.922 -27.047 1 91.44 192 ALA B O 1
ATOM 6192 N N . GLN B 1 193 ? 6.371 -23.203 -26.172 1 87.56 193 GLN B N 1
ATOM 6193 C CA . GLN B 1 193 ? 5.07 -23.641 -26.656 1 87.56 193 GLN B CA 1
ATOM 6194 C C . GLN B 1 193 ? 4.828 -25.109 -26.312 1 87.56 193 GLN B C 1
ATOM 6196 O O . GLN B 1 193 ? 4.977 -25.516 -25.156 1 87.56 193 GLN B O 1
ATOM 6201 N N . ARG B 1 194 ? 4.469 -25.969 -27.25 1 88.19 194 ARG B N 1
ATOM 6202 C CA . ARG B 1 194 ? 4.18 -27.375 -27 1 88.19 194 ARG B CA 1
ATOM 6203 C C . ARG B 1 194 ? 5.262 -28.281 -27.578 1 88.19 194 ARG B C 1
ATOM 6205 O O . ARG B 1 194 ? 4.996 -29.438 -27.938 1 88.19 194 ARG B O 1
ATOM 6212 N N . ASP B 1 195 ? 6.504 -27.688 -27.641 1 91.88 195 ASP B N 1
ATOM 6213 C CA . ASP B 1 195 ? 7.633 -28.453 -28.172 1 91.88 195 ASP B CA 1
ATOM 6214 C C . ASP B 1 195 ? 8.336 -29.219 -27.062 1 91.88 195 ASP B C 1
ATOM 6216 O O . ASP B 1 195 ? 9.07 -28.641 -26.25 1 91.88 195 ASP B O 1
ATOM 6220 N N . ILE B 1 196 ? 8.227 -30.516 -27.062 1 92.69 196 ILE B N 1
ATOM 6221 C CA . ILE B 1 196 ? 8.758 -31.391 -26.016 1 92.69 196 ILE B CA 1
ATOM 6222 C C . ILE B 1 196 ? 10.289 -31.328 -26.031 1 92.69 196 ILE B C 1
ATOM 6224 O O . ILE B 1 196 ? 10.922 -31.375 -24.969 1 92.69 196 ILE B O 1
ATOM 6228 N N . SER B 1 197 ? 10.852 -31.188 -27.172 1 91.38 197 SER B N 1
ATOM 6229 C CA . SER B 1 197 ? 12.305 -31.141 -27.281 1 91.38 197 SER B CA 1
ATOM 6230 C C . SER B 1 197 ? 12.859 -29.891 -26.594 1 91.38 197 SER B C 1
ATOM 6232 O O . SER B 1 197 ? 13.852 -29.953 -25.875 1 91.38 197 SER B O 1
ATOM 6234 N N . GLN B 1 198 ? 12.211 -28.812 -26.844 1 92.62 198 GLN B N 1
ATOM 6235 C CA . GLN B 1 198 ? 12.633 -27.578 -26.219 1 92.62 198 GLN B CA 1
ATOM 6236 C C . GLN B 1 198 ? 12.445 -27.625 -24.703 1 92.62 198 GLN B C 1
ATOM 6238 O O . GLN B 1 198 ? 13.281 -27.109 -23.953 1 92.62 198 GLN B O 1
ATOM 6243 N N . LEU B 1 199 ? 11.398 -28.234 -24.281 1 94.62 199 LEU B N 1
ATOM 6244 C CA . LEU B 1 199 ? 11.125 -28.344 -22.844 1 94.62 199 LEU B CA 1
ATOM 6245 C C . LEU B 1 199 ? 12.141 -29.266 -22.172 1 94.62 199 LEU B C 1
ATOM 6247 O O . LEU B 1 199 ? 12.562 -29.016 -21.047 1 94.62 199 LEU B O 1
ATOM 6251 N N . THR B 1 200 ? 12.508 -30.297 -22.906 1 94.06 200 THR B N 1
ATOM 6252 C CA . THR B 1 200 ? 13.531 -31.203 -22.391 1 94.06 200 THR B CA 1
ATOM 6253 C C . THR B 1 200 ? 14.867 -30.484 -22.25 1 94.06 200 THR B C 1
ATOM 6255 O O . THR B 1 200 ? 15.594 -30.688 -21.281 1 94.06 200 THR B O 1
ATOM 6258 N N . LEU B 1 201 ? 15.109 -29.688 -23.203 1 92 201 LEU B N 1
ATOM 6259 C CA . LEU B 1 201 ? 16.344 -28.906 -23.172 1 92 201 LEU B CA 1
ATOM 6260 C C . LEU B 1 201 ? 16.312 -27.906 -22.016 1 92 201 LEU B C 1
ATOM 6262 O O . LEU B 1 201 ? 17.312 -27.734 -21.312 1 92 201 LEU B O 1
ATOM 6266 N N . LEU B 1 202 ? 15.219 -27.25 -21.797 1 93.56 202 LEU B N 1
ATOM 6267 C CA . LEU B 1 202 ? 15.062 -26.312 -20.703 1 93.56 202 LEU B CA 1
ATOM 6268 C C . LEU B 1 202 ? 15.227 -27.016 -19.359 1 93.56 202 LEU B C 1
ATOM 6270 O O . LEU B 1 202 ? 15.875 -26.5 -18.453 1 93.56 202 LEU B O 1
ATOM 6274 N N . GLU B 1 203 ? 14.664 -28.156 -19.203 1 93.81 203 GLU B N 1
ATOM 6275 C CA . GLU B 1 203 ? 14.734 -28.969 -17.984 1 93.81 203 GLU B CA 1
ATOM 6276 C C . GLU B 1 203 ? 16.172 -29.344 -17.656 1 93.81 203 GLU B C 1
ATOM 6278 O O . GLU B 1 203 ? 16.625 -29.156 -16.516 1 93.81 203 GLU B O 1
ATOM 6283 N N . SER B 1 204 ? 16.906 -29.766 -18.656 1 92.12 204 SER B N 1
ATOM 6284 C CA . SER B 1 204 ? 18.281 -30.234 -18.453 1 92.12 204 SER B CA 1
ATOM 6285 C C . SER B 1 204 ? 19.234 -29.062 -18.203 1 92.12 204 SER B C 1
ATOM 6287 O O . SER B 1 204 ? 20.188 -29.188 -17.438 1 92.12 204 SER B O 1
ATOM 6289 N N . SER B 1 205 ? 18.938 -27.938 -18.812 1 91.12 205 SER B N 1
ATOM 6290 C CA . SER B 1 205 ? 19.812 -26.781 -18.734 1 91.12 205 SER B CA 1
ATOM 6291 C C . SER B 1 205 ? 19.609 -26.016 -17.438 1 91.12 205 SER B C 1
ATOM 6293 O O . SER B 1 205 ? 20.516 -25.312 -16.984 1 91.12 205 SER B O 1
ATOM 6295 N N . SER B 1 206 ? 18.438 -26.188 -16.828 1 92.75 206 SER B N 1
ATOM 6296 C CA . SER B 1 206 ? 18.125 -25.375 -15.648 1 92.75 206 SER B CA 1
ATOM 6297 C C . SER B 1 206 ? 18.328 -26.172 -14.367 1 92.75 206 SER B C 1
ATOM 6299 O O . SER B 1 206 ? 18.266 -25.625 -13.266 1 92.75 206 SER B O 1
ATOM 6301 N N . ALA B 1 207 ? 18.578 -27.359 -14.328 1 87.94 207 ALA B N 1
ATOM 6302 C CA . ALA B 1 207 ? 18.562 -28.297 -13.203 1 87.94 207 ALA B CA 1
ATOM 6303 C C . ALA B 1 207 ? 19.469 -27.812 -12.07 1 87.94 207 ALA B C 1
ATOM 6305 O O . ALA B 1 207 ? 19.078 -27.859 -10.898 1 87.94 207 ALA B O 1
ATOM 6306 N N . GLU B 1 208 ? 20.531 -27.25 -12.305 1 85.31 208 GLU B N 1
ATOM 6307 C CA . GLU B 1 208 ? 21.484 -26.891 -11.266 1 85.31 208 GLU B CA 1
ATOM 6308 C C . GLU B 1 208 ? 21.297 -25.438 -10.812 1 85.31 208 GLU B C 1
ATOM 6310 O O . GLU B 1 208 ? 21.375 -25.141 -9.625 1 85.31 208 GLU B O 1
ATOM 6315 N N . THR B 1 209 ? 20.922 -24.609 -11.68 1 90.62 209 THR B N 1
ATOM 6316 C CA . THR B 1 209 ? 20.953 -23.172 -11.406 1 90.62 209 THR B CA 1
ATOM 6317 C C . THR B 1 209 ? 19.562 -22.656 -11.055 1 90.62 209 THR B C 1
ATOM 6319 O O . THR B 1 209 ? 19.422 -21.781 -10.195 1 90.62 209 THR B O 1
ATOM 6322 N N . TYR B 1 210 ? 18.531 -23.203 -11.703 1 93.25 210 TYR B N 1
ATOM 6323 C CA . TYR B 1 210 ? 17.172 -22.703 -11.523 1 93.25 210 TYR B CA 1
ATOM 6324 C C . TYR B 1 210 ? 16.203 -23.844 -11.297 1 93.25 210 TYR B C 1
ATOM 6326 O O . TYR B 1 210 ? 15.398 -24.172 -12.172 1 93.25 210 TYR B O 1
ATOM 6334 N N . PRO B 1 211 ? 16.109 -24.328 -10.141 1 92.06 211 PRO B N 1
ATOM 6335 C CA . PRO B 1 211 ? 15.312 -25.531 -9.844 1 92.06 211 PRO B CA 1
ATOM 6336 C C . PRO B 1 211 ? 13.82 -25.312 -10.078 1 92.06 211 PRO B C 1
ATOM 6338 O O . PRO B 1 211 ? 13.117 -26.25 -10.484 1 92.06 211 PRO B O 1
ATOM 6341 N N . GLN B 1 212 ? 13.312 -24.188 -9.875 1 92.56 212 GLN B N 1
ATOM 6342 C CA . GLN B 1 212 ? 11.891 -23.938 -10.078 1 92.56 212 GLN B CA 1
ATOM 6343 C C . GLN B 1 212 ? 11.523 -24 -11.555 1 92.56 212 GLN B C 1
ATOM 6345 O O . GLN B 1 212 ? 10.422 -24.406 -11.914 1 92.56 212 GLN B O 1
ATOM 6350 N N . LEU B 1 213 ? 12.461 -23.516 -12.406 1 94.25 213 LEU B N 1
ATOM 6351 C CA . LEU B 1 213 ? 12.242 -23.625 -13.844 1 94.25 213 LEU B CA 1
ATOM 6352 C C . LEU B 1 213 ? 12.242 -25.094 -14.281 1 94.25 213 LEU B C 1
ATOM 6354 O O . LEU B 1 213 ? 11.438 -25.484 -15.133 1 94.25 213 LEU B O 1
ATOM 6358 N N . THR B 1 214 ? 13.125 -25.859 -13.695 1 93.75 214 THR B N 1
ATOM 6359 C CA . THR B 1 214 ? 13.188 -27.297 -13.992 1 93.75 214 THR B CA 1
ATOM 6360 C C . THR B 1 214 ? 11.875 -27.984 -13.617 1 93.75 214 THR B C 1
ATOM 6362 O O . THR B 1 214 ? 11.336 -28.766 -14.398 1 93.75 214 THR B O 1
ATOM 6365 N N . ALA B 1 215 ? 11.414 -27.609 -12.453 1 91.88 215 ALA B N 1
ATOM 6366 C CA . ALA B 1 215 ? 10.164 -28.203 -11.984 1 91.88 215 ALA B CA 1
ATOM 6367 C C . ALA B 1 215 ? 9.008 -27.844 -12.914 1 91.88 215 ALA B C 1
ATOM 6369 O O . ALA B 1 215 ? 8.195 -28.703 -13.258 1 91.88 215 ALA B O 1
ATOM 6370 N N . SER B 1 216 ? 8.945 -26.688 -13.383 1 93.94 216 SER B N 1
ATOM 6371 C CA . SER B 1 216 ? 7.875 -26.25 -14.266 1 93.94 216 SER B CA 1
ATOM 6372 C C . SER B 1 216 ? 7.98 -26.906 -15.633 1 93.94 216 SER B C 1
ATOM 6374 O O . SER B 1 216 ? 6.973 -27.312 -16.203 1 93.94 216 SER B O 1
ATOM 6376 N N . ALA B 1 217 ? 9.18 -26.969 -16.125 1 94.19 217 ALA B N 1
ATOM 6377 C CA . ALA B 1 217 ? 9.383 -27.609 -17.422 1 94.19 217 ALA B CA 1
ATOM 6378 C C . ALA B 1 217 ? 9.016 -29.094 -17.375 1 94.19 217 ALA B C 1
ATOM 6380 O O . ALA B 1 217 ? 8.422 -29.625 -18.312 1 94.19 217 ALA B O 1
ATOM 6381 N N . THR B 1 218 ? 9.367 -29.719 -16.281 1 92.94 218 THR B N 1
ATOM 6382 C CA . THR B 1 218 ? 9.055 -31.125 -16.109 1 92.94 218 THR B CA 1
ATOM 6383 C C . THR B 1 218 ? 7.543 -31.344 -16.078 1 92.94 218 THR B C 1
ATOM 6385 O O . THR B 1 218 ? 7.027 -32.25 -16.734 1 92.94 218 THR B O 1
ATOM 6388 N N . LEU B 1 219 ? 6.863 -30.562 -15.336 1 92.06 219 LEU B N 1
ATOM 6389 C CA . LEU B 1 219 ? 5.418 -30.703 -15.203 1 92.06 219 LEU B CA 1
ATOM 6390 C C . LEU B 1 219 ? 4.719 -30.375 -16.516 1 92.06 219 LEU B C 1
ATOM 6392 O O . LEU B 1 219 ? 3.738 -31.016 -16.891 1 92.06 219 LEU B O 1
ATOM 6396 N N . LYS B 1 220 ? 5.219 -29.391 -17.203 1 92.81 220 LYS B N 1
ATOM 6397 C CA . LYS B 1 220 ? 4.629 -29.062 -18.5 1 92.81 220 LYS B CA 1
ATOM 6398 C C . LYS B 1 220 ? 4.824 -30.188 -19.5 1 92.81 220 LYS B C 1
ATOM 6400 O O . LYS B 1 220 ? 3.912 -30.5 -20.266 1 92.81 220 LYS B O 1
ATOM 6405 N N . LYS B 1 221 ? 6.008 -30.75 -19.516 1 91.81 221 LYS B N 1
ATOM 6406 C CA . LYS B 1 221 ? 6.281 -31.891 -20.375 1 91.81 221 LYS B CA 1
ATOM 6407 C C . LYS B 1 221 ? 5.344 -33.062 -20.062 1 91.81 221 LYS B C 1
ATOM 6409 O O . LYS B 1 221 ? 4.805 -33.688 -20.969 1 91.81 221 LYS B O 1
ATOM 6414 N N . LEU B 1 222 ? 5.191 -33.281 -18.812 1 89.31 222 LEU B N 1
ATOM 6415 C CA . LEU B 1 222 ? 4.293 -34.344 -18.375 1 89.31 222 LEU B CA 1
ATOM 6416 C C . LEU B 1 222 ? 2.875 -34.094 -18.891 1 89.31 222 LEU B C 1
ATOM 6418 O O . LEU B 1 222 ? 2.23 -35 -19.422 1 89.31 222 LEU B O 1
ATOM 6422 N N . ARG B 1 223 ? 2.434 -32.969 -18.781 1 88.19 223 ARG B N 1
ATOM 6423 C CA . ARG B 1 223 ? 1.088 -32.625 -19.203 1 88.19 223 ARG B CA 1
ATOM 6424 C C . ARG B 1 223 ? 0.925 -32.812 -20.703 1 88.19 223 ARG B C 1
ATOM 6426 O O . ARG B 1 223 ? -0.08 -33.375 -21.172 1 88.19 223 ARG B O 1
ATOM 6433 N N . LEU B 1 224 ? 1.882 -32.406 -21.438 1 88.25 224 LEU B N 1
ATOM 6434 C CA . LEU B 1 224 ? 1.823 -32.5 -22.891 1 88.25 224 LEU B CA 1
ATOM 6435 C C . LEU B 1 224 ? 1.854 -33.969 -23.312 1 88.25 224 LEU B C 1
ATOM 6437 O O . LEU B 1 224 ? 1.165 -34.344 -24.266 1 88.25 224 LEU B O 1
ATOM 6441 N N . ASN B 1 225 ? 2.598 -34.719 -22.578 1 85.88 225 ASN B N 1
ATOM 6442 C CA . ASN B 1 225 ? 2.676 -36.125 -22.891 1 85.88 225 ASN B CA 1
ATOM 6443 C C . ASN B 1 225 ? 1.355 -36.844 -22.594 1 85.88 225 ASN B C 1
ATOM 6445 O O . ASN B 1 225 ? 0.961 -37.75 -23.328 1 85.88 225 ASN B O 1
ATOM 6449 N N . LEU B 1 226 ? 0.735 -36.438 -21.578 1 82.62 226 LEU B N 1
ATOM 6450 C CA . LEU B 1 226 ? -0.554 -37 -21.234 1 82.62 226 LEU B CA 1
ATOM 6451 C C . LEU B 1 226 ? -1.627 -36.625 -22.234 1 82.62 226 LEU B C 1
ATOM 6453 O O . LEU B 1 226 ? -2.496 -37.406 -22.578 1 82.62 226 LEU B O 1
ATOM 6457 N N . ASP B 1 227 ? -1.515 -35.469 -22.797 1 78.19 227 ASP B N 1
ATOM 6458 C CA . ASP B 1 227 ? -2.463 -34.969 -23.797 1 78.19 227 ASP B CA 1
ATOM 6459 C C . ASP B 1 227 ? -2.281 -35.688 -25.125 1 78.19 227 ASP B C 1
ATOM 6461 O O . ASP B 1 227 ? -3.246 -35.875 -25.875 1 78.19 227 ASP B O 1
ATOM 6465 N N . ALA B 1 228 ? -1.057 -35.938 -25.438 1 74.94 228 ALA B N 1
ATOM 6466 C CA . ALA B 1 228 ? -0.73 -36.531 -26.734 1 74.94 228 ALA B CA 1
ATOM 6467 C C . ALA B 1 228 ? -1.174 -38 -26.812 1 74.94 228 ALA B C 1
ATOM 6469 O O . ALA B 1 228 ? -1.388 -38.5 -27.906 1 74.94 228 ALA B O 1
ATOM 6470 N N . ALA B 1 229 ? -1.377 -38.594 -25.703 1 69.69 229 ALA B N 1
ATOM 6471 C CA . ALA B 1 229 ? -1.798 -40 -25.75 1 69.69 229 ALA B CA 1
ATOM 6472 C C . ALA B 1 229 ? -3.248 -40.125 -26.203 1 69.69 229 ALA B C 1
ATOM 6474 O O . ALA B 1 229 ? -4.152 -39.562 -25.578 1 69.69 229 ALA B O 1
ATOM 6475 N N . PRO B 1 230 ? -3.441 -40.688 -27.406 1 63.78 230 PRO B N 1
ATOM 6476 C CA . PRO B 1 230 ? -4.805 -40.812 -27.922 1 63.78 230 PRO B CA 1
ATOM 6477 C C . PRO B 1 230 ? -5.711 -41.625 -27.016 1 63.78 230 PRO B C 1
ATOM 6479 O O . PRO B 1 230 ? -5.238 -42.531 -26.312 1 63.78 230 PRO B O 1
ATOM 6482 N N . GLN B 1 231 ? -6.957 -41.25 -26.875 1 61.56 231 GLN B N 1
ATOM 6483 C CA . GLN B 1 231 ? -7.973 -41.875 -26.031 1 61.56 231 GLN B CA 1
ATOM 6484 C C . GLN B 1 231 ? -8.078 -43.375 -26.344 1 61.56 231 GLN B C 1
ATOM 6486 O O . GLN B 1 231 ? -8.227 -44.188 -25.438 1 61.56 231 GLN B O 1
ATOM 6491 N N . ALA B 1 232 ? -7.988 -43.625 -27.656 1 57.53 232 ALA B N 1
ATOM 6492 C CA . ALA B 1 232 ? -8.203 -44.969 -28.109 1 57.53 232 ALA B CA 1
ATOM 6493 C C . ALA B 1 232 ? -7.102 -45.906 -27.594 1 57.53 232 ALA B C 1
ATOM 6495 O O . ALA B 1 232 ? -7.328 -47.094 -27.406 1 57.53 232 ALA B O 1
ATOM 6496 N N . SER B 1 233 ? -5.98 -45.312 -27.344 1 61.69 233 SER B N 1
ATOM 6497 C CA . SER B 1 233 ? -4.836 -46.156 -26.969 1 61.69 233 SER B CA 1
ATOM 6498 C C . SER B 1 233 ? -4.602 -46.094 -25.453 1 61.69 233 SER B C 1
ATOM 6500 O O . SER B 1 233 ? -3.643 -46.688 -24.953 1 61.69 233 SER B O 1
ATOM 6502 N N . PHE B 1 234 ? -5.645 -45.469 -24.844 1 64.5 234 PHE B N 1
ATOM 6503 C CA . PHE B 1 234 ? -5.43 -45.312 -23.406 1 64.5 234 PHE B CA 1
ATOM 6504 C C . PHE B 1 234 ? -5.695 -46.594 -22.656 1 64.5 234 PHE B C 1
ATOM 6506 O O . PHE B 1 234 ? -6.773 -47.188 -22.797 1 64.5 234 PHE B O 1
ATOM 6513 N N . LYS B 1 235 ? -4.617 -47.188 -22.156 1 65.5 235 LYS B N 1
ATOM 6514 C CA . LYS B 1 235 ? -4.742 -48.281 -21.188 1 65.5 235 LYS B CA 1
ATOM 6515 C C . LYS B 1 235 ? -4.461 -47.781 -19.766 1 65.5 235 LYS B C 1
ATOM 6517 O O . LYS B 1 235 ? -3.367 -47.312 -19.484 1 65.5 235 LYS B O 1
ATOM 6522 N N . PRO B 1 236 ? -5.602 -47.812 -18.969 1 65.88 236 PRO B N 1
ATOM 6523 C CA . PRO B 1 236 ? -5.359 -47.312 -17.609 1 65.88 236 PRO B CA 1
ATOM 6524 C C . PRO B 1 236 ? -4.262 -48.094 -16.891 1 65.88 236 PRO B C 1
ATOM 6526 O O . PRO B 1 236 ? -4.254 -49.312 -16.922 1 65.88 236 PRO B O 1
ATOM 6529 N N . THR B 1 237 ? -3.119 -47.531 -16.594 1 67.69 237 THR B N 1
ATOM 6530 C CA . THR B 1 237 ? -2.043 -48.188 -15.867 1 67.69 237 THR B CA 1
ATOM 6531 C C . THR B 1 237 ? -2.463 -48.469 -14.43 1 67.69 237 THR B C 1
ATOM 6533 O O . THR B 1 237 ? -1.868 -49.312 -13.75 1 67.69 237 THR B O 1
ATOM 6536 N N . PHE B 1 238 ? -3.531 -47.969 -13.945 1 76.31 238 PHE B N 1
ATOM 6537 C CA . PHE B 1 238 ? -4.082 -48.094 -12.602 1 76.31 238 PHE B CA 1
ATOM 6538 C C . PHE B 1 238 ? -2.994 -47.875 -11.555 1 76.31 238 PHE B C 1
ATOM 6540 O O . PHE B 1 238 ? -3.113 -48.375 -10.43 1 76.31 238 PHE B O 1
ATOM 6547 N N . ALA B 1 239 ? -1.896 -47.188 -11.961 1 81.31 239 ALA B N 1
ATOM 6548 C CA . ALA B 1 239 ? -0.775 -46.969 -11.047 1 81.31 239 ALA B CA 1
ATOM 6549 C C . ALA B 1 239 ? -1.196 -46.156 -9.828 1 81.31 239 ALA B C 1
ATOM 6551 O O . ALA B 1 239 ? -0.662 -46.344 -8.734 1 81.31 239 ALA B O 1
ATOM 6552 N N . PHE B 1 240 ? -2.213 -45.344 -10.023 1 89.88 240 PHE B N 1
ATOM 6553 C CA . PHE B 1 240 ? -2.615 -44.469 -8.945 1 89.88 240 PHE B CA 1
ATOM 6554 C C . PHE B 1 240 ? -4.016 -44.781 -8.453 1 89.88 240 PHE B C 1
ATOM 6556 O O . PHE B 1 240 ? -4.676 -43.969 -7.824 1 89.88 240 PHE B O 1
ATOM 6563 N N . LYS B 1 241 ? -4.438 -45.938 -8.789 1 92.44 241 LYS B N 1
ATOM 6564 C CA . LYS B 1 241 ? -5.73 -46.375 -8.281 1 92.44 241 LYS B CA 1
ATOM 6565 C C . LYS B 1 241 ? -5.641 -46.75 -6.812 1 92.44 241 LYS B C 1
ATOM 6567 O O . LYS B 1 241 ? -4.758 -47.531 -6.418 1 92.44 241 LYS B O 1
ATOM 6572 N N . VAL B 1 242 ? -6.496 -46.219 -6.039 1 94.62 242 VAL B N 1
ATOM 6573 C CA . VAL B 1 242 ? -6.598 -46.531 -4.617 1 94.62 242 VAL B CA 1
ATOM 6574 C C . VAL B 1 242 ? -7.836 -47.375 -4.352 1 94.62 242 VAL B C 1
ATOM 6576 O O . VAL B 1 242 ? -8.969 -46.906 -4.523 1 94.62 242 VAL B O 1
ATOM 6579 N N . PRO B 1 243 ? -7.602 -48.594 -3.949 1 93.06 243 PRO B N 1
ATOM 6580 C CA . PRO B 1 243 ? -8.773 -49.406 -3.629 1 93.06 243 PRO B CA 1
ATOM 6581 C C . PRO B 1 243 ? -9.633 -48.812 -2.518 1 93.06 243 PRO B C 1
ATOM 6583 O O . PRO B 1 243 ? -9.094 -48.25 -1.557 1 93.06 243 PRO B O 1
ATOM 6586 N N . LEU B 1 244 ? -10.844 -48.906 -2.703 1 91.69 244 LEU B N 1
ATOM 6587 C CA . LEU B 1 244 ? -11.773 -48.344 -1.722 1 91.69 244 LEU B CA 1
ATOM 6588 C C . LEU B 1 244 ? -11.547 -48.969 -0.349 1 91.69 244 LEU B C 1
ATOM 6590 O O . LEU B 1 244 ? -11.758 -48.312 0.676 1 91.69 244 LEU B O 1
ATOM 6594 N N . ALA B 1 245 ? -11.086 -50.219 -0.33 1 90.62 245 ALA B N 1
ATOM 6595 C CA . ALA B 1 245 ? -10.852 -50.969 0.904 1 90.62 245 ALA B CA 1
ATOM 6596 C C . ALA B 1 245 ? -9.727 -50.312 1.719 1 90.62 245 ALA B C 1
ATOM 6598 O O . ALA B 1 245 ? -9.641 -50.5 2.934 1 90.62 245 ALA B O 1
ATOM 6599 N N . ASP B 1 246 ? -8.93 -49.562 1.057 1 93.5 246 ASP B N 1
ATOM 6600 C CA . ASP B 1 246 ? -7.805 -48.938 1.732 1 93.5 246 ASP B CA 1
ATOM 6601 C C . ASP B 1 246 ? -8.227 -47.594 2.357 1 93.5 246 ASP B C 1
ATOM 6603 O O . ASP B 1 246 ? -7.434 -46.969 3.045 1 93.5 246 ASP B O 1
ATOM 6607 N N . LEU B 1 247 ? -9.445 -47.219 2.119 1 94.12 247 LEU B N 1
ATOM 6608 C CA . LEU B 1 247 ? -9.969 -45.938 2.631 1 94.12 247 LEU B CA 1
ATOM 6609 C C . LEU B 1 247 ? -11.023 -46.188 3.709 1 94.12 247 LEU B C 1
ATOM 6611 O O . LEU B 1 247 ? -11.938 -46.969 3.518 1 94.12 247 LEU B O 1
ATOM 6615 N N . ASP B 1 248 ? -10.836 -45.594 4.867 1 92.12 248 ASP B N 1
ATOM 6616 C CA . ASP B 1 248 ? -11.836 -45.625 5.926 1 92.12 248 ASP B CA 1
ATOM 6617 C C . ASP B 1 248 ? -12.711 -44.375 5.887 1 92.12 248 ASP B C 1
ATOM 6619 O O . ASP B 1 248 ? -12.305 -43.312 6.355 1 92.12 248 ASP B O 1
ATOM 6623 N N . LEU B 1 249 ? -13.93 -44.5 5.25 1 87.06 249 LEU B N 1
ATOM 6624 C CA . LEU B 1 249 ? -14.852 -43.375 5.09 1 87.06 249 LEU B CA 1
ATOM 6625 C C . LEU B 1 249 ? -15.742 -43.219 6.32 1 87.06 249 LEU B C 1
ATOM 6627 O O . LEU B 1 249 ? -16.203 -44.219 6.887 1 87.06 249 LEU B O 1
ATOM 6631 N N . GLY B 1 250 ? -15.398 -42.938 7.492 1 68.25 250 GLY B N 1
ATOM 6632 C CA . GLY B 1 250 ? -16.25 -42.844 8.664 1 68.25 250 GLY B CA 1
ATOM 6633 C C . GLY B 1 250 ? -17.688 -43.25 8.398 1 68.25 250 GLY B C 1
ATOM 6634 O O . GLY B 1 250 ? -18.094 -43.375 7.246 1 68.25 250 GLY B O 1
ATOM 6635 N N . ALA B 1 251 ? -18.406 -43.75 9.352 1 55.34 251 ALA B N 1
ATOM 6636 C CA . ALA B 1 251 ? -19.719 -44.375 9.297 1 55.34 251 ALA B CA 1
ATOM 6637 C C . ALA B 1 251 ? -20.688 -43.562 8.438 1 55.34 251 ALA B C 1
ATOM 6639 O O . ALA B 1 251 ? -21.484 -44.125 7.695 1 55.34 251 ALA B O 1
ATOM 6640 N N . ASP B 1 252 ? -20.609 -42.25 8.492 1 51.53 252 ASP B N 1
ATOM 6641 C CA . ASP B 1 252 ? -21.641 -41.438 7.832 1 51.53 252 ASP B CA 1
ATOM 6642 C C . ASP B 1 252 ? -21.375 -41.344 6.328 1 51.53 252 ASP B C 1
ATOM 6644 O O . ASP B 1 252 ? -22.297 -41.156 5.539 1 51.53 252 ASP B O 1
ATOM 6648 N N . ALA B 1 253 ? -20.188 -41.375 5.875 1 53.94 253 ALA B N 1
ATOM 6649 C CA . ALA B 1 253 ? -19.812 -41.125 4.488 1 53.94 253 ALA B CA 1
ATOM 6650 C C . ALA B 1 253 ? -20.078 -42.312 3.605 1 53.94 253 ALA B C 1
ATOM 6652 O O . ALA B 1 253 ? -20.203 -42.188 2.385 1 53.94 253 ALA B O 1
ATOM 6653 N N . ARG B 1 254 ? -20.078 -43.594 4.195 1 48.19 254 ARG B N 1
ATOM 6654 C CA . ARG B 1 254 ? -20.328 -44.781 3.398 1 48.19 254 ARG B CA 1
ATOM 6655 C C . ARG B 1 254 ? -21.75 -44.781 2.852 1 48.19 254 ARG B C 1
ATOM 6657 O O . ARG B 1 254 ? -22.016 -45.344 1.782 1 48.19 254 ARG B O 1
ATOM 6664 N N . THR B 1 255 ? -22.672 -44.25 3.744 1 45.88 255 THR B N 1
ATOM 6665 C CA . THR B 1 255 ? -24.047 -44.406 3.283 1 45.88 255 THR B CA 1
ATOM 6666 C C . THR B 1 255 ? -24.469 -43.156 2.477 1 45.88 255 THR B C 1
ATOM 6668 O O . THR B 1 255 ? -25.562 -43.125 1.932 1 45.88 255 THR B O 1
ATOM 6671 N N . GLY B 1 256 ? -23.547 -42.469 1.762 1 44.59 256 GLY B N 1
ATOM 6672 C CA . GLY B 1 256 ? -23.891 -41.312 0.963 1 44.59 256 GLY B CA 1
ATOM 6673 C C . GLY B 1 256 ? -24.766 -40.312 1.7 1 44.59 256 GLY B C 1
ATOM 6674 O O . GLY B 1 256 ? -25.281 -39.375 1.103 1 44.59 256 GLY B O 1
ATOM 6675 N N . HIS B 1 257 ? -25.516 -40.562 2.979 1 35.69 257 HIS B N 1
ATOM 6676 C CA . HIS B 1 257 ? -26.578 -39.812 3.67 1 35.69 257 HIS B CA 1
ATOM 6677 C C . HIS B 1 257 ? -26 -38.812 4.672 1 35.69 257 HIS B C 1
ATOM 6679 O O . HIS B 1 257 ? -25.328 -39.219 5.625 1 35.69 257 HIS B O 1
ATOM 6685 N N . THR B 1 258 ? -25.344 -37.75 4.336 1 36.03 258 THR B N 1
ATOM 6686 C CA . THR B 1 258 ? -25.094 -36.812 5.41 1 36.03 258 THR B CA 1
ATOM 6687 C C . THR B 1 258 ? -26.375 -36.469 6.164 1 36.03 258 THR B C 1
ATOM 6689 O O . THR B 1 258 ? -27.391 -36.125 5.555 1 36.03 258 THR B O 1
ATOM 6692 N N . SER B 1 259 ? -26.672 -36.969 7.375 1 30.28 259 SER B N 1
ATOM 6693 C CA . SER B 1 259 ? -27.734 -36.5 8.266 1 30.28 259 SER B CA 1
ATOM 6694 C C . SER B 1 259 ? -27.734 -35 8.414 1 30.28 259 SER B C 1
ATOM 6696 O O . SER B 1 259 ? -26.703 -34.406 8.75 1 30.28 259 SER B O 1
ATOM 6698 N N . GLY B 1 260 ? -28.406 -34.219 7.566 1 28.92 260 GLY B N 1
ATOM 6699 C CA . GLY B 1 260 ? -28.75 -32.844 7.883 1 28.92 260 GLY B CA 1
ATOM 6700 C C . GLY B 1 260 ? -29.062 -32.625 9.352 1 28.92 260 GLY B C 1
ATOM 6701 O O . GLY B 1 260 ? -29.594 -33.531 10.016 1 28.92 260 GLY B O 1
ATOM 6702 N N . ASN B 1 261 ? -28.188 -31.938 10.102 1 27.92 261 ASN B N 1
ATOM 6703 C CA . ASN B 1 261 ? -28.547 -31.484 11.438 1 27.92 261 ASN B CA 1
ATOM 6704 C C . ASN B 1 261 ? -30.016 -31.141 11.531 1 27.92 261 ASN B C 1
ATOM 6706 O O . ASN B 1 261 ? -30.5 -30.219 10.859 1 27.92 261 ASN B O 1
ATOM 6710 N N . SER B 1 262 ? -30.906 -32.125 11.711 1 25.2 262 SER B N 1
ATOM 6711 C CA . SER B 1 262 ? -32.281 -31.938 12.141 1 25.2 262 SER B CA 1
ATOM 6712 C C . SER B 1 262 ? -32.375 -31 13.336 1 25.2 262 SER B C 1
ATOM 6714 O O . SER B 1 262 ? -31.781 -31.25 14.383 1 25.2 262 SER B O 1
ATOM 6716 N N . CYS B 1 263 ? -32.281 -29.703 13.102 1 25 263 CYS B N 1
ATOM 6717 C CA . CYS B 1 263 ? -32.875 -28.875 14.156 1 25 263 CYS B CA 1
ATOM 6718 C C . CYS B 1 263 ? -34.188 -29.438 14.633 1 25 263 CYS B C 1
ATOM 6720 O O . CYS B 1 263 ? -35.094 -29.656 13.836 1 25 263 CYS B O 1
ATOM 6722 N N . SER B 1 264 ? -34.125 -30.297 15.641 1 23.11 264 SER B N 1
ATOM 6723 C CA . SER B 1 264 ? -35.25 -30.766 16.453 1 23.11 264 SER B CA 1
ATOM 6724 C C . SER B 1 264 ? -36.219 -29.625 16.781 1 23.11 264 SER B C 1
ATOM 6726 O O . SER B 1 264 ? -35.812 -28.641 17.391 1 23.11 264 SER B O 1
ATOM 6728 N N . ARG B 1 265 ? -37.125 -29.328 15.836 1 21.28 265 ARG B N 1
ATOM 6729 C CA . ARG B 1 265 ? -38.312 -28.562 16.25 1 21.28 265 ARG B CA 1
ATOM 6730 C C . ARG B 1 265 ? -38.969 -29.188 17.484 1 21.28 265 ARG B C 1
ATOM 6732 O O . ARG B 1 265 ? -39.344 -30.359 17.453 1 21.28 265 ARG B O 1
ATOM 6739 N N . SER B 1 266 ? -38.5 -28.859 18.703 1 21.61 266 SER B N 1
ATOM 6740 C CA . SER B 1 266 ? -39.281 -29.156 19.875 1 21.61 266 SER B CA 1
ATOM 6741 C C . SER B 1 266 ? -40.75 -28.703 19.688 1 21.61 266 SER B C 1
ATOM 6743 O O . SER B 1 266 ? -41 -27.516 19.531 1 21.61 266 SER B O 1
ATOM 6745 N N . SER B 1 267 ? -41.5 -29.453 18.828 1 22.28 267 SER B N 1
ATOM 6746 C CA . SER B 1 267 ? -42.938 -29.297 18.672 1 22.28 267 SER B CA 1
ATOM 6747 C C . SER B 1 267 ? -43.656 -29.5 20 1 22.28 267 SER B C 1
ATOM 6749 O O . SER B 1 267 ? -44.875 -29.766 20.016 1 22.28 267 SER B O 1
ATOM 6751 N N . ARG B 1 268 ? -43.312 -29 21.156 1 18.95 268 ARG B N 1
ATOM 6752 C CA . ARG B 1 268 ? -44.188 -29.484 22.219 1 18.95 268 ARG B CA 1
ATOM 6753 C C . ARG B 1 268 ? -45.625 -29.078 21.984 1 18.95 268 ARG B C 1
ATOM 6755 O O . ARG B 1 268 ? -46.5 -29.297 22.828 1 18.95 268 ARG B O 1
ATOM 6762 N N . SER B 1 269 ? -45.969 -28.109 21 1 20.14 269 SER B N 1
ATOM 6763 C CA . SER B 1 269 ? -47.281 -27.641 21.453 1 20.14 269 SER B CA 1
ATOM 6764 C C . SER B 1 269 ? -48.344 -28.719 21.25 1 20.14 269 SER B C 1
ATOM 6766 O O . SER B 1 269 ? -48.375 -29.375 20.203 1 20.14 269 SER B O 1
ATOM 6768 N N . ARG B 1 270 ? -49.062 -29.234 22.344 1 18.22 270 ARG B N 1
ATOM 6769 C CA . ARG B 1 270 ? -50.094 -30.234 22.656 1 18.22 270 ARG B CA 1
ATOM 6770 C C . ARG B 1 270 ? -51.406 -29.906 21.953 1 18.22 270 ARG B C 1
ATOM 6772 O O . ARG B 1 270 ? -52.344 -30.672 22.031 1 18.22 270 ARG B O 1
ATOM 6779 N N . SER B 1 271 ? -51.688 -28.641 21.484 1 20.92 271 SER B N 1
ATOM 6780 C CA . SER B 1 271 ? -53.156 -28.562 21.672 1 20.92 271 SER B CA 1
ATOM 6781 C C . SER B 1 271 ? -53.875 -29.562 20.781 1 20.92 271 SER B C 1
ATOM 6783 O O . SER B 1 271 ? -53.312 -30.016 19.766 1 20.92 271 SER B O 1
ATOM 6785 N N . SER B 1 272 ? -55.25 -29.984 21.078 1 19.86 272 SER B N 1
ATOM 6786 C CA . SER B 1 272 ? -56.219 -31.062 21 1 19.86 272 SER B CA 1
ATOM 6787 C C . SER B 1 272 ? -56.844 -31.141 19.609 1 19.86 272 SER B C 1
ATOM 6789 O O . SER B 1 272 ? -57.156 -32.219 19.125 1 19.86 272 SER B O 1
ATOM 6791 N N . ARG B 1 273 ? -57.281 -30.031 18.984 1 21.8 273 ARG B N 1
ATOM 6792 C CA . ARG B 1 273 ? -58.656 -30.219 18.516 1 21.8 273 ARG B CA 1
ATOM 6793 C C . ARG B 1 273 ? -58.75 -31.297 17.453 1 21.8 273 ARG B C 1
ATOM 6795 O O . ARG B 1 273 ? -57.75 -31.609 16.797 1 21.8 273 ARG B O 1
ATOM 6802 N N . PRO B 1 274 ? -60.094 -31.359 16.766 1 24.08 274 PRO B N 1
ATOM 6803 C CA . PRO B 1 274 ? -60.938 -32.406 16.203 1 24.08 274 PRO B CA 1
ATOM 6804 C C . PRO B 1 274 ? -60.438 -32.906 14.844 1 24.08 274 PRO B C 1
ATOM 6806 O O . PRO B 1 274 ? -59.656 -32.219 14.18 1 24.08 274 PRO B O 1
ATOM 6809 N N . SER B 1 275 ? -61.062 -34.125 14.406 1 21.36 275 SER B N 1
ATOM 6810 C CA . SER B 1 275 ? -60.812 -35.281 13.562 1 21.36 275 SER B CA 1
ATOM 6811 C C . SER B 1 275 ? -61.062 -34.969 12.094 1 21.36 275 SER B C 1
ATOM 6813 O O . SER B 1 275 ? -60.969 -35.844 11.242 1 21.36 275 SER B O 1
ATOM 6815 N N . SER B 1 276 ? -61.531 -33.688 11.688 1 23.2 276 SER B N 1
ATOM 6816 C CA . SER B 1 276 ? -62.25 -33.906 10.43 1 23.2 276 SER B CA 1
ATOM 6817 C C . SER B 1 276 ? -61.312 -34.5 9.375 1 23.2 276 SER B C 1
ATOM 6819 O O . SER B 1 276 ? -60.125 -34.281 9.406 1 23.2 276 SER B O 1
ATOM 6821 N N . SER B 1 277 ? -61.875 -35.5 8.641 1 23.09 277 SER B N 1
ATOM 6822 C CA . SER B 1 277 ? -61.406 -36.562 7.766 1 23.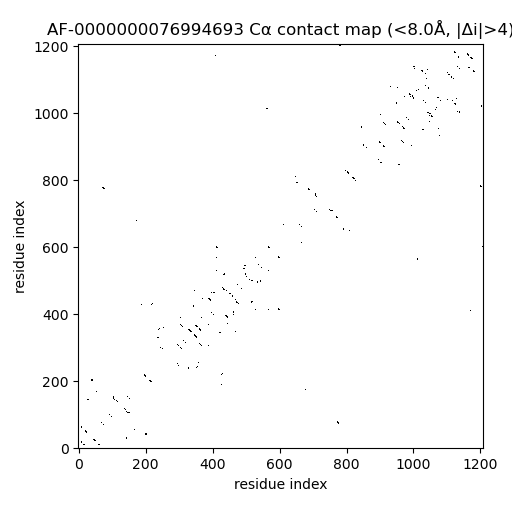09 277 SER B CA 1
ATOM 6823 C C . SER B 1 277 ? -60.844 -36 6.465 1 23.09 277 SER B C 1
ATOM 6825 O O . SER B 1 277 ? -60.469 -36.75 5.566 1 23.09 277 SER B O 1
ATOM 6827 N N . THR B 1 278 ? -60.875 -34.656 6.289 1 23.61 278 THR B N 1
ATOM 6828 C CA . THR B 1 278 ? -60.719 -34.406 4.859 1 23.61 278 THR B CA 1
ATOM 6829 C C . THR B 1 278 ? -59.469 -35.062 4.305 1 23.61 278 THR B C 1
ATOM 6831 O O . THR B 1 278 ? -58.438 -35.125 4.98 1 23.61 278 THR B O 1
ATOM 6834 N N . VAL B 1 279 ? -59.75 -35.969 3.326 1 25.84 279 VAL B N 1
ATOM 6835 C CA . VAL B 1 279 ? -58.844 -36.812 2.514 1 25.84 279 VAL B CA 1
ATOM 6836 C C . VAL B 1 279 ? -57.75 -35.969 1.916 1 25.84 279 VAL B C 1
ATOM 6838 O O . VAL B 1 279 ? -58 -35.094 1.085 1 25.84 279 VAL B O 1
ATOM 6841 N N . ASP B 1 280 ? -57.031 -35.25 2.756 1 22.56 280 ASP B N 1
ATOM 6842 C CA . ASP B 1 280 ? -56 -34.438 2.15 1 22.56 280 ASP B CA 1
ATOM 6843 C C . ASP B 1 280 ? -55.031 -35.281 1.339 1 22.56 280 ASP B C 1
ATOM 6845 O O . ASP B 1 280 ? -54.406 -36.219 1.872 1 22.56 280 ASP B O 1
ATOM 6849 N N . LEU B 1 281 ? -55.469 -35.531 0.046 1 23.95 281 LEU B N 1
ATOM 6850 C CA . LEU B 1 281 ? -54.594 -36.125 -0.93 1 23.95 281 LEU B CA 1
ATOM 6851 C C . LEU B 1 281 ? -53.188 -35.531 -0.829 1 23.95 281 LEU B C 1
ATOM 6853 O O . LEU B 1 281 ? -52.969 -34.375 -1.178 1 23.95 281 LEU B O 1
ATOM 6857 N N . SER B 1 282 ? -52.531 -35.812 0.251 1 24.8 282 SER B N 1
ATOM 6858 C CA . SER B 1 282 ? -51.125 -35.406 0.445 1 24.8 282 SER B CA 1
ATOM 6859 C C . SER B 1 282 ? -50.25 -35.938 -0.684 1 24.8 282 SER B C 1
ATOM 6861 O O . SER B 1 282 ? -50.094 -37.156 -0.837 1 24.8 282 SER B O 1
ATOM 6863 N N . SER B 1 283 ? -50.562 -35.438 -1.964 1 25.22 283 SER B N 1
ATOM 6864 C CA . SER B 1 283 ? -49.531 -35.781 -2.938 1 25.22 283 SER B CA 1
ATOM 6865 C C . SER B 1 283 ? -48.125 -35.531 -2.355 1 25.22 283 SER B C 1
ATOM 6867 O O . SER B 1 283 ? -47.812 -34.438 -1.899 1 25.22 283 SER B O 1
ATOM 6869 N N . THR B 1 284 ? -47.656 -36.562 -1.686 1 25.94 284 THR B N 1
ATOM 6870 C CA . THR B 1 284 ? -46.281 -36.656 -1.268 1 25.94 284 THR B CA 1
ATOM 6871 C C . THR B 1 284 ? -45.344 -36.344 -2.436 1 25.94 284 THR B C 1
ATOM 6873 O O . THR B 1 284 ? -45.219 -37.156 -3.361 1 25.94 284 THR B O 1
ATOM 6876 N N . SER B 1 285 ? -45.5 -35.188 -3.078 1 27.08 285 SER B N 1
ATOM 6877 C CA . SER B 1 285 ? -44.344 -34.875 -3.9 1 27.08 285 SER B CA 1
ATOM 6878 C C . SER B 1 285 ? -43.031 -35.156 -3.16 1 27.08 285 SER B C 1
ATOM 6880 O O . SER B 1 285 ? -42.781 -34.594 -2.092 1 27.08 285 SER B O 1
ATOM 6882 N N . SER B 1 286 ? -42.75 -36.438 -3.121 1 27.09 286 SER B N 1
ATOM 6883 C CA . SER B 1 286 ? -41.406 -36.812 -2.736 1 27.09 286 SER B CA 1
ATOM 6884 C C . SER B 1 286 ? -40.375 -35.844 -3.35 1 27.09 286 SER B C 1
ATOM 6886 O O . SER B 1 286 ? -40.219 -35.812 -4.57 1 27.09 286 SER B O 1
ATOM 6888 N N . SER B 1 287 ? -40.531 -34.594 -2.98 1 29.34 287 SER B N 1
ATOM 6889 C CA . SER B 1 287 ? -39.281 -33.875 -3.262 1 29.34 287 SER B CA 1
ATOM 6890 C C . SER B 1 287 ? -38.062 -34.719 -3.023 1 29.34 287 SER B C 1
ATOM 6892 O O . SER B 1 287 ? -37.812 -35.156 -1.899 1 29.34 287 SER B O 1
ATOM 6894 N N . SER B 1 288 ? -37.875 -35.688 -3.902 1 29.06 288 SER B N 1
ATOM 6895 C CA . SER B 1 288 ? -36.531 -36.25 -3.887 1 29.06 288 SER B CA 1
ATOM 6896 C C . SER B 1 288 ? -35.5 -35.219 -3.455 1 29.06 288 SER B C 1
ATOM 6898 O O . SER B 1 288 ? -35.312 -34.188 -4.133 1 29.06 288 SER B O 1
ATOM 6900 N N . SER B 1 289 ? -35.625 -34.875 -2.246 1 32.25 289 SER B N 1
ATOM 6901 C CA . SER B 1 289 ? -34.438 -34.188 -1.716 1 32.25 289 SER B CA 1
ATOM 6902 C C . SER B 1 289 ? -33.156 -34.719 -2.383 1 32.25 289 SER B C 1
ATOM 6904 O O . SER B 1 289 ? -32.75 -35.875 -2.166 1 32.25 289 SER B O 1
ATOM 6906 N N . SER B 1 290 ? -33.031 -34.625 -3.658 1 34.59 290 SER B N 1
ATOM 6907 C CA . SER B 1 290 ? -31.719 -34.875 -4.234 1 34.59 290 SER B CA 1
ATOM 6908 C C . SER B 1 290 ? -30.609 -34.656 -3.205 1 34.59 290 SER B C 1
ATOM 6910 O O . SER B 1 290 ? -30.469 -33.562 -2.664 1 34.59 290 SER B O 1
ATOM 6912 N N . ARG B 1 291 ? -30.391 -35.594 -2.434 1 35.91 291 ARG B N 1
ATOM 6913 C CA . ARG B 1 291 ? -29.25 -35.719 -1.53 1 35.91 291 ARG B CA 1
ATOM 6914 C C . ARG B 1 291 ? -27.984 -35.125 -2.131 1 35.91 291 ARG B C 1
ATOM 6916 O O . ARG B 1 291 ? -27.344 -35.719 -2.996 1 35.91 291 ARG B O 1
ATOM 6923 N N . VAL B 1 292 ? -28 -33.906 -2.377 1 43.03 292 VAL B N 1
ATOM 6924 C CA . VAL B 1 292 ? -26.734 -33.344 -2.834 1 43.03 292 VAL B CA 1
ATOM 6925 C C . VAL B 1 292 ? -25.609 -33.781 -1.911 1 43.03 292 VAL B C 1
ATOM 6927 O O . VAL B 1 292 ? -25.594 -33.438 -0.728 1 43.03 292 VAL B O 1
ATOM 6930 N N . SER B 1 293 ? -25.125 -35.031 -1.976 1 52.88 293 SER B N 1
ATOM 6931 C CA . SER B 1 293 ? -23.938 -35.531 -1.317 1 52.88 293 SER B CA 1
ATOM 6932 C C . SER B 1 293 ? -22.812 -34.5 -1.301 1 52.88 293 SER B C 1
ATOM 6934 O O . SER B 1 293 ? -22.703 -33.688 -2.211 1 52.88 293 SER B O 1
ATOM 6936 N N . ALA B 1 294 ? -22.203 -34.344 -0.125 1 69.31 294 ALA B N 1
ATOM 6937 C CA . ALA B 1 294 ? -21.062 -33.438 0.026 1 69.31 294 ALA B CA 1
ATOM 6938 C C . ALA B 1 294 ? -20 -33.719 -1.034 1 69.31 294 ALA B C 1
ATOM 6940 O O . ALA B 1 294 ? -19.672 -34.875 -1.297 1 69.31 294 ALA B O 1
ATOM 6941 N N . PRO B 1 295 ? -19.703 -32.688 -1.757 1 85.12 295 PRO B N 1
ATOM 6942 C CA . PRO B 1 295 ? -18.75 -32.875 -2.84 1 85.12 295 PRO B CA 1
ATOM 6943 C C . PRO B 1 295 ? -17.391 -33.406 -2.342 1 85.12 295 PRO B C 1
ATOM 6945 O O . PRO B 1 295 ? -16.625 -34 -3.115 1 85.12 295 PRO B O 1
ATOM 6948 N N . ARG B 1 296 ? -17.172 -33.312 -0.989 1 92.75 296 ARG B N 1
ATOM 6949 C CA . ARG B 1 296 ? -15.891 -33.719 -0.434 1 92.75 296 ARG B CA 1
ATOM 6950 C C . ARG B 1 296 ? -16.078 -34.406 0.913 1 92.75 296 ARG B C 1
ATOM 6952 O O . ARG B 1 296 ? -16.922 -34 1.714 1 92.75 296 ARG B O 1
ATOM 6959 N N . THR B 1 297 ? -15.266 -35.5 1.131 1 93.19 297 THR B N 1
ATOM 6960 C CA . THR B 1 297 ? -15.375 -36.281 2.352 1 93.19 297 THR B CA 1
ATOM 6961 C C . THR B 1 297 ? -13.992 -36.562 2.934 1 93.19 297 THR B C 1
ATOM 6963 O O . THR B 1 297 ? -13.07 -36.938 2.203 1 93.19 297 THR B O 1
ATOM 6966 N N . HIS B 1 298 ? -13.867 -36.375 4.219 1 94 298 HIS B N 1
ATOM 6967 C CA . HIS B 1 298 ? -12.641 -36.75 4.91 1 94 298 HIS B CA 1
ATOM 6968 C C . HIS B 1 298 ? -12.578 -38.25 5.16 1 94 298 HIS B C 1
ATOM 6970 O O . HIS B 1 298 ? -13.602 -38.875 5.438 1 94 298 HIS B O 1
ATOM 6976 N N . ALA B 1 299 ? -11.445 -38.781 4.992 1 94.31 299 ALA B N 1
ATOM 6977 C CA . ALA B 1 299 ? -11.211 -40.219 5.215 1 94.31 299 ALA B CA 1
ATOM 6978 C C . ALA B 1 299 ? -9.789 -40.469 5.703 1 94.31 299 ALA B C 1
ATOM 6980 O O . ALA B 1 299 ? -9.031 -39.531 5.941 1 94.31 299 ALA B O 1
ATOM 6981 N N . SER B 1 300 ? -9.562 -41.719 6.102 1 94.38 300 SER B N 1
ATOM 6982 C CA . SER B 1 300 ? -8.219 -42.125 6.477 1 94.38 300 SER B CA 1
ATOM 6983 C C . SER B 1 300 ? -7.695 -43.219 5.543 1 94.38 300 SER B C 1
ATOM 6985 O O . SER B 1 300 ? -8.406 -44.188 5.246 1 94.38 300 SER B O 1
ATOM 6987 N N . HIS B 1 301 ? -6.578 -42.969 4.996 1 94.31 301 HIS B N 1
ATOM 6988 C CA . HIS B 1 301 ? -5.91 -43.969 4.168 1 94.31 301 HIS B CA 1
ATOM 6989 C C . HIS B 1 301 ? -4.969 -44.844 4.996 1 94.31 301 HIS B C 1
ATOM 6991 O O . HIS B 1 301 ? -4.281 -44.344 5.887 1 94.31 301 HIS B O 1
ATOM 6997 N N . ASN B 1 302 ? -4.863 -46.094 4.711 1 92.88 302 ASN B N 1
ATOM 6998 C CA . ASN B 1 302 ? -4.09 -47.062 5.492 1 92.88 302 ASN B CA 1
ATOM 6999 C C . ASN B 1 302 ? -2.615 -46.656 5.547 1 92.88 302 ASN B C 1
ATOM 7001 O O . ASN B 1 302 ? -1.967 -46.844 6.586 1 92.88 302 ASN B O 1
ATOM 7005 N N . THR B 1 303 ? -2.109 -46.094 4.523 1 91.25 303 THR B N 1
ATOM 7006 C CA . THR B 1 303 ? -0.679 -45.812 4.43 1 91.25 303 THR B CA 1
ATOM 7007 C C . THR B 1 303 ? -0.405 -44.312 4.539 1 91.25 303 THR B C 1
ATOM 7009 O O . THR B 1 303 ? 0.57 -43.906 5.172 1 91.25 303 THR B O 1
ATOM 7012 N N . HIS B 1 304 ? -1.281 -43.5 3.975 1 91.19 304 HIS B N 1
ATOM 7013 C CA . HIS B 1 304 ? -0.985 -42.094 3.816 1 91.19 304 HIS B CA 1
ATOM 7014 C C . HIS B 1 304 ? -1.653 -41.25 4.91 1 91.19 304 HIS B C 1
ATOM 7016 O O . HIS B 1 304 ? -1.456 -40.031 4.984 1 91.19 304 HIS B O 1
ATOM 7022 N N . GLY B 1 305 ? -2.385 -41.906 5.812 1 91.62 305 GLY B N 1
ATOM 7023 C CA . GLY B 1 305 ? -3.012 -41.188 6.906 1 91.62 305 GLY B CA 1
ATOM 7024 C C . GLY B 1 305 ? -4.273 -40.469 6.496 1 91.62 305 GLY B C 1
ATOM 7025 O O . GLY B 1 305 ? -5.078 -41 5.723 1 91.62 305 GLY B O 1
ATOM 7026 N N . PRO B 1 306 ? -4.453 -39.188 7.047 1 93.25 306 PRO B N 1
ATOM 7027 C CA . PRO B 1 306 ? -5.684 -38.469 6.75 1 93.25 306 PRO B CA 1
ATOM 7028 C C . PRO B 1 306 ? -5.742 -37.969 5.305 1 93.25 306 PRO B C 1
ATOM 7030 O O . PRO B 1 306 ? -4.77 -37.406 4.801 1 93.25 306 PRO B O 1
ATOM 7033 N N . VAL B 1 307 ? -6.906 -38.188 4.672 1 95.31 307 VAL B N 1
ATOM 7034 C CA . VAL B 1 307 ? -7.066 -37.812 3.275 1 95.31 307 VAL B CA 1
ATOM 7035 C C . VAL B 1 307 ? -8.422 -37.125 3.074 1 95.31 307 VAL B C 1
ATOM 7037 O O . VAL B 1 307 ? -9.305 -37.25 3.926 1 95.31 307 VAL B O 1
ATOM 7040 N N . LEU B 1 308 ? -8.516 -36.344 2.064 1 95.38 308 LEU B N 1
ATOM 7041 C CA . LEU B 1 308 ? -9.758 -35.719 1.59 1 95.38 308 LEU B CA 1
ATOM 7042 C C . LEU B 1 308 ? -10.133 -36.281 0.213 1 95.38 308 LEU B C 1
ATOM 7044 O O . LEU B 1 308 ? -9.312 -36.25 -0.709 1 95.38 308 LEU B O 1
ATOM 7048 N N . ILE B 1 309 ? -11.359 -36.75 0.06 1 95.31 309 ILE B N 1
ATOM 7049 C CA . ILE B 1 309 ? -11.812 -37.344 -1.206 1 95.31 309 ILE B CA 1
ATOM 7050 C C . ILE B 1 309 ? -12.766 -36.344 -1.896 1 95.31 309 ILE B C 1
ATOM 7052 O O . ILE B 1 309 ? -13.75 -35.906 -1.298 1 95.31 309 ILE B O 1
ATOM 7056 N N . GLU B 1 310 ? -12.477 -35.969 -3.072 1 93.75 310 GLU B N 1
ATOM 7057 C CA . GLU B 1 310 ? -13.375 -35.188 -3.91 1 93.75 310 GLU B CA 1
ATOM 7058 C C . GLU B 1 310 ? -14.094 -36.062 -4.93 1 93.75 310 GLU B C 1
ATOM 7060 O O . GLU B 1 310 ? -13.461 -36.656 -5.809 1 93.75 310 GLU B O 1
ATOM 7065 N N . TRP B 1 311 ? -15.391 -36.031 -4.848 1 90.88 311 TRP B N 1
ATOM 7066 C CA . TRP B 1 311 ? -16.188 -36.969 -5.621 1 90.88 311 TRP B CA 1
ATOM 7067 C C . TRP B 1 311 ? -16.625 -36.375 -6.945 1 90.88 311 TRP B C 1
ATOM 7069 O O . TRP B 1 311 ? -16.969 -35.188 -7.008 1 90.88 311 TRP B O 1
ATOM 7079 N N . VAL B 1 312 ? -16.594 -37.219 -7.949 1 87.69 312 VAL B N 1
ATOM 7080 C CA . VAL B 1 312 ? -17.094 -36.875 -9.281 1 87.69 312 VAL B CA 1
ATOM 7081 C C . VAL B 1 312 ? -18.125 -37.906 -9.703 1 87.69 312 VAL B C 1
ATOM 7083 O O . VAL B 1 312 ? -17.797 -39.094 -9.891 1 87.69 312 VAL B O 1
ATOM 7086 N N . GLU B 1 313 ? -19.266 -37.469 -9.906 1 85.56 313 GLU B N 1
ATOM 7087 C CA . GLU B 1 313 ? -20.344 -38.406 -10.25 1 85.56 313 GLU B CA 1
ATOM 7088 C C . GLU B 1 313 ? -20.422 -38.625 -11.758 1 85.56 313 GLU B C 1
ATOM 7090 O O . GLU B 1 313 ? -20.031 -37.75 -12.539 1 85.56 313 GLU B O 1
ATOM 7095 N N . TYR B 1 314 ? -20.766 -39.812 -12.141 1 83.06 314 TYR B N 1
ATOM 7096 C CA . TYR B 1 314 ? -20.984 -40.125 -13.547 1 83.06 314 TYR B CA 1
ATOM 7097 C C . TYR B 1 314 ? -22.312 -40.844 -13.742 1 83.06 314 TYR B C 1
ATOM 7099 O O . TYR B 1 314 ? -22.922 -41.312 -12.773 1 83.06 314 TYR B O 1
ATOM 7107 N N . ASP B 1 315 ? -22.75 -40.812 -14.977 1 85.19 315 ASP B N 1
ATOM 7108 C CA . ASP B 1 315 ? -23.969 -41.531 -15.328 1 85.19 315 ASP B CA 1
ATOM 7109 C C . ASP B 1 315 ? -23.688 -43 -15.516 1 85.19 315 ASP B C 1
ATOM 7111 O O . ASP B 1 315 ? -22.969 -43.406 -16.438 1 85.19 315 ASP B O 1
ATOM 7115 N N . PRO B 1 316 ? -24.281 -43.844 -14.711 1 87.25 316 PRO B N 1
ATOM 7116 C CA . PRO B 1 316 ? -24 -45.281 -14.805 1 87.25 316 PRO B CA 1
ATOM 7117 C C . PRO B 1 316 ? -24.484 -45.875 -16.125 1 87.25 316 PRO B C 1
ATOM 7119 O O . PRO B 1 316 ? -23.984 -46.938 -16.531 1 87.25 316 PRO B O 1
ATOM 7122 N N . SER B 1 317 ? -25.391 -45.219 -16.75 1 89.06 317 SER B N 1
ATOM 7123 C CA . SER B 1 317 ? -25.953 -45.719 -18 1 89.06 317 SER B CA 1
ATOM 7124 C C . SER B 1 317 ? -25.109 -45.281 -19.203 1 89.06 317 SER B C 1
ATOM 7126 O O . SER B 1 317 ? -25.344 -45.75 -20.328 1 89.06 317 SER B O 1
ATOM 7128 N N . ASP B 1 318 ? -24.047 -44.562 -18.938 1 88.62 318 ASP B N 1
ATOM 7129 C CA . ASP B 1 318 ? -23.188 -44.062 -20.016 1 88.62 318 ASP B CA 1
ATOM 7130 C C . ASP B 1 318 ? -21.75 -44.562 -19.828 1 88.62 318 ASP B C 1
ATOM 7132 O O . ASP B 1 318 ? -20.922 -43.844 -19.234 1 88.62 318 ASP B O 1
ATOM 7136 N N . PRO B 1 319 ? -21.484 -45.688 -20.469 1 85.75 319 PRO B N 1
ATOM 7137 C CA . PRO B 1 319 ? -20.156 -46.25 -20.281 1 85.75 319 PRO B CA 1
ATOM 7138 C C . PRO B 1 319 ? -19.047 -45.375 -20.875 1 85.75 319 PRO B C 1
ATOM 7140 O O . PRO B 1 319 ? -17.922 -45.375 -20.375 1 85.75 319 PRO B O 1
ATOM 7143 N N . GLU B 1 320 ? -19.375 -44.656 -21.922 1 82.19 320 GLU B N 1
ATOM 7144 C CA . GLU B 1 320 ? -18.391 -43.75 -22.531 1 82.19 320 GLU B CA 1
ATOM 7145 C C . GLU B 1 320 ? -18 -42.625 -21.578 1 82.19 320 GLU B C 1
ATOM 7147 O O . GLU B 1 320 ? -16.828 -42.281 -21.438 1 82.19 320 GLU B O 1
ATOM 7152 N N . GLU B 1 321 ? -18.969 -42.156 -20.953 1 80.94 321 GLU B N 1
ATOM 7153 C CA . GLU B 1 321 ? -18.719 -41.094 -19.969 1 80.94 321 GLU B CA 1
ATOM 7154 C C . GLU B 1 321 ? -17.859 -41.594 -18.812 1 80.94 321 GLU B C 1
ATOM 7156 O O . GLU B 1 321 ? -16.969 -40.906 -18.344 1 80.94 321 GLU B O 1
ATOM 7161 N N . ARG B 1 322 ? -18.203 -42.719 -18.438 1 83.94 322 ARG B N 1
ATOM 7162 C CA . ARG B 1 322 ? -17.469 -43.312 -17.328 1 83.94 322 ARG B CA 1
ATOM 7163 C C . ARG B 1 322 ? -16 -43.5 -17.688 1 83.94 322 ARG B C 1
ATOM 7165 O O . ARG B 1 322 ? -15.125 -43.219 -16.859 1 83.94 322 ARG B O 1
ATOM 7172 N N . PHE B 1 323 ? -15.766 -43.938 -18.844 1 83.69 323 PHE B N 1
ATOM 7173 C CA . PHE B 1 323 ? -14.398 -44.156 -19.297 1 83.69 323 PHE B CA 1
ATOM 7174 C C . PHE B 1 323 ? -13.641 -42.844 -19.406 1 83.69 323 PHE B C 1
ATOM 7176 O O . PHE B 1 323 ? -12.461 -42.781 -19.062 1 83.69 323 PHE B O 1
ATOM 7183 N N . LEU B 1 324 ? -14.336 -41.875 -19.875 1 81.12 324 LEU B N 1
ATOM 7184 C CA . LEU B 1 324 ? -13.719 -40.562 -20.016 1 81.12 324 LEU B CA 1
ATOM 7185 C C . LEU B 1 324 ? -13.336 -40 -18.656 1 81.12 324 LEU B C 1
ATOM 7187 O O . LEU B 1 324 ? -12.266 -39.406 -18.5 1 81.12 324 LEU B O 1
ATOM 7191 N N . HIS B 1 325 ? -14.164 -40.188 -17.719 1 83.31 325 HIS B N 1
ATOM 7192 C CA . HIS B 1 325 ? -13.867 -39.719 -16.375 1 83.31 325 HIS B CA 1
ATOM 7193 C C . HIS B 1 325 ? -12.672 -40.469 -15.781 1 83.31 325 HIS B C 1
ATOM 7195 O O . HIS B 1 325 ? -11.836 -39.875 -15.109 1 83.31 325 HIS B O 1
ATOM 7201 N N . LEU B 1 326 ? -12.664 -41.688 -16.016 1 85.19 326 LEU B N 1
ATOM 7202 C CA . LEU B 1 326 ? -11.578 -42.5 -15.492 1 85.19 326 LEU B CA 1
ATOM 7203 C C . LEU B 1 326 ? -10.234 -42.062 -16.062 1 85.19 326 LEU B C 1
ATOM 7205 O O . LEU B 1 326 ? -9.25 -41.938 -15.336 1 85.19 326 LEU B O 1
ATOM 7209 N N . ARG B 1 327 ? -10.18 -41.812 -17.297 1 83.88 327 ARG B N 1
ATOM 7210 C CA . ARG B 1 327 ? -8.953 -41.375 -17.938 1 83.88 327 ARG B CA 1
ATOM 7211 C C . ARG B 1 327 ? -8.508 -40.031 -17.375 1 83.88 327 ARG B C 1
ATOM 7213 O O . ARG B 1 327 ? -7.332 -39.844 -17.078 1 83.88 327 ARG B O 1
ATOM 7220 N N . ARG B 1 328 ? -9.438 -39.219 -17.297 1 83.56 328 ARG B N 1
ATOM 7221 C CA . ARG B 1 328 ? -9.148 -37.875 -16.812 1 83.56 328 ARG B CA 1
ATOM 7222 C C . ARG B 1 328 ? -8.602 -37.938 -15.383 1 83.56 328 ARG B C 1
ATOM 7224 O O . ARG B 1 328 ? -7.645 -37.219 -15.055 1 83.56 328 ARG B O 1
ATOM 7231 N N . LEU B 1 329 ? -9.227 -38.719 -14.633 1 87.75 329 LEU B N 1
ATOM 7232 C CA . LEU B 1 329 ? -8.805 -38.781 -13.234 1 87.75 329 LEU B CA 1
ATOM 7233 C C . LEU B 1 329 ? -7.422 -39.438 -13.117 1 87.75 329 LEU B C 1
ATOM 7235 O O . LEU B 1 329 ? -6.625 -39.031 -12.266 1 87.75 329 LEU B O 1
ATOM 7239 N N . ASP B 1 330 ? -7.191 -40.375 -13.93 1 88.56 330 ASP B N 1
ATOM 7240 C CA . ASP B 1 330 ? -5.871 -41 -13.945 1 88.56 330 ASP B CA 1
ATOM 7241 C C . ASP B 1 330 ? -4.793 -39.969 -14.336 1 88.56 330 ASP B C 1
ATOM 7243 O O . ASP B 1 330 ? -3.736 -39.906 -13.703 1 88.56 330 ASP B O 1
ATOM 7247 N N . ASP B 1 331 ? -5.051 -39.219 -15.344 1 86.19 331 ASP B N 1
ATOM 7248 C CA . ASP B 1 331 ? -4.129 -38.188 -15.789 1 86.19 331 ASP B CA 1
ATOM 7249 C C . ASP B 1 331 ? -3.938 -37.125 -14.711 1 86.19 331 ASP B C 1
ATOM 7251 O O . ASP B 1 331 ? -2.816 -36.656 -14.469 1 86.19 331 ASP B O 1
ATOM 7255 N N . LEU B 1 332 ? -5.039 -36.781 -14.125 1 89 332 LEU B N 1
ATOM 7256 C CA . LEU B 1 332 ? -4.98 -35.75 -13.086 1 89 332 LEU B CA 1
ATOM 7257 C C . LEU B 1 332 ? -4.168 -36.25 -11.891 1 89 332 LEU B C 1
ATOM 7259 O O . LEU B 1 332 ? -3.387 -35.469 -11.312 1 89 332 LEU B O 1
ATOM 7263 N N . ALA B 1 333 ? -4.441 -37.438 -11.508 1 90.69 333 ALA B N 1
ATOM 7264 C CA . ALA B 1 333 ? -3.705 -38 -10.383 1 90.69 333 ALA B CA 1
ATOM 7265 C C . ALA B 1 333 ? -2.203 -38 -10.656 1 90.69 333 ALA B C 1
ATOM 7267 O O . ALA B 1 333 ? -1.401 -37.719 -9.766 1 90.69 333 ALA B O 1
ATOM 7268 N N . ARG B 1 334 ? -1.817 -38.312 -11.828 1 89.31 334 ARG B N 1
ATOM 7269 C CA . ARG B 1 334 ? -0.409 -38.312 -12.211 1 89.31 334 ARG B CA 1
ATOM 7270 C C . ARG B 1 334 ? 0.176 -36.906 -12.141 1 89.31 334 ARG B C 1
ATOM 7272 O O . ARG B 1 334 ? 1.309 -36.719 -11.688 1 89.31 334 ARG B O 1
ATOM 7279 N N . MET B 1 335 ? -0.575 -35.969 -12.578 1 87.56 335 MET B N 1
ATOM 7280 C CA . MET B 1 335 ? -0.13 -34.562 -12.602 1 87.56 335 MET B CA 1
ATOM 7281 C C . MET B 1 335 ? -0.007 -34 -11.188 1 87.56 335 MET B C 1
ATOM 7283 O O . MET B 1 335 ? 0.93 -33.281 -10.883 1 87.56 335 MET B O 1
ATOM 7287 N N . MET B 1 336 ? -0.914 -34.375 -10.406 1 90.88 336 MET B N 1
ATOM 7288 C CA . MET B 1 336 ? -1.035 -33.719 -9.102 1 90.88 336 MET B CA 1
ATOM 7289 C C . MET B 1 336 ? -0.256 -34.5 -8.039 1 90.88 336 MET B C 1
ATOM 7291 O O . MET B 1 336 ? -0.073 -34 -6.926 1 90.88 336 MET B O 1
ATOM 7295 N N . HIS B 1 337 ? 0.2 -35.656 -8.531 1 90.06 337 HIS B N 1
ATOM 7296 C CA . HIS B 1 337 ? 0.979 -36.438 -7.566 1 90.06 337 HIS B CA 1
ATOM 7297 C C . HIS B 1 337 ? 2.266 -35.719 -7.191 1 90.06 337 HIS B C 1
ATOM 7299 O O . HIS B 1 337 ? 3.152 -35.531 -8.023 1 90.06 337 HIS B O 1
ATOM 7305 N N . SER B 1 338 ? 2.418 -35.156 -5.992 1 79.06 338 SER B N 1
ATOM 7306 C CA . SER B 1 338 ? 3.551 -34.469 -5.398 1 79.06 338 SER B CA 1
ATOM 7307 C C . SER B 1 338 ? 3.799 -33.125 -6.09 1 79.06 338 SER B C 1
ATOM 7309 O O . SER B 1 338 ? 4.941 -32.688 -6.184 1 79.06 338 SER B O 1
ATOM 7311 N N . ALA B 1 339 ? 2.801 -32.656 -6.77 1 80.56 339 ALA B N 1
ATOM 7312 C CA . ALA B 1 339 ? 2.936 -31.375 -7.465 1 80.56 339 ALA B CA 1
ATOM 7313 C C . ALA B 1 339 ? 3.176 -30.234 -6.48 1 80.56 339 ALA B C 1
ATOM 7315 O O . ALA B 1 339 ? 3.963 -29.328 -6.754 1 80.56 339 ALA B O 1
ATOM 7316 N N . SER B 1 340 ? 2.553 -30.344 -5.355 1 76.12 340 SER B N 1
ATOM 7317 C CA . SER B 1 340 ? 2.645 -29.25 -4.387 1 76.12 340 SER B CA 1
ATOM 7318 C C . SER B 1 340 ? 4.062 -29.109 -3.846 1 76.12 340 SER B C 1
ATOM 7320 O O . SER B 1 340 ? 4.527 -28 -3.592 1 76.12 340 SER B O 1
ATOM 7322 N N . ALA B 1 341 ? 4.719 -30.125 -3.668 1 76.88 341 ALA B N 1
ATOM 7323 C CA . ALA B 1 341 ? 6.094 -30.109 -3.174 1 76.88 341 ALA B CA 1
ATOM 7324 C C . ALA B 1 341 ? 7.055 -29.594 -4.238 1 76.88 341 ALA B C 1
ATOM 7326 O O . ALA B 1 341 ? 8.023 -28.891 -3.928 1 76.88 341 ALA B O 1
ATOM 7327 N N . ARG B 1 342 ? 6.703 -29.906 -5.434 1 80.56 342 ARG B N 1
ATOM 7328 C CA . ARG B 1 342 ? 7.594 -29.562 -6.535 1 80.56 342 ARG B CA 1
ATOM 7329 C C . ARG B 1 342 ? 7.336 -28.141 -7.031 1 80.56 342 ARG B C 1
ATOM 7331 O O . ARG B 1 342 ? 8.266 -27.469 -7.473 1 80.56 342 ARG B O 1
ATOM 7338 N N . HIS B 1 343 ? 6.125 -27.812 -6.965 1 89.88 343 HIS B N 1
ATOM 7339 C CA . HIS B 1 343 ? 5.727 -26.5 -7.465 1 89.88 343 HIS B CA 1
ATOM 7340 C C . HIS B 1 343 ? 4.77 -25.812 -6.5 1 89.88 343 HIS B C 1
ATOM 7342 O O . HIS B 1 343 ? 3.572 -25.703 -6.781 1 89.88 343 HIS B O 1
ATOM 7348 N N . PRO B 1 344 ? 5.32 -25.172 -5.484 1 89.19 344 PRO B N 1
ATOM 7349 C CA . PRO B 1 344 ? 4.496 -24.609 -4.414 1 89.19 344 PRO B CA 1
ATOM 7350 C C . PRO B 1 344 ? 3.602 -23.469 -4.895 1 89.19 344 PRO B C 1
ATOM 7352 O O . PRO B 1 344 ? 2.561 -23.203 -4.293 1 89.19 344 PRO B O 1
ATOM 7355 N N . ASP B 1 345 ? 3.904 -22.844 -5.988 1 93.81 345 ASP B N 1
ATOM 7356 C CA . ASP B 1 345 ? 3.119 -21.719 -6.5 1 93.81 345 ASP B CA 1
ATOM 7357 C C . ASP B 1 345 ? 1.752 -22.188 -6.992 1 93.81 345 ASP B C 1
ATOM 7359 O O . ASP B 1 345 ? 0.851 -21.375 -7.203 1 93.81 345 ASP B O 1
ATOM 7363 N N . LEU B 1 346 ? 1.57 -23.453 -7.18 1 94.62 346 LEU B N 1
ATOM 7364 C CA . LEU B 1 346 ? 0.3 -23.969 -7.676 1 94.62 346 LEU B CA 1
ATOM 7365 C C . LEU B 1 346 ? -0.756 -23.969 -6.574 1 94.62 346 LEU B C 1
ATOM 7367 O O . LEU B 1 346 ? -1.955 -23.922 -6.859 1 94.62 346 LEU B O 1
ATOM 7371 N N . HIS B 1 347 ? -0.281 -24.094 -5.332 1 94.88 347 HIS B N 1
ATOM 7372 C CA . HIS B 1 347 ? -1.171 -24.141 -4.176 1 94.88 347 HIS B CA 1
ATOM 7373 C C . HIS B 1 347 ? -2.217 -25.234 -4.336 1 94.88 347 HIS B C 1
ATOM 7375 O O . HIS B 1 347 ? -3.4 -25.016 -4.062 1 94.88 347 HIS B O 1
ATOM 7381 N N . THR B 1 348 ? -1.792 -26.344 -4.832 1 94.19 348 THR B N 1
ATOM 7382 C CA . THR B 1 348 ? -2.615 -27.547 -4.918 1 94.19 348 THR B CA 1
ATOM 7383 C C . THR B 1 348 ? -2.354 -28.469 -3.725 1 94.19 348 THR B C 1
ATOM 7385 O O . THR B 1 348 ? -1.44 -28.219 -2.936 1 94.19 348 THR B O 1
ATOM 7388 N N . ILE B 1 349 ? -3.219 -29.484 -3.607 1 93.25 349 ILE B N 1
ATOM 7389 C CA . ILE B 1 349 ? -3.021 -30.516 -2.596 1 93.25 349 ILE B CA 1
ATOM 7390 C C . ILE B 1 349 ? -2.404 -31.75 -3.236 1 93.25 349 ILE B C 1
ATOM 7392 O O . ILE B 1 349 ? -2.762 -32.125 -4.355 1 93.25 349 ILE B O 1
ATOM 7396 N N . ASP B 1 350 ? -1.523 -32.344 -2.531 1 92.38 350 ASP B N 1
ATOM 7397 C CA . ASP B 1 350 ? -0.923 -33.562 -3.078 1 92.38 350 ASP B CA 1
ATOM 7398 C C . ASP B 1 350 ? -1.975 -34.656 -3.279 1 92.38 350 ASP B C 1
ATOM 7400 O O . ASP B 1 350 ? -2.791 -34.906 -2.393 1 92.38 350 ASP B O 1
ATOM 7404 N N . CYS B 1 351 ? -1.929 -35.25 -4.414 1 93.44 351 CYS B N 1
ATOM 7405 C CA . CYS B 1 351 ? -2.881 -36.312 -4.762 1 93.44 351 CYS B CA 1
ATOM 7406 C C . CYS B 1 351 ? -2.26 -37.688 -4.586 1 93.44 351 CYS B C 1
ATOM 7408 O O . CYS B 1 351 ? -1.186 -37.969 -5.125 1 93.44 351 CYS B O 1
ATOM 7410 N N . VAL B 1 352 ? -2.91 -38.562 -3.844 1 93.56 352 VAL B N 1
ATOM 7411 C CA . VAL B 1 352 ? -2.477 -39.938 -3.629 1 93.56 352 VAL B CA 1
ATOM 7412 C C . VAL B 1 352 ? -2.918 -40.812 -4.801 1 93.56 352 VAL B C 1
ATOM 7414 O O . VAL B 1 352 ? -2.201 -41.719 -5.207 1 93.56 352 VAL B O 1
ATOM 7417 N N . GLY B 1 353 ? -4.031 -40.469 -5.301 1 94.38 353 GLY B N 1
ATOM 7418 C CA . GLY B 1 353 ? -4.609 -41.219 -6.398 1 94.38 353 GLY B CA 1
ATOM 7419 C C . GLY B 1 353 ? -6.098 -41 -6.559 1 94.38 353 GLY B C 1
ATOM 7420 O O . GLY B 1 353 ? -6.605 -39.938 -6.258 1 94.38 353 GLY B O 1
ATOM 7421 N N . TYR B 1 354 ? -6.754 -41.969 -7.227 1 93.75 354 TYR B N 1
ATOM 7422 C CA . TYR B 1 354 ? -8.195 -41.938 -7.402 1 93.75 354 TYR B CA 1
ATOM 7423 C C . TYR B 1 354 ? -8.844 -43.25 -7.027 1 93.75 354 TYR B C 1
ATOM 7425 O O . TYR B 1 354 ? -8.195 -44.312 -7.047 1 93.75 354 TYR B O 1
ATOM 7433 N N . THR B 1 355 ? -10.055 -43.156 -6.59 1 94.44 355 THR B N 1
ATOM 7434 C CA . THR B 1 355 ? -10.797 -44.344 -6.184 1 94.44 355 THR B CA 1
ATOM 7435 C C . THR B 1 355 ? -12.117 -44.469 -6.949 1 94.44 355 THR B C 1
ATOM 7437 O O . THR B 1 355 ? -12.539 -43.5 -7.598 1 94.44 355 THR B O 1
ATOM 7440 N N . ALA B 1 356 ? -12.617 -45.656 -6.992 1 92.06 356 ALA B N 1
ATOM 7441 C CA . ALA B 1 356 ? -13.906 -45.906 -7.648 1 92.06 356 ALA B CA 1
ATOM 7442 C C . ALA B 1 356 ? -14.945 -46.375 -6.641 1 92.06 356 ALA B C 1
ATOM 7444 O O . ALA B 1 356 ? -14.711 -47.344 -5.906 1 92.06 356 ALA B O 1
ATOM 7445 N N . ASP B 1 357 ? -15.992 -45.688 -6.594 1 91 357 ASP B N 1
ATOM 7446 C CA . ASP B 1 357 ? -17.156 -46.062 -5.797 1 91 357 ASP B CA 1
ATOM 7447 C C . ASP B 1 357 ? -18.328 -46.438 -6.691 1 91 357 ASP B C 1
ATOM 7449 O O . ASP B 1 357 ? -19.297 -45.688 -6.812 1 91 357 ASP B O 1
ATOM 7453 N N . LYS B 1 358 ? -18.312 -47.625 -7.191 1 89 358 LYS B N 1
ATOM 7454 C CA . LYS B 1 358 ? -19.234 -48.094 -8.219 1 89 358 LYS B CA 1
ATOM 7455 C C . LYS B 1 358 ? -20.672 -48.125 -7.707 1 89 358 LYS B C 1
ATOM 7457 O O . LYS B 1 358 ? -21.594 -47.688 -8.414 1 89 358 LYS B O 1
ATOM 7462 N N . PRO B 1 359 ? -20.859 -48.562 -6.449 1 88.75 359 PRO B N 1
ATOM 7463 C CA . PRO B 1 359 ? -22.234 -48.562 -5.949 1 88.75 359 PRO B CA 1
ATOM 7464 C C . PRO B 1 359 ? -22.906 -47.219 -6.004 1 88.75 359 PRO B C 1
ATOM 7466 O O . PRO B 1 359 ? -24.125 -47.094 -6.207 1 88.75 359 PRO B O 1
ATOM 7469 N N . ASN B 1 360 ? -22.203 -46.156 -5.824 1 88.94 360 ASN B N 1
ATOM 7470 C CA . ASN B 1 360 ? -22.766 -44.812 -5.816 1 88.94 360 ASN B CA 1
ATOM 7471 C C . ASN B 1 360 ? -22.484 -44.062 -7.129 1 88.94 360 ASN B C 1
ATOM 7473 O O . ASN B 1 360 ? -22.703 -42.875 -7.23 1 88.94 360 ASN B O 1
ATOM 7477 N N . ALA B 1 361 ? -21.953 -44.719 -8.102 1 89.88 361 ALA B N 1
ATOM 7478 C CA . ALA B 1 361 ? -21.688 -44.219 -9.438 1 89.88 361 ALA B CA 1
ATOM 7479 C C . ALA B 1 361 ? -20.828 -42.938 -9.375 1 89.88 361 ALA B C 1
ATOM 7481 O O . ALA B 1 361 ? -21.188 -41.906 -9.953 1 89.88 361 ALA B O 1
ATOM 7482 N N . ARG B 1 362 ? -19.766 -43.094 -8.711 1 90.25 362 ARG B N 1
ATOM 7483 C CA . ARG B 1 362 ? -18.875 -41.938 -8.602 1 90.25 362 ARG B CA 1
ATOM 7484 C C . ARG B 1 362 ? -17.422 -42.375 -8.461 1 90.25 362 ARG B C 1
ATOM 7486 O O . ARG B 1 362 ? -17.141 -43.5 -8.047 1 90.25 362 ARG B O 1
ATOM 7493 N N . TYR B 1 363 ? -16.578 -41.531 -8.984 1 91.06 363 TYR B N 1
ATOM 7494 C CA . TYR B 1 363 ? -15.148 -41.625 -8.742 1 91.06 363 TYR B CA 1
ATOM 7495 C C . TYR B 1 363 ? -14.703 -40.594 -7.707 1 91.06 363 TYR B C 1
ATOM 7497 O O . TYR B 1 363 ? -15.438 -39.656 -7.398 1 91.06 363 TYR B O 1
ATOM 7505 N N . GLY B 1 364 ? -13.594 -40.875 -7.074 1 92.94 364 GLY B N 1
ATOM 7506 C CA . GLY B 1 364 ? -13.086 -39.938 -6.082 1 92.94 364 GLY B CA 1
ATOM 7507 C C . GLY B 1 364 ? -11.602 -39.656 -6.234 1 92.94 364 GLY B C 1
ATOM 7508 O O . GLY B 1 364 ? -10.805 -40.594 -6.383 1 92.94 364 GLY B O 1
ATOM 7509 N N . LEU B 1 365 ? -11.242 -38.375 -6.328 1 93.5 365 LEU B N 1
ATOM 7510 C CA . LEU B 1 365 ? -9.836 -38 -6.211 1 93.5 365 LEU B CA 1
ATOM 7511 C C . LEU B 1 365 ? -9.406 -37.969 -4.75 1 93.5 365 LEU B C 1
ATOM 7513 O O . LEU B 1 365 ? -10.062 -37.344 -3.916 1 93.5 365 LEU B O 1
ATOM 7517 N N . VAL B 1 366 ? -8.336 -38.625 -4.441 1 95.44 366 VAL B N 1
ATOM 7518 C CA . VAL B 1 366 ? -7.883 -38.781 -3.062 1 95.44 366 VAL B CA 1
ATOM 7519 C C . VAL B 1 366 ? -6.691 -37.844 -2.807 1 95.44 366 VAL B C 1
ATOM 7521 O O . VAL B 1 366 ? -5.605 -38.062 -3.344 1 95.44 366 VAL B O 1
ATOM 7524 N N . TYR B 1 367 ? -6.926 -36.812 -1.95 1 94.75 367 TYR B N 1
ATOM 7525 C CA . TYR B 1 367 ? -5.891 -35.844 -1.599 1 94.75 367 TYR B CA 1
ATOM 7526 C C . TYR B 1 367 ? -5.324 -36.156 -0.214 1 94.75 367 TYR B C 1
ATOM 7528 O O . TYR B 1 367 ? -6.062 -36.5 0.703 1 94.75 367 TYR B O 1
ATOM 7536 N N . ARG B 1 368 ? -4.043 -35.969 -0.034 1 93.56 368 ARG B N 1
ATOM 7537 C CA . ARG B 1 368 ? -3.443 -36 1.297 1 93.56 368 ARG B CA 1
ATOM 7538 C C . ARG B 1 368 ? -3.725 -34.688 2.053 1 93.56 368 ARG B C 1
ATOM 7540 O O . ARG B 1 368 ? -3.375 -33.594 1.585 1 93.56 368 ARG B O 1
ATOM 7547 N N . CYS B 1 369 ? -4.328 -34.812 3.188 1 92.12 369 CYS B N 1
ATOM 7548 C CA . CYS B 1 369 ? -4.617 -33.594 3.947 1 92.12 369 CYS B CA 1
ATOM 7549 C C . CYS B 1 369 ? -3.332 -32.875 4.344 1 92.12 369 CYS B C 1
ATOM 7551 O O . CYS B 1 369 ? -2.414 -33.5 4.887 1 92.12 369 CYS B O 1
ATOM 7553 N N . PRO B 1 370 ? -3.271 -31.547 4.055 1 88.94 370 PRO B N 1
ATOM 7554 C CA . PRO B 1 370 ? -2.049 -30.812 4.387 1 88.94 370 PRO B CA 1
ATOM 7555 C C . PRO B 1 370 ? -1.854 -30.641 5.891 1 88.94 370 PRO B C 1
ATOM 7557 O O . PRO B 1 370 ? -2.832 -30.516 6.633 1 88.94 370 PRO B O 1
ATOM 7560 N N . PRO B 1 371 ? -0.559 -30.625 6.289 1 77.88 371 PRO B N 1
ATOM 7561 C CA . PRO B 1 371 ? -0.292 -30.359 7.703 1 77.88 371 PRO B CA 1
ATOM 7562 C C . PRO B 1 371 ? -0.503 -28.891 8.078 1 77.88 371 PRO B C 1
ATOM 7564 O O . PRO B 1 371 ? -0.452 -28.016 7.211 1 77.88 371 PRO B O 1
ATOM 7567 N N . PRO B 1 372 ? -0.99 -28.688 9.375 1 68 372 PRO B N 1
ATOM 7568 C CA . PRO B 1 372 ? -1.159 -27.281 9.766 1 68 372 PRO B CA 1
ATOM 7569 C C . PRO B 1 372 ? 0.147 -26.484 9.711 1 68 372 PRO B C 1
ATOM 7571 O O . PRO B 1 372 ? 1.224 -27.062 9.914 1 68 372 PRO B O 1
ATOM 7574 N N . LEU B 1 373 ? 0.105 -25.359 9.055 1 62.38 373 LEU B N 1
ATOM 7575 C CA . LEU B 1 373 ? 1.298 -24.531 9.016 1 62.38 373 LEU B CA 1
ATOM 7576 C C . LEU B 1 373 ? 1.664 -24.047 10.422 1 62.38 373 LEU B C 1
ATOM 7578 O O . LEU B 1 373 ? 0.79 -23.656 11.195 1 62.38 373 LEU B O 1
ATOM 7582 N N . SER B 1 374 ? 2.629 -24.531 11.188 1 53.59 374 SER B N 1
ATOM 7583 C CA . SER B 1 374 ? 3.141 -24.531 12.555 1 53.59 374 SER B CA 1
ATOM 7584 C C . SER B 1 374 ? 3.068 -23.125 13.172 1 53.59 374 SER B C 1
ATOM 7586 O O . SER B 1 374 ? 3.596 -22.891 14.258 1 53.59 374 SER B O 1
ATOM 7588 N N . LEU B 1 375 ? 2.838 -22.016 12.812 1 54.16 375 LEU B N 1
ATOM 7589 C CA . LEU B 1 375 ? 3.424 -21.031 13.727 1 54.16 375 LEU B CA 1
ATOM 7590 C C . LEU B 1 375 ? 2.707 -21.047 15.07 1 54.16 375 LEU B C 1
ATOM 7592 O O . LEU B 1 375 ? 2.527 -20 15.695 1 54.16 375 LEU B O 1
ATOM 7596 N N . LEU B 1 376 ? 2.119 -22.25 15.352 1 59.28 376 LEU B N 1
ATOM 7597 C CA . LEU B 1 376 ? 1.439 -22.141 16.641 1 59.28 376 LEU B CA 1
ATOM 7598 C C . LEU B 1 376 ? 2.434 -22.266 17.781 1 59.28 376 LEU B C 1
ATOM 7600 O O . LEU B 1 376 ? 3.375 -23.062 17.719 1 59.28 376 LEU B O 1
ATOM 7604 N N . PRO B 1 377 ? 2.377 -21.406 18.672 1 59.53 377 PRO B N 1
ATOM 7605 C CA . PRO B 1 377 ? 3.338 -21.219 19.766 1 59.53 377 PRO B CA 1
ATOM 7606 C C . PRO B 1 377 ? 3.578 -22.5 20.562 1 59.53 377 PRO B C 1
ATOM 7608 O O . PRO B 1 377 ? 4.66 -22.688 21.125 1 59.53 377 PRO B O 1
ATOM 7611 N N . SER B 1 378 ? 2.547 -23.359 20.766 1 67.69 378 SER B N 1
ATOM 7612 C CA . SER B 1 378 ? 2.76 -24.516 21.641 1 67.69 378 SER B CA 1
ATOM 7613 C C . SER B 1 378 ? 2.588 -25.828 20.875 1 67.69 378 SER B C 1
ATOM 7615 O O . SER B 1 378 ? 1.834 -25.875 19.891 1 67.69 378 SER B O 1
ATOM 7617 N N . ALA B 1 379 ? 3.434 -26.797 21.219 1 68.12 379 ALA B N 1
ATOM 7618 C CA . ALA B 1 379 ? 3.391 -28.141 20.656 1 68.12 379 ALA B CA 1
ATOM 7619 C C . ALA B 1 379 ? 1.991 -28.734 20.766 1 68.12 379 ALA B C 1
ATOM 7621 O O . ALA B 1 379 ? 1.529 -29.422 19.844 1 68.12 379 ALA B O 1
ATOM 7622 N N . HIS B 1 380 ? 1.335 -28.469 21.875 1 74.06 380 HIS B N 1
ATOM 7623 C CA . HIS B 1 380 ? -0.014 -28.984 22.062 1 74.06 380 HIS B CA 1
ATOM 7624 C C . HIS B 1 380 ? -0.996 -28.359 21.078 1 74.06 380 HIS B C 1
ATOM 7626 O O . HIS B 1 380 ? -1.832 -29.062 20.5 1 74.06 380 HIS B O 1
ATOM 7632 N N . GLN B 1 381 ? -0.8 -27.125 20.859 1 73.88 381 GLN B N 1
ATOM 7633 C CA . GLN B 1 381 ? -1.679 -26.422 19.938 1 73.88 381 GLN B CA 1
ATOM 7634 C C . GLN B 1 381 ? -1.418 -26.875 18.5 1 73.88 381 GLN B C 1
ATOM 7636 O O . GLN B 1 381 ? -2.354 -27 17.703 1 73.88 381 GLN B O 1
ATOM 7641 N N . ALA B 1 382 ? -0.205 -27.172 18.312 1 75.31 382 ALA B N 1
ATOM 7642 C CA . ALA B 1 382 ? 0.16 -27.641 16.969 1 75.31 382 ALA B CA 1
ATOM 7643 C C . ALA B 1 382 ? -0.445 -29.016 16.688 1 75.31 382 ALA B C 1
ATOM 7645 O O . ALA B 1 382 ? -0.946 -29.266 15.586 1 75.31 382 ALA B O 1
ATOM 7646 N N . ALA B 1 383 ? -0.429 -29.891 17.688 1 78.44 383 ALA B N 1
ATOM 7647 C CA . ALA B 1 383 ? -0.989 -31.234 17.547 1 78.44 383 ALA B CA 1
ATOM 7648 C C . ALA B 1 383 ? -2.504 -31.172 17.375 1 78.44 383 ALA B C 1
ATOM 7650 O O . ALA B 1 383 ? -3.068 -31.906 16.562 1 78.44 383 ALA B O 1
ATOM 7651 N N . THR B 1 384 ? -3.104 -30.328 18.125 1 79.94 384 THR B N 1
ATOM 7652 C CA . THR B 1 384 ? -4.551 -30.188 18.016 1 79.94 384 THR B CA 1
ATOM 7653 C C . THR B 1 384 ? -4.945 -29.609 16.656 1 79.94 384 THR B C 1
ATOM 7655 O O . THR B 1 384 ? -5.922 -30.062 16.062 1 79.94 384 THR B O 1
ATOM 7658 N N . ALA B 1 385 ? -4.141 -28.719 16.203 1 78.5 385 ALA B N 1
ATOM 7659 C CA . ALA B 1 385 ? -4.41 -28.125 14.898 1 78.5 385 ALA B CA 1
ATOM 7660 C C . ALA B 1 385 ? -4.219 -29.141 13.781 1 78.5 385 ALA B C 1
ATOM 7662 O O . ALA B 1 385 ? -4.977 -29.156 12.805 1 78.5 385 ALA B O 1
ATOM 7663 N N . ALA B 1 386 ? -3.236 -29.969 13.961 1 80.25 386 ALA B N 1
ATOM 7664 C CA . ALA B 1 386 ? -2.975 -31.016 12.977 1 80.25 386 ALA B CA 1
ATOM 7665 C C . ALA B 1 386 ? -4.117 -32.031 12.922 1 80.25 386 ALA B C 1
ATOM 7667 O O . ALA B 1 386 ? -4.539 -32.438 11.844 1 80.25 386 ALA B O 1
ATOM 7668 N N . ALA B 1 387 ? -4.602 -32.375 14.062 1 80.62 387 ALA B N 1
ATOM 7669 C CA . ALA B 1 387 ? -5.73 -33.312 14.141 1 80.62 387 ALA B CA 1
ATOM 7670 C C . ALA B 1 387 ? -6.984 -32.688 13.516 1 80.62 387 ALA B C 1
ATOM 7672 O O . ALA B 1 387 ? -7.738 -33.375 12.828 1 80.62 387 ALA B O 1
ATOM 7673 N N . ALA B 1 388 ? -7.105 -31.453 13.742 1 80.62 388 ALA B N 1
ATOM 7674 C CA . ALA B 1 388 ? -8.266 -30.766 13.18 1 80.62 388 ALA B CA 1
ATOM 7675 C C . ALA B 1 388 ? -8.148 -30.672 11.664 1 80.62 388 ALA B C 1
ATOM 7677 O O . ALA B 1 388 ? -9.148 -30.812 10.945 1 80.62 388 ALA B O 1
ATOM 7678 N N . ALA B 1 389 ? -6.926 -30.359 11.242 1 81.25 389 ALA B N 1
ATOM 7679 C CA . ALA B 1 389 ? -6.707 -30.25 9.797 1 81.25 389 ALA B CA 1
ATOM 7680 C C . ALA B 1 389 ? -6.941 -31.578 9.102 1 81.25 389 ALA B C 1
ATOM 7682 O O . ALA B 1 389 ? -7.312 -31.625 7.926 1 81.25 389 ALA B O 1
ATOM 7683 N N . ALA B 1 390 ? -6.773 -32.625 9.812 1 82.19 390 ALA B N 1
ATOM 7684 C CA . ALA B 1 390 ? -6.938 -33.969 9.289 1 82.19 390 ALA B CA 1
ATOM 7685 C C . ALA B 1 390 ? -8.414 -34.312 9.102 1 82.19 390 ALA B C 1
ATOM 7687 O O . ALA B 1 390 ? -8.758 -35.188 8.312 1 82.19 390 ALA B O 1
ATOM 7688 N N . THR B 1 391 ? -9.258 -33.5 9.758 1 84.31 391 THR B N 1
ATOM 7689 C CA . THR B 1 391 ? -10.641 -33.969 9.789 1 84.31 391 THR B CA 1
ATOM 7690 C C . THR B 1 391 ? -11.594 -32.875 9.32 1 84.31 391 THR B C 1
ATOM 7692 O O . THR B 1 391 ? -12.805 -33.094 9.242 1 84.31 391 THR B O 1
ATOM 7695 N N . SER B 1 392 ? -11.023 -31.797 9.062 1 91.88 392 SER B N 1
ATOM 7696 C CA . SER B 1 392 ? -11.977 -30.734 8.742 1 91.88 392 SER B CA 1
ATOM 7697 C C . SER B 1 392 ? -11.375 -29.734 7.77 1 91.88 392 SER B C 1
ATOM 7699 O O . SER B 1 392 ? -10.148 -29.562 7.715 1 91.88 392 SER B O 1
ATOM 7701 N N . HIS B 1 393 ? -12.227 -29.125 7 1 94.56 393 HIS B N 1
ATOM 7702 C CA . HIS B 1 393 ? -11.844 -28.062 6.074 1 94.56 393 HIS B CA 1
ATOM 7703 C C . HIS B 1 393 ? -12.977 -27.062 5.898 1 94.56 393 HIS B C 1
ATOM 7705 O O . HIS B 1 393 ? -14.117 -27.328 6.289 1 94.56 393 HIS B O 1
ATOM 7711 N N . SER B 1 394 ? -12.672 -25.875 5.438 1 95.31 394 SER B N 1
ATOM 7712 C CA . SER B 1 394 ? -13.641 -24.859 5 1 95.31 394 SER B CA 1
ATOM 7713 C C . SER B 1 394 ? -13.344 -24.406 3.578 1 95.31 394 SER B C 1
ATOM 7715 O O . SER B 1 394 ? -12.188 -24.375 3.152 1 95.31 394 SER B O 1
ATOM 7717 N N . THR B 1 395 ? -14.414 -24.156 2.848 1 96.38 395 THR B N 1
ATOM 7718 C CA . THR B 1 395 ? -14.234 -23.5 1.556 1 96.38 395 THR B CA 1
ATOM 7719 C C . THR B 1 395 ? -14.242 -21.984 1.711 1 96.38 395 THR B C 1
ATOM 7721 O O . THR B 1 395 ? -14.727 -21.469 2.713 1 96.38 395 THR B O 1
ATOM 7724 N N . LEU B 1 396 ? -13.641 -21.297 0.769 1 97.88 396 LEU B N 1
ATOM 7725 C CA . LEU B 1 396 ? -13.711 -19.844 0.767 1 97.88 396 LEU B CA 1
ATOM 7726 C C . LEU B 1 396 ? -15.164 -19.375 0.744 1 97.88 396 LEU B C 1
ATOM 7728 O O . LEU B 1 396 ? -15.516 -18.391 1.406 1 97.88 396 LEU B O 1
ATOM 7732 N N . HIS B 1 397 ? -16 -20.094 0.011 1 96.38 397 HIS B N 1
ATOM 7733 C CA . HIS B 1 397 ? -17.422 -19.781 -0.051 1 96.38 397 HIS B CA 1
ATOM 7734 C C . HIS B 1 397 ? -18.047 -19.781 1.339 1 96.38 397 HIS B C 1
ATOM 7736 O O . HIS B 1 397 ? -18.781 -18.859 1.704 1 96.38 397 HIS B O 1
ATOM 7742 N N . THR B 1 398 ? -17.734 -20.812 2.092 1 95.81 398 THR B N 1
ATOM 7743 C CA . THR B 1 398 ? -18.281 -20.953 3.438 1 95.81 398 THR B CA 1
ATOM 7744 C C . THR B 1 398 ? -17.75 -19.844 4.352 1 95.81 398 THR B C 1
ATOM 7746 O O . THR B 1 398 ? -18.5 -19.312 5.176 1 95.81 398 THR B O 1
ATOM 7749 N N . LEU B 1 399 ? -16.5 -19.562 4.227 1 97.31 399 LEU B N 1
ATOM 7750 C CA . LEU B 1 399 ? -15.906 -18.516 5.059 1 97.31 399 LEU B CA 1
ATOM 7751 C C . LEU B 1 399 ? -16.562 -17.172 4.805 1 97.31 399 LEU B C 1
ATOM 7753 O O . LEU B 1 399 ? -16.859 -16.422 5.742 1 97.31 399 LEU B O 1
ATOM 7757 N N . ILE B 1 400 ? -16.812 -16.812 3.568 1 97.31 400 ILE B N 1
ATOM 7758 C CA . ILE B 1 400 ? -17.375 -15.523 3.188 1 97.31 400 ILE B CA 1
ATOM 7759 C C . ILE B 1 400 ? -18.859 -15.484 3.559 1 97.31 400 ILE B C 1
ATOM 7761 O O . ILE B 1 400 ? -19.359 -14.453 4.023 1 97.31 400 ILE B O 1
ATOM 7765 N N . SER B 1 401 ? -19.578 -16.562 3.402 1 95.25 401 SER B N 1
ATOM 7766 C CA . SER B 1 401 ? -21.031 -16.578 3.559 1 95.25 401 SER B CA 1
ATOM 7767 C C . SER B 1 401 ? -21.422 -16.734 5.023 1 95.25 401 SER B C 1
ATOM 7769 O O . SER B 1 401 ? -22.578 -16.516 5.387 1 95.25 401 SER B O 1
ATOM 7771 N N . SER B 1 402 ? -20.5 -17.125 5.852 1 94.19 402 SER B N 1
ATOM 7772 C CA . SER B 1 402 ? -20.828 -17.375 7.254 1 94.19 402 SER B CA 1
ATOM 7773 C C . SER B 1 402 ? -21.156 -16.078 7.988 1 94.19 402 SER B C 1
ATOM 7775 O O . SER B 1 402 ? -20.344 -15.156 8.008 1 94.19 402 SER B O 1
ATOM 7777 N N . PRO B 1 403 ? -22.281 -15.969 8.633 1 91.62 403 PRO B N 1
ATOM 7778 C CA . PRO B 1 403 ? -22.625 -14.773 9.398 1 91.62 403 PRO B CA 1
ATOM 7779 C C . PRO B 1 403 ? -21.891 -14.68 10.727 1 91.62 403 PRO B C 1
ATOM 7781 O O . PRO B 1 403 ? -21.844 -13.617 11.352 1 91.62 403 PRO B O 1
ATOM 7784 N N . ASP B 1 404 ? -21.281 -15.797 11.125 1 90.69 404 ASP B N 1
ATOM 7785 C CA . ASP B 1 404 ? -20.625 -15.859 12.43 1 90.69 404 ASP B CA 1
ATOM 7786 C C . ASP B 1 404 ? -19.188 -15.391 12.344 1 90.69 404 ASP B C 1
ATOM 7788 O O . ASP B 1 404 ? -18.547 -15.141 13.367 1 90.69 404 ASP B O 1
ATOM 7792 N N . LEU B 1 405 ? -18.703 -15.328 11.164 1 94.19 405 LEU B N 1
ATOM 7793 C CA . LEU B 1 405 ? -17.312 -14.945 10.977 1 94.19 405 LEU B CA 1
ATOM 7794 C C . LEU B 1 405 ? -17.188 -13.484 10.562 1 94.19 405 LEU B C 1
ATOM 7796 O O . LEU B 1 405 ? -18.016 -12.992 9.781 1 94.19 405 LEU B O 1
ATOM 7800 N N . LYS B 1 406 ? -16.219 -12.852 11.102 1 94.12 406 LYS B N 1
ATOM 7801 C CA . LYS B 1 406 ? -15.938 -11.469 10.734 1 94.12 406 LYS B CA 1
ATOM 7802 C C . LYS B 1 406 ? -15.094 -11.398 9.469 1 94.12 406 LYS B C 1
ATOM 7804 O O . LYS B 1 406 ? -14.422 -12.367 9.102 1 94.12 406 LYS B O 1
ATOM 7809 N N . THR B 1 407 ? -15.172 -10.266 8.789 1 96.19 407 THR B N 1
ATOM 7810 C CA . THR B 1 407 ? -14.336 -10.016 7.617 1 96.19 407 THR B CA 1
ATOM 7811 C C . THR B 1 407 ? -12.859 -9.922 8.016 1 96.19 407 THR B C 1
ATOM 7813 O O . THR B 1 407 ? -12.508 -9.18 8.93 1 96.19 407 THR B O 1
ATOM 7816 N N . PRO B 1 408 ? -11.992 -10.742 7.395 1 96.38 408 PRO B N 1
ATOM 7817 C CA . PRO B 1 408 ? -10.555 -10.609 7.684 1 96.38 408 PRO B CA 1
ATOM 7818 C C . PRO B 1 408 ? -10.008 -9.227 7.355 1 96.38 408 PRO B C 1
ATOM 7820 O O . PRO B 1 408 ? -10.633 -8.477 6.598 1 96.38 408 PRO B O 1
ATOM 7823 N N . ASP B 1 409 ? -8.875 -8.859 7.914 1 96.69 409 ASP B N 1
ATOM 7824 C CA . ASP B 1 409 ? -8.211 -7.59 7.617 1 96.69 409 ASP B CA 1
ATOM 7825 C C . ASP B 1 409 ? -7.898 -7.473 6.125 1 96.69 409 ASP B C 1
ATOM 7827 O O . ASP B 1 409 ? -7.672 -8.484 5.453 1 96.69 409 ASP B O 1
ATOM 7831 N N . LEU B 1 410 ? -7.91 -6.289 5.605 1 97.88 410 LEU B N 1
ATOM 7832 C CA . LEU B 1 410 ? -7.73 -6.023 4.184 1 97.88 410 LEU B CA 1
ATOM 7833 C C . LEU B 1 410 ? -6.41 -6.602 3.686 1 97.88 410 LEU B C 1
ATOM 7835 O O . LEU B 1 410 ? -6.348 -7.168 2.59 1 97.88 410 LEU B O 1
ATOM 7839 N N . ASP B 1 411 ? -5.34 -6.457 4.457 1 96.31 411 ASP B N 1
ATOM 7840 C CA . ASP B 1 411 ? -4.035 -6.953 4.027 1 96.31 411 ASP B CA 1
ATOM 7841 C C . ASP B 1 411 ? -4.055 -8.469 3.842 1 96.31 411 ASP B C 1
ATOM 7843 O O . ASP B 1 411 ? -3.424 -8.992 2.926 1 96.31 411 ASP B O 1
ATOM 7847 N N . ASP B 1 412 ? -4.766 -9.164 4.719 1 97 412 ASP B N 1
ATOM 7848 C CA . ASP B 1 412 ? -4.895 -10.609 4.594 1 97 412 ASP B CA 1
ATOM 7849 C C . ASP B 1 412 ? -5.691 -10.984 3.348 1 97 412 ASP B C 1
ATOM 7851 O O . ASP B 1 412 ? -5.363 -11.961 2.664 1 97 412 ASP B O 1
ATOM 7855 N N . ARG B 1 413 ? -6.73 -10.242 3.066 1 98.25 413 ARG B N 1
ATOM 7856 C CA . ARG B 1 413 ? -7.543 -10.5 1.883 1 98.25 413 ARG B CA 1
ATOM 7857 C C . ARG B 1 413 ? -6.754 -10.234 0.606 1 98.25 413 ARG B C 1
ATOM 7859 O O . ARG B 1 413 ? -6.855 -10.984 -0.364 1 98.25 413 ARG B O 1
ATOM 7866 N N . VAL B 1 414 ? -5.941 -9.18 0.628 1 98.12 414 VAL B N 1
ATOM 7867 C CA . VAL B 1 414 ? -5.098 -8.867 -0.521 1 98.12 414 VAL B CA 1
ATOM 7868 C C . VAL B 1 414 ? -4.059 -9.969 -0.72 1 98.12 414 VAL B C 1
ATOM 7870 O O . VAL B 1 414 ? -3.779 -10.367 -1.853 1 98.12 414 VAL B O 1
ATOM 7873 N N . ARG B 1 415 ? -3.506 -10.469 0.363 1 97.44 415 ARG B N 1
ATOM 7874 C CA . ARG B 1 415 ? -2.553 -11.57 0.282 1 97.44 415 ARG B CA 1
ATOM 7875 C C . ARG B 1 415 ? -3.209 -12.82 -0.295 1 97.44 415 ARG B C 1
ATOM 7877 O O . ARG B 1 415 ? -2.611 -13.516 -1.118 1 97.44 415 ARG B O 1
ATOM 7884 N N . LEU B 1 416 ? -4.398 -13.062 0.149 1 98.44 416 LEU B N 1
ATOM 7885 C CA . LEU B 1 416 ? -5.164 -14.18 -0.401 1 98.44 416 LEU B CA 1
ATOM 7886 C C . LEU B 1 416 ? -5.352 -14.016 -1.906 1 98.44 416 LEU B C 1
ATOM 7888 O O . LEU B 1 416 ? -5.105 -14.961 -2.668 1 98.44 416 LEU B O 1
ATOM 7892 N N . ALA B 1 417 ? -5.77 -12.852 -2.318 1 98.75 417 ALA B N 1
ATOM 7893 C CA . ALA B 1 417 ? -5.973 -12.547 -3.732 1 98.75 417 ALA B CA 1
ATOM 7894 C C . ALA B 1 417 ? -4.688 -12.766 -4.527 1 98.75 417 ALA B C 1
ATOM 7896 O O . ALA B 1 417 ? -4.715 -13.367 -5.605 1 98.75 417 ALA B O 1
ATOM 7897 N N . SER B 1 418 ? -3.594 -12.273 -3.965 1 97.88 418 SER B N 1
ATOM 7898 C CA . SER B 1 418 ? -2.299 -12.422 -4.621 1 97.88 418 SER B CA 1
ATOM 7899 C C . SER B 1 418 ? -1.923 -13.898 -4.77 1 97.88 418 SER B C 1
ATOM 7901 O O . SER B 1 418 ? -1.463 -14.32 -5.832 1 97.88 418 SER B O 1
ATOM 7903 N N . THR B 1 419 ? -2.148 -14.633 -3.742 1 98.06 419 THR B N 1
ATOM 7904 C CA . THR B 1 419 ? -1.828 -16.047 -3.756 1 98.06 419 THR B CA 1
ATOM 7905 C C . THR B 1 419 ? -2.627 -16.781 -4.836 1 98.06 419 THR B C 1
ATOM 7907 O O . THR B 1 419 ? -2.076 -17.594 -5.582 1 98.06 419 THR B O 1
ATOM 7910 N N . LEU B 1 420 ? -3.863 -16.453 -4.926 1 98.69 420 LEU B N 1
ATOM 7911 C CA . LEU B 1 420 ? -4.719 -17.109 -5.914 1 98.69 420 LEU B CA 1
ATOM 7912 C C . LEU B 1 420 ? -4.32 -16.703 -7.328 1 98.69 420 LEU B C 1
ATOM 7914 O O . LEU B 1 420 ? -4.359 -17.516 -8.25 1 98.69 420 LEU B O 1
ATOM 7918 N N . ALA B 1 421 ? -3.982 -15.477 -7.523 1 98.62 421 ALA B N 1
ATOM 7919 C CA . ALA B 1 421 ? -3.52 -15.016 -8.828 1 98.62 421 ALA B CA 1
ATOM 7920 C C . ALA B 1 421 ? -2.232 -15.719 -9.234 1 98.62 421 ALA B C 1
ATOM 7922 O O . ALA B 1 421 ? -2.076 -16.125 -10.398 1 98.62 421 ALA B O 1
ATOM 7923 N N . VAL B 1 422 ? -1.338 -15.867 -8.289 1 97.69 422 VAL B N 1
ATOM 7924 C CA . VAL B 1 422 ? -0.09 -16.578 -8.539 1 97.69 422 VAL B CA 1
ATOM 7925 C C . VAL B 1 422 ? -0.39 -18.031 -8.93 1 97.69 422 VAL B C 1
ATOM 7927 O O . VAL B 1 422 ? 0.213 -18.562 -9.859 1 97.69 422 VAL B O 1
ATOM 7930 N N . ALA B 1 423 ? -1.318 -18.594 -8.242 1 97.75 423 ALA B N 1
ATOM 7931 C CA . ALA B 1 423 ? -1.68 -19.984 -8.516 1 97.75 423 ALA B CA 1
ATOM 7932 C C . ALA B 1 423 ? -2.213 -20.141 -9.938 1 97.75 423 ALA B C 1
ATOM 7934 O O . ALA B 1 423 ? -1.794 -21.047 -10.672 1 97.75 423 ALA B O 1
ATOM 7935 N N . LEU B 1 424 ? -3.104 -19.281 -10.336 1 97.88 424 LEU B N 1
ATOM 7936 C CA . LEU B 1 424 ? -3.67 -19.375 -11.68 1 97.88 424 LEU B CA 1
ATOM 7937 C C . LEU B 1 424 ? -2.6 -19.141 -12.734 1 97.88 424 LEU B C 1
ATOM 7939 O O . LEU B 1 424 ? -2.547 -19.844 -13.742 1 97.88 424 LEU B O 1
ATOM 7943 N N . TRP B 1 425 ? -1.787 -18.141 -12.484 1 97.12 425 TRP B N 1
ATOM 7944 C CA . TRP B 1 425 ? -0.702 -17.828 -13.414 1 97.12 425 TRP B CA 1
ATOM 7945 C C . TRP B 1 425 ? 0.216 -19.047 -13.586 1 97.12 425 TRP B C 1
ATOM 7947 O O . TRP B 1 425 ? 0.651 -19.344 -14.695 1 97.12 425 TRP B O 1
ATOM 7957 N N . SER B 1 426 ? 0.497 -19.688 -12.5 1 95.5 426 SER B N 1
ATOM 7958 C CA . SER B 1 426 ? 1.342 -20.875 -12.523 1 95.5 426 SER B CA 1
ATOM 7959 C C . SER B 1 426 ? 0.682 -22.016 -13.305 1 95.5 426 SER B C 1
ATOM 7961 O O . SER B 1 426 ? 1.341 -22.703 -14.086 1 95.5 426 SER B O 1
ATOM 7963 N N . LEU B 1 427 ? -0.607 -22.219 -13.117 1 94.56 427 LEU B N 1
ATOM 7964 C CA . LEU B 1 427 ? -1.338 -23.203 -13.891 1 94.56 427 LEU B CA 1
ATOM 7965 C C . LEU B 1 427 ? -1.254 -22.906 -15.383 1 94.56 427 LEU B C 1
ATOM 7967 O O . LEU B 1 427 ? -0.968 -23.797 -16.188 1 94.56 427 LEU B O 1
ATOM 7971 N N . HIS B 1 428 ? -1.453 -21.703 -15.719 1 94.06 428 HIS B N 1
ATOM 7972 C CA . HIS B 1 428 ? -1.455 -21.281 -17.109 1 94.06 428 HIS B CA 1
ATOM 7973 C C . HIS B 1 428 ? -0.079 -21.469 -17.75 1 94.06 428 HIS B C 1
ATOM 7975 O O . HIS B 1 428 ? 0.027 -21.719 -18.938 1 94.06 428 HIS B O 1
ATOM 7981 N N . SER B 1 429 ? 0.974 -21.281 -16.906 1 93 429 SER B N 1
ATOM 7982 C CA . SER B 1 429 ? 2.328 -21.469 -17.422 1 93 429 SER B CA 1
ATOM 7983 C C . SER B 1 429 ? 2.561 -22.906 -17.844 1 93 429 SER B C 1
ATOM 7985 O O . SER B 1 429 ? 3.455 -23.188 -18.641 1 93 429 SER B O 1
ATOM 7987 N N . LEU B 1 430 ? 1.764 -23.812 -17.328 1 90.69 430 LEU B N 1
ATOM 7988 C CA . LEU B 1 430 ? 1.836 -25.234 -17.672 1 90.69 430 LEU B CA 1
ATOM 7989 C C . LEU B 1 430 ? 0.798 -25.594 -18.719 1 90.69 430 LEU B C 1
ATOM 7991 O O . LEU B 1 430 ? 0.586 -26.766 -19.016 1 90.69 430 LEU B O 1
ATOM 7995 N N . ASP B 1 431 ? 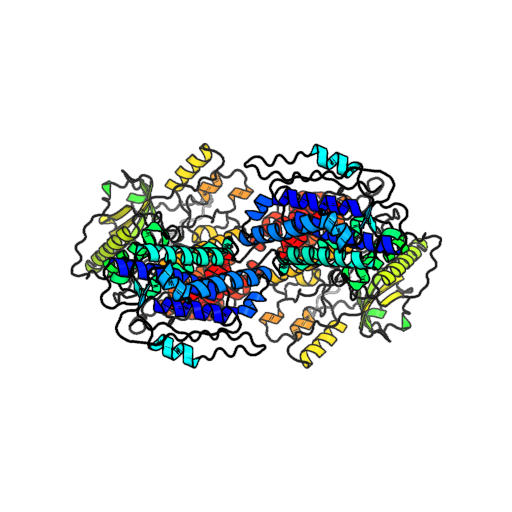0.095 -24.594 -19.219 1 89.56 431 ASP B N 1
ATOM 7996 C CA . ASP B 1 431 ? -1.017 -24.797 -20.156 1 89.56 431 ASP B CA 1
ATOM 7997 C C . ASP B 1 431 ? -2.109 -25.656 -19.531 1 89.56 431 ASP B C 1
ATOM 7999 O O . ASP B 1 431 ? -2.688 -26.516 -20.203 1 89.56 431 ASP B O 1
ATOM 8003 N N . TRP B 1 432 ? -2.252 -25.516 -18.281 1 89.5 432 TRP B N 1
ATOM 8004 C CA . TRP B 1 432 ? -3.266 -26.203 -17.5 1 89.5 432 TRP B CA 1
ATOM 8005 C C . TRP B 1 432 ? -4.406 -25.266 -17.125 1 89.5 432 TRP B C 1
ATOM 8007 O O . TRP B 1 432 ? -4.242 -24.406 -16.266 1 89.5 432 TRP B O 1
ATOM 8017 N N . LEU B 1 433 ? -5.562 -25.422 -17.766 1 91.12 433 LEU B N 1
ATOM 8018 C CA . LEU B 1 433 ? -6.73 -24.609 -17.469 1 91.12 433 LEU B CA 1
ATOM 8019 C C . LEU B 1 433 ? -7.504 -25.172 -16.281 1 91.12 433 LEU B C 1
ATOM 8021 O O . LEU B 1 433 ? -7.688 -26.391 -16.188 1 91.12 433 LEU B O 1
ATOM 8025 N N . HIS B 1 434 ? -7.891 -24.375 -15.367 1 91.75 434 HIS B N 1
ATOM 8026 C CA . HIS B 1 434 ? -8.633 -24.828 -14.203 1 91.75 434 HIS B CA 1
ATOM 8027 C C . HIS B 1 434 ? -10.094 -25.109 -14.547 1 91.75 434 HIS B C 1
ATOM 8029 O O . HIS B 1 434 ? -10.633 -26.141 -14.156 1 91.75 434 HIS B O 1
ATOM 8035 N N . LYS B 1 435 ? -10.859 -24.141 -15.195 1 90.44 435 LYS B N 1
ATOM 8036 C CA . LYS B 1 435 ? -12.18 -24.25 -15.797 1 90.44 435 LYS B CA 1
ATOM 8037 C C . LYS B 1 435 ? -13.281 -24.188 -14.734 1 90.44 435 LYS B C 1
ATOM 8039 O O . LYS B 1 435 ? -14.461 -24.047 -15.062 1 90.44 435 LYS B O 1
ATOM 8044 N N . SER B 1 436 ? -12.93 -24.359 -13.438 1 90.94 436 SER B N 1
ATOM 8045 C CA . SER B 1 436 ? -13.938 -24.344 -12.383 1 90.94 436 SER B CA 1
ATOM 8046 C C . SER B 1 436 ? -13.469 -23.531 -11.18 1 90.94 436 SER B C 1
ATOM 8048 O O . SER B 1 436 ? -13.734 -23.906 -10.039 1 90.94 436 SER B O 1
ATOM 8050 N N . LEU B 1 437 ? -12.695 -22.547 -11.461 1 94 437 LEU B N 1
ATOM 8051 C CA . LEU B 1 437 ? -12.219 -21.688 -10.383 1 94 437 LEU B CA 1
ATOM 8052 C C . LEU B 1 437 ? -13.367 -20.906 -9.766 1 94 437 LEU B C 1
ATOM 8054 O O . LEU B 1 437 ? -14.055 -20.156 -10.461 1 94 437 LEU B O 1
ATOM 8058 N N . CYS B 1 438 ? -13.633 -21.125 -8.539 1 95.25 438 CYS B N 1
ATOM 8059 C CA . CYS B 1 438 ? -14.656 -20.422 -7.77 1 95.25 438 CYS B CA 1
ATOM 8060 C C . CYS B 1 438 ? -14.398 -20.547 -6.273 1 95.25 438 CYS B C 1
ATOM 8062 O O . CYS B 1 438 ? -13.516 -21.297 -5.855 1 95.25 438 CYS B O 1
ATOM 8064 N N . SER B 1 439 ? -15.102 -19.859 -5.48 1 96.44 439 SER B N 1
ATOM 8065 C CA . SER B 1 439 ? -14.867 -19.797 -4.043 1 96.44 439 SER B CA 1
ATOM 8066 C C . SER B 1 439 ? -15.141 -21.141 -3.381 1 96.44 439 SER B C 1
ATOM 8068 O O . SER B 1 439 ? -14.594 -21.438 -2.312 1 96.44 439 SER B O 1
ATOM 8070 N N . ALA B 1 440 ? -15.961 -22.031 -4.008 1 94.25 440 ALA B N 1
ATOM 8071 C CA . ALA B 1 440 ? -16.266 -23.359 -3.463 1 94.25 440 ALA B CA 1
ATOM 8072 C C . ALA B 1 440 ? -15.102 -24.328 -3.695 1 94.25 440 ALA B C 1
ATOM 8074 O O . ALA B 1 440 ? -15.039 -25.391 -3.074 1 94.25 440 ALA B O 1
ATOM 8075 N N . ASN B 1 441 ? -14.188 -23.953 -4.59 1 95.56 441 ASN B N 1
ATOM 8076 C CA . ASN B 1 441 ? -13.062 -24.812 -4.941 1 95.56 441 ASN B CA 1
ATOM 8077 C C . ASN B 1 441 ? -11.75 -24.281 -4.371 1 95.56 441 ASN B C 1
ATOM 8079 O O . ASN B 1 441 ? -10.68 -24.547 -4.926 1 95.56 441 ASN B O 1
ATOM 8083 N N . ILE B 1 442 ? -11.805 -23.5 -3.373 1 97.31 442 ILE B N 1
ATOM 8084 C CA . ILE B 1 442 ? -10.672 -23.016 -2.586 1 97.31 442 ILE B CA 1
ATOM 8085 C C . ILE B 1 442 ? -10.836 -23.469 -1.132 1 97.31 442 ILE B C 1
ATOM 8087 O O . ILE B 1 442 ? -11.789 -23.062 -0.458 1 97.31 442 ILE B O 1
ATOM 8091 N N . LEU B 1 443 ? -9.859 -24.234 -0.66 1 96.56 443 LEU B N 1
ATOM 8092 C CA . LEU B 1 443 ? -10.016 -24.875 0.643 1 96.56 443 LEU B CA 1
ATOM 8093 C C . LEU B 1 443 ? -9.016 -24.312 1.649 1 96.56 443 LEU B C 1
ATOM 8095 O O . LEU B 1 443 ? -7.945 -23.844 1.268 1 96.56 443 LEU B O 1
ATOM 8099 N N . PHE B 1 444 ? -9.406 -24.391 2.893 1 95.25 444 PHE B N 1
ATOM 8100 C CA . PHE B 1 444 ? -8.57 -24.047 4.039 1 95.25 444 PHE B CA 1
ATOM 8101 C C . PHE B 1 444 ? -8.641 -25.141 5.098 1 95.25 444 PHE B C 1
ATOM 8103 O O . PHE B 1 444 ? -9.711 -25.703 5.355 1 95.25 444 PHE B O 1
ATOM 8110 N N . PHE B 1 445 ? -7.48 -25.484 5.605 1 93.25 445 PHE B N 1
ATOM 8111 C CA . PHE B 1 445 ? -7.387 -26.516 6.637 1 93.25 445 PHE B CA 1
ATOM 8112 C C . PHE B 1 445 ? -6.785 -25.938 7.918 1 93.25 445 PHE B C 1
ATOM 8114 O O . PHE B 1 445 ? -5.793 -25.219 7.871 1 93.25 445 PHE B O 1
ATOM 8121 N N . PRO B 1 446 ? -7.254 -26.156 9.133 1 91.38 446 PRO B N 1
ATOM 8122 C CA . PRO B 1 446 ? -8.531 -26.812 9.383 1 91.38 446 PRO B CA 1
ATOM 8123 C C . PRO B 1 446 ? -9.734 -25.906 9.125 1 91.38 446 PRO B C 1
ATOM 8125 O O . PRO B 1 446 ? -9.57 -24.797 8.625 1 91.38 446 PRO B O 1
ATOM 8128 N N . SER B 1 447 ? -10.922 -26.453 9.406 1 90.38 447 SER B N 1
ATOM 8129 C CA . SER B 1 447 ? -12.117 -25.625 9.234 1 90.38 447 SER B CA 1
ATOM 8130 C C . SER B 1 447 ? -12.086 -24.422 10.172 1 90.38 447 SER B C 1
ATOM 8132 O O . SER B 1 447 ? -11.406 -24.453 11.203 1 90.38 447 SER B O 1
ATOM 8134 N N . ALA B 1 448 ? -12.82 -23.406 9.75 1 89 448 ALA B N 1
ATOM 8135 C CA . ALA B 1 448 ? -12.914 -22.219 10.586 1 89 448 ALA B CA 1
ATOM 8136 C C . ALA B 1 448 ? -13.43 -22.547 11.984 1 89 448 ALA B C 1
ATOM 8138 O O . ALA B 1 448 ? -12.969 -22 12.977 1 89 448 ALA B O 1
ATOM 8139 N N . ALA B 1 449 ? -14.375 -23.453 12.055 1 85.75 449 ALA B N 1
ATOM 8140 C CA . ALA B 1 449 ? -14.953 -23.859 13.328 1 85.75 449 ALA B CA 1
ATOM 8141 C C . ALA B 1 449 ? -13.898 -24.531 14.211 1 85.75 449 ALA B C 1
ATOM 8143 O O . ALA B 1 449 ? -13.797 -24.219 15.406 1 85.75 449 ALA B O 1
ATOM 8144 N N . SER B 1 450 ? -13.148 -25.391 13.586 1 86.56 450 SER B N 1
ATOM 8145 C CA . SER B 1 450 ? -12.117 -26.094 14.328 1 86.56 450 SER B CA 1
ATOM 8146 C C . SER B 1 450 ? -11.016 -25.156 14.789 1 86.56 450 SER B C 1
ATOM 8148 O O . SER B 1 450 ? -10.477 -25.312 15.891 1 86.56 450 SER B O 1
ATOM 8150 N N . LEU B 1 451 ? -10.711 -24.219 14.016 1 85.06 451 LEU B N 1
ATOM 8151 C CA . LEU B 1 451 ? -9.672 -23.25 14.359 1 85.06 451 LEU B CA 1
ATOM 8152 C C . LEU B 1 451 ? -10.141 -22.344 15.484 1 85.06 451 LEU B C 1
ATOM 8154 O O . LEU B 1 451 ? -9.359 -22 16.375 1 85.06 451 LEU B O 1
ATOM 8158 N N . ALA B 1 452 ? -11.359 -21.922 15.391 1 84.12 452 ALA B N 1
ATOM 8159 C CA . ALA B 1 452 ? -11.938 -21.062 16.422 1 84.12 452 ALA B CA 1
ATOM 8160 C C . ALA B 1 452 ? -11.844 -21.719 17.797 1 84.12 452 ALA B C 1
ATOM 8162 O O . ALA B 1 452 ? -11.625 -21.031 18.797 1 84.12 452 ALA B O 1
ATOM 8163 N N . ALA B 1 453 ? -11.945 -22.984 17.828 1 82.19 453 ALA B N 1
ATOM 8164 C CA . ALA B 1 453 ? -11.953 -23.75 19.078 1 82.19 453 ALA B CA 1
ATOM 8165 C C . ALA B 1 453 ? -10.57 -23.75 19.734 1 82.19 453 ALA B C 1
ATOM 8167 O O . ALA B 1 453 ? -10.453 -23.938 20.938 1 82.19 453 ALA B O 1
ATOM 8168 N N . ILE B 1 454 ? -9.578 -23.484 18.969 1 79 454 ILE B N 1
ATOM 8169 C CA . ILE B 1 454 ? -8.234 -23.594 19.516 1 79 454 ILE B CA 1
ATOM 8170 C C . ILE B 1 454 ? -7.633 -22.203 19.688 1 79 454 ILE B C 1
ATOM 8172 O O . ILE B 1 454 ? -6.516 -22.062 20.188 1 79 454 ILE B O 1
ATOM 8176 N N . ARG B 1 455 ? -8.273 -21.109 19.25 1 81.38 455 ARG B N 1
ATOM 8177 C CA . ARG B 1 455 ? -7.758 -19.75 19.375 1 81.38 455 ARG B CA 1
ATOM 8178 C C . ARG B 1 455 ? -7.852 -19.25 20.812 1 81.38 455 ARG B C 1
ATOM 8180 O O . ARG B 1 455 ? -8.773 -19.625 21.547 1 81.38 455 ARG B O 1
ATOM 8187 N N . ALA B 1 456 ? -6.945 -18.359 21.172 1 73.5 456 ALA B N 1
ATOM 8188 C CA . ALA B 1 456 ? -6.758 -17.938 22.562 1 73.5 456 ALA B CA 1
ATOM 8189 C C . ALA B 1 456 ? -7.82 -16.922 22.953 1 73.5 456 ALA B C 1
ATOM 8191 O O . ALA B 1 456 ? -8.258 -16.891 24.109 1 73.5 456 ALA B O 1
ATOM 8192 N N . THR B 1 457 ? -8.219 -16.062 21.984 1 78.81 457 THR B N 1
ATOM 8193 C CA . THR B 1 457 ? -9.148 -14.992 22.359 1 78.81 457 THR B CA 1
ATOM 8194 C C . THR B 1 457 ? -10.43 -15.078 21.531 1 78.81 457 THR B C 1
ATOM 8196 O O . THR B 1 457 ? -10.414 -15.594 20.406 1 78.81 457 THR B O 1
ATOM 8199 N N . ALA B 1 458 ? -11.453 -14.555 22.141 1 77.06 458 ALA B N 1
ATOM 8200 C CA . ALA B 1 458 ? -12.75 -14.539 21.469 1 77.06 458 ALA B CA 1
ATOM 8201 C C . ALA B 1 458 ? -12.703 -13.688 20.188 1 77.06 458 ALA B C 1
ATOM 8203 O O . ALA B 1 458 ? -13.305 -14.047 19.172 1 77.06 458 ALA B O 1
ATOM 8204 N N . SER B 1 459 ? -11.906 -12.672 20.219 1 79.38 459 SER B N 1
ATOM 8205 C CA . SER B 1 459 ? -11.797 -11.766 19.078 1 79.38 459 SER B CA 1
ATOM 8206 C C . SER B 1 459 ? -11.062 -12.43 17.922 1 79.38 459 SER B C 1
ATOM 8208 O O . SER B 1 459 ? -11.406 -12.203 16.75 1 79.38 459 SER B O 1
ATOM 8210 N N . ALA B 1 460 ? -10.188 -13.258 18.281 1 79.69 460 ALA B N 1
ATOM 8211 C CA . ALA B 1 460 ? -9.422 -13.961 17.25 1 79.69 460 ALA B CA 1
ATOM 8212 C C . ALA B 1 460 ? -10.211 -15.133 16.672 1 79.69 460 ALA B C 1
ATOM 8214 O O . ALA B 1 460 ? -10.016 -15.523 15.523 1 79.69 460 ALA B O 1
ATOM 8215 N N . ALA B 1 461 ? -11.117 -15.633 17.438 1 83 461 ALA B N 1
ATOM 8216 C CA . ALA B 1 461 ? -11.875 -16.828 17.062 1 83 461 ALA B CA 1
ATOM 8217 C C . ALA B 1 461 ? -12.891 -16.516 15.977 1 83 461 ALA B C 1
ATOM 8219 O O . ALA B 1 461 ? -13.281 -17.391 15.211 1 83 461 ALA B O 1
ATOM 8220 N N . VAL B 1 462 ? -13.227 -15.297 15.852 1 89 462 VAL B N 1
ATOM 8221 C CA . VAL B 1 462 ? -14.305 -14.953 14.938 1 89 462 VAL B CA 1
ATOM 8222 C C . VAL B 1 462 ? -13.727 -14.5 13.602 1 89 462 VAL B C 1
ATOM 8224 O O . VAL B 1 462 ? -14.461 -14.32 12.625 1 89 462 VAL B O 1
ATOM 8227 N N . VAL B 1 463 ? -12.43 -14.461 13.461 1 90.44 463 VAL B N 1
ATOM 8228 C CA . VAL B 1 463 ? -11.805 -14.086 12.195 1 90.44 463 VAL B CA 1
ATOM 8229 C C . VAL B 1 463 ? -11.234 -15.328 11.508 1 90.44 463 VAL B C 1
ATOM 8231 O O . VAL B 1 463 ? -10.375 -16.016 12.07 1 90.44 463 VAL B O 1
ATOM 8234 N N . PRO B 1 464 ? -11.688 -15.625 10.344 1 93.94 464 PRO B N 1
ATOM 8235 C CA . PRO B 1 464 ? -11.156 -16.797 9.656 1 93.94 464 PRO B CA 1
ATOM 8236 C C . PRO B 1 464 ? -9.703 -16.625 9.227 1 93.94 464 PRO B C 1
ATOM 8238 O O . PRO B 1 464 ? -9.273 -15.5 8.945 1 93.94 464 PRO B O 1
ATOM 8241 N N . ASP B 1 465 ? -8.984 -17.703 9.242 1 91.88 465 ASP B N 1
ATOM 8242 C CA . ASP B 1 465 ? -7.617 -17.703 8.734 1 91.88 465 ASP B CA 1
ATOM 8243 C C . ASP B 1 465 ? -7.59 -18 7.234 1 91.88 465 ASP B C 1
ATOM 8245 O O . ASP B 1 465 ? -7.902 -19.125 6.809 1 91.88 465 ASP B O 1
ATOM 8249 N N . VAL B 1 466 ? -7.207 -17.016 6.43 1 96.19 466 VAL B N 1
ATOM 8250 C CA . VAL B 1 466 ? -7.238 -17.172 4.977 1 96.19 466 VAL B CA 1
ATOM 8251 C C . VAL B 1 466 ? -5.812 -17.156 4.43 1 96.19 466 VAL B C 1
ATOM 8253 O O . VAL B 1 466 ? -5.594 -16.812 3.264 1 96.19 466 VAL B O 1
ATOM 8256 N N . SER B 1 467 ? -4.781 -17.531 5.211 1 93.62 467 SER B N 1
ATOM 8257 C CA . SER B 1 467 ? -3.375 -17.344 4.863 1 93.62 467 SER B CA 1
ATOM 8258 C C . SER B 1 467 ? -2.891 -18.453 3.93 1 93.62 467 SER B C 1
ATOM 8260 O O . SER B 1 467 ? -1.945 -18.25 3.164 1 93.62 467 SER B O 1
ATOM 8262 N N . CYS B 1 468 ? -3.551 -19.656 3.936 1 93.75 468 CYS B N 1
ATOM 8263 C CA . CYS B 1 468 ? -3.027 -20.781 3.17 1 93.75 468 CYS B CA 1
ATOM 8264 C C . CYS B 1 468 ? -4.129 -21.453 2.355 1 93.75 468 CYS B C 1
ATOM 8266 O O . CYS B 1 468 ? -4.613 -22.516 2.717 1 93.75 468 CYS B O 1
ATOM 8268 N N . PRO B 1 469 ? -4.449 -20.906 1.217 1 96.56 469 PRO B N 1
ATOM 8269 C CA . PRO B 1 469 ? -5.484 -21.5 0.367 1 96.56 469 PRO B CA 1
ATOM 8270 C C . PRO B 1 469 ? -4.961 -22.672 -0.466 1 96.56 469 PRO B C 1
ATOM 8272 O O . PRO B 1 469 ? -3.795 -22.672 -0.868 1 96.56 469 PRO B O 1
ATOM 8275 N N . TYR B 1 470 ? -5.816 -23.641 -0.739 1 95.88 470 TYR B N 1
ATOM 8276 C CA . TYR B 1 470 ? -5.539 -24.766 -1.628 1 95.88 470 TYR B CA 1
ATOM 8277 C C . TYR B 1 470 ? -6.574 -24.844 -2.744 1 95.88 470 TYR B C 1
ATOM 8279 O O . TYR B 1 470 ? -7.777 -24.844 -2.482 1 95.88 470 TYR B O 1
ATOM 8287 N N . LEU B 1 471 ? -6.133 -24.891 -3.924 1 95.69 471 LEU B N 1
ATOM 8288 C CA . LEU B 1 471 ? -7.023 -25 -5.074 1 95.69 471 LEU B CA 1
ATOM 8289 C C . LEU B 1 471 ? -7.426 -26.453 -5.32 1 95.69 471 LEU B C 1
ATOM 8291 O O . LEU B 1 471 ? -6.586 -27.344 -5.262 1 95.69 471 LEU B O 1
ATOM 8295 N N . VAL B 1 472 ? -8.719 -26.641 -5.52 1 94.31 472 VAL B N 1
ATOM 8296 C CA . VAL B 1 472 ? -9.266 -27.938 -5.898 1 94.31 472 VAL B CA 1
ATOM 8297 C C . VAL B 1 472 ? -10.281 -27.766 -7.027 1 94.31 472 VAL B C 1
ATOM 8299 O O . VAL B 1 472 ? -10.305 -26.719 -7.688 1 94.31 472 VAL B O 1
ATOM 8302 N N . GLY B 1 473 ? -10.977 -28.766 -7.336 1 91.06 473 GLY B N 1
ATOM 8303 C CA . GLY B 1 473 ? -11.977 -28.672 -8.391 1 91.06 473 GLY B CA 1
ATOM 8304 C C . GLY B 1 473 ? -11.398 -28.844 -9.781 1 91.06 473 GLY B C 1
ATOM 8305 O O . GLY B 1 473 ? -11.805 -28.141 -10.711 1 91.06 473 GLY B O 1
ATOM 8306 N N . PHE B 1 474 ? -10.477 -29.703 -9.992 1 87.88 474 PHE B N 1
ATOM 8307 C CA . PHE B 1 474 ? -9.773 -29.875 -11.258 1 87.88 474 PHE B CA 1
ATOM 8308 C C . PHE B 1 474 ? -10.492 -30.891 -12.141 1 87.88 474 PHE B C 1
ATOM 8310 O O . PHE B 1 474 ? -10 -31.25 -13.211 1 87.88 474 PHE B O 1
ATOM 8317 N N . ASP B 1 475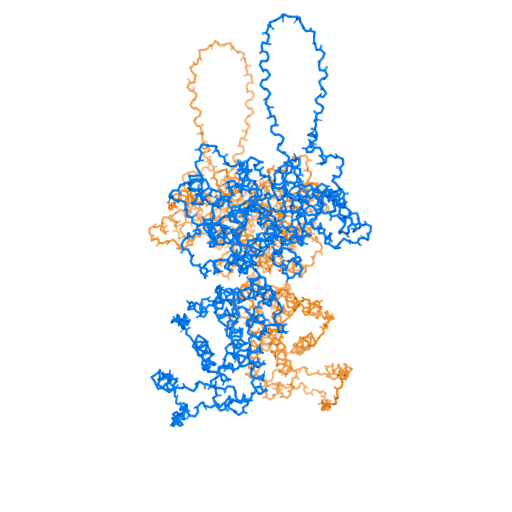 ? -11.625 -31.359 -11.695 1 75.81 475 ASP B N 1
ATOM 8318 C CA . ASP B 1 475 ? -12.32 -32.406 -12.43 1 75.81 475 ASP B CA 1
ATOM 8319 C C . ASP B 1 475 ? -12.664 -31.953 -13.844 1 75.81 475 ASP B C 1
ATOM 8321 O O . ASP B 1 475 ? -12.688 -32.75 -14.781 1 75.81 475 ASP B O 1
ATOM 8325 N N . ALA B 1 476 ? -12.93 -30.656 -13.945 1 62.38 476 ALA B N 1
ATOM 8326 C CA . ALA B 1 476 ? -13.25 -30.141 -15.273 1 62.38 476 ALA B CA 1
ATOM 8327 C C . ALA B 1 476 ? -11.992 -29.672 -16 1 62.38 476 ALA B C 1
ATOM 8329 O O . ALA B 1 476 ? -12.055 -29.297 -17.172 1 62.38 476 ALA B O 1
ATOM 8330 N N . SER B 1 477 ? -10.906 -29.875 -15.328 1 64.06 477 SER B N 1
ATOM 8331 C CA . SER B 1 477 ? -9.664 -29.359 -15.875 1 64.06 477 SER B CA 1
ATOM 8332 C C . SER B 1 477 ? -9.195 -30.172 -17.078 1 64.06 477 SER B C 1
ATOM 8334 O O . SER B 1 477 ? -9.32 -31.406 -17.078 1 64.06 477 SER B O 1
ATOM 8336 N N . ARG B 1 478 ? -9.148 -29.484 -18.312 1 55.28 478 ARG B N 1
ATOM 8337 C CA . ARG B 1 478 ? -8.703 -30.156 -19.531 1 55.28 478 ARG B CA 1
ATOM 8338 C C . ARG B 1 478 ? -7.598 -29.359 -20.219 1 55.28 478 ARG B C 1
ATOM 8340 O O . ARG B 1 478 ? -7.395 -28.188 -19.906 1 55.28 478 ARG B O 1
ATOM 8347 N N . PRO B 1 479 ? -6.887 -30.188 -21.047 1 49.84 479 PRO B N 1
ATOM 8348 C CA . PRO B 1 479 ? -5.922 -29.453 -21.859 1 49.84 479 PRO B CA 1
ATOM 8349 C C . PRO B 1 479 ? -6.59 -28.453 -22.797 1 49.84 479 PRO B C 1
ATOM 8351 O O . PRO B 1 479 ? -7.742 -28.641 -23.203 1 49.84 479 PRO B O 1
ATOM 8354 N N . ASP B 1 480 ? -6.125 -27.266 -23.031 1 49.47 480 ASP B N 1
ATOM 8355 C CA . ASP B 1 480 ? -6.613 -26.203 -23.906 1 49.47 480 ASP B CA 1
ATOM 8356 C C . ASP B 1 480 ? -7.023 -26.766 -25.266 1 49.47 480 ASP B C 1
ATOM 8358 O O . ASP B 1 480 ? -7.914 -26.219 -25.922 1 49.47 480 ASP B O 1
ATOM 8362 N N . PHE B 1 481 ? -6.344 -27.828 -25.859 1 43.31 481 PHE B N 1
ATOM 8363 C CA . PHE B 1 481 ? -6.508 -28.188 -27.25 1 43.31 481 PHE B CA 1
ATOM 8364 C C . PHE B 1 481 ? -7.5 -29.344 -27.406 1 43.31 481 PHE B C 1
ATOM 8366 O O . PHE B 1 481 ? -7.762 -29.797 -28.516 1 43.31 481 PHE B O 1
ATOM 8373 N N . ASP B 1 482 ? -7.953 -29.844 -26.328 1 46.78 482 ASP B N 1
ATOM 8374 C CA . ASP B 1 482 ? -8.766 -31.047 -26.516 1 46.78 482 ASP B CA 1
ATOM 8375 C C . ASP B 1 482 ? -10.188 -30.688 -26.922 1 46.78 482 ASP B C 1
ATOM 8377 O O . ASP B 1 482 ? -10.883 -29.969 -26.203 1 46.78 482 ASP B O 1
ATOM 8381 N N . ALA B 1 483 ? -10.422 -30.766 -28.188 1 42.69 483 ALA B N 1
ATOM 8382 C CA . ALA B 1 483 ? -11.727 -30.641 -28.812 1 42.69 483 ALA B CA 1
ATOM 8383 C C . ALA B 1 483 ? -12.789 -31.438 -28.062 1 42.69 483 ALA B C 1
ATOM 8385 O O . ALA B 1 483 ? -13.977 -31.328 -28.359 1 42.69 483 ALA B O 1
ATOM 8386 N N . GLU B 1 484 ? -12.273 -32.312 -27.266 1 46.19 484 GLU B N 1
ATOM 8387 C CA . GLU B 1 484 ? -13.312 -33.188 -26.734 1 46.19 484 GLU B CA 1
ATOM 8388 C C . GLU B 1 484 ? -14.234 -32.438 -25.781 1 46.19 484 GLU B C 1
ATOM 8390 O O . GLU B 1 484 ? -13.82 -31.453 -25.156 1 46.19 484 GLU B O 1
ATOM 8395 N N . MET B 1 485 ? -15.516 -32.594 -25.938 1 44.88 485 MET B N 1
ATOM 8396 C CA . MET B 1 485 ? -16.656 -32 -25.266 1 44.88 485 MET B CA 1
ATOM 8397 C C . MET B 1 485 ? -16.469 -31.953 -23.75 1 44.88 485 MET B C 1
ATOM 8399 O O . MET B 1 485 ? -16.078 -32.969 -23.156 1 44.88 485 MET B O 1
ATOM 8403 N N . SER B 1 486 ? -16.156 -30.812 -23.234 1 50.19 486 SER B N 1
ATOM 8404 C CA . SER B 1 486 ? -16.156 -30.578 -21.797 1 50.19 486 SER B CA 1
ATOM 8405 C C . SER B 1 486 ? -17.344 -31.234 -21.125 1 50.19 486 SER B C 1
ATOM 8407 O O . SER B 1 486 ? -18.469 -31.141 -21.609 1 50.19 486 SER B O 1
ATOM 8409 N N . VAL B 1 487 ? -17.188 -32.375 -20.469 1 47.94 487 VAL B N 1
ATOM 8410 C CA . VAL B 1 487 ? -18.266 -32.844 -19.609 1 47.94 487 VAL B CA 1
ATOM 8411 C C . VAL B 1 487 ? -18.625 -31.781 -18.578 1 47.94 487 VAL B C 1
ATOM 8413 O O . VAL B 1 487 ? -17.766 -31.312 -17.828 1 47.94 487 VAL B O 1
ATOM 8416 N N . SER B 1 488 ? -19.719 -31.109 -18.844 1 50.81 488 SER B N 1
ATOM 8417 C CA . SER B 1 488 ? -20.219 -30.109 -17.891 1 50.81 488 SER B CA 1
ATOM 8418 C C . SER B 1 488 ? -20.359 -30.703 -16.484 1 50.81 488 SER B C 1
ATOM 8420 O O . SER B 1 488 ? -20.906 -31.797 -16.328 1 50.81 488 SER B O 1
ATOM 8422 N N . PRO B 1 489 ? -19.703 -30.109 -15.547 1 51.03 489 PRO B N 1
ATOM 8423 C CA . PRO B 1 489 ? -19.922 -30.609 -14.188 1 51.03 489 PRO B CA 1
ATOM 8424 C C . PRO B 1 489 ? -21.391 -30.656 -13.805 1 51.03 489 PRO B C 1
ATOM 8426 O O . PRO B 1 489 ? -22.188 -29.812 -14.266 1 51.03 489 PRO B O 1
ATOM 8429 N N . ARG B 1 490 ? -21.938 -31.719 -13.367 1 44.09 490 ARG B N 1
ATOM 8430 C CA . ARG B 1 490 ? -23.344 -31.891 -12.992 1 44.09 490 ARG B CA 1
ATOM 8431 C C . ARG B 1 490 ? -23.719 -30.938 -11.867 1 44.09 490 ARG B C 1
ATOM 8433 O O . ARG B 1 490 ? -24.906 -30.797 -11.539 1 44.09 490 ARG B O 1
ATOM 8440 N N . ASN B 1 491 ? -22.891 -30.453 -10.992 1 45.72 491 ASN B N 1
ATOM 8441 C CA . ASN B 1 491 ? -23.344 -29.5 -9.984 1 45.72 491 ASN B CA 1
ATOM 8442 C C . ASN B 1 491 ? -23.234 -28.062 -10.5 1 45.72 491 ASN B C 1
ATOM 8444 O O . ASN B 1 491 ? -22.312 -27.344 -10.141 1 45.72 491 ASN B O 1
ATOM 8448 N N . PRO B 1 492 ? -24.062 -27.672 -11.445 1 46.81 492 PRO B N 1
ATOM 8449 C CA . PRO B 1 492 ? -23.953 -26.484 -12.289 1 46.81 492 PRO B CA 1
ATOM 8450 C C . PRO B 1 492 ? -24.125 -25.188 -11.508 1 46.81 492 PRO B C 1
ATOM 8452 O O . PRO B 1 492 ? -23.578 -24.156 -11.898 1 46.81 492 PRO B O 1
ATOM 8455 N N . SER B 1 493 ? -24.969 -25.156 -10.562 1 46.84 493 SER B N 1
ATOM 8456 C CA . SER B 1 493 ? -25.562 -23.859 -10.234 1 46.84 493 SER B CA 1
ATOM 8457 C C . SER B 1 493 ? -24.484 -22.891 -9.75 1 46.84 493 SER B C 1
ATOM 8459 O O . SER B 1 493 ? -24.391 -21.766 -10.25 1 46.84 493 SER B O 1
ATOM 8461 N N . ILE B 1 494 ? -23.797 -23.219 -8.656 1 51.5 494 ILE B N 1
ATOM 8462 C CA . ILE B 1 494 ? -22.891 -22.266 -8.047 1 51.5 494 ILE B CA 1
ATOM 8463 C C . ILE B 1 494 ? -21.703 -22.016 -8.969 1 51.5 494 ILE B C 1
ATOM 8465 O O . ILE B 1 494 ? -21.25 -20.875 -9.125 1 51.5 494 ILE B O 1
ATOM 8469 N N . LEU B 1 495 ? -21.5 -23.078 -9.781 1 59.56 495 LEU B N 1
ATOM 8470 C CA . LEU B 1 495 ? -20.281 -23.062 -10.586 1 59.56 495 LEU B CA 1
ATOM 8471 C C . LEU B 1 495 ? -20.484 -22.25 -11.859 1 59.56 495 LEU B C 1
ATOM 8473 O O . LEU B 1 495 ? -19.578 -21.531 -12.281 1 59.56 495 LEU B O 1
ATOM 8477 N N . ASP B 1 496 ? -21.781 -22.078 -12.07 1 74.25 496 ASP B N 1
ATOM 8478 C CA . ASP B 1 496 ? -21.984 -21.375 -13.344 1 74.25 496 ASP B CA 1
ATOM 8479 C C . ASP B 1 496 ? -21.906 -19.875 -13.164 1 74.25 496 ASP B C 1
ATOM 8481 O O . ASP B 1 496 ? -21.609 -19.141 -14.109 1 74.25 496 ASP B O 1
ATOM 8485 N N . LEU B 1 497 ? -22.031 -19.516 -11.906 1 85.31 497 LEU B N 1
ATOM 8486 C CA . LEU B 1 497 ? -22.016 -18.078 -11.656 1 85.31 497 LEU B CA 1
ATOM 8487 C C . LEU B 1 497 ? -20.594 -17.531 -11.812 1 85.31 497 LEU B C 1
ATOM 8489 O O . LEU B 1 497 ? -20.422 -16.344 -12.117 1 85.31 497 LEU B O 1
ATOM 8493 N N . HIS B 1 498 ? -19.656 -18.406 -11.664 1 90.94 498 HIS B N 1
ATOM 8494 C CA . HIS B 1 498 ? -18.281 -17.953 -11.68 1 90.94 498 HIS B CA 1
ATOM 8495 C C . HIS B 1 498 ? -17.625 -18.203 -13.031 1 90.94 498 HIS B C 1
ATOM 8497 O O . HIS B 1 498 ? -16.406 -18.109 -13.164 1 90.94 498 HIS B O 1
ATOM 8503 N N . ARG B 1 499 ? -18.453 -18.547 -13.977 1 89.5 499 ARG B N 1
ATOM 8504 C CA . ARG B 1 499 ? -17.922 -18.828 -15.305 1 89.5 499 ARG B CA 1
ATOM 8505 C C . ARG B 1 499 ? -18.156 -17.656 -16.25 1 89.5 499 ARG B C 1
ATOM 8507 O O . ARG B 1 499 ? -19.156 -16.938 -16.125 1 89.5 499 ARG B O 1
ATOM 8514 N N . ASP B 1 500 ? -17.25 -17.516 -17.156 1 90.12 500 ASP B N 1
ATOM 8515 C CA . ASP B 1 500 ? -17.406 -16.5 -18.188 1 90.12 500 ASP B CA 1
ATOM 8516 C C . ASP B 1 500 ? -18.609 -16.797 -19.062 1 90.12 500 ASP B C 1
ATOM 8518 O O . ASP B 1 500 ? -18.766 -17.922 -19.562 1 90.12 500 ASP B O 1
ATOM 8522 N N . PRO B 1 501 ? -19.484 -15.789 -19.219 1 88.19 501 PRO B N 1
ATOM 8523 C CA . PRO B 1 501 ? -20.672 -16.016 -20.047 1 88.19 501 PRO B CA 1
ATOM 8524 C C . PRO B 1 501 ? -20.328 -16.516 -21.453 1 88.19 501 PRO B C 1
ATOM 8526 O O . PRO B 1 501 ? -21.094 -17.266 -22.047 1 88.19 501 PRO B O 1
ATOM 8529 N N . ARG B 1 502 ? -19.25 -16.219 -22.031 1 87.56 502 ARG B N 1
ATOM 8530 C CA . ARG B 1 502 ? -18.859 -16.609 -23.391 1 87.56 502 ARG B CA 1
ATOM 8531 C C . ARG B 1 502 ? -18.5 -18.094 -23.438 1 87.56 502 ARG B C 1
ATOM 8533 O O . ARG B 1 502 ? -18.484 -18.688 -24.516 1 87.56 502 ARG B O 1
ATOM 8540 N N . SER B 1 503 ? -18.156 -18.641 -22.25 1 83.69 503 SER B N 1
ATOM 8541 C CA . SER B 1 503 ? -17.766 -20.047 -22.172 1 83.69 503 SER B CA 1
ATOM 8542 C C . SER B 1 503 ? -18.984 -20.953 -22.062 1 83.69 503 SER B C 1
ATOM 8544 O O . SER B 1 503 ? -18.891 -22.172 -22.219 1 83.69 503 SER B O 1
ATOM 8546 N N . LEU B 1 504 ? -20.156 -20.438 -21.797 1 76.44 504 LEU B N 1
ATOM 8547 C CA . LEU B 1 504 ? -21.359 -21.219 -21.531 1 76.44 504 LEU B CA 1
ATOM 8548 C C . LEU B 1 504 ? -22.156 -21.438 -22.812 1 76.44 504 LEU B C 1
ATOM 8550 O O . LEU B 1 504 ? -23.172 -22.141 -22.797 1 76.44 504 LEU B O 1
ATOM 8554 N N . GLY B 1 505 ? -21.734 -20.938 -23.875 1 70.25 505 GLY B N 1
ATOM 8555 C CA . GLY B 1 505 ? -22.484 -21.078 -25.109 1 70.25 505 GLY B CA 1
ATOM 8556 C C . GLY B 1 505 ? -22.734 -22.531 -25.484 1 70.25 505 GLY B C 1
ATOM 8557 O O . GLY B 1 505 ? -22.031 -23.422 -25.016 1 70.25 505 GLY B O 1
ATOM 8558 N N . THR B 1 506 ? -24.016 -22.812 -25.984 1 64.06 506 THR B N 1
ATOM 8559 C CA . THR B 1 506 ? -24.406 -24.141 -26.422 1 64.06 506 THR B CA 1
ATOM 8560 C C . THR B 1 506 ? -24.328 -24.266 -27.938 1 64.06 506 THR B C 1
ATOM 8562 O O . THR B 1 506 ? -24.391 -23.266 -28.656 1 64.06 506 THR B O 1
ATOM 8565 N N . GLY B 1 507 ? -24.016 -25.484 -28.406 1 58.06 507 GLY B N 1
ATOM 8566 C CA . GLY B 1 507 ? -24.094 -25.844 -29.812 1 58.06 507 GLY B CA 1
ATOM 8567 C C . GLY B 1 507 ? -22.938 -25.312 -30.625 1 58.06 507 GLY B C 1
ATOM 8568 O O . GLY B 1 507 ? -21.781 -25.422 -30.219 1 58.06 507 GLY B O 1
ATOM 8569 N N . LEU B 1 508 ? -23.219 -24.719 -31.859 1 55.09 508 LEU B N 1
ATOM 8570 C CA . LEU B 1 508 ? -22.281 -24.266 -32.875 1 55.09 508 LEU B CA 1
ATOM 8571 C C . LEU B 1 508 ? -21.531 -23.016 -32.406 1 55.09 508 LEU B C 1
ATOM 8573 O O . LEU B 1 508 ? -20.484 -22.688 -32.938 1 55.09 508 LEU B O 1
ATOM 8577 N N . SER B 1 509 ? -22.031 -22.391 -31.328 1 58.59 509 SER B N 1
ATOM 8578 C CA . SER B 1 509 ? -21.453 -21.125 -30.891 1 58.59 509 SER B CA 1
ATOM 8579 C C . SER B 1 509 ? -20.453 -21.344 -29.75 1 58.59 509 SER B C 1
ATOM 8581 O O . SER B 1 509 ? -19.828 -20.391 -29.281 1 58.59 509 SER B O 1
ATOM 8583 N N . ARG B 1 510 ? -20.25 -22.625 -29.422 1 65.75 510 ARG B N 1
ATOM 8584 C CA . ARG B 1 510 ? -19.391 -22.891 -28.266 1 65.75 510 ARG B CA 1
ATOM 8585 C C . ARG B 1 510 ? -17.922 -22.719 -28.625 1 65.75 510 ARG B C 1
ATOM 8587 O O . ARG B 1 510 ? -17.422 -23.359 -29.562 1 65.75 510 ARG B O 1
ATOM 8594 N N . ARG B 1 511 ? -17.328 -21.75 -28.047 1 74.19 511 ARG B N 1
ATOM 8595 C CA . ARG B 1 511 ? -15.898 -21.5 -28.219 1 74.19 511 ARG B CA 1
ATOM 8596 C C . ARG B 1 511 ? -15.062 -22.406 -27.312 1 74.19 511 ARG B C 1
ATOM 8598 O O . ARG B 1 511 ? -15.562 -22.906 -26.297 1 74.19 511 ARG B O 1
ATOM 8605 N N . GLN B 1 512 ? -13.906 -22.688 -27.797 1 80.56 512 GLN B N 1
ATOM 8606 C CA . GLN B 1 512 ? -12.969 -23.469 -27 1 80.56 512 GLN B CA 1
ATOM 8607 C C . GLN B 1 512 ? -12.555 -22.703 -25.734 1 80.56 512 GLN B C 1
ATOM 8609 O O . GLN B 1 512 ? -12.344 -21.484 -25.781 1 80.56 512 GLN B O 1
ATOM 8614 N N . TYR B 1 513 ? -12.586 -23.422 -24.641 1 86.94 513 TYR B N 1
ATOM 8615 C CA . TYR B 1 513 ? -12.172 -22.797 -23.375 1 86.94 513 TYR B CA 1
ATOM 8616 C C . TYR B 1 513 ? -10.75 -22.266 -23.469 1 86.94 513 TYR B C 1
ATOM 8618 O O . TYR B 1 513 ? -9.891 -22.891 -24.109 1 86.94 513 TYR B O 1
ATOM 8626 N N . CYS B 1 514 ? -10.492 -21.125 -22.891 1 90.06 514 CYS B N 1
ATOM 8627 C CA . CYS B 1 514 ? -9.18 -20.5 -22.984 1 90.06 514 CYS B CA 1
ATOM 8628 C C . CYS B 1 514 ? -8.789 -19.875 -21.641 1 90.06 514 CYS B C 1
ATOM 8630 O O . CYS B 1 514 ? -9.562 -19.906 -20.688 1 90.06 514 CYS B O 1
ATOM 8632 N N . LYS B 1 515 ? -7.602 -19.453 -21.609 1 93.44 515 LYS B N 1
ATOM 8633 C CA . LYS B 1 515 ? -7.023 -18.891 -20.391 1 93.44 515 LYS B CA 1
ATOM 8634 C C . LYS B 1 515 ? -7.832 -17.688 -19.906 1 93.44 515 LYS B C 1
ATOM 8636 O O . LYS B 1 515 ? -7.992 -17.484 -18.703 1 93.44 515 LYS B O 1
ATOM 8641 N N . SER B 1 516 ? -8.383 -16.906 -20.812 1 94.88 516 SER B N 1
ATOM 8642 C CA . SER B 1 516 ? -9.125 -15.695 -20.469 1 94.88 516 SER B CA 1
ATOM 8643 C C . SER B 1 516 ? -10.352 -16.016 -19.625 1 94.88 516 SER B C 1
ATOM 8645 O O . SER B 1 516 ? -10.766 -15.227 -18.781 1 94.88 516 SER B O 1
ATOM 8647 N N . TYR B 1 517 ? -10.938 -17.172 -19.859 1 93.56 517 TYR B N 1
ATOM 8648 C CA . TYR B 1 517 ? -12.117 -17.562 -19.109 1 93.56 517 TYR B CA 1
ATOM 8649 C C . TYR B 1 517 ? -11.758 -17.844 -17.656 1 93.56 517 TYR B C 1
ATOM 8651 O O . TYR B 1 517 ? -12.508 -17.516 -16.734 1 93.56 517 TYR B O 1
ATOM 8659 N N . ASP B 1 518 ? -10.57 -18.484 -17.453 1 95.31 518 ASP B N 1
ATOM 8660 C CA . ASP B 1 518 ? -10.055 -18.672 -16.094 1 95.31 518 ASP B CA 1
ATOM 8661 C C . ASP B 1 518 ? -9.797 -17.328 -15.414 1 95.31 518 ASP B C 1
ATOM 8663 O O . ASP B 1 518 ? -10.086 -17.172 -14.227 1 95.31 518 ASP B O 1
ATOM 8667 N N . VAL B 1 519 ? -9.266 -16.438 -16.172 1 97.88 519 VAL B N 1
ATOM 8668 C CA . VAL B 1 519 ? -8.945 -15.117 -15.648 1 97.88 519 VAL B CA 1
ATOM 8669 C C . VAL B 1 519 ? -10.227 -14.398 -15.219 1 97.88 519 VAL B C 1
ATOM 8671 O O . VAL B 1 519 ? -10.25 -13.727 -14.188 1 97.88 519 VAL B O 1
ATOM 8674 N N . TYR B 1 520 ? -11.242 -14.555 -16.047 1 96.75 520 TYR B N 1
ATOM 8675 C CA . TYR B 1 520 ? -12.547 -14 -15.695 1 96.75 520 TYR B CA 1
ATOM 8676 C C . TYR B 1 520 ? -13.047 -14.586 -14.375 1 96.75 520 TYR B C 1
ATOM 8678 O O . TYR B 1 520 ? -13.5 -13.852 -13.492 1 96.75 520 TYR B O 1
ATOM 8686 N N . SER B 1 521 ? -12.984 -15.875 -14.242 1 96.56 521 SER B N 1
ATOM 8687 C CA . SER B 1 521 ? -13.391 -16.547 -13.008 1 96.56 521 SER B CA 1
ATOM 8688 C C . SER B 1 521 ? -12.594 -16.031 -11.82 1 96.56 521 SER B C 1
ATOM 8690 O O . SER B 1 521 ? -13.148 -15.828 -10.734 1 96.56 521 SER B O 1
ATOM 8692 N N . LEU B 1 522 ? -11.289 -15.859 -12.039 1 98.44 522 LEU B N 1
ATOM 8693 C CA . LEU B 1 522 ? -10.469 -15.281 -10.992 1 98.44 522 LEU B CA 1
ATOM 8694 C C . LEU B 1 522 ? -10.984 -13.898 -10.594 1 98.44 522 LEU B C 1
ATOM 8696 O O . LEU B 1 522 ? -11.078 -13.586 -9.406 1 98.44 522 LEU B O 1
ATOM 8700 N N . GLY B 1 523 ? -11.289 -13.078 -11.586 1 98.62 523 GLY B N 1
ATOM 8701 C CA . GLY B 1 523 ? -11.844 -11.758 -11.305 1 98.62 523 GLY B CA 1
ATOM 8702 C C . GLY B 1 523 ? -13.062 -11.797 -10.414 1 98.62 523 GLY B C 1
ATOM 8703 O O . GLY B 1 523 ? -13.211 -10.969 -9.508 1 98.62 523 GLY B O 1
ATOM 8704 N N . LEU B 1 524 ? -13.938 -12.727 -10.664 1 98 524 LEU B N 1
ATOM 8705 C CA . LEU B 1 524 ? -15.148 -12.867 -9.867 1 98 524 LEU B CA 1
ATOM 8706 C C . LEU B 1 524 ? -14.82 -13.289 -8.445 1 98 524 LEU B C 1
ATOM 8708 O O . LEU B 1 524 ? -15.414 -12.797 -7.488 1 98 524 LEU B O 1
ATOM 8712 N N . VAL B 1 525 ? -13.891 -14.219 -8.273 1 98.44 525 VAL B N 1
ATOM 8713 C CA . VAL B 1 525 ? -13.461 -14.648 -6.949 1 98.44 525 VAL B CA 1
ATOM 8714 C C . VAL B 1 525 ? -12.836 -13.469 -6.207 1 98.44 525 VAL B C 1
ATOM 8716 O O . VAL B 1 525 ? -13.109 -13.266 -5.02 1 98.44 525 VAL B O 1
ATOM 8719 N N . LEU B 1 526 ? -11.984 -12.719 -6.93 1 98.81 526 LEU B N 1
ATOM 8720 C CA . LEU B 1 526 ? -11.367 -11.539 -6.328 1 98.81 526 LEU B CA 1
ATOM 8721 C C . LEU B 1 526 ? -12.422 -10.523 -5.91 1 98.81 526 LEU B C 1
ATOM 8723 O O . LEU B 1 526 ? -12.266 -9.844 -4.895 1 98.81 526 LEU B O 1
ATOM 8727 N N . LEU B 1 527 ? -13.438 -10.391 -6.699 1 98.5 527 LEU B N 1
ATOM 8728 C CA . LEU B 1 527 ? -14.547 -9.508 -6.355 1 98.5 527 LEU B CA 1
ATOM 8729 C C . LEU B 1 527 ? -15.188 -9.922 -5.035 1 98.5 527 LEU B C 1
ATOM 8731 O O . LEU B 1 527 ? -15.438 -9.086 -4.168 1 98.5 527 LEU B O 1
ATOM 8735 N N . GLU B 1 528 ? -15.398 -11.195 -4.836 1 98.31 528 GLU B N 1
ATOM 8736 C CA . GLU B 1 528 ? -15.953 -11.727 -3.592 1 98.31 528 GLU B CA 1
ATOM 8737 C C . GLU B 1 528 ? -15.031 -11.438 -2.41 1 98.31 528 GLU B C 1
ATOM 8739 O O . GLU B 1 528 ? -15.492 -11.047 -1.338 1 98.31 528 GLU B O 1
ATOM 8744 N N . ILE B 1 529 ? -13.766 -11.633 -2.654 1 98.69 529 ILE B N 1
ATOM 8745 C CA . ILE B 1 529 ? -12.773 -11.438 -1.602 1 98.69 529 ILE B CA 1
ATOM 8746 C C . ILE B 1 529 ? -12.727 -9.961 -1.201 1 98.69 529 ILE B C 1
ATOM 8748 O O . ILE B 1 529 ? -12.656 -9.633 -0.013 1 98.69 529 ILE B O 1
ATOM 8752 N N . GLY B 1 530 ? -12.758 -9.07 -2.188 1 98.38 530 GLY B N 1
ATOM 8753 C CA . GLY B 1 530 ? -12.711 -7.641 -1.91 1 98.38 530 GLY B CA 1
ATOM 8754 C C . GLY B 1 530 ? -13.93 -7.145 -1.154 1 98.38 530 GLY B C 1
ATOM 8755 O O . GLY B 1 530 ? -13.805 -6.371 -0.204 1 98.38 530 GLY B O 1
ATOM 8756 N N . LEU B 1 531 ? -15.102 -7.586 -1.56 1 97.56 531 LEU B N 1
ATOM 8757 C CA . LEU B 1 531 ? -16.359 -7.176 -0.928 1 97.56 531 LEU B CA 1
ATOM 8758 C C . LEU B 1 531 ? -16.625 -8.008 0.323 1 97.56 531 LEU B C 1
ATOM 8760 O O . LEU B 1 531 ? -17.375 -7.578 1.202 1 97.56 531 LEU B O 1
ATOM 8764 N N . TRP B 1 532 ? -16 -9.18 0.38 1 97.62 532 TRP B N 1
ATOM 8765 C CA . TRP B 1 532 ? -16.266 -10.234 1.36 1 97.62 532 TRP B CA 1
ATOM 8766 C C . TRP B 1 532 ? -17.75 -10.57 1.423 1 97.62 532 TRP B C 1
ATOM 8768 O O . TRP B 1 532 ? -18.344 -10.586 2.504 1 97.62 532 TRP B O 1
ATOM 8778 N N . LYS B 1 533 ? -18.281 -10.797 0.279 1 96.88 533 LYS B N 1
ATOM 8779 C CA . LYS B 1 533 ? -19.672 -11.203 0.025 1 96.88 533 LYS B CA 1
ATOM 8780 C C . LYS B 1 533 ? -19.75 -12.117 -1.19 1 96.88 533 LYS B C 1
ATOM 8782 O O . LYS B 1 533 ? -19.094 -11.875 -2.207 1 96.88 533 LYS B O 1
ATOM 8787 N N . VAL B 1 534 ? -20.5 -13.203 -1.066 1 96.06 534 VAL B N 1
ATOM 8788 C CA . VAL B 1 534 ? -20.609 -14.164 -2.158 1 96.06 534 VAL B CA 1
ATOM 8789 C C . VAL B 1 534 ? -21.484 -13.578 -3.275 1 96.06 534 VAL B C 1
ATOM 8791 O O . VAL B 1 534 ? -22.391 -12.789 -3.014 1 96.06 534 VAL B O 1
ATOM 8794 N N . LEU B 1 535 ? -21.25 -13.93 -4.441 1 93.75 535 LEU B N 1
ATOM 8795 C CA . LEU B 1 535 ? -21.906 -13.375 -5.621 1 93.75 535 LEU B CA 1
ATOM 8796 C C . LEU B 1 535 ? -23.375 -13.758 -5.645 1 93.75 535 LEU B C 1
ATOM 8798 O O . LEU B 1 535 ? -24.203 -13.039 -6.219 1 93.75 535 LEU B O 1
ATOM 8802 N N . GLN B 1 536 ? -23.719 -14.867 -5.047 1 90.69 536 GLN B N 1
ATOM 8803 C CA . GLN B 1 536 ? -25.094 -15.359 -5.023 1 90.69 536 GLN B CA 1
ATOM 8804 C C . GLN B 1 536 ? -26.031 -14.344 -4.367 1 90.69 536 GLN B C 1
ATOM 8806 O O . GLN B 1 536 ? -27.219 -14.297 -4.676 1 90.69 536 GLN B O 1
ATOM 8811 N N . ALA B 1 537 ? -25.453 -13.586 -3.496 1 90.5 537 ALA B N 1
ATOM 8812 C CA . ALA B 1 537 ? -26.234 -12.57 -2.785 1 90.5 537 ALA B CA 1
ATOM 8813 C C . ALA B 1 537 ? -26.703 -11.477 -3.734 1 90.5 537 ALA B C 1
ATOM 8815 O O . ALA B 1 537 ? -27.672 -10.773 -3.445 1 90.5 537 ALA B O 1
ATOM 8816 N N . TYR B 1 538 ? -26.031 -11.281 -4.879 1 91.12 538 TYR B N 1
ATOM 8817 C CA . TYR B 1 538 ? -26.328 -10.195 -5.809 1 91.12 538 TYR B CA 1
ATOM 8818 C C . TYR B 1 538 ? -27.062 -10.719 -7.035 1 91.12 538 TYR B C 1
ATOM 8820 O O . TYR B 1 538 ? -27.5 -9.938 -7.887 1 91.12 538 TYR B O 1
ATOM 8828 N N . TYR B 1 539 ? -27.125 -12.016 -7.152 1 88.62 539 TYR B N 1
ATOM 8829 C CA . TYR B 1 539 ? -27.656 -12.609 -8.383 1 88.62 539 TYR B CA 1
ATOM 8830 C C . TYR B 1 539 ? -29.172 -12.75 -8.32 1 88.62 539 TYR B C 1
ATOM 8832 O O . TYR B 1 539 ? -29.719 -13.133 -7.289 1 88.62 539 TYR B O 1
ATOM 8840 N N . LYS B 1 540 ? -29.797 -12.383 -9.422 1 84.38 540 LYS B N 1
ATOM 8841 C CA . LYS B 1 540 ? -31.234 -12.617 -9.633 1 84.38 540 LYS B CA 1
ATOM 8842 C C . LYS B 1 540 ? -31.469 -13.555 -10.805 1 84.38 540 LYS B C 1
ATOM 8844 O O . LYS B 1 540 ? -30.891 -13.367 -11.883 1 84.38 540 LYS B O 1
ATOM 8849 N N . PRO B 1 541 ? -32.375 -14.484 -10.703 1 81.88 541 PRO B N 1
ATOM 8850 C CA . PRO B 1 541 ? -32.562 -15.547 -11.688 1 81.88 541 PRO B CA 1
ATOM 8851 C C . PRO B 1 541 ? -32.969 -15.016 -13.062 1 81.88 541 PRO B C 1
ATOM 8853 O O . PRO B 1 541 ? -32.75 -15.688 -14.07 1 81.88 541 PRO B O 1
ATOM 8856 N N . HIS B 1 542 ? -33.469 -13.852 -13.078 1 84.69 542 HIS B N 1
ATOM 8857 C CA . HIS B 1 542 ? -33.969 -13.359 -14.367 1 84.69 542 HIS B CA 1
ATOM 8858 C C . HIS B 1 542 ? -32.812 -12.805 -15.203 1 84.69 542 HIS B C 1
ATOM 8860 O O . HIS B 1 542 ? -32.969 -12.578 -16.406 1 84.69 542 HIS B O 1
ATOM 8866 N N . TYR B 1 543 ? -31.672 -12.672 -14.711 1 83.75 543 TYR B N 1
ATOM 8867 C CA . TYR B 1 543 ? -30.516 -12.164 -15.453 1 83.75 543 TYR B CA 1
ATOM 8868 C C . TYR B 1 543 ? -29.797 -13.297 -16.156 1 83.75 543 TYR B C 1
ATOM 8870 O O . TYR B 1 543 ? -29.516 -14.344 -15.562 1 83.75 543 TYR B O 1
ATOM 8878 N N . SER B 1 544 ? -29.609 -13.062 -17.469 1 84.88 544 SER B N 1
ATOM 8879 C CA . SER B 1 544 ? -28.594 -13.891 -18.109 1 84.88 544 SER B CA 1
ATOM 8880 C C . SER B 1 544 ? -27.203 -13.578 -17.547 1 84.88 544 SER B C 1
ATOM 8882 O O . SER B 1 544 ? -27 -12.539 -16.922 1 84.88 544 SER B O 1
ATOM 8884 N N . SER B 1 545 ? -26.312 -14.5 -17.75 1 86.25 545 SER B N 1
ATOM 8885 C CA . SER B 1 545 ? -24.953 -14.305 -17.25 1 86.25 545 SER B CA 1
ATOM 8886 C C . SER B 1 545 ? -24.328 -13.055 -17.859 1 86.25 545 SER B C 1
ATOM 8888 O O . SER B 1 545 ? -23.594 -12.328 -17.172 1 86.25 545 SER B O 1
ATOM 8890 N N . GLU B 1 546 ? -24.562 -12.781 -19.125 1 88.94 546 GLU B N 1
ATOM 8891 C CA . GLU B 1 546 ? -24.016 -11.609 -19.797 1 88.94 546 GLU B CA 1
ATOM 8892 C C . GLU B 1 546 ? -24.625 -10.328 -19.266 1 88.94 546 GLU B C 1
ATOM 8894 O O . GLU B 1 546 ? -23.922 -9.352 -19.016 1 88.94 546 GLU B O 1
ATOM 8899 N N . ARG B 1 547 ? -25.891 -10.359 -19.094 1 90.56 547 ARG B N 1
ATOM 8900 C CA . ARG B 1 547 ? -26.594 -9.188 -18.578 1 90.56 547 ARG B CA 1
ATOM 8901 C C . ARG B 1 547 ? -26.203 -8.891 -17.141 1 90.56 547 ARG B C 1
ATOM 8903 O O . ARG B 1 547 ? -26.062 -7.727 -16.75 1 90.56 547 ARG B O 1
ATOM 8910 N N . TRP B 1 548 ? -26.078 -9.977 -16.391 1 91.38 548 TRP B N 1
ATOM 8911 C CA . TRP B 1 548 ? -25.672 -9.828 -15 1 91.38 548 TRP B CA 1
ATOM 8912 C C . TRP B 1 548 ? -24.297 -9.164 -14.914 1 91.38 548 TRP B C 1
ATOM 8914 O O . TRP B 1 548 ? -24.078 -8.266 -14.094 1 91.38 548 TRP B O 1
ATOM 8924 N N . ARG B 1 549 ? -23.344 -9.586 -15.766 1 92.25 549 ARG B N 1
ATOM 8925 C CA . ARG B 1 549 ? -22.016 -8.992 -15.82 1 92.25 549 ARG B CA 1
ATOM 8926 C C . ARG B 1 549 ? -22.078 -7.523 -16.219 1 92.25 549 ARG B C 1
ATOM 8928 O O . ARG B 1 549 ? -21.516 -6.664 -15.539 1 92.25 549 ARG B O 1
ATOM 8935 N N . ASP B 1 550 ? -22.859 -7.16 -17.234 1 93.19 550 ASP B N 1
ATOM 8936 C CA . ASP B 1 550 ? -22.828 -5.855 -17.875 1 93.19 550 ASP B CA 1
ATOM 8937 C C . ASP B 1 550 ? -23.672 -4.84 -17.109 1 93.19 550 ASP B C 1
ATOM 8939 O O . ASP B 1 550 ? -23.469 -3.629 -17.25 1 93.19 550 ASP B O 1
ATOM 8943 N N . LYS B 1 551 ? -24.594 -5.34 -16.25 1 92.19 551 LYS B N 1
ATOM 8944 C CA . LYS B 1 551 ? -25.5 -4.398 -15.594 1 92.19 551 LYS B CA 1
ATOM 8945 C C . LYS B 1 551 ? -25.25 -4.34 -14.094 1 92.19 551 LYS B C 1
ATOM 8947 O O . LYS B 1 551 ? -25.531 -3.322 -13.453 1 92.19 551 LYS B O 1
ATOM 8952 N N . ILE B 1 552 ? -24.734 -5.406 -13.555 1 93.25 552 ILE B N 1
ATOM 8953 C CA . ILE B 1 552 ? -24.625 -5.445 -12.102 1 93.25 552 ILE B CA 1
ATOM 8954 C C . ILE B 1 552 ? -23.156 -5.488 -11.703 1 93.25 552 ILE B C 1
ATOM 8956 O O . ILE B 1 552 ? -22.672 -4.609 -10.984 1 93.25 552 ILE B O 1
ATOM 8960 N N . ILE B 1 553 ? -22.422 -6.434 -12.219 1 95.31 553 ILE B N 1
ATOM 8961 C CA . ILE B 1 553 ? -21.047 -6.672 -11.766 1 95.31 553 ILE B CA 1
ATOM 8962 C C . ILE B 1 553 ? -20.172 -5.48 -12.141 1 95.31 553 ILE B C 1
ATOM 8964 O O . ILE B 1 553 ? -19.609 -4.816 -11.266 1 95.31 553 ILE B O 1
ATOM 8968 N N . LEU B 1 554 ? -20.078 -5.105 -13.414 1 95.44 554 LEU B N 1
ATOM 8969 C CA . LEU B 1 554 ? -19.109 -4.125 -13.906 1 95.44 554 LEU B CA 1
ATOM 8970 C C . LEU B 1 554 ? -19.531 -2.711 -13.531 1 95.44 554 LEU B C 1
ATOM 8972 O O . LEU B 1 554 ? -18.734 -1.938 -13 1 95.44 554 LEU B O 1
ATOM 8976 N N . PRO B 1 555 ? -20.828 -2.344 -13.633 1 92.38 555 PRO B N 1
ATOM 8977 C CA . PRO B 1 555 ? -21.188 -0.949 -13.367 1 92.38 555 PRO B CA 1
ATOM 8978 C C . PRO B 1 555 ? -21.438 -0.677 -11.883 1 92.38 555 PRO B C 1
ATOM 8980 O O . PRO B 1 555 ? -21.281 0.459 -11.43 1 92.38 555 PRO B O 1
ATOM 8983 N N . ALA B 1 556 ? -21.812 -1.685 -11.109 1 91.5 556 ALA B N 1
ATOM 8984 C CA . ALA B 1 556 ? -22.234 -1.419 -9.727 1 91.5 556 ALA B CA 1
ATOM 8985 C C . ALA B 1 556 ? -21.234 -2.018 -8.734 1 91.5 556 ALA B C 1
ATOM 8987 O O . ALA B 1 556 ? -20.672 -1.302 -7.906 1 91.5 556 ALA B O 1
ATOM 8988 N N . LEU B 1 557 ? -20.953 -3.273 -8.844 1 95.56 557 LEU B N 1
ATOM 8989 C CA . LEU B 1 557 ? -20.156 -3.955 -7.824 1 95.56 557 LEU B CA 1
ATOM 8990 C C . LEU B 1 557 ? -18.688 -3.566 -7.926 1 95.56 557 LEU B C 1
ATOM 8992 O O . LEU B 1 557 ? -18.031 -3.312 -6.91 1 95.56 557 LEU B O 1
ATOM 8996 N N . VAL B 1 558 ? -18.125 -3.514 -9.172 1 97 558 VAL B N 1
ATOM 8997 C CA . VAL B 1 558 ? -16.703 -3.242 -9.359 1 97 558 VAL B CA 1
ATOM 8998 C C . VAL B 1 558 ? -16.375 -1.826 -8.883 1 97 558 VAL B C 1
ATOM 9000 O O . VAL B 1 558 ? -15.453 -1.624 -8.102 1 97 558 VAL B O 1
ATOM 9003 N N . PRO B 1 559 ? -17.156 -0.779 -9.234 1 93.5 559 PRO B N 1
ATOM 9004 C CA . PRO B 1 559 ? -16.859 0.557 -8.719 1 93.5 559 PRO B CA 1
ATOM 9005 C C . PRO B 1 559 ? -16.984 0.639 -7.195 1 93.5 559 PRO B C 1
ATOM 9007 O O . PRO B 1 559 ? -16.25 1.394 -6.559 1 93.5 559 PRO B O 1
ATOM 9010 N N . GLY B 1 560 ? -17.828 -0.156 -6.656 1 93.56 560 GLY B N 1
ATOM 9011 C CA . GLY B 1 560 ? -18.016 -0.176 -5.215 1 93.56 560 GLY B CA 1
ATOM 9012 C C . GLY B 1 560 ? -16.812 -0.726 -4.465 1 93.56 560 GLY B C 1
ATOM 9013 O O . GLY B 1 560 ? -16.672 -0.496 -3.262 1 93.56 560 GLY B O 1
ATOM 9014 N N . LEU B 1 561 ? -15.875 -1.42 -5.16 1 96.12 561 LEU B N 1
ATOM 9015 C CA . LEU B 1 561 ? -14.68 -2 -4.562 1 96.12 561 LEU B CA 1
ATOM 9016 C C . LEU B 1 561 ? -13.695 -0.911 -4.148 1 96.12 561 LEU B C 1
ATOM 9018 O O . LEU B 1 561 ? -12.891 -1.107 -3.232 1 96.12 561 LEU B O 1
ATOM 9022 N N . GLY B 1 562 ? -13.789 0.23 -4.812 1 95.88 562 GLY B N 1
ATOM 9023 C CA . GLY B 1 562 ? -12.828 1.297 -4.566 1 95.88 562 GLY B CA 1
ATOM 9024 C C . GLY B 1 562 ? -12.812 1.763 -3.125 1 95.88 562 GLY B C 1
ATOM 9025 O O . GLY B 1 562 ? -11.742 1.99 -2.553 1 95.88 562 GLY B O 1
ATOM 9026 N N . SER B 1 563 ? -13.961 1.87 -2.525 1 96 563 SER B N 1
ATOM 9027 C CA . SER B 1 563 ? -14.062 2.357 -1.154 1 96 563 SER B CA 1
ATOM 9028 C C . SER B 1 563 ? -13.648 1.285 -0.153 1 96 563 SER B C 1
ATOM 9030 O O . SER B 1 563 ? -13.273 1.597 0.98 1 96 563 SER B O 1
ATOM 9032 N N . LYS B 1 564 ? -13.633 0.018 -0.619 1 96.75 564 LYS B N 1
ATOM 9033 C CA . LYS B 1 564 ? -13.359 -1.076 0.309 1 96.75 564 LYS B CA 1
ATOM 9034 C C . LYS B 1 564 ? -11.906 -1.522 0.224 1 96.75 564 LYS B C 1
ATOM 9036 O O . LYS B 1 564 ? -11.305 -1.891 1.235 1 96.75 564 LYS B O 1
ATOM 9041 N N . THR B 1 565 ? -11.367 -1.482 -1.021 1 97.56 565 THR B N 1
ATOM 9042 C CA . THR B 1 565 ? -10.062 -2.104 -1.197 1 97.56 565 THR B CA 1
ATOM 9043 C C . THR B 1 565 ? -9.07 -1.109 -1.796 1 97.56 565 THR B C 1
ATOM 9045 O O . THR B 1 565 ? -7.855 -1.344 -1.772 1 97.56 565 THR B O 1
ATOM 9048 N N . GLY B 1 566 ? -9.523 -0.024 -2.348 1 97.31 566 GLY B N 1
ATOM 9049 C CA . GLY B 1 566 ? -8.656 0.909 -3.051 1 97.31 566 GLY B CA 1
ATOM 9050 C C . GLY B 1 566 ? -8.703 0.749 -4.559 1 97.31 566 GLY B C 1
ATOM 9051 O O . GLY B 1 566 ? -9.258 -0.229 -5.066 1 97.31 566 GLY B O 1
ATOM 9052 N N . LYS B 1 567 ? -8.086 1.636 -5.27 1 97.19 567 LYS B N 1
ATOM 9053 C CA . LYS B 1 567 ? -8.172 1.706 -6.723 1 97.19 567 LYS B CA 1
ATOM 9054 C C . LYS B 1 567 ? -7.34 0.61 -7.379 1 97.19 567 LYS B C 1
ATOM 9056 O O . LYS B 1 567 ? -7.727 0.064 -8.414 1 97.19 567 LYS B O 1
ATOM 9061 N N . LEU B 1 568 ? -6.211 0.291 -6.805 1 97.31 568 LEU B N 1
ATOM 9062 C CA . LEU B 1 568 ? -5.34 -0.709 -7.41 1 97.31 568 LEU B CA 1
ATOM 9063 C C . LEU B 1 568 ? -6.027 -2.068 -7.465 1 97.31 568 LEU B C 1
ATOM 9065 O O . LEU B 1 568 ? -6.07 -2.707 -8.523 1 97.31 568 LEU B O 1
ATOM 9069 N N . TYR B 1 569 ? -6.57 -2.506 -6.316 1 98.44 569 TYR B N 1
ATOM 9070 C CA . TYR B 1 569 ? -7.293 -3.77 -6.27 1 98.44 569 TYR B CA 1
ATOM 9071 C C . TYR B 1 569 ? -8.492 -3.748 -7.215 1 98.44 569 TYR B C 1
ATOM 9073 O O . TYR B 1 569 ? -8.719 -4.707 -7.957 1 98.44 569 TYR B O 1
ATOM 9081 N N . LYS B 1 570 ? -9.227 -2.672 -7.188 1 98.44 570 LYS B N 1
ATOM 9082 C CA . LYS B 1 570 ? -10.375 -2.484 -8.062 1 98.44 570 LYS B CA 1
ATOM 9083 C C . LYS B 1 570 ? -9.984 -2.643 -9.531 1 98.44 570 LYS B C 1
ATOM 9085 O O . LYS B 1 570 ? -10.664 -3.334 -10.289 1 98.44 570 LYS B O 1
ATOM 9090 N N . ASN B 1 571 ? -8.922 -2.01 -9.898 1 98 571 ASN B N 1
ATOM 9091 C CA . ASN B 1 571 ? -8.445 -2.07 -11.273 1 98 571 ASN B CA 1
ATOM 9092 C C . ASN B 1 571 ? -8.078 -3.494 -11.68 1 98 571 ASN B C 1
ATOM 9094 O O . ASN B 1 571 ? -8.297 -3.896 -12.828 1 98 571 ASN B O 1
ATOM 9098 N N . VAL B 1 572 ? -7.457 -4.207 -10.781 1 98.56 572 VAL B N 1
ATOM 9099 C CA . VAL B 1 572 ? -7.109 -5.602 -11.039 1 98.56 572 VAL B CA 1
ATOM 9100 C C . VAL B 1 572 ? -8.367 -6.402 -11.359 1 98.56 572 VAL B C 1
ATOM 9102 O O . VAL B 1 572 ? -8.406 -7.145 -12.336 1 98.56 572 VAL B O 1
ATOM 9105 N N . VAL B 1 573 ? -9.383 -6.254 -10.523 1 98.75 573 VAL B N 1
ATOM 9106 C CA . VAL B 1 573 ? -10.633 -6.988 -10.711 1 98.75 573 VAL B CA 1
ATOM 9107 C C . VAL B 1 573 ? -11.258 -6.609 -12.047 1 98.75 573 VAL B C 1
ATOM 9109 O O . VAL B 1 573 ? -11.68 -7.48 -12.812 1 98.75 573 VAL B O 1
ATOM 9112 N N . GLU B 1 574 ? -11.266 -5.348 -12.312 1 98.19 574 GLU B N 1
ATOM 9113 C CA . GLU B 1 574 ? -11.852 -4.867 -13.562 1 98.19 574 GLU B CA 1
ATOM 9114 C C . GLU B 1 574 ? -11.109 -5.438 -14.773 1 98.19 574 GLU B C 1
ATOM 9116 O O . GLU B 1 574 ? -11.742 -5.875 -15.742 1 98.19 574 GLU B O 1
ATOM 9121 N N . LYS B 1 575 ? -9.82 -5.473 -14.711 1 97.94 575 LYS B N 1
ATOM 9122 C CA . LYS B 1 575 ? -9.016 -5.977 -15.82 1 97.94 575 LYS B CA 1
ATOM 9123 C C . LYS B 1 575 ? -9.25 -7.469 -16.031 1 97.94 575 LYS B C 1
ATOM 9125 O O . LYS B 1 575 ? -9.289 -7.938 -17.172 1 97.94 575 LYS B O 1
ATOM 9130 N N . CYS B 1 576 ? -9.398 -8.203 -14.984 1 98.38 576 CYS B N 1
ATOM 9131 C CA . CYS B 1 576 ? -9.688 -9.633 -15.102 1 98.38 576 CYS B CA 1
ATOM 9132 C C . CYS B 1 576 ? -11.039 -9.867 -15.75 1 98.38 576 CYS B C 1
ATOM 9134 O O . CYS B 1 576 ? -11.18 -10.742 -16.609 1 98.38 576 CYS B O 1
ATOM 9136 N N . LEU B 1 577 ? -12.023 -9.047 -15.398 1 97.69 577 LEU B N 1
ATOM 9137 C CA . LEU B 1 577 ? -13.398 -9.266 -15.844 1 97.69 577 LEU B CA 1
ATOM 9138 C C . LEU B 1 577 ? -13.594 -8.766 -17.266 1 97.69 577 LEU B C 1
ATOM 9140 O O . LEU B 1 577 ? -14.586 -9.102 -17.922 1 97.69 577 LEU B O 1
ATOM 9144 N N . THR B 1 578 ? -12.664 -7.984 -17.734 1 96.19 578 THR B N 1
ATOM 9145 C CA . THR B 1 578 ? -12.781 -7.445 -19.078 1 96.19 578 THR B CA 1
ATOM 9146 C C . THR B 1 578 ? -11.734 -8.055 -20 1 96.19 578 THR B C 1
ATOM 9148 O O . THR B 1 578 ? -11.469 -7.523 -21.094 1 96.19 578 THR B O 1
ATOM 9151 N N . ALA B 1 579 ? -11.109 -9.133 -19.562 1 94.38 579 ALA B N 1
ATOM 9152 C CA . ALA B 1 579 ? -10.117 -9.812 -20.375 1 94.38 579 ALA B CA 1
ATOM 9153 C C . ALA B 1 579 ? -10.719 -10.281 -21.703 1 94.38 579 ALA B C 1
ATOM 9155 O O . ALA B 1 579 ? -11.805 -10.859 -21.734 1 94.38 579 ALA B O 1
ATOM 9156 N N . LYS B 1 580 ? -10.016 -10.047 -22.766 1 90.88 580 LYS B N 1
ATOM 9157 C CA . LYS B 1 580 ? -10.5 -10.422 -24.094 1 90.88 580 LYS B CA 1
ATOM 9158 C C . LYS B 1 580 ? -10.328 -11.922 -24.328 1 90.88 580 LYS B C 1
ATOM 9160 O O . LYS B 1 580 ? -9.398 -12.539 -23.797 1 90.88 580 LYS B O 1
ATOM 9165 N N . ASP B 1 581 ? -11.25 -12.492 -25.125 1 85.62 581 ASP B N 1
ATOM 9166 C CA . ASP B 1 581 ? -11.188 -13.93 -25.359 1 85.62 581 ASP B CA 1
ATOM 9167 C C . ASP B 1 581 ? -10.242 -14.266 -26.516 1 85.62 581 ASP B C 1
ATOM 9169 O O . ASP B 1 581 ? -9.898 -15.43 -26.719 1 85.62 581 ASP B O 1
ATOM 9173 N N . ASP B 1 582 ? -9.734 -13.305 -27.219 1 86.69 582 ASP B N 1
ATOM 9174 C CA . ASP B 1 582 ? -8.844 -13.57 -28.344 1 86.69 582 ASP B CA 1
ATOM 9175 C C . ASP B 1 582 ? -7.391 -13.273 -27.984 1 86.69 582 ASP B C 1
ATOM 9177 O O . ASP B 1 582 ? -6.559 -13.055 -28.859 1 86.69 582 ASP B O 1
ATOM 9181 N N . MET B 1 583 ? -7.121 -13.398 -26.734 1 90.06 583 MET B N 1
ATOM 9182 C CA . MET B 1 583 ? -5.758 -13.117 -26.297 1 90.06 583 MET B CA 1
ATOM 9183 C C . MET B 1 583 ? -4.844 -14.305 -26.578 1 90.06 583 MET B C 1
ATOM 9185 O O . MET B 1 583 ? -5.238 -15.461 -26.391 1 90.06 583 MET B O 1
ATOM 9189 N N . SER B 1 584 ? -3.658 -13.938 -27.125 1 88.31 584 SER B N 1
ATOM 9190 C CA . SER B 1 584 ? -2.627 -14.961 -27.25 1 88.31 584 SER B CA 1
ATOM 9191 C C . SER B 1 584 ? -2.131 -15.414 -25.875 1 88.31 584 SER B C 1
ATOM 9193 O O . SER B 1 584 ? -2.426 -14.781 -24.859 1 88.31 584 SER B O 1
ATOM 9195 N N . SER B 1 585 ? -1.468 -16.531 -25.875 1 88.06 585 SER B N 1
ATOM 9196 C CA . SER B 1 585 ? -0.89 -17.047 -24.641 1 88.06 585 SER B CA 1
ATOM 9197 C C . SER B 1 585 ? 0.06 -16.031 -24.016 1 88.06 585 SER B C 1
ATOM 9199 O O . SER B 1 585 ? 0.097 -15.875 -22.797 1 88.06 585 SER B O 1
ATOM 9201 N N . THR B 1 586 ? 0.774 -15.352 -24.859 1 87.31 586 THR B N 1
ATOM 9202 C CA . THR B 1 586 ? 1.717 -14.344 -24.391 1 87.31 586 THR B CA 1
ATOM 9203 C C . THR B 1 586 ? 0.979 -13.164 -23.766 1 87.31 586 THR B C 1
ATOM 9205 O O . THR B 1 586 ? 1.373 -12.664 -22.719 1 87.31 586 THR B O 1
ATOM 9208 N N . GLU B 1 587 ? -0.063 -12.773 -24.391 1 90.5 587 GLU B N 1
ATOM 9209 C CA . GLU B 1 587 ? -0.853 -11.664 -23.875 1 90.5 587 GLU B CA 1
ATOM 9210 C C . GLU B 1 587 ? -1.5 -12.023 -22.547 1 90.5 587 GLU B C 1
ATOM 9212 O O . GLU B 1 587 ? -1.553 -11.195 -21.625 1 90.5 587 GLU B O 1
ATOM 9217 N N . ALA B 1 588 ? -2.01 -13.242 -22.5 1 93.88 588 ALA B N 1
ATOM 9218 C CA . ALA B 1 588 ? -2.602 -13.719 -21.25 1 93.88 588 ALA B CA 1
ATOM 9219 C C . ALA B 1 588 ? -1.567 -13.742 -20.125 1 93.88 588 ALA B C 1
ATOM 9221 O O . ALA B 1 588 ? -1.87 -13.391 -18.984 1 93.88 588 ALA B O 1
ATOM 9222 N N . GLY B 1 589 ? -0.366 -14.188 -20.5 1 93 589 GLY B N 1
ATOM 9223 C CA . GLY B 1 589 ? 0.721 -14.188 -19.531 1 93 589 GLY B CA 1
ATOM 9224 C C . GLY B 1 589 ? 1.079 -12.805 -19.031 1 93 589 GLY B C 1
ATOM 9225 O O . GLY B 1 589 ? 1.324 -12.609 -17.828 1 93 589 GLY B O 1
ATOM 9226 N N . GLN B 1 590 ? 1.097 -11.859 -19.922 1 90.5 590 GLN B N 1
ATOM 9227 C CA . GLN B 1 590 ? 1.398 -10.484 -19.562 1 90.5 590 GLN B CA 1
ATOM 9228 C C . GLN B 1 590 ? 0.308 -9.898 -18.672 1 90.5 590 GLN B C 1
ATOM 9230 O O . GLN B 1 590 ? 0.599 -9.133 -17.75 1 90.5 590 GLN B O 1
ATOM 9235 N N . LEU B 1 591 ? -0.894 -10.242 -18.984 1 95.31 591 LEU B N 1
ATOM 9236 C CA . LEU B 1 591 ? -2.002 -9.797 -18.156 1 95.31 591 LEU B CA 1
ATOM 9237 C C . LEU B 1 591 ? -1.853 -10.328 -16.734 1 95.31 591 LEU B C 1
ATOM 9239 O O . LEU B 1 591 ? -1.965 -9.562 -15.766 1 95.31 591 LEU B O 1
ATOM 9243 N N . MET B 1 592 ? -1.579 -11.586 -16.609 1 97.06 592 MET B N 1
ATOM 9244 C CA . MET B 1 592 ? -1.449 -12.195 -15.289 1 97.06 592 MET B CA 1
ATOM 9245 C C . MET B 1 592 ? -0.233 -11.641 -14.555 1 97.06 592 MET B C 1
ATOM 9247 O O . MET B 1 592 ? -0.258 -11.484 -13.336 1 97.06 592 MET B O 1
ATOM 9251 N N . GLU B 1 593 ? 0.813 -11.391 -15.32 1 93.94 593 GLU B N 1
ATOM 9252 C CA . GLU B 1 593 ? 1.976 -10.734 -14.734 1 93.94 593 GLU B CA 1
ATOM 9253 C C . GLU B 1 593 ? 1.596 -9.391 -14.109 1 93.94 593 GLU B C 1
ATOM 9255 O O . GLU B 1 593 ? 1.987 -9.094 -12.984 1 93.94 593 GLU B O 1
ATOM 9260 N N . TRP B 1 594 ? 0.872 -8.641 -14.805 1 93.88 594 TRP B N 1
ATOM 9261 C CA . TRP B 1 594 ? 0.422 -7.34 -14.312 1 93.88 594 TRP B CA 1
ATOM 9262 C C . TRP B 1 594 ? -0.467 -7.508 -13.086 1 93.88 594 TRP B C 1
ATOM 9264 O O . TRP B 1 594 ? -0.33 -6.77 -12.109 1 93.88 594 TRP B O 1
ATOM 9274 N N . VAL B 1 595 ? -1.377 -8.469 -13.133 1 97.69 595 VAL B N 1
ATOM 9275 C CA . VAL B 1 595 ? -2.307 -8.734 -12.047 1 97.69 595 VAL B CA 1
ATOM 9276 C C . VAL B 1 595 ? -1.527 -9.062 -10.773 1 97.69 595 VAL B C 1
ATOM 9278 O O . VAL B 1 595 ? -1.747 -8.453 -9.727 1 97.69 595 VAL B O 1
ATOM 9281 N N . VAL B 1 596 ? -0.576 -9.969 -10.852 1 96.69 596 VAL B N 1
ATOM 9282 C CA . VAL B 1 596 ? 0.177 -10.438 -9.695 1 96.69 596 VAL B CA 1
ATOM 9283 C C . VAL B 1 596 ? 1.063 -9.32 -9.164 1 96.69 596 VAL B C 1
ATOM 9285 O O . VAL B 1 596 ? 1.094 -9.062 -7.953 1 96.69 596 VAL B O 1
ATOM 9288 N N . THR B 1 597 ? 1.737 -8.617 -10.039 1 92.25 597 THR B N 1
ATOM 9289 C CA . THR B 1 597 ? 2.646 -7.555 -9.617 1 92.25 597 THR B CA 1
ATOM 9290 C C . THR B 1 597 ? 1.876 -6.41 -8.961 1 92.25 597 THR B C 1
ATOM 9292 O O . THR B 1 597 ? 2.34 -5.824 -7.98 1 92.25 597 THR B O 1
ATOM 9295 N N . THR B 1 598 ? 0.716 -6.07 -9.5 1 94.69 598 THR B N 1
ATOM 9296 C CA . THR B 1 598 ? -0.108 -5.012 -8.922 1 94.69 598 THR B CA 1
ATOM 9297 C C . THR B 1 598 ? -0.602 -5.41 -7.531 1 94.69 598 THR B C 1
ATOM 9299 O O . THR B 1 598 ? -0.521 -4.617 -6.59 1 94.69 598 THR B O 1
ATOM 9302 N N . LEU B 1 599 ? -1.086 -6.641 -7.375 1 96.81 599 LEU B N 1
ATOM 9303 C CA . LEU B 1 599 ? -1.562 -7.102 -6.078 1 96.81 599 LEU B CA 1
ATOM 9304 C C . LEU B 1 599 ? -0.431 -7.105 -5.055 1 96.81 599 LEU B C 1
ATOM 9306 O O . LEU B 1 599 ? -0.625 -6.691 -3.908 1 96.81 599 LEU B O 1
ATOM 9310 N N . GLU B 1 600 ? 0.732 -7.508 -5.492 1 92.88 600 GLU B N 1
ATOM 9311 C CA . GLU B 1 600 ? 1.88 -7.578 -4.594 1 92.88 600 GLU B CA 1
ATOM 9312 C C . GLU B 1 600 ? 2.369 -6.184 -4.211 1 92.88 600 GLU B C 1
ATOM 9314 O O . GLU B 1 600 ? 3.068 -6.02 -3.209 1 92.88 600 GLU B O 1
ATOM 9319 N N . SER B 1 601 ? 2.043 -5.195 -4.992 1 89.75 601 SER B N 1
ATOM 9320 C CA . SER B 1 601 ? 2.488 -3.834 -4.723 1 89.75 601 SER B CA 1
ATOM 9321 C C . SER B 1 601 ? 1.594 -3.156 -3.689 1 89.75 601 SER B C 1
ATOM 9323 O O . SER B 1 601 ? 1.951 -2.111 -3.141 1 89.75 601 SER B O 1
ATOM 9325 N N . ILE B 1 602 ? 0.409 -3.725 -3.436 1 94.56 602 ILE B N 1
ATOM 9326 C CA . ILE B 1 602 ? -0.521 -3.139 -2.477 1 94.56 602 ILE B CA 1
ATOM 9327 C C . ILE B 1 602 ? 0.028 -3.301 -1.061 1 94.56 602 ILE B C 1
ATOM 9329 O O . ILE B 1 602 ? 0.521 -4.371 -0.699 1 94.56 602 ILE B O 1
ATOM 9333 N N . ARG B 1 603 ? 0.063 -2.209 -0.304 1 91.44 603 ARG B N 1
ATOM 9334 C CA . ARG B 1 603 ? 0.518 -2.189 1.082 1 91.44 603 ARG B CA 1
ATOM 9335 C C . ARG B 1 603 ? -0.529 -1.556 1.992 1 91.44 603 ARG B C 1
ATOM 9337 O O . ARG B 1 603 ? -0.788 -0.354 1.908 1 91.44 603 ARG B O 1
ATOM 9344 N N . THR B 1 604 ? -1.136 -2.316 2.814 1 92 604 THR B N 1
ATOM 9345 C CA . THR B 1 604 ? -2.184 -1.825 3.701 1 92 604 THR B CA 1
ATOM 9346 C C . THR B 1 604 ? -1.938 -2.283 5.137 1 92 604 THR B C 1
ATOM 9348 O O . THR B 1 604 ? -1.276 -3.299 5.363 1 92 604 THR B O 1
#

Organism: Colletotrichum orbiculare (strain 104-T / ATCC 96160 / CBS 514.97 / LARS 414 / MAFF 240422) (NCBI:txid1213857)

Foldseek 3Di:
DQPPPPPVQPQPDPLLVLLNLLLVLLVLLDDPPDDDLLSLLLNVLSVLLSLLSVLLCVVCVRSVNCVVVSCVDPPHDPVLVVVLSVLSVVSSCCSVVVVCCCPQQPWDFPPDDPDDDPPPPPDPDDDDPPVPPPVVCVCVVVGGNGDRRDPVSNVVVSVSSVVSSVSSLPSDDPLCSVLSVLQSLLVLLVSCPLPLVSLVSQLVSPVPPPQLSNLLSVLLSLQSVLQPDDLVNDDQPCPLEDEPVQKAQPPQVVVLAPPDPPPPPPPPDDDDDDDPPPPPPPPCPVPVPVSPRDQKGWIAGNPLGIKIKGKAADDPVDVPRVSVLVSLQSSVLVSQACSCVSHVLQQAFHWSGKYDDVVRRIIITIGRQDQPPPPPPDPVLRVLQRVLSSGAKDFQQCQLAPPQADQADLLQLLLLLLSVLSNLLSCLSSQKFQQQDARRQKMDGHYLCSVLVSDDDVVVSRHGRSNRIHGGNSSQIDRQPPPPDRPPRPVCDLRVLLFDLQCPDDDPSHDGDDSLRSLLSSLQRLLCSLVSHHCVVVDDPVDDSVRCCVPPVQPPSLVVSCVRNNDLSSVLSNCSNPPDPPDDSVRSSVNSSSSSSSSSPDDD/DQPPPPPPQPQPDPLLVLLNLLLVLLVLQPPPPDDDLLSLLLNVLSVLLSLLSVLLCVVCVRSVNCVVVSCVPPPHDPVLVVVSSVLSVVSSCCSVVVVCCCPQQPWDFPPDDPDDDPPPPPDPDDDDPPVPPPVVVVDVVVGGNGDRRDPVSNVVSSVSSVVSSVSSLPSDDPLCSVLSVLQSLLVLLVSCPLPLVSLVSQLVSPVPPPQLSNLLSVLLSLQSVLVPDDLVPDDQPCPLEDEPVQKAQPPCVVVLDPPDPPPPPPPPPDDDDDDPPPPPPPPCPVPVPVSPRDQKGWIAGNPLGIKIKGKAADDPVDVPRVSVLVSLQSSVLVSQACSCVSHVLQQAFHWSHKYDDVVRRIIITIGRQDQPPPPPPDPVLSVLQRVLSSGAKDFQQCQLADPQADQDDLLQLLLLLLSVLSNLLSCVSSQKFQQQDARRQKMDGHYLCSVLVSDDDVVVSRHGRSNRIHGGRSSQIDRQPPPPDRPPRPVCDLRVLLFDLQCPDDDPSHDGDDSLRSLLSSLQRLLCSLVSHHCVVVDDPVDDSVRCCVPPVQPPSLVVSCVRNNDLSSVLSNCSNPPDPPDDSVRSSVNSSSSSSSSSPDDD

InterPro domains:
  IPR011009 Protein kinase-like domain superfamily [SSF56112] (394-578)
  IPR029498 Prion-inhibition and propagation, HeLo domain [PF14479] (6-202)
  IPR038305 HeLo domain superfamily [G3DSA:1.20.120.1020] (1-227)
  IPR056002 Domain of unknown function DUF7580 [PF24476] (391-586)

pLDDT: mean 75.89, std 22.53, range [18.02, 98.81]

Sequence (1208 aa):
MAEVVGTVIGVVGFLGQLFDGCVKAYGYFSAAANLDADSARLLCKVRIEEMRLVVWGREWGVVEGRLEAHLRSRECNPQLAALAEGIMKELHATVTDFARLRERYGFAEDGAGGGEKVGLRLRGDEGRVALEEKSWRRELSRRAKWVIADKEKFTALLGDLKYFNDSLEQLFPPSRLPSLHRAWRHSLLDSAQRDISQLTLLESSSAETYPQLTASATLKKLRLNLDAAPQASFKPTFAFKVPLADLDLGADARTGHTSGNSCSRSSRSRSSRPSSSTVDLSSTSSSSSSRVSAPRTHASHNTHGPVLIEWVEYDPSDPEERFLHLRRLDDLARMMHSASARHPDLHTIDCVGYTADKPNARYGLVYRCPPPLSLLPSAHQAATAAAAAATSHSTLHTLISSPDLKTPDLDDRVRLASTLAVALWSLHSLDWLHKSLCSANILFFPSAASLAAIRATASAAVVPDVSCPYLVGFDASRPDFDAEMSVSPRNPSILDLHRDPRSLGTGLSRRQYCKSYDVYSLGLVLLEIGLWKVLQAYYKPHYSSERWRDKIILPALVPGLGSKTGKLYKNVVEKCLTAKDDMSSTEAGQLMEWVVTTLESIRTMAEVVGTVIGVVGFLGQLFDGCVKAYGYFSAAANLDADSARLLCKVRIEEMRLVVWGREWGVVEGRLEAHLRSRECNPQLAALAEGIMKELHATVTDFARLRERYGFAEDGAGGGEKVGLRLRGDEGRVALEEKSWRRELSRRAKWVIADKEKFTALLGDLKYFNDSLEQLFPPSRLPSLHRAWRHSLLDSAQRDISQLTLLESSSAETYPQLTASATLKKLRLNLDAAPQASFKPTFAFKVPLADLDLGADARTGHTSGNSCSRSSRSRSSRPSSSTVDLSSTSSSSSSRVSAPRTHASHNTHGPVLIEWVEYDPSDPEERFLHLRRLDDLARMMHSASARHPDLHTIDCVGYTADKPNARYGLVYRCPPPLSLLPSAHQAATAAAAAATSHSTLHTLISSPDLKTPDLDDRVRLASTLAVALWSLHSLDWLHKSLCSANILFFPSAASLAAIRATASAAVVPDVSCPYLVGFDASRPDFDAEMSVSPRNPSILDLHRDPRSLGTGLSRRQYCKSYDVYSLGLVLLEIGLWKVLQAYYKPHYSSERWRDKIILPALVPGLGSKTGKLYKNVVEKCLTAKDDMSSTEAGQLMEWVVTTLESIRT

Radius of gyration: 37.02 Å; Cα contacts (8 Å, |Δi|>4): 1674; chains: 2; bounding box: 117×99×85 Å

Nearest PDB structures (foldseek):
  6ytd-assembly1_A  TM=5.800E-01  e=1.999E-05  Homo sapiens
  6fyk-assembly1_A  TM=5.620E-01  e=3.628E-05  Homo sapiens
  2jii-assembly2_B  TM=5.803E-01  e=4.489E-05  Homo sapiens
  6xdf-assembly2_A  TM=6.550E-01  e=5.536E-04  Homo sapiens
  4ybk-assembly1_A  TM=7.173E-01  e=3.635E-05  Gallus gallus